Protein 1DPG (pdb70)

Foldseek 3Di:
DAAFAAEEEEEVCPDPCNLQPVLLLVLVCVVVPNHDQRYAYEYEEQDDDWLVRSLVSSCVSNVVPDPDDVSSVVVSVRYTYAYADLQDLVSVLVVLVVRVVSCVVRVGAFHYEYEYPDDLVSLLSNQVSCVVVVSHGPDDDYAYEYEDDQAQFLVRNVVSVVSNVVRDDLLRYFYDDLLLLFPLLVCLCCVQVVDVVNVVQLFDVWFQAKEWEAEEQADPPPVQVVCLVQACLNVPQLGNVLLSVLSSQFDDFPDPALVRSQVRSLVFLVQKDADALVVLQQWKAFAFEDAADDPVGHGNCPDPPRPNVRLGGQKMWGWIAGRDRRGVNHIYIYMYGYLAQHGWTKMKTWTCFDDDAPVAPAGTDTWIWMFTRPDWTKIKIWGWDFDPDPDTDIDIDIDMDTDDPVSVVPRRRSVSSSVVCSSVSGCNSGHTPSSSSSSSSRSNSNVVCVVVPVHDHHYDYRNFHDDVVNQVNQVVSPDGDPDGD/DAAFAEEEEEECCQDPCNLAPVLLLVLVCVVVPNHDFRYAYEYEEQDDDFLVVSLVSSCVRNVVVDPDVVSSVVVSVRYGYDYDDLQDLVCVVVVLVVRVVSCVVRVGQFHYEYEYPDALVRLLSNQVSCQVVVSHGDDDAYAYAYAALLHDALVSNVVSVVSDVVRHPQLRYFYDDLLLLFPLLVCLCCVQVVDCVNVVQLFDVWFQAKEWEAEAQADCPPVCVPCLVCACLNVPVLGNVLVSVLSSQFDDFPDLALVRSQVRSLLFLVQKDADALVVLQQWKAFAFEAAAPDDPRHGPCPPPPHDNPRLGGQKMWGWIAGRDRRGVNYIYIYIYGYLAQHGWTKMKTWTCFDDDCPVAPAHTDIWIWMFTRPPFTKIKIWGKDFDPDPDTHIDTDIDMDTDDPVRVVPRRRSSSSSVVCSSVSGRNSGDHPSSSSSSNSRSVSNVVCVVVVNHDHHYDHRNHRDDCVNQVSQVVSPGGDPDGD

B-factor: mean 36.7, std 16.24, range [8.19, 98.78]

Nearest PDB structures (foldseek):
  1h93-assembly1_A  TM=9.994E-01  e=3.845E-98  Leuconostoc mesenteroides
  2dpg-assembly1_A-2  TM=9.941E-01  e=4.608E-96  Leuconostoc mesenteroides
  1dpg-assembly1_B  TM=9.955E-01  e=3.274E-96  Leuconostoc mesenteroides
  1e77-assembly1_A  TM=9.988E-01  e=8.424E-95  Leuconostoc mesenteroides
  1e7m-assembly1_A  TM=9.959E-01  e=4.501E-95  Leuconostoc mesenteroides

Sequence (970 aa):
VSEIKTLVTFFGGTGDLAKRKLYPSVFNLYKKGYLQKHFAIVGTARQALNDDEFKQLVRDCIKDFTDDQAQAEAFIEHFSYRAHDVTDAASYAVLKEAIEEAADKFDIDGNRIFYMSVAPRFFGTIAKYLKSEGLLADTGYNRLMIEKPFGTSYDTAAELQNDLENAFDDNQLFRIDHYLGKEMVQNIAALRFGNPIFDAAWNKDYIKNVQVTLSEVLGVEERAGYYDTAGALLDMIQNHTMQIVGWLAMEKPESFTDKDIRAAKNAAFNALKIYDEAEVNKYFVRAQYGAGDSADFKPYLEELDVPADSKNNTFIAGELQFDLPRWEGVPFYVRSGKRLAAKQTRVDIVFKAGTFNFGSEQEAQEAVLSIIIDPKGAIELKLNAKSVEDAFNTRTIDLGWTVSDEDKKNTPEPYERMIHDTMNGDGSNFADWNGVSIAWKFVDAISAVYTADKAPLETYKSGSMGPEASDKLLAANGDAWVFKGVSEIKTLVTFFGGTGDLAKRKLYPSVFNLYKKGYLQKHFAIVGTARQALNDDEFKQLVRDCIKDFTDDQAQAEAFIEHFSYRAHDVTDAASYAVLKEAIEEAADKFDIDGNRIFYMSVAPRFFGTIAKYLKSEGLLADTGYNRLMIEKPFGTSYDTAAELQNDLENAFDDNQLFRIDHYLGKEMVQNIAALRFGNPIFDAAWNKDYIKNVQVTLSEVLGVEERAGYYDTAGALLDMIQNHTMQIVGWLAMEKPESFTDKDIRAAKNAAFNALKIYDEAEVNKYFVRAQYGAGDSADFKPYLEELDVPADSKNNTFIAGELQFDLPRWEGVPFYVRSGKRLAAKQTRVDIVFKAGTFNFGSEQEAQEAVLSIIIDPKGAIELKLNAKSVEDAFNTRTIDLGWTVSDEDKKNTPEPYERMIHDTMNGDGSNFADWNGVSIAWKFVDAISAVYTADKAPLETYKSGSMGPEASDKLLAANGDAWVFKG

Solvent-accessible surface area: 38340 Å² total; per-residue (Å²): 127,95,46,20,108,1,1,2,0,1,1,14,0,26,36,82,42,1,60,160,69,0,0,19,5,0,0,40,0,39,73,75,21,26,3,80,156,53,2,0,2,0,0,1,13,211,92,97,50,82,50,112,96,0,52,77,42,0,59,68,32,0,130,122,90,44,109,78,140,71,35,5,71,37,0,4,97,17,5,19,4,54,41,11,71,21,77,65,40,69,16,0,59,72,0,64,102,3,0,74,96,10,13,123,136,32,102,14,105,10,31,27,0,0,1,0,26,37,45,61,188,38,0,9,40,0,0,93,54,0,119,77,58,33,0,42,15,149,80,56,43,16,36,0,0,2,22,98,40,22,10,82,30,68,107,57,0,28,113,18,6,99,36,0,89,87,17,6,94,40,106,43,2,6,13,12,16,57,20,2,0,34,11,11,1,13,3,0,4,0,0,1,2,0,0,38,7,1,23,48,4,3,28,60,86,58,2,57,1,2,1,0,1,2,4,33,58,95,1,4,79,138,136,1,59,102,6,30,116,11,0,0,5,38,24,12,2,16,24,16,0,1,12,0,0,1,8,1,0,1,60,93,10,165,39,29,76,44,165,22,0,35,56,2,12,18,30,1,6,105,13,8,76,80,7,85,88,73,38,1,62,142,40,11,16,9,0,15,2,10,56,20,128,55,106,100,64,95,36,0,74,116,28,119,113,14,65,92,115,11,119,16,13,0,0,0,0,0,11,0,43,9,124,41,91,61,2,103,80,5,12,0,0,0,7,1,1,27,29,5,40,26,91,22,4,16,0,1,0,8,3,89,41,19,141,23,80,12,66,18,168,70,62,13,72,60,3,9,0,5,0,15,9,16,99,102,7,14,1,68,0,63,0,1,2,3,10,22,80,39,74,53,15,4,56,52,8,70,0,32,37,80,17,54,112,100,13,93,153,62,51,8,61,25,19,6,11,2,1,17,18,0,9,92,28,53,5,14,18,2,13,13,48,76,2,13,12,25,0,4,92,1,0,39,25,0,27,63,11,12,118,67,67,119,13,92,58,60,96,10,105,4,42,35,32,17,7,120,23,4,68,134,16,0,62,88,63,61,13,68,7,46,23,131,63,127,89,39,27,104,2,0,2,0,0,2,14,0,19,34,86,43,0,65,170,95,0,0,11,5,0,0,40,0,36,80,67,18,30,3,73,120,30,1,0,1,0,0,2,14,169,85,91,44,76,60,115,78,0,47,69,39,0,73,85,35,1,142,141,97,32,120,75,145,64,39,8,86,32,0,4,88,11,6,18,5,62,39,9,39,22,78,62,33,72,22,0,59,66,0,69,98,2,0,64,99,10,8,119,155,37,95,11,100,9,30,27,0,0,1,0,22,34,36,43,186,48,3,12,39,0,0,112,55,0,111,75,56,34,0,45,9,146,70,55,43,18,30,0,0,1,15,118,8,13,23,104,41,70,110,64,2,35,103,26,12,84,29,1,100,125,25,12,88,73,110,36,7,5,10,4,9,60,13,0,0,37,13,13,0,10,4,0,3,0,0,0,4,0,0,30,5,0,26,45,3,3,24,72,96,56,2,55,2,3,0,1,1,0,1,28,56,90,1,5,99,176,143,4,76,101,5,30,122,12,0,0,4,44,28,15,2,8,28,23,0,2,6,0,1,1,8,2,0,0,44,98,9,155,28,31,72,46,162,32,2,57,60,8,16,28,40,0,5,93,15,11,88,62,8,83,91,73,38,0,66,140,39,11,17,8,0,16,3,10,50,13,121,75,102,107,64,84,36,0,82,113,24,165,112,15,59,91,117,9,110,15,12,0,0,0,0,0,12,2,54,9,118,23,90,47,2,104,81,7,14,0,0,2,4,0,1,25,24,3,38,27,82,20,1,23,0,1,0,8,5,92,41,17,139,26,96,10,66,20,166,70,57,12,79,62,3,11,0,6,0,13,9,20,93,99,7,9,1,73,0,66,0,2,1,3,10,21,76,46,76,55,14,4,58,42,8,72,0,29,34,73,17,56,119,106,14,97,151,70,43,6,88,25,12,1,9,2,0,11,10,0,9,93,30,52,7,17,17,5,4,21,60,48,1,0,12,21,0,6,94,1,0,51,23,0,26,60,10,16,122,59,82,106,12,89,48,59,97,8,108,4,40,33,30,18,8,122,24,3,78,130,15,0,66,88,64,60,12,65,8,45,23,149,56

CATH classification: 3.40.50.720 (+1 more: 3.30.360.10)

Radius of gyration: 36.34 Å; Cα contacts (8 Å, |Δi|>4): 2000; chains: 2; bounding box: 78×76×110 Å

Structure (mmCIF, N/CA/C/O backbone):
data_1DPG
#
_entry.id   1DPG
#
_cell.length_a   105.710
_cell.length_b   105.710
_cell.length_c   224.310
_cell.angle_alpha   90.00
_cell.angle_beta   90.00
_cell.angle_gamma   120.00
#
_symmetry.space_group_name_H-M   'P 32 2 1'
#
loop_
_entity.id
_entity.type
_entity.pdbx_description
1 polymer 'GLUCOSE 6-PHOSPHATE DEHYDROGENASE'
2 non-polymer 'PHOSPHATE ION'
3 water water
#
loop_
_atom_site.group_PDB
_atom_site.id
_atom_site.type_symbol
_atom_site.label_atom_id
_atom_site.label_alt_id
_atom_site.label_comp_id
_atom_site.label_asym_id
_atom_site.label_entity_id
_atom_site.label_seq_id
_atom_site.pdbx_PDB_ins_code
_atom_site.Cartn_x
_atom_site.Cartn_y
_atom_site.Cartn_z
_atom_site.occupancy
_atom_site.B_iso_or_equiv
_atom_site.auth_seq_id
_atom_site.auth_comp_id
_atom_site.auth_asym_id
_atom_site.auth_atom_id
_atom_site.pdbx_PDB_model_num
ATOM 1 N N . VAL A 1 1 ? 29.012 65.961 111.607 1.00 58.57 1 VAL A N 1
ATOM 2 C CA . VAL A 1 1 ? 27.591 66.412 111.630 1.00 56.21 1 VAL A CA 1
ATOM 3 C C . VAL A 1 1 ? 27.411 67.479 112.712 1.00 54.11 1 VAL A C 1
ATOM 4 O O . VAL A 1 1 ? 28.225 67.577 113.632 1.00 54.21 1 VAL A O 1
ATOM 8 N N . SER A 1 2 ? 26.386 68.310 112.562 1.00 50.65 2 SER A N 1
ATOM 9 C CA . SER A 1 2 ? 26.110 69.378 113.510 1.00 50.45 2 SER A CA 1
ATOM 10 C C . SER A 1 2 ? 25.453 68.853 114.780 1.00 50.04 2 SER A C 1
ATOM 11 O O . SER A 1 2 ? 24.655 67.911 114.736 1.00 47.90 2 SER A O 1
ATOM 14 N N . GLU A 1 3 ? 25.768 69.482 115.908 1.00 46.08 3 GLU A N 1
ATOM 15 C CA . GLU A 1 3 ? 25.179 69.072 117.168 1.00 41.40 3 GLU A CA 1
ATOM 16 C C . GLU A 1 3 ? 23.733 69.529 117.277 1.00 36.70 3 GLU A C 1
ATOM 17 O O . GLU A 1 3 ? 23.378 70.637 116.865 1.00 34.72 3 GLU A O 1
ATOM 23 N N . ILE A 1 4 ? 22.898 68.656 117.820 1.00 34.04 4 ILE A N 1
ATOM 24 C CA . ILE A 1 4 ? 21.496 68.963 118.040 1.00 31.91 4 ILE A CA 1
ATOM 25 C C . ILE A 1 4 ? 21.410 69.330 119.535 1.00 33.33 4 ILE A C 1
ATOM 26 O O . ILE A 1 4 ? 21.934 68.606 120.388 1.00 33.75 4 ILE A O 1
ATOM 31 N N . LYS A 1 5 ? 20.821 70.479 119.844 1.00 32.15 5 LYS A N 1
ATOM 32 C CA . LYS A 1 5 ? 20.694 70.927 121.231 1.00 34.67 5 LYS A CA 1
ATOM 33 C C . LYS A 1 5 ? 19.232 70.834 121.591 1.00 33.58 5 LYS A C 1
ATOM 34 O O . LYS A 1 5 ? 18.406 71.576 121.049 1.00 30.53 5 LYS A O 1
ATOM 40 N N . THR A 1 6 ? 18.911 69.910 122.489 1.00 30.41 6 THR A N 1
ATOM 41 C CA . THR A 1 6 ? 17.525 69.672 122.894 1.00 30.89 6 THR A CA 1
ATOM 42 C C . THR A 1 6 ? 17.458 69.196 124.327 1.00 27.02 6 THR A C 1
ATOM 43 O O . THR A 1 6 ? 18.432 68.655 124.861 1.00 25.58 6 THR A O 1
ATOM 47 N N . LEU A 1 7 ? 16.255 69.280 124.885 1.00 24.11 7 LEU A N 1
ATOM 48 C CA . LEU A 1 7 ? 15.991 68.764 126.208 1.00 25.10 7 LEU A CA 1
ATOM 49 C C . LEU A 1 7 ? 14.750 67.927 125.964 1.00 23.93 7 LEU A C 1
ATOM 50 O O . LEU A 1 7 ? 13.731 68.437 125.474 1.00 21.53 7 LEU A O 1
ATOM 55 N N . VAL A 1 8 ? 14.864 66.628 126.207 1.00 21.81 8 VAL A N 1
ATOM 56 C CA . VAL A 1 8 ? 13.746 65.725 125.998 1.00 22.42 8 VAL A CA 1
ATOM 57 C C . VAL A 1 8 ? 13.198 65.227 127.323 1.00 23.53 8 VAL A C 1
ATOM 58 O O . VAL A 1 8 ? 13.947 64.753 128.168 1.00 25.81 8 VAL A O 1
ATOM 62 N N . THR A 1 9 ? 11.887 65.322 127.492 1.00 23.14 9 THR A N 1
ATOM 63 C CA . THR A 1 9 ? 11.237 64.844 128.701 1.00 21.82 9 THR A CA 1
ATOM 64 C C . THR A 1 9 ? 10.287 63.707 128.330 1.00 22.11 9 THR A C 1
ATOM 65 O O . THR A 1 9 ? 9.377 63.906 127.518 1.00 23.02 9 THR A O 1
ATOM 69 N N . PHE A 1 10 ? 10.549 62.505 128.848 1.00 18.56 10 PHE A N 1
ATOM 70 C CA . PHE A 1 10 ? 9.712 61.345 128.568 1.00 17.31 10 PHE A CA 1
ATOM 71 C C . PHE A 1 10 ? 8.694 61.059 129.658 1.00 22.79 10 PHE A C 1
ATOM 72 O O . PHE A 1 10 ? 9.060 60.772 130.806 1.00 24.52 10 PHE A O 1
ATOM 80 N N . PHE A 1 11 ? 7.422 61.158 129.309 1.00 20.60 11 PHE A N 1
ATOM 81 C CA . PHE A 1 11 ? 6.369 60.825 130.236 1.00 20.21 11 PHE A CA 1
ATOM 82 C C . PHE A 1 11 ? 6.154 59.332 130.011 1.00 26.41 11 PHE A C 1
ATOM 83 O O . PHE A 1 11 ? 5.844 58.900 128.891 1.00 29.42 11 PHE A O 1
ATOM 91 N N . GLY A 1 12 ? 6.334 58.541 131.062 1.00 27.63 12 GLY A N 1
ATOM 92 C CA . GLY A 1 12 ? 6.174 57.103 130.951 1.00 23.44 12 GLY A CA 1
ATOM 93 C C . GLY A 1 12 ? 7.550 56.503 130.742 1.00 25.93 12 GLY A C 1
ATOM 94 O O . GLY A 1 12 ? 7.692 55.447 130.119 1.00 26.91 12 GLY A O 1
ATOM 95 N N . GLY A 1 13 ? 8.556 57.159 131.318 1.00 25.54 13 GLY A N 1
ATOM 96 C CA . GLY A 1 13 ? 9.936 56.727 131.196 1.00 26.05 13 GLY A CA 1
ATOM 97 C C . GLY A 1 13 ? 10.360 55.369 131.732 1.00 26.53 13 GLY A C 1
ATOM 98 O O . GLY A 1 13 ? 11.537 55.031 131.644 1.00 27.14 13 GLY A O 1
ATOM 99 N N . THR A 1 14 ? 9.450 54.580 132.288 1.00 28.03 14 THR A N 1
ATOM 100 C CA . THR A 1 14 ? 9.841 53.264 132.799 1.00 29.45 14 THR A CA 1
ATOM 101 C C . THR A 1 14 ? 9.118 52.129 132.085 1.00 30.94 14 THR A C 1
ATOM 102 O O . THR A 1 14 ? 9.292 50.968 132.443 1.00 34.29 14 THR A O 1
ATOM 106 N N . GLY A 1 15 ? 8.273 52.472 131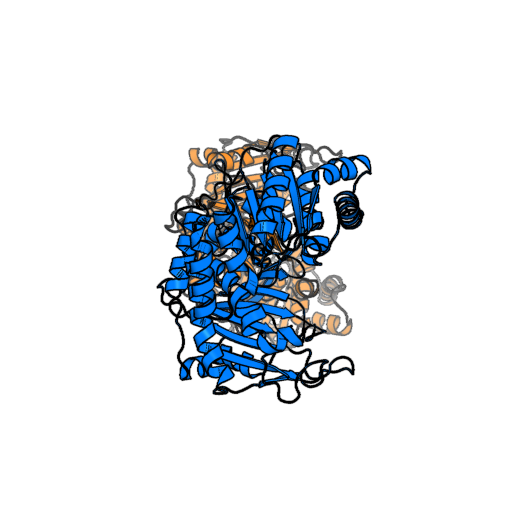.111 1.00 34.27 15 GLY A N 1
ATOM 107 C CA . GLY A 1 15 ? 7.524 51.467 130.368 1.00 32.46 15 GLY A CA 1
ATOM 108 C C . GLY A 1 15 ? 8.446 50.704 129.445 1.00 33.29 15 GLY A C 1
ATOM 109 O O . GLY A 1 15 ? 9.582 51.132 129.235 1.00 33.87 15 GLY A O 1
ATOM 110 N N . ASP A 1 16 ? 7.973 49.595 128.882 1.00 36.04 16 ASP A N 1
ATOM 111 C CA . ASP A 1 16 ? 8.803 48.799 127.985 1.00 37.56 16 ASP A CA 1
ATOM 112 C C . ASP A 1 16 ? 9.223 49.572 126.742 1.00 35.50 16 ASP A C 1
ATOM 113 O O . ASP A 1 16 ? 10.383 49.507 126.341 1.00 36.17 16 ASP A O 1
ATOM 118 N N . LEU A 1 17 ? 8.316 50.364 126.176 1.00 29.88 17 LEU A N 1
ATOM 119 C CA . LEU A 1 17 ? 8.656 51.116 124.972 1.00 31.21 17 LEU A CA 1
ATOM 120 C C . LEU A 1 17 ? 9.888 51.981 125.197 1.00 30.87 17 LEU A C 1
ATOM 121 O O . LEU A 1 17 ? 10.804 52.005 124.369 1.00 34.07 17 LEU A O 1
ATOM 126 N N . ALA A 1 18 ? 9.917 52.676 126.327 1.00 30.11 18 ALA A N 1
ATOM 127 C CA . ALA A 1 18 ? 11.039 53.537 126.649 1.00 27.30 18 ALA A CA 1
ATOM 128 C C . ALA A 1 18 ? 12.313 52.713 126.821 1.00 29.83 18 ALA A C 1
ATOM 129 O O . ALA A 1 18 ? 13.360 53.039 126.256 1.00 32.27 18 ALA A O 1
ATOM 131 N N . LYS A 1 19 ? 12.208 51.639 127.595 1.00 31.12 19 LYS A N 1
ATOM 132 C CA . LYS A 1 19 ? 13.347 50.789 127.889 1.00 33.05 19 LYS A CA 1
ATOM 133 C C . LYS A 1 19 ? 13.985 50.152 126.666 1.00 35.75 19 LYS A C 1
ATOM 134 O O . LYS A 1 19 ? 15.184 50.313 126.426 1.00 36.68 19 LYS A O 1
ATOM 140 N N . ARG A 1 20 ? 13.185 49.474 125.855 1.00 37.54 20 ARG A N 1
ATOM 141 C CA . ARG A 1 20 ? 13.748 48.813 124.690 1.00 38.58 20 ARG A CA 1
ATOM 142 C C . ARG A 1 20 ? 13.764 49.541 123.357 1.00 34.43 20 ARG A C 1
ATOM 143 O O . ARG A 1 20 ? 14.456 49.112 122.453 1.00 34.41 20 ARG A O 1
ATOM 151 N N . LYS A 1 21 ? 13.035 50.642 123.226 1.00 31.47 21 LYS A N 1
ATOM 152 C CA . LYS A 1 21 ? 13.032 51.378 121.963 1.00 28.21 21 LYS A CA 1
ATOM 153 C C . LYS A 1 21 ? 13.586 52.793 122.059 1.00 26.22 21 LYS A C 1
ATOM 154 O O . LYS A 1 21 ? 14.537 53.144 121.366 1.00 25.90 21 LYS A O 1
ATOM 160 N N . LEU A 1 22 ? 13.007 53.590 122.950 1.00 21.54 22 LEU A N 1
ATOM 161 C CA . LEU A 1 22 ? 13.388 54.981 123.103 1.00 20.77 22 LEU A CA 1
ATOM 162 C C . LEU A 1 22 ? 14.828 55.283 123.490 1.00 25.27 22 LEU A C 1
ATOM 163 O O . LEU A 1 22 ? 15.562 55.920 122.713 1.00 25.54 22 LEU A O 1
ATOM 168 N N . TYR A 1 23 ? 15.268 54.773 124.639 1.00 23.57 23 TYR A N 1
ATOM 169 C CA . TYR A 1 23 ? 16.620 55.070 125.121 1.00 22.47 23 TYR A CA 1
ATOM 170 C C . TYR A 1 23 ? 17.708 54.583 124.195 1.00 20.04 23 TYR A C 1
ATOM 171 O O . TYR A 1 23 ? 18.669 55.306 123.924 1.00 20.81 23 TYR A O 1
ATOM 180 N N . PRO A 1 24 ? 17.574 53.347 123.688 1.00 21.60 24 PRO A N 1
ATOM 181 C CA . PRO A 1 24 ? 18.602 52.828 122.771 1.00 21.87 24 PRO A CA 1
ATOM 182 C C . PRO A 1 24 ? 18.676 53.729 121.521 1.00 22.57 24 PRO A C 1
ATOM 183 O O . PRO A 1 24 ? 19.767 54.003 121.016 1.00 25.60 24 PRO A O 1
ATOM 187 N N . SER A 1 25 ? 17.525 54.236 121.065 1.00 20.44 25 SER A N 1
ATOM 188 C CA . SER A 1 25 ? 17.477 55.136 119.903 1.00 20.91 25 SER A CA 1
ATOM 189 C C . SER A 1 25 ? 18.247 56.407 120.207 1.00 22.92 25 SER A C 1
ATOM 190 O O . SER A 1 25 ? 19.176 56.794 119.474 1.00 20.89 25 SER A O 1
ATOM 193 N N . VAL A 1 26 ? 17.909 57.016 121.343 1.00 21.88 26 VAL A N 1
ATOM 194 C CA . VAL A 1 26 ? 18.577 58.234 121.778 1.00 20.57 26 VAL A CA 1
ATOM 195 C C . VAL A 1 26 ? 20.056 57.963 121.919 1.00 19.11 26 VAL A C 1
ATOM 196 O O . VAL A 1 26 ? 20.879 58.790 121.538 1.00 15.66 26 VAL A O 1
ATOM 200 N N . PHE A 1 27 ? 20.401 56.780 122.421 1.00 16.22 27 PHE A N 1
ATOM 201 C CA . PHE A 1 27 ? 21.805 56.452 122.580 1.00 15.80 27 PHE A CA 1
ATOM 202 C C . PHE A 1 27 ? 22.512 56.387 121.219 1.00 20.75 27 PHE A C 1
ATOM 203 O O . PHE A 1 27 ? 23.663 56.804 121.080 1.00 23.49 27 PHE A O 1
ATOM 211 N N . ASN A 1 28 ? 21.803 55.899 120.205 1.00 24.16 28 ASN A N 1
ATOM 212 C CA . ASN A 1 28 ? 22.376 55.793 118.877 1.00 21.70 28 ASN A CA 1
ATOM 213 C C . ASN A 1 28 ? 22.675 57.170 118.330 1.00 22.68 28 ASN A C 1
ATOM 214 O O . ASN A 1 28 ? 23.724 57.379 117.741 1.00 24.28 28 ASN A O 1
ATOM 219 N N . LEU A 1 29 ? 21.772 58.124 118.566 1.00 24.97 29 LEU A N 1
ATOM 220 C CA . LEU A 1 29 ? 21.956 59.504 118.106 1.00 23.42 29 LEU A CA 1
ATOM 221 C C . LEU A 1 29 ? 23.199 60.090 118.775 1.00 26.86 29 LEU A C 1
ATOM 222 O O . LEU A 1 29 ? 23.890 60.976 118.229 1.00 25.07 29 LEU A O 1
ATOM 227 N N . TYR A 1 30 ? 23.476 59.595 119.975 1.00 27.40 30 TYR A N 1
ATOM 228 C CA . TYR A 1 30 ? 24.642 60.029 120.719 1.00 27.49 30 TYR A CA 1
ATOM 229 C C . TYR A 1 30 ? 25.885 59.436 120.042 1.00 28.64 30 TYR A C 1
ATOM 230 O O . TYR A 1 30 ? 26.827 60.168 119.719 1.00 27.06 30 TYR A O 1
ATOM 239 N N . LYS A 1 31 ? 25.868 58.126 119.782 1.00 27.13 31 LYS A N 1
ATOM 240 C CA . LYS A 1 31 ? 27.013 57.484 119.136 1.00 26.21 31 LYS A CA 1
ATOM 241 C C . LYS A 1 31 ? 27.327 58.150 117.799 1.00 29.07 31 LYS A C 1
ATOM 242 O O . LYS A 1 31 ? 28.477 58.468 117.528 1.00 34.80 31 LYS A O 1
ATOM 248 N N . LYS A 1 32 ? 26.297 58.446 117.014 1.00 28.87 32 LYS A N 1
ATOM 249 C CA . LYS A 1 32 ? 26.473 59.103 115.723 1.00 25.46 32 LYS A CA 1
ATOM 250 C C . LYS A 1 32 ? 27.021 60.518 115.830 1.00 28.30 32 LYS A C 1
ATOM 251 O O . LYS A 1 32 ? 27.476 61.085 114.838 1.00 31.20 32 LYS A O 1
ATOM 257 N N . GLY A 1 33 ? 26.927 61.122 117.008 1.00 30.86 33 GLY A N 1
ATOM 258 C CA . GLY A 1 33 ? 27.464 62.461 117.165 1.00 24.27 33 GLY A CA 1
ATOM 259 C C . GLY A 1 33 ? 26.493 63.610 117.091 1.00 27.07 33 GLY A C 1
ATOM 260 O O . GLY A 1 33 ? 26.909 64.755 117.229 1.00 27.98 33 GLY A O 1
ATOM 261 N N . TYR A 1 34 ? 25.213 63.347 116.857 1.00 26.29 34 TYR A N 1
ATOM 262 C CA . TYR A 1 34 ? 24.251 64.442 116.812 1.00 28.15 34 TYR A CA 1
ATOM 263 C C . TYR A 1 34 ? 24.084 65.010 118.212 1.00 32.17 34 TYR A C 1
ATOM 264 O O . TYR A 1 34 ? 23.953 66.213 118.390 1.00 35.66 34 TYR A O 1
ATOM 273 N N . LEU A 1 35 ? 24.066 64.125 119.203 1.00 31.58 35 LEU A N 1
ATOM 274 C CA . LEU A 1 35 ? 23.926 64.525 120.588 1.00 29.66 35 LEU A CA 1
ATOM 275 C C . LEU A 1 35 ? 25.334 64.604 121.143 1.00 33.08 35 LEU A C 1
ATOM 276 O O . LEU A 1 35 ? 26.079 63.624 121.080 1.00 34.68 35 LEU A O 1
ATOM 281 N N . GLN A 1 36 ? 25.719 65.760 121.673 1.00 35.08 36 GLN A N 1
ATOM 282 C CA . GLN A 1 36 ? 27.071 65.902 122.206 1.00 38.57 36 GLN A CA 1
ATOM 283 C C . GLN A 1 36 ? 27.146 66.374 123.653 1.00 38.85 36 GLN A C 1
ATOM 284 O O . GLN A 1 36 ? 27.288 65.556 124.545 1.00 40.07 36 GLN A O 1
ATOM 290 N N . LYS A 1 37 ? 27.063 67.679 123.891 1.00 40.31 37 LYS A N 1
ATOM 291 C CA . LYS A 1 37 ? 27.123 68.206 125.255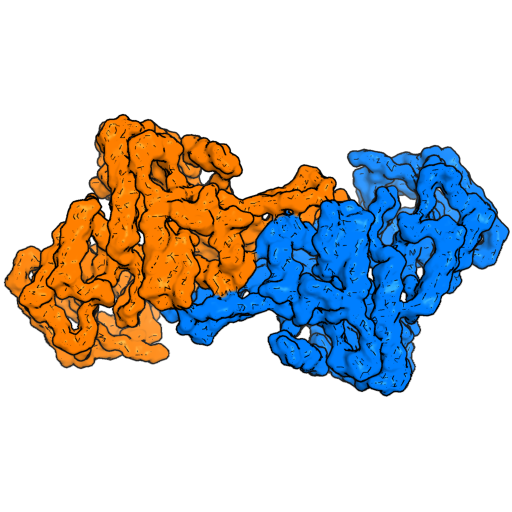 1.00 42.66 37 LYS A CA 1
ATOM 292 C C . LYS A 1 37 ? 25.836 68.908 125.656 1.00 39.98 37 LYS A C 1
ATOM 293 O O . LYS A 1 37 ? 25.311 68.695 126.746 1.00 42.76 37 LYS A O 1
ATOM 299 N N . HIS A 1 38 ? 25.301 69.711 124.753 1.00 35.64 38 HIS A N 1
ATOM 300 C CA . HIS A 1 38 ? 24.097 70.468 125.039 1.00 34.52 38 HIS A CA 1
ATOM 301 C C . HIS A 1 38 ? 22.789 69.715 124.879 1.00 33.38 38 HIS A C 1
ATOM 302 O O . HIS A 1 38 ? 21.991 70.020 123.985 1.00 33.27 38 HIS A O 1
ATOM 309 N N . PHE A 1 39 ? 22.562 68.739 125.753 1.00 30.38 39 PHE A N 1
ATOM 310 C CA . PHE A 1 39 ? 21.338 67.951 125.717 1.00 28.52 39 PHE A CA 1
ATOM 311 C C . PHE A 1 39 ? 21.124 67.277 127.058 1.00 26.51 39 PHE A C 1
ATOM 312 O O . PHE A 1 39 ? 22.081 67.008 127.787 1.00 26.57 39 PHE A O 1
ATOM 320 N N . ALA A 1 40 ? 19.872 66.956 127.359 1.00 25.21 40 ALA A N 1
ATOM 321 C CA . ALA A 1 40 ? 19.535 66.288 128.617 1.00 25.56 40 ALA A CA 1
ATOM 322 C C . ALA A 1 40 ? 18.246 65.510 128.431 1.00 24.77 40 ALA A C 1
ATOM 323 O O . ALA A 1 40 ? 17.381 65.895 127.625 1.00 21.62 40 ALA A O 1
ATOM 325 N N . ILE A 1 41 ? 18.129 64.400 129.145 1.00 23.06 41 ILE A N 1
ATOM 326 C CA . ILE A 1 41 ? 16.929 63.587 129.077 1.00 23.83 41 ILE A CA 1
ATOM 327 C C . ILE A 1 41 ? 16.302 63.557 130.464 1.00 26.14 41 ILE A C 1
ATOM 328 O O . ILE A 1 41 ? 16.945 63.144 131.432 1.00 25.98 41 ILE A O 1
ATOM 333 N N . VAL A 1 42 ? 15.068 64.016 130.580 1.00 21.69 42 VAL A N 1
ATOM 334 C CA . VAL A 1 42 ? 14.408 63.964 131.869 1.00 24.46 42 VAL A CA 1
ATOM 335 C C . VAL A 1 42 ? 13.327 62.898 131.797 1.00 23.75 42 VAL A C 1
ATOM 336 O O . VAL A 1 42 ? 12.381 63.020 131.016 1.00 23.04 42 VAL A O 1
ATOM 340 N N . GLY A 1 43 ? 13.519 61.809 132.530 1.00 20.96 43 GLY A N 1
ATOM 341 C CA . GLY A 1 43 ? 12.536 60.741 132.536 1.00 23.05 43 GLY A CA 1
ATOM 342 C C . GLY A 1 43 ? 11.541 60.943 133.662 1.00 28.09 43 GLY A C 1
ATOM 343 O O . GLY A 1 43 ? 11.905 61.440 134.728 1.00 25.21 43 GLY A O 1
ATOM 344 N N . THR A 1 44 ? 10.297 60.529 133.460 1.00 29.37 44 THR A N 1
ATOM 345 C CA . THR A 1 44 ? 9.300 60.693 134.499 1.00 31.81 44 THR A CA 1
ATOM 346 C C . THR A 1 44 ? 8.254 59.583 134.401 1.00 35.50 44 THR A C 1
ATOM 347 O O . THR A 1 44 ? 7.945 59.119 133.296 1.00 38.21 44 THR A O 1
ATOM 351 N N . ALA A 1 45 ? 7.778 59.110 135.557 1.00 34.68 45 ALA A N 1
ATOM 352 C CA . ALA A 1 45 ? 6.750 58.062 135.664 1.00 31.92 45 ALA A CA 1
ATOM 353 C C . ALA A 1 45 ? 6.151 58.156 137.071 1.00 35.62 45 ALA A C 1
ATOM 354 O O . ALA A 1 45 ? 6.573 58.996 137.874 1.00 30.42 45 ALA A O 1
ATOM 356 N N . ARG A 1 46 ? 5.179 57.310 137.396 1.00 37.90 46 ARG A N 1
ATOM 357 C CA . ARG A 1 46 ? 4.609 57.412 138.731 1.00 42.14 46 ARG A CA 1
ATOM 358 C C . ARG A 1 46 ? 5.380 56.742 139.854 1.00 43.00 46 ARG A C 1
ATOM 359 O O . ARG A 1 46 ? 5.249 57.151 140.999 1.00 44.52 46 ARG A O 1
ATOM 367 N N . GLN A 1 47 ? 6.229 55.769 139.551 1.00 40.71 47 GLN A N 1
ATOM 368 C CA . GLN A 1 47 ? 6.968 55.117 140.626 1.00 40.71 47 GLN A CA 1
ATOM 369 C C . GLN A 1 47 ? 8.066 55.971 141.234 1.00 40.72 47 GLN A C 1
ATOM 370 O O . GLN A 1 47 ? 8.680 56.799 140.564 1.00 36.89 47 GLN A O 1
ATOM 376 N N . ALA A 1 48 ? 8.301 55.743 142.522 1.00 39.24 48 ALA A N 1
ATOM 377 C CA . ALA A 1 48 ? 9.283 56.480 143.290 1.00 39.65 48 ALA A CA 1
ATOM 378 C C . ALA A 1 48 ? 10.736 56.057 143.056 1.00 41.23 48 ALA A C 1
ATOM 379 O O . ALA A 1 48 ? 11.393 55.486 143.943 1.00 46.68 48 ALA A O 1
ATOM 381 N N . LEU A 1 49 ? 11.234 56.325 141.857 1.00 37.05 49 LEU A N 1
ATOM 382 C CA . LEU A 1 49 ? 12.617 56.021 141.537 1.00 28.13 49 LEU A CA 1
ATOM 383 C C . LEU A 1 49 ? 13.372 57.307 141.819 1.00 26.59 49 LEU A C 1
ATOM 384 O O . LEU A 1 49 ? 12.775 58.322 142.183 1.00 28.51 49 LEU A O 1
ATOM 389 N N . ASN A 1 50 ? 14.669 57.298 141.570 1.00 23.09 50 ASN A N 1
ATOM 390 C CA . ASN A 1 50 ? 15.477 58.481 141.811 1.00 24.41 50 ASN A CA 1
ATOM 391 C C . ASN A 1 50 ? 16.548 58.497 140.729 1.00 22.86 50 ASN A C 1
ATOM 392 O O . ASN A 1 50 ? 16.680 57.525 139.976 1.00 25.34 50 ASN A O 1
ATOM 397 N N . ASP A 1 51 ? 17.338 59.564 140.677 1.00 22.44 51 ASP A N 1
ATOM 398 C CA . ASP A 1 51 ? 18.396 59.694 139.679 1.00 26.58 51 ASP A CA 1
ATOM 399 C C . ASP A 1 51 ? 19.337 58.504 139.510 1.00 29.44 51 ASP A C 1
ATOM 400 O O . ASP A 1 51 ? 19.570 58.047 138.381 1.00 31.79 51 ASP A O 1
ATOM 405 N N . ASP A 1 52 ? 19.889 58.015 140.619 1.00 27.27 52 ASP A N 1
ATOM 406 C CA . ASP A 1 52 ? 20.828 56.899 140.585 1.00 26.79 52 ASP A CA 1
ATOM 407 C C . ASP A 1 52 ? 20.202 55.646 140.036 1.00 26.95 52 ASP A C 1
ATOM 408 O O . ASP A 1 52 ? 20.785 54.944 139.208 1.00 28.25 52 ASP A O 1
ATOM 413 N N . GLU A 1 53 ? 18.987 55.390 140.470 1.00 25.06 53 GLU A N 1
ATOM 414 C CA . GLU A 1 53 ? 18.279 54.205 140.036 1.00 29.81 53 GLU A CA 1
ATOM 415 C C . GLU A 1 53 ? 17.852 54.307 138.544 1.00 29.96 53 GLU A C 1
ATOM 416 O O . GLU A 1 53 ? 17.827 53.304 137.816 1.00 29.40 53 GLU A O 1
ATOM 422 N N . PHE A 1 54 ? 17.579 55.527 138.083 1.00 29.32 54 PHE A N 1
ATOM 423 C CA . PHE A 1 54 ? 17.184 55.744 136.699 1.00 26.62 54 PHE A CA 1
ATOM 424 C C . PHE A 1 54 ? 18.382 55.578 135.780 1.00 27.65 54 PHE A C 1
ATOM 425 O O . PHE A 1 54 ? 18.280 54.938 134.734 1.00 28.16 54 PHE A O 1
ATOM 433 N N . LYS A 1 55 ? 19.514 56.157 136.160 1.00 23.92 55 LYS A N 1
ATOM 434 C CA . LYS A 1 55 ? 20.705 56.041 135.343 1.00 27.34 55 LYS A CA 1
ATOM 435 C C . LYS A 1 55 ? 21.071 54.572 135.184 1.00 28.92 55 LYS A C 1
ATOM 436 O O . LYS A 1 55 ? 21.449 54.122 134.099 1.00 27.00 55 LYS A O 1
ATOM 442 N N . GLN A 1 56 ? 20.890 53.813 136.257 1.00 29.21 56 GLN A N 1
ATOM 443 C CA . GLN A 1 56 ? 21.195 52.398 136.220 1.00 29.49 56 GLN A CA 1
ATOM 444 C C . GLN A 1 56 ? 20.254 51.683 135.258 1.00 28.65 56 GLN A C 1
ATOM 445 O O . GLN A 1 56 ? 20.684 50.820 134.493 1.00 27.84 56 GLN A O 1
ATOM 451 N N . LEU A 1 57 ? 18.969 52.011 135.320 1.00 27.79 57 LEU A N 1
ATOM 452 C CA . LEU A 1 57 ? 17.999 51.395 134.424 1.00 25.80 57 LEU A CA 1
ATOM 453 C C . LEU A 1 57 ? 18.472 51.649 132.993 1.00 27.93 57 LEU A C 1
ATOM 454 O O . LEU A 1 57 ? 18.685 50.711 132.232 1.00 26.81 57 LEU A O 1
ATOM 459 N N . VAL A 1 58 ? 18.683 52.917 132.654 1.00 28.35 58 VAL A N 1
ATOM 460 C CA . VAL A 1 58 ? 19.155 53.303 131.320 1.00 27.55 58 VAL A CA 1
ATOM 461 C C . VAL A 1 58 ? 20.433 52.533 130.919 1.00 29.03 58 VAL A C 1
ATOM 462 O O . VAL A 1 58 ? 20.525 51.983 129.812 1.00 29.27 58 VAL A O 1
ATOM 466 N N . ARG A 1 59 ? 21.402 52.488 131.827 1.00 30.56 59 ARG A N 1
ATOM 467 C CA . ARG A 1 59 ? 22.666 51.782 131.612 1.00 32.55 59 ARG A CA 1
ATOM 468 C C . ARG A 1 59 ? 22.434 50.318 131.224 1.00 32.60 59 ARG A C 1
ATOM 469 O O . ARG A 1 59 ? 23.088 49.784 130.336 1.00 30.17 59 ARG A O 1
ATOM 477 N N . ASP A 1 60 ? 21.492 49.671 131.887 1.00 32.51 60 ASP A N 1
ATOM 478 C CA . ASP A 1 60 ? 21.203 48.292 131.582 1.00 36.90 60 ASP A CA 1
ATOM 479 C C . ASP A 1 60 ? 20.538 48.186 130.231 1.00 38.91 60 ASP A C 1
ATOM 480 O O . ASP A 1 60 ? 20.833 47.281 129.454 1.00 42.58 60 ASP A O 1
ATOM 485 N N . CYS A 1 61 ? 19.627 49.105 129.943 1.00 38.01 61 CYS A N 1
ATOM 486 C CA . CYS A 1 61 ? 18.915 49.054 128.674 1.00 36.98 61 CYS A CA 1
ATOM 487 C C . CYS A 1 61 ? 19.752 49.294 127.436 1.00 31.64 61 CYS A C 1
ATOM 488 O O . CYS A 1 61 ? 19.391 48.833 126.367 1.00 32.89 61 CYS A O 1
ATOM 491 N N . ILE A 1 62 ? 20.890 49.959 127.577 1.00 29.43 62 ILE A N 1
ATOM 492 C CA . ILE A 1 62 ? 21.756 50.209 126.426 1.00 26.75 62 ILE A CA 1
ATOM 493 C C . ILE A 1 62 ? 23.072 49.432 126.477 1.00 30.07 62 ILE A C 1
ATOM 494 O O . ILE A 1 62 ? 23.933 49.642 125.619 1.00 31.08 62 ILE A O 1
ATOM 499 N N . LYS A 1 63 ? 23.238 48.530 127.446 1.00 31.00 63 LYS A N 1
ATOM 500 C CA . LYS A 1 63 ? 24.498 47.789 127.556 1.00 33.11 63 LYS A CA 1
ATOM 501 C C . LYS A 1 63 ? 24.822 46.996 126.278 1.00 38.38 63 LYS A C 1
ATOM 502 O O . LYS A 1 63 ? 25.984 46.894 125.853 1.00 34.22 63 LYS A O 1
ATOM 508 N N . ASP A 1 64 ? 23.789 46.472 125.634 1.00 37.04 64 ASP A N 1
ATOM 509 C CA . ASP A 1 64 ? 23.987 45.690 124.433 1.00 40.15 64 ASP A CA 1
ATOM 510 C C . ASP A 1 64 ? 24.512 46.477 123.217 1.00 35.23 64 ASP A C 1
ATOM 511 O O . ASP A 1 64 ? 25.035 45.876 122.266 1.00 36.84 64 ASP A O 1
ATOM 516 N N . PHE A 1 65 ? 24.420 47.804 123.258 1.00 31.50 65 PHE A N 1
ATOM 517 C CA . PHE A 1 65 ? 24.848 48.629 122.124 1.00 28.17 65 PHE A CA 1
ATOM 518 C C . PHE A 1 65 ? 26.034 49.488 122.448 1.00 31.60 65 PHE A C 1
ATOM 519 O O . PHE A 1 65 ? 26.405 50.361 121.657 1.00 34.36 65 PHE A O 1
ATOM 527 N N . THR A 1 66 ? 26.661 49.236 123.587 1.00 30.11 66 THR A N 1
ATOM 528 C CA . THR A 1 66 ? 27.798 50.056 123.982 1.00 32.90 66 THR A CA 1
ATOM 529 C C . THR A 1 66 ? 29.148 49.600 123.432 1.00 31.95 66 THR A C 1
ATOM 530 O O . THR A 1 66 ? 29.426 48.403 123.346 1.00 31.40 66 THR A O 1
ATOM 534 N N . ASP A 1 67 ? 29.972 50.562 123.029 1.00 34.21 67 ASP A N 1
ATOM 535 C CA . ASP A 1 67 ? 31.298 50.260 122.500 1.00 39.34 67 ASP A CA 1
ATOM 536 C C . ASP A 1 67 ? 32.272 50.153 123.641 1.00 43.07 67 ASP A C 1
ATOM 537 O O . ASP A 1 67 ? 33.055 49.206 123.693 1.00 47.28 67 ASP A O 1
ATOM 542 N N . ASP A 1 68 ? 32.186 51.104 124.568 1.00 44.69 68 ASP A N 1
ATOM 543 C CA . ASP A 1 68 ? 33.048 51.143 125.742 1.00 49.07 68 ASP A CA 1
ATOM 544 C C . ASP A 1 68 ? 32.345 51.823 126.922 1.00 49.03 68 ASP A C 1
ATOM 545 O O . ASP A 1 68 ? 31.456 52.668 126.740 1.00 47.43 68 ASP A O 1
ATOM 550 N N . GLN A 1 69 ? 32.780 51.456 128.123 1.00 47.98 69 GLN A N 1
ATOM 551 C CA . GLN A 1 69 ? 32.233 51.959 129.376 1.00 47.31 69 GLN A CA 1
ATOM 552 C C . GLN A 1 69 ? 32.135 53.480 129.439 1.00 42.08 69 GLN A C 1
ATOM 553 O O . GLN A 1 69 ? 31.067 54.034 129.693 1.00 41.27 69 GLN A O 1
ATOM 559 N N . ALA A 1 70 ? 33.253 54.147 129.190 1.00 37.48 70 ALA A N 1
ATOM 560 C CA . ALA A 1 70 ? 33.306 55.602 129.242 1.00 37.20 70 ALA A CA 1
ATOM 561 C C . ALA A 1 70 ? 32.226 56.267 128.406 1.00 40.17 70 ALA A C 1
ATOM 562 O O . ALA A 1 70 ? 31.626 57.270 128.820 1.00 39.17 70 ALA A O 1
ATOM 564 N N . GLN A 1 71 ? 31.965 55.687 127.236 1.00 37.06 71 GLN A N 1
ATOM 565 C CA . GLN A 1 71 ? 30.971 56.215 126.312 1.00 35.95 71 GLN A CA 1
ATOM 566 C C . GLN A 1 71 ? 29.584 56.174 126.947 1.00 32.89 71 GLN A C 1
ATOM 567 O O . GLN A 1 71 ? 28.844 57.163 126.902 1.00 32.65 71 GLN A O 1
ATOM 573 N N . ALA A 1 72 ? 29.254 55.041 127.560 1.00 29.61 72 ALA A N 1
ATOM 574 C CA . ALA A 1 72 ? 27.964 54.868 128.220 1.00 28.70 72 ALA A CA 1
ATOM 575 C C . ALA A 1 72 ? 27.856 55.815 129.421 1.00 28.76 72 ALA A C 1
ATOM 576 O O . ALA A 1 72 ? 26.831 56.473 129.623 1.00 30.78 72 ALA A O 1
ATOM 578 N N . GLU A 1 73 ? 28.941 55.930 130.179 1.00 28.66 73 GLU A N 1
ATOM 579 C CA . GLU A 1 73 ? 28.960 56.783 131.353 1.00 32.30 73 GLU A CA 1
ATOM 580 C C . GLU A 1 73 ? 28.713 58.237 130.994 1.00 30.50 73 GLU A C 1
ATOM 581 O O . GLU A 1 73 ? 27.875 58.902 131.608 1.00 28.72 73 GLU A O 1
ATOM 587 N N . ALA A 1 74 ? 29.393 58.703 129.950 1.00 30.34 74 ALA A N 1
ATOM 588 C CA . ALA A 1 74 ? 29.247 60.078 129.486 1.00 29.05 74 ALA A CA 1
ATOM 589 C C . ALA A 1 74 ? 27.788 60.341 129.104 1.00 27.80 74 ALA A C 1
ATOM 590 O O . ALA A 1 74 ? 27.210 61.379 129.445 1.00 27.51 74 ALA A O 1
ATOM 592 N N . PHE A 1 75 ? 27.205 59.383 128.397 1.00 18.95 75 PHE A N 1
ATOM 593 C CA . PHE A 1 75 ? 25.826 59.473 127.968 1.00 21.34 75 PHE A CA 1
ATOM 594 C C . PHE A 1 75 ? 24.876 59.525 129.164 1.00 25.11 75 PHE A C 1
ATOM 595 O O . PHE A 1 75 ? 24.053 60.448 129.286 1.00 24.20 75 PHE A O 1
ATOM 603 N N . ILE A 1 76 ? 25.031 58.541 130.054 1.00 27.82 76 ILE A N 1
ATOM 604 C CA . ILE A 1 76 ? 24.194 58.386 131.237 1.00 31.83 76 ILE A CA 1
ATOM 605 C C . ILE A 1 76 ? 24.146 59.615 132.128 1.00 32.74 76 ILE A C 1
ATOM 606 O O . ILE A 1 76 ? 23.113 59.911 132.738 1.00 33.24 76 ILE A O 1
ATOM 611 N N . GLU A 1 77 ? 25.222 60.384 132.163 1.00 32.32 77 GLU A N 1
ATOM 612 C CA . GLU A 1 77 ? 25.177 61.537 133.023 1.00 35.32 77 GLU A CA 1
ATOM 613 C C . GLU A 1 77 ? 24.313 62.668 132.510 1.00 33.79 77 GLU A C 1
ATOM 614 O O . GLU A 1 77 ? 24.279 63.730 133.115 1.00 27.44 77 GLU A O 1
ATOM 620 N N . HIS A 1 78 ? 23.599 62.452 131.405 1.00 29.84 78 HIS A N 1
ATOM 621 C CA . HIS A 1 78 ? 22.704 63.492 130.896 1.00 26.81 78 HIS A CA 1
ATOM 622 C C . HIS A 1 78 ? 21.244 63.221 131.256 1.00 26.14 78 HIS A C 1
ATOM 623 O O . HIS A 1 78 ? 20.347 63.963 130.836 1.00 23.41 78 HIS A O 1
ATOM 630 N N . PHE A 1 79 ? 21.008 62.137 131.991 1.00 23.91 79 PHE A N 1
ATOM 631 C CA . PHE A 1 79 ? 19.657 61.772 132.409 1.00 25.53 79 PHE A CA 1
ATOM 632 C C . PHE A 1 79 ? 19.344 62.152 133.864 1.00 26.83 79 PHE A C 1
ATOM 633 O O . PHE A 1 79 ? 20.221 62.172 134.717 1.00 25.58 79 PHE A O 1
ATOM 641 N N . SER A 1 80 ? 18.079 62.424 134.138 1.00 27.30 80 SER A N 1
ATOM 642 C CA . SER A 1 80 ? 17.623 62.706 135.491 1.00 24.80 80 SER A CA 1
ATOM 643 C C . SER A 1 80 ? 16.208 62.141 135.530 1.00 26.47 80 SER A C 1
ATOM 644 O O . SER A 1 80 ? 15.635 61.824 134.474 1.00 28.52 80 SER A O 1
ATOM 647 N N . TYR A 1 81 ? 15.646 61.994 136.723 1.00 24.19 81 TYR A N 1
ATOM 648 C CA . TYR A 1 81 ? 14.315 61.408 136.882 1.00 22.29 81 TYR A CA 1
ATOM 649 C C . TYR A 1 81 ? 13.488 62.123 137.948 1.00 25.15 81 TYR A C 1
ATOM 650 O O . TYR A 1 81 ? 14.028 62.575 138.957 1.00 30.84 81 TYR A O 1
ATOM 659 N N . ARG A 1 82 ? 12.182 62.199 137.747 1.00 23.74 82 ARG A N 1
ATOM 660 C CA . ARG A 1 82 ? 11.306 62.808 138.737 1.00 24.09 82 ARG A CA 1
ATOM 661 C C . ARG A 1 82 ? 10.073 61.954 138.780 1.00 24.66 82 ARG A C 1
ATOM 662 O O . ARG A 1 82 ? 9.503 61.665 137.739 1.00 26.80 82 ARG A O 1
ATOM 670 N N . ALA A 1 83 ? 9.708 61.440 139.948 1.00 26.65 83 ALA A N 1
ATOM 671 C CA . ALA A 1 83 ? 8.463 60.666 140.016 1.00 26.91 83 ALA A CA 1
ATOM 672 C C . ALA A 1 83 ? 7.412 61.759 139.779 1.00 28.28 83 ALA A C 1
ATOM 673 O O . ALA A 1 83 ? 7.650 62.929 140.108 1.00 23.68 83 ALA A O 1
ATOM 675 N N . HIS A 1 84 ? 6.260 61.421 139.216 1.00 29.92 84 HIS A N 1
ATOM 676 C CA . HIS A 1 84 ? 5.302 62.475 138.920 1.00 32.17 84 HIS A CA 1
ATOM 677 C C . HIS A 1 84 ? 3.912 61.930 138.661 1.00 33.79 84 HIS A C 1
ATOM 678 O O . HIS A 1 84 ? 3.753 60.886 138.033 1.00 35.28 84 HIS A O 1
ATOM 685 N N . ASP A 1 85 ? 2.917 62.609 139.215 1.00 34.35 85 ASP A N 1
ATOM 686 C CA . ASP A 1 85 ? 1.521 62.222 139.058 1.00 38.30 85 ASP A CA 1
ATOM 687 C C . ASP A 1 85 ? 0.956 63.189 138.040 1.00 37.80 85 ASP A C 1
ATOM 688 O O . ASP A 1 85 ? 0.732 64.357 138.344 1.00 36.35 85 ASP A O 1
ATOM 693 N N . VAL A 1 86 ? 0.701 62.689 136.837 1.00 38.27 86 VAL A N 1
ATOM 694 C CA . VAL A 1 86 ? 0.206 63.520 135.742 1.00 37.51 86 VAL A CA 1
ATOM 695 C C . VAL A 1 86 ? -1.089 64.273 136.021 1.00 40.08 86 VAL A C 1
ATOM 696 O O . VAL A 1 86 ? -1.399 65.247 135.329 1.00 38.35 86 VAL A O 1
ATOM 700 N N . THR A 1 87 ? -1.829 63.861 137.048 1.00 40.97 87 THR A N 1
ATOM 701 C CA . THR A 1 87 ? -3.083 64.549 137.371 1.00 43.34 87 THR A CA 1
ATOM 702 C C . THR A 1 87 ? -2.886 65.647 138.412 1.00 43.51 87 THR A C 1
ATOM 703 O O . THR A 1 87 ? -3.726 66.529 138.550 1.00 47.88 87 THR A O 1
ATOM 707 N N . ASP A 1 88 ? -1.769 65.607 139.130 1.00 46.82 88 ASP A N 1
ATOM 708 C CA . ASP A 1 88 ? -1.513 66.584 140.177 1.00 45.49 88 ASP A CA 1
ATOM 709 C C . ASP A 1 88 ? -0.791 67.832 139.698 1.00 43.23 88 ASP A C 1
ATOM 710 O O . ASP A 1 88 ? 0.415 67.819 139.458 1.00 42.48 88 ASP A O 1
ATOM 715 N N . ALA A 1 89 ? -1.521 68.937 139.686 1.00 43.18 89 ALA A N 1
ATOM 716 C CA . ALA A 1 89 ? -0.994 70.217 139.235 1.00 39.81 89 ALA A CA 1
ATOM 717 C C . ALA A 1 89 ? 0.281 70.651 139.935 1.00 40.95 89 ALA A C 1
ATOM 718 O O . ALA A 1 89 ? 1.167 71.250 139.323 1.00 40.46 89 ALA A O 1
ATOM 720 N N . ALA A 1 90 ? 0.394 70.335 141.214 1.00 41.89 90 ALA A N 1
ATOM 721 C CA . ALA A 1 90 ? 1.587 70.723 141.959 1.00 42.59 90 ALA A CA 1
ATOM 722 C C . ALA A 1 90 ? 2.799 69.895 141.534 1.00 41.49 90 ALA A C 1
ATOM 723 O O . ALA A 1 90 ? 3.912 70.407 141.461 1.00 41.07 90 ALA A O 1
ATOM 725 N N . SER A 1 91 ? 2.578 68.617 141.247 1.00 39.29 91 SER A N 1
ATOM 726 C CA . SER A 1 91 ? 3.651 67.729 140.822 1.00 36.91 91 SER A CA 1
ATOM 727 C C . SER A 1 91 ? 4.440 68.345 139.647 1.00 37.95 91 SER A C 1
ATOM 728 O O . SER A 1 91 ? 5.661 68.171 139.559 1.00 39.30 91 SER A O 1
ATOM 731 N N . TYR A 1 92 ? 3.756 69.093 138.774 1.00 34.49 92 TYR A N 1
ATOM 732 C CA . TYR A 1 92 ? 4.404 69.732 137.627 1.00 31.92 92 TYR A CA 1
ATOM 733 C C . TYR A 1 92 ? 5.509 70.707 138.005 1.00 31.15 92 TYR A C 1
ATOM 734 O O . TYR A 1 92 ? 6.501 70.841 137.291 1.00 27.25 92 TYR A O 1
ATOM 743 N N . ALA A 1 93 ? 5.372 71.344 139.163 1.00 34.76 93 ALA A N 1
ATOM 744 C CA . ALA A 1 93 ? 6.389 72.278 139.648 1.00 32.98 93 ALA A CA 1
ATOM 745 C C . ALA A 1 93 ? 7.702 71.531 139.897 1.00 31.72 93 ALA A C 1
ATOM 746 O O . ALA A 1 93 ? 8.790 72.069 139.679 1.00 31.88 93 ALA A O 1
ATOM 748 N N . VAL A 1 94 ? 7.595 70.297 140.376 1.00 29.05 94 VAL A N 1
ATOM 749 C CA . VAL A 1 94 ? 8.774 69.480 140.610 1.00 34.63 94 VAL A CA 1
ATOM 750 C C . VAL A 1 94 ? 9.454 69.228 139.253 1.00 35.49 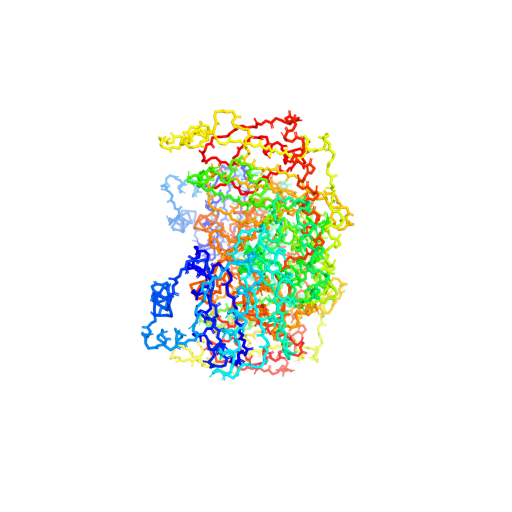94 VAL A C 1
ATOM 751 O O . VAL A 1 94 ? 10.671 69.398 139.112 1.00 35.51 94 VAL A O 1
ATOM 755 N N . LEU A 1 95 ? 8.641 68.887 138.249 1.00 34.21 95 LEU A N 1
ATOM 756 C CA . LEU A 1 95 ? 9.132 68.590 136.907 1.00 31.65 95 LEU A CA 1
ATOM 757 C C . LEU A 1 95 ? 9.740 69.820 136.249 1.00 32.67 95 LEU A C 1
ATOM 758 O O . LEU A 1 95 ? 10.825 69.743 135.654 1.00 31.69 95 LEU A O 1
ATOM 763 N N . LYS A 1 96 ? 9.072 70.960 136.407 1.00 29.41 96 LYS A N 1
ATOM 764 C CA . LYS A 1 96 ? 9.542 72.220 135.834 1.00 32.87 96 LYS A CA 1
ATOM 765 C C . LYS A 1 96 ? 10.963 72.527 136.318 1.00 34.22 96 LYS A C 1
ATOM 766 O O . LYS A 1 96 ? 11.841 72.933 135.547 1.00 34.82 96 LYS A O 1
ATOM 772 N N . GLU A 1 97 ? 11.191 72.282 137.597 1.00 37.49 97 GLU A N 1
ATOM 773 C CA . GLU A 1 97 ? 12.490 72.511 138.194 1.00 40.65 97 GLU A CA 1
ATOM 774 C C . GLU A 1 97 ? 13.533 71.532 137.644 1.00 35.40 97 GLU A C 1
ATOM 775 O O . GLU A 1 97 ? 14.663 71.932 137.355 1.00 34.10 97 GLU A O 1
ATOM 781 N N . ALA A 1 98 ? 13.176 70.250 137.533 1.00 29.79 98 ALA A N 1
ATOM 782 C CA . ALA A 1 98 ? 14.100 69.247 136.982 1.00 27.76 98 ALA A CA 1
ATOM 783 C C . ALA A 1 98 ? 14.522 69.702 135.587 1.00 30.14 98 ALA A C 1
ATOM 784 O O . ALA A 1 98 ? 15.715 69.735 135.274 1.00 34.12 98 ALA A O 1
ATOM 786 N N . ILE A 1 99 ? 13.545 70.101 134.771 1.00 29.11 99 ILE A N 1
ATOM 787 C CA . ILE A 1 99 ? 13.828 70.568 133.420 1.00 30.86 99 ILE A CA 1
ATOM 788 C C . ILE A 1 99 ? 14.756 71.789 133.439 1.00 31.40 99 ILE A C 1
ATOM 789 O O . ILE A 1 99 ? 15.788 71.802 132.766 1.00 32.54 99 ILE A O 1
ATOM 794 N N . GLU A 1 100 ? 14.430 72.781 134.262 1.00 32.82 100 GLU A N 1
ATOM 795 C CA . GLU A 1 100 ? 15.240 73.994 134.342 1.00 35.94 100 GLU A CA 1
ATOM 796 C C . GLU A 1 100 ? 16.638 73.727 134.872 1.00 35.99 100 GLU A C 1
ATOM 797 O O . GLU A 1 100 ? 17.619 74.308 134.415 1.00 35.38 100 GLU A O 1
ATOM 803 N N . GLU A 1 101 ? 16.733 72.805 135.810 1.00 36.42 101 GLU A N 1
ATOM 804 C CA . GLU A 1 101 ? 18.013 72.452 136.392 1.00 39.27 101 GLU A CA 1
ATOM 805 C C . GLU A 1 101 ? 18.886 71.824 135.306 1.00 37.58 101 GLU A C 1
ATOM 806 O O . GLU A 1 101 ? 20.072 72.156 135.159 1.00 32.06 101 GLU A O 1
ATOM 812 N N . ALA A 1 102 ? 18.285 70.905 134.552 1.00 35.36 102 ALA A N 1
ATOM 813 C CA . ALA A 1 102 ? 18.972 70.218 133.464 1.00 35.25 102 ALA A CA 1
ATOM 814 C C . ALA A 1 102 ? 19.370 71.214 132.362 1.00 33.74 102 ALA A C 1
ATOM 815 O O . ALA A 1 102 ? 20.483 71.149 131.835 1.00 31.35 102 ALA A O 1
ATOM 817 N N . ALA A 1 103 ? 18.474 72.149 132.039 1.00 31.74 103 ALA A N 1
ATOM 818 C CA . ALA A 1 103 ? 18.752 73.137 131.010 1.00 33.46 103 ALA A CA 1
ATOM 819 C C . ALA A 1 103 ? 19.954 73.969 131.418 1.00 35.44 103 ALA A C 1
ATOM 820 O O . ALA A 1 103 ? 20.813 74.266 130.600 1.00 35.51 103 ALA A O 1
ATOM 822 N N . ASP A 1 104 ? 20.044 74.305 132.700 1.00 44.60 104 ASP A N 1
ATOM 823 C CA . ASP A 1 104 ? 21.167 75.092 133.203 1.00 48.62 104 ASP A CA 1
ATOM 824 C C . ASP A 1 104 ? 22.463 74.299 133.221 1.00 47.77 104 ASP A C 1
ATOM 825 O O . ASP A 1 104 ? 23.509 74.812 132.835 1.00 50.51 104 ASP A O 1
ATOM 830 N N . LYS A 1 105 ? 22.381 73.054 133.677 1.00 45.95 105 LYS A N 1
ATOM 831 C CA . LYS A 1 105 ? 23.526 72.146 133.771 1.00 44.41 105 LYS A CA 1
ATOM 832 C C . LYS A 1 105 ? 24.261 71.937 132.442 1.00 46.19 105 LYS A C 1
ATOM 833 O O . LYS A 1 105 ? 25.487 71.885 132.408 1.00 44.65 105 LYS A O 1
ATOM 839 N N . PHE A 1 106 ? 23.509 71.764 131.360 1.00 43.63 106 PHE A N 1
ATOM 840 C CA . PHE A 1 106 ? 24.110 71.519 130.056 1.00 40.66 106 PHE A CA 1
ATOM 841 C C . PHE A 1 106 ? 23.958 72.665 129.090 1.00 42.27 106 PHE A C 1
ATOM 842 O O . PHE A 1 106 ? 24.208 72.521 127.893 1.00 37.75 106 PHE A O 1
ATOM 850 N N . ASP A 1 107 ? 23.556 73.808 129.626 1.00 42.23 107 ASP A N 1
ATOM 851 C CA . ASP A 1 107 ? 23.379 75.012 128.837 1.00 45.66 107 ASP A CA 1
ATOM 852 C C . ASP A 1 107 ? 22.501 74.787 127.598 1.00 42.62 107 ASP A C 1
ATOM 853 O O . ASP A 1 107 ? 22.970 74.852 126.462 1.00 43.60 107 ASP A O 1
ATOM 858 N N . ILE A 1 108 ? 21.231 74.490 127.839 1.00 39.84 108 ILE A N 1
ATOM 859 C CA . ILE A 1 108 ? 20.267 74.254 126.782 1.00 36.60 108 ILE A CA 1
ATOM 860 C C . ILE A 1 108 ? 19.280 75.418 126.748 1.00 39.20 108 ILE A C 1
ATOM 861 O O . ILE A 1 108 ? 18.647 75.766 127.749 1.00 41.31 108 ILE A O 1
ATOM 866 N N . ASP A 1 109 ? 19.143 75.988 125.561 1.00 43.61 109 ASP A N 1
ATOM 867 C CA . ASP A 1 109 ? 18.287 77.130 125.306 1.00 45.38 109 ASP A CA 1
ATOM 868 C C . ASP A 1 109 ? 16.961 76.731 124.662 1.00 44.25 109 ASP A C 1
ATOM 869 O O . ASP A 1 109 ? 16.865 76.662 123.430 1.00 47.29 109 ASP A O 1
ATOM 874 N N . GLY A 1 110 ? 15.934 76.509 125.473 1.00 39.37 110 GLY A N 1
ATOM 875 C CA . GLY A 1 110 ? 14.649 76.118 124.918 1.00 36.62 110 GLY A CA 1
ATOM 876 C C . GLY A 1 110 ? 14.744 74.751 124.263 1.00 35.97 110 GLY A C 1
ATOM 877 O O . GLY A 1 110 ? 15.321 73.832 124.855 1.00 32.34 110 GLY A O 1
ATOM 878 N N . ASN A 1 111 ? 14.201 74.617 123.047 1.00 35.26 111 ASN A N 1
ATOM 879 C CA . ASN A 1 111 ? 14.232 73.351 122.292 1.00 31.65 111 ASN A CA 1
ATOM 880 C C . ASN A 1 111 ? 13.811 72.145 123.128 1.00 30.46 111 ASN A C 1
ATOM 881 O O . ASN A 1 111 ? 14.576 71.194 123.325 1.00 26.97 111 ASN A O 1
ATOM 886 N N . ARG A 1 112 ? 12.568 72.172 123.576 1.00 26.64 112 ARG A N 1
ATOM 887 C CA . ARG A 1 112 ? 12.043 71.106 124.394 1.00 25.16 112 ARG A CA 1
ATOM 888 C C . ARG A 1 112 ? 11.122 70.176 123.647 1.00 25.68 112 ARG A C 1
ATOM 889 O O . ARG A 1 112 ? 10.281 70.588 122.838 1.00 25.10 112 ARG A O 1
ATOM 897 N N . ILE A 1 113 ? 11.267 68.903 123.961 1.00 23.10 113 ILE A N 1
ATOM 898 C CA . ILE A 1 113 ? 10.442 67.898 123.365 1.00 21.09 113 ILE A CA 1
ATOM 899 C C . ILE A 1 113 ? 9.810 67.150 124.527 1.00 23.72 113 ILE A C 1
ATOM 900 O O . ILE A 1 113 ? 10.483 66.818 125.516 1.00 19.99 113 ILE A O 1
ATOM 905 N N . PHE A 1 114 ? 8.506 66.940 124.437 1.00 19.95 114 PHE A N 1
ATOM 906 C CA . PHE A 1 114 ? 7.788 66.216 125.460 1.00 21.19 114 PHE A CA 1
ATOM 907 C C . PHE A 1 114 ? 7.258 64.983 124.750 1.00 24.88 114 PHE A C 1
ATOM 908 O O . PHE A 1 114 ? 6.577 65.096 123.726 1.00 23.05 114 PHE A O 1
ATOM 916 N N . TYR A 1 115 ? 7.645 63.813 125.247 1.00 25.30 115 TYR A N 1
ATOM 917 C CA . TYR A 1 115 ? 7.253 62.550 124.643 1.00 22.59 115 TYR A CA 1
ATOM 918 C C . TYR A 1 115 ? 6.236 61.867 125.524 1.00 27.04 115 TYR A C 1
ATOM 919 O O . TYR A 1 115 ? 6.546 61.466 126.651 1.00 26.26 115 TYR A O 1
ATOM 928 N N . MET A 1 116 ? 5.023 61.709 125.018 1.00 24.30 116 MET A N 1
ATOM 929 C CA . MET A 1 116 ? 3.986 61.081 125.815 1.00 25.00 116 MET A CA 1
ATOM 930 C C . MET A 1 116 ? 3.837 59.623 125.513 1.00 25.77 116 MET A C 1
ATOM 931 O O . MET A 1 116 ? 3.358 59.234 124.458 1.00 29.96 116 MET A O 1
ATOM 936 N N . SER A 1 117 ? 4.289 58.808 126.441 1.00 26.23 117 SER A N 1
ATOM 937 C CA . SER A 1 117 ? 4.193 57.382 126.289 1.00 27.74 117 SER A CA 1
ATOM 938 C C . SER A 1 117 ? 3.390 56.872 127.485 1.00 32.58 117 SER A C 1
ATOM 939 O O . SER A 1 117 ? 3.854 56.015 128.240 1.00 35.79 117 SER A O 1
ATOM 942 N N . VAL A 1 118 ? 2.195 57.420 127.673 1.00 33.43 118 VAL A N 1
ATOM 943 C CA . VAL A 1 118 ? 1.335 57.028 128.788 1.00 35.15 118 VAL A CA 1
ATOM 944 C C . VAL A 1 118 ? -0.032 56.661 128.254 1.00 39.30 118 VAL A C 1
ATOM 945 O O . VAL A 1 118 ? -0.265 56.767 127.050 1.00 37.85 118 VAL A O 1
ATOM 949 N N . ALA A 1 119 ? -0.925 56.229 129.146 1.00 39.28 119 ALA A N 1
ATOM 950 C CA . ALA A 1 119 ? -2.288 55.880 128.751 1.00 40.63 119 ALA A CA 1
ATOM 951 C C . ALA A 1 119 ? -2.912 57.138 128.105 1.00 38.80 119 ALA A C 1
ATOM 952 O O . ALA A 1 119 ? -2.749 58.256 128.622 1.00 39.14 119 ALA A O 1
ATOM 954 N N . PRO A 1 120 ? -3.645 56.970 126.984 1.00 37.86 120 PRO A N 1
ATOM 955 C CA . PRO A 1 120 ? -4.288 58.069 126.252 1.00 38.98 120 PRO A CA 1
ATOM 956 C C . PRO A 1 120 ? -5.256 58.986 127.019 1.00 39.77 120 PRO A C 1
ATOM 957 O O . PRO A 1 120 ? -5.492 60.123 126.600 1.00 41.51 120 PRO A O 1
ATOM 961 N N . ARG A 1 121 ? -5.787 58.517 128.148 1.00 40.23 121 ARG A N 1
ATOM 962 C CA . ARG A 1 121 ? -6.693 59.325 128.975 1.00 40.64 121 ARG A CA 1
ATOM 963 C C . ARG A 1 121 ? -5.972 60.595 129.412 1.00 40.11 121 ARG A C 1
ATOM 964 O O . ARG A 1 121 ? -6.582 61.643 129.605 1.00 42.90 121 ARG A O 1
ATOM 972 N N . PHE A 1 122 ? -4.664 60.470 129.592 1.00 37.56 122 PHE A N 1
ATOM 973 C CA . PHE A 1 122 ? -3.834 61.552 130.076 1.00 34.06 122 PHE A CA 1
ATOM 974 C C . PHE A 1 122 ? -3.295 62.518 129.042 1.00 33.60 122 PHE A C 1
ATOM 975 O O . PHE A 1 122 ? -2.729 63.553 129.401 1.00 38.42 122 PHE A O 1
ATOM 983 N N . PHE A 1 123 ? -3.454 62.193 127.764 1.00 32.33 123 PHE A N 1
ATOM 984 C CA . PHE A 1 123 ? -2.938 63.056 126.705 1.00 27.75 123 PHE A CA 1
ATOM 985 C C . PHE A 1 123 ? -3.403 64.508 126.841 1.00 27.91 123 PHE A C 1
ATOM 986 O O . PHE A 1 123 ? -2.584 65.421 126.906 1.00 23.78 123 PHE A O 1
ATOM 994 N N . GLY A 1 124 ? -4.704 64.714 126.994 1.00 29.98 124 GLY A N 1
ATOM 995 C CA . GLY A 1 124 ? -5.224 66.072 127.112 1.00 32.64 124 GLY A CA 1
ATOM 996 C C . GLY A 1 124 ? -4.785 66.783 128.377 1.00 32.42 124 GLY A C 1
ATOM 997 O O . GLY A 1 124 ? -4.374 67.945 128.345 1.00 36.18 124 GLY A O 1
ATOM 998 N N . THR A 1 125 ? -4.822 66.056 129.485 1.00 32.45 125 THR A N 1
ATOM 999 C CA . THR A 1 125 ? -4.444 66.576 130.790 1.00 31.11 125 THR A CA 1
ATOM 1000 C C . THR A 1 125 ? -3.001 67.059 130.811 1.00 31.24 125 THR A C 1
ATOM 1001 O O . THR A 1 125 ? -2.737 68.209 131.181 1.00 34.23 125 THR A O 1
ATOM 1005 N N . ILE A 1 126 ? -2.074 66.198 130.389 1.00 27.98 126 ILE A N 1
ATOM 1006 C CA . ILE A 1 126 ? -0.655 66.552 130.381 1.00 28.41 126 ILE A CA 1
ATOM 1007 C C . ILE A 1 126 ? -0.443 67.792 129.540 1.00 29.69 126 ILE A C 1
ATOM 1008 O O . ILE A 1 126 ? 0.266 68.720 129.942 1.00 27.96 126 ILE A O 1
ATOM 1013 N N . ALA A 1 127 ? -1.100 67.824 128.386 1.00 30.79 127 ALA A N 1
ATOM 1014 C CA . ALA A 1 127 ? -0.986 68.960 127.496 1.00 31.79 127 ALA A CA 1
ATOM 1015 C C . ALA A 1 127 ? -1.380 70.286 128.167 1.00 31.19 127 ALA A C 1
ATOM 1016 O O . ALA A 1 127 ? -0.598 71.244 128.168 1.00 26.19 127 ALA A O 1
ATOM 1018 N N . LYS A 1 128 ? -2.578 70.342 128.743 1.00 33.89 128 LYS A N 1
ATOM 1019 C CA . LYS A 1 128 ? -3.035 71.574 129.386 1.00 35.83 128 LYS A CA 1
ATOM 1020 C C . LYS A 1 128 ? -2.040 72.050 130.440 1.00 35.61 128 LYS A C 1
ATOM 1021 O O . LYS A 1 128 ? -1.597 73.206 130.410 1.00 33.98 128 LYS A O 1
ATOM 1027 N N . TYR A 1 129 ? -1.637 71.141 131.324 1.00 34.72 129 TYR A N 1
ATOM 1028 C CA . TYR A 1 129 ? -0.677 71.466 132.383 1.00 36.50 129 TYR A CA 1
ATOM 1029 C C . TYR A 1 129 ? 0.682 71.933 131.896 1.00 36.95 129 TYR A C 1
ATOM 1030 O O . TYR A 1 129 ? 1.317 72.758 132.553 1.00 37.68 129 TYR A O 1
ATOM 1039 N N . LEU A 1 130 ? 1.161 71.382 130.785 1.00 37.89 130 LEU A N 1
ATOM 1040 C CA . LEU A 1 130 ? 2.454 71.800 130.265 1.00 38.20 130 LEU A CA 1
ATOM 1041 C C . LEU A 1 130 ? 2.407 73.308 130.062 1.00 38.96 130 LEU A C 1
ATOM 1042 O O . LEU A 1 130 ? 3.384 74.015 130.320 1.00 40.06 130 LEU A O 1
ATOM 1047 N N . LYS A 1 131 ? 1.249 73.805 129.644 1.00 41.96 131 LYS A N 1
ATOM 1048 C CA . LYS A 1 131 ? 1.088 75.233 129.430 1.00 45.81 131 LYS A CA 1
ATOM 1049 C C . LYS A 1 131 ? 0.916 75.978 130.755 1.00 45.38 131 LYS A C 1
ATOM 1050 O O . LYS A 1 131 ? 1.679 76.893 131.075 1.00 45.18 131 LYS A O 1
ATOM 1056 N N . SER A 1 132 ? -0.081 75.557 131.528 1.00 44.89 132 SER A N 1
ATOM 1057 C CA . SER A 1 132 ? -0.404 76.174 132.812 1.00 44.57 132 SER A CA 1
ATOM 1058 C C . SER A 1 132 ? 0.788 76.357 133.743 1.00 46.33 132 SER A C 1
ATOM 1059 O O . SER A 1 132 ? 1.154 77.481 134.104 1.00 47.50 132 SER A O 1
ATOM 1062 N N . GLU A 1 133 ? 1.402 75.241 134.110 1.00 40.75 133 GLU A N 1
ATOM 1063 C CA . GLU A 1 133 ? 2.504 75.257 135.043 1.00 35.20 133 GLU A CA 1
ATOM 1064 C C . GLU A 1 133 ? 3.788 75.814 134.499 1.00 35.10 133 GLU A C 1
ATOM 1065 O O . GLU A 1 133 ? 4.814 75.766 135.170 1.00 39.16 133 GLU A O 1
ATOM 1071 N N . GLY A 1 134 ? 3.729 76.363 133.292 1.00 32.13 134 GLY A N 1
ATOM 1072 C CA . GLY A 1 134 ? 4.911 76.947 132.685 1.00 35.24 134 GLY A CA 1
ATOM 1073 C C . GLY A 1 134 ? 6.081 76.020 132.381 1.00 35.48 134 GLY A C 1
ATOM 1074 O O . GLY A 1 134 ? 7.230 76.376 132.653 1.00 38.20 134 GLY A O 1
ATOM 1075 N N . LEU A 1 135 ? 5.797 74.852 131.797 1.00 34.80 135 LEU A N 1
ATOM 1076 C CA . LEU A 1 135 ? 6.838 73.887 131.450 1.00 30.61 135 LEU A CA 1
ATOM 1077 C C . LEU A 1 135 ? 7.396 74.187 130.059 1.00 32.22 135 LEU A C 1
ATOM 1078 O O . LEU A 1 135 ? 8.514 73.800 129.745 1.00 32.71 135 LEU A O 1
ATOM 1083 N N . LEU A 1 136 ? 6.612 74.883 129.233 1.00 32.18 136 LEU A N 1
ATOM 1084 C CA . LEU A 1 136 ? 7.021 75.233 127.873 1.00 31.42 136 LEU A CA 1
ATOM 1085 C C . LEU A 1 136 ? 8.119 76.283 127.849 1.00 36.50 136 LEU A C 1
ATOM 1086 O O . LEU A 1 136 ? 8.076 77.239 128.618 1.00 39.38 136 LEU A O 1
ATOM 1091 N N . ALA A 1 137 ? 9.087 76.114 126.951 1.00 34.62 137 ALA A N 1
ATOM 1092 C CA . ALA A 1 137 ? 10.202 77.041 126.830 1.00 36.26 137 ALA A CA 1
ATOM 1093 C C . ALA A 1 137 ? 9.814 78.368 126.193 1.00 40.90 137 ALA A C 1
ATOM 1094 O O . ALA A 1 137 ? 8.957 78.417 125.314 1.00 38.18 137 ALA A O 1
ATOM 1096 N N . ASP A 1 138 ? 10.488 79.434 126.623 1.00 48.72 138 ASP A N 1
ATOM 1097 C CA . ASP A 1 138 ? 10.259 80.787 126.113 1.00 52.90 138 ASP A CA 1
ATOM 1098 C C . ASP A 1 138 ? 10.973 81.088 124.791 1.00 51.27 138 ASP A C 1
ATOM 1099 O O . ASP A 1 138 ? 10.696 82.096 124.151 1.00 53.04 138 ASP A O 1
ATOM 1104 N N . THR A 1 139 ? 11.961 80.278 124.438 1.00 48.94 139 THR A N 1
ATOM 1105 C CA . THR A 1 139 ? 12.695 80.464 123.189 1.00 48.63 139 THR A CA 1
ATOM 1106 C C . THR A 1 139 ? 12.922 79.089 122.581 1.00 46.94 139 THR A C 1
ATOM 1107 O O . THR A 1 139 ? 12.614 78.070 123.210 1.00 49.09 139 THR A O 1
ATOM 1111 N N . GLY A 1 140 ? 13.486 79.041 121.380 1.00 44.47 140 GLY A N 1
ATOM 1112 C CA . GLY A 1 140 ? 13.699 77.754 120.747 1.00 41.73 140 GLY A CA 1
ATOM 1113 C C . GLY A 1 140 ? 12.329 77.160 120.488 1.00 37.17 140 GLY A C 1
ATOM 1114 O O . GLY A 1 140 ? 11.328 77.874 120.535 1.00 36.13 140 GLY A O 1
ATOM 1115 N N . TYR A 1 141 ? 12.242 75.853 120.313 1.00 31.56 141 TYR A N 1
ATOM 1116 C CA . TYR A 1 141 ? 10.944 75.269 120.034 1.00 30.34 141 TYR A CA 1
ATOM 1117 C C . TYR A 1 141 ? 10.399 74.452 121.189 1.00 29.72 141 TYR A C 1
ATOM 1118 O O . TYR A 1 141 ? 11.111 74.159 122.150 1.00 33.48 141 TYR A O 1
ATOM 1127 N N . ASN A 1 142 ? 9.148 74.043 121.038 1.00 27.27 142 ASN A N 1
ATOM 1128 C CA . ASN A 1 142 ? 8.448 73.193 121.988 1.00 29.15 142 ASN A CA 1
ATOM 1129 C C . ASN A 1 142 ? 7.691 72.224 121.088 1.00 29.34 142 ASN A C 1
ATOM 1130 O O . ASN A 1 142 ? 6.890 72.652 120.245 1.00 27.26 142 ASN A O 1
ATOM 1135 N N . ARG A 1 143 ? 7.938 70.933 121.243 1.00 27.25 143 ARG A N 1
ATOM 1136 C CA . ARG A 1 143 ? 7.266 69.942 120.409 1.00 26.23 143 ARG A CA 1
ATOM 1137 C C . ARG A 1 143 ? 6.741 68.794 121.260 1.00 25.77 143 ARG A C 1
ATOM 1138 O O . ARG A 1 143 ? 7.344 68.428 122.275 1.00 25.43 143 ARG A O 1
ATOM 1146 N N . LEU A 1 144 ? 5.602 68.246 120.850 1.00 22.81 144 LEU A N 1
ATOM 1147 C CA . LEU A 1 144 ? 4.979 67.158 121.563 1.00 21.86 144 LEU A CA 1
ATOM 1148 C C . LEU A 1 144 ? 4.887 65.941 120.643 1.00 25.44 144 LEU A C 1
ATOM 1149 O O . LEU A 1 144 ? 4.392 66.042 119.507 1.00 23.25 144 LEU A O 1
ATOM 1154 N N . MET A 1 145 ? 5.437 64.824 121.111 1.00 20.77 145 MET A N 1
ATOM 1155 C CA . MET A 1 145 ? 5.418 63.567 120.386 1.00 22.75 145 MET A CA 1
ATOM 1156 C C . MET A 1 145 ? 4.344 62.771 121.081 1.00 24.93 145 MET A C 1
ATOM 1157 O O . MET A 1 145 ? 4.439 62.526 122.277 1.00 24.34 145 MET A O 1
ATOM 1162 N N . ILE A 1 146 ? 3.315 62.386 120.340 1.00 26.97 146 ILE A N 1
ATOM 1163 C CA . ILE A 1 146 ? 2.205 61.648 120.904 1.00 24.07 146 ILE A CA 1
ATOM 1164 C C . ILE A 1 146 ? 2.197 60.224 120.396 1.00 25.99 146 ILE A C 1
ATOM 1165 O O . ILE A 1 146 ? 2.154 59.980 119.199 1.00 28.25 146 ILE A O 1
ATOM 1170 N N . GLU A 1 147 ? 2.197 59.291 121.329 1.00 29.83 147 GLU A N 1
ATOM 1171 C CA . GLU A 1 147 ? 2.199 57.870 121.040 1.00 32.41 147 GLU A CA 1
ATOM 1172 C C . GLU A 1 147 ? 0.771 57.409 120.693 1.00 36.78 147 GLU A C 1
ATOM 1173 O O . GLU A 1 147 ? -0.200 58.126 120.926 1.00 37.40 147 GLU A O 1
ATOM 1179 N N . LYS A 1 148 ? 0.647 56.250 120.064 1.00 40.03 148 LYS A N 1
ATOM 1180 C CA . LYS A 1 148 ? -0.662 55.729 119.686 1.00 42.81 148 LYS A CA 1
ATOM 1181 C C . LYS A 1 148 ? -1.434 55.280 120.914 1.00 44.11 148 LYS A C 1
ATOM 1182 O O . LYS A 1 148 ? -0.830 54.971 121.931 1.00 44.66 148 LYS A O 1
ATOM 1188 N N . PRO A 1 149 ? -2.781 55.255 120.848 1.00 46.16 149 PRO A N 1
ATOM 1189 C CA . PRO A 1 149 ? -3.597 55.624 119.686 1.00 49.28 149 PRO A CA 1
ATOM 1190 C C . PRO A 1 149 ? -3.850 57.125 119.680 1.00 49.72 149 PRO A C 1
ATOM 1191 O O . PRO A 1 149 ? -3.394 57.840 120.568 1.00 53.18 149 PRO A O 1
ATOM 1195 N N . PHE A 1 150 ? -4.525 57.612 118.650 1.00 46.51 150 PHE A N 1
ATOM 1196 C CA . PHE A 1 150 ? -4.862 59.022 118.614 1.00 44.11 150 PHE A CA 1
ATOM 1197 C C . PHE A 1 150 ? -6.379 59.032 118.511 1.00 45.52 150 PHE A C 1
ATOM 1198 O O . PHE A 1 150 ? -6.937 59.253 117.439 1.00 48.06 150 PHE A O 1
ATOM 1206 N N . GLY A 1 151 ? -7.026 58.739 119.637 1.00 44.63 151 GLY A N 1
ATOM 1207 C CA . GLY A 1 151 ? -8.473 58.679 119.689 1.00 42.23 151 GLY A CA 1
ATOM 1208 C C . GLY A 1 151 ? -8.934 57.276 119.339 1.00 41.16 151 GLY A C 1
ATOM 1209 O O . GLY A 1 151 ? -8.112 56.389 119.096 1.00 40.56 151 GLY A O 1
ATOM 1210 N N . THR A 1 152 ? -10.246 57.072 119.339 1.00 38.67 152 THR A N 1
ATOM 1211 C CA . THR A 1 152 ? -10.849 55.780 119.015 1.00 38.82 152 THR A CA 1
ATOM 1212 C C . THR A 1 152 ? -12.037 55.957 118.049 1.00 37.96 152 THR A C 1
ATOM 1213 O O . THR A 1 152 ? -12.746 55.008 117.714 1.00 36.41 152 THR A O 1
ATOM 1217 N N . SER A 1 153 ? -12.195 57.176 117.551 1.00 38.28 153 SER A N 1
ATOM 1218 C CA . SER A 1 153 ? -13.264 57.529 116.638 1.00 36.65 153 SER A CA 1
ATOM 1219 C C . SER A 1 153 ? -12.991 58.981 116.315 1.00 36.95 153 SER A C 1
ATOM 1220 O O . SER A 1 153 ? -12.183 59.627 116.990 1.00 37.95 153 SER A O 1
ATOM 1223 N N . TYR A 1 154 ? -13.702 59.522 115.336 1.00 37.50 154 TYR A N 1
ATOM 1224 C CA . TYR A 1 154 ? -13.506 60.914 114.976 1.00 38.20 154 TYR A CA 1
ATOM 1225 C C . TYR A 1 154 ? -13.748 61.856 116.173 1.00 41.97 154 TYR A C 1
ATOM 1226 O O . TYR A 1 154 ? -12.983 62.797 116.379 1.00 39.20 154 TYR A O 1
ATOM 1235 N N . ASP A 1 155 ? -14.794 61.587 116.958 1.00 43.35 155 ASP A N 1
ATOM 1236 C CA . ASP A 1 155 ? -15.136 62.409 118.128 1.00 44.80 155 ASP A CA 1
ATOM 1237 C C . ASP A 1 155 ? -14.052 62.478 119.185 1.00 43.64 155 ASP A C 1
ATOM 1238 O O . ASP A 1 155 ? -13.627 63.565 119.577 1.00 43.22 155 ASP A O 1
ATOM 1243 N N . THR A 1 156 ? -13.642 61.318 119.686 1.00 43.58 156 THR A N 1
ATOM 1244 C CA . THR A 1 156 ? -12.598 61.271 120.702 1.00 41.81 156 THR A CA 1
ATOM 1245 C C . THR A 1 156 ? -11.335 61.952 120.165 1.00 40.14 156 THR A C 1
ATOM 1246 O O . THR A 1 156 ? -10.735 62.795 120.838 1.00 39.42 156 THR A O 1
ATOM 1250 N N . ALA A 1 157 ? -10.995 61.657 118.913 1.00 36.88 157 ALA A N 1
ATOM 1251 C CA . ALA A 1 157 ? -9.816 62.242 118.290 1.00 35.01 157 ALA A CA 1
ATOM 1252 C C . ALA A 1 157 ? -9.900 63.763 118.188 1.00 34.19 157 ALA A C 1
ATOM 1253 O O . ALA A 1 157 ? -8.942 64.475 118.519 1.00 31.35 157 ALA A O 1
ATOM 1255 N N . ALA A 1 158 ? -11.039 64.261 117.712 1.00 34.02 158 ALA A N 1
ATOM 1256 C CA . ALA A 1 158 ? -11.241 65.703 117.558 1.00 35.98 158 ALA A CA 1
ATOM 1257 C C . ALA A 1 158 ? -11.112 66.369 118.918 1.00 37.28 158 ALA A C 1
ATOM 1258 O O . ALA A 1 158 ? -10.514 67.444 119.058 1.00 37.09 158 ALA A O 1
ATOM 1260 N N . GLU A 1 159 ? -11.691 65.712 119.913 1.00 37.29 159 GLU A N 1
ATOM 1261 C CA . GLU A 1 159 ? -11.660 66.177 121.281 1.00 40.68 159 GLU A CA 1
ATOM 1262 C C . GLU A 1 159 ? -10.209 66.249 121.765 1.00 40.26 159 GLU A C 1
ATOM 1263 O O . GLU A 1 159 ? -9.771 67.260 122.328 1.00 34.18 159 GLU A O 1
ATOM 1269 N N . LEU A 1 160 ? -9.461 65.180 121.506 1.00 37.24 160 LEU A N 1
ATOM 1270 C CA . LEU A 1 160 ? -8.060 65.099 121.893 1.00 38.02 160 LEU A CA 1
ATOM 1271 C C . LEU A 1 160 ? -7.345 66.274 121.242 1.00 40.00 160 LEU A C 1
ATOM 1272 O O . LEU A 1 160 ? -6.657 67.056 121.905 1.00 41.10 160 LEU A O 1
ATOM 1277 N N . GLN A 1 161 ? -7.559 66.403 119.939 1.00 38.12 161 GLN A N 1
ATOM 1278 C CA . GLN A 1 161 ? -6.974 67.459 119.132 1.00 36.76 161 GLN A CA 1
ATOM 1279 C C . GLN A 1 161 ? -7.225 68.828 119.741 1.00 39.41 161 GLN A C 1
ATOM 1280 O O . GLN A 1 161 ? -6.294 69.613 119.940 1.00 35.81 161 GLN A O 1
ATOM 1286 N N . ASN A 1 162 ? -8.493 69.116 120.017 1.00 40.27 162 ASN A N 1
ATOM 1287 C CA . ASN A 1 162 ? -8.879 70.398 120.589 1.00 43.29 162 ASN A CA 1
ATOM 1288 C C . ASN A 1 162 ? -8.087 70.683 121.851 1.00 43.99 162 ASN A C 1
ATOM 1289 O O . ASN A 1 162 ? -7.548 71.778 122.013 1.00 43.26 162 ASN A O 1
ATOM 1294 N N . ASP A 1 163 ? -7.980 69.671 122.709 1.00 43.63 163 ASP A N 1
ATOM 1295 C CA . ASP A 1 163 ? -7.221 69.774 123.947 1.00 41.65 163 ASP A CA 1
ATOM 1296 C C . ASP A 1 163 ? -5.782 70.136 123.631 1.00 40.90 163 ASP A C 1
ATOM 1297 O O . ASP A 1 163 ? -5.264 71.134 124.124 1.00 38.08 163 ASP A O 1
ATOM 1302 N N . LEU A 1 164 ? -5.142 69.333 122.788 1.00 41.48 164 LEU A N 1
ATOM 1303 C CA . LEU A 1 164 ? -3.755 69.572 122.409 1.00 42.82 164 LEU A CA 1
ATOM 1304 C C . LEU A 1 164 ? -3.507 70.985 121.899 1.00 45.37 164 LEU A C 1
ATOM 1305 O O . LEU A 1 164 ? -2.500 71.609 122.252 1.00 44.20 164 LEU A O 1
ATOM 1310 N N . GLU A 1 165 ? -4.450 71.511 121.122 1.00 47.42 165 GLU A N 1
ATOM 1311 C CA . GLU A 1 165 ? -4.314 72.852 120.568 1.00 51.49 165 GLU A CA 1
ATOM 1312 C C . GLU A 1 165 ? -4.316 73.995 121.567 1.00 54.57 165 GLU A C 1
ATOM 1313 O O . GLU A 1 165 ? -4.182 75.160 121.181 1.00 58.24 165 GLU A O 1
ATOM 1319 N N . ASN A 1 166 ? -4.449 73.668 122.848 1.00 55.68 166 ASN A N 1
ATOM 1320 C CA . ASN A 1 166 ? -4.434 74.680 123.893 1.00 58.45 166 ASN A CA 1
ATOM 1321 C C . ASN A 1 166 ? -3.021 75.150 124.170 1.00 57.98 166 ASN A C 1
ATOM 1322 O O . ASN A 1 166 ? -2.806 76.309 124.514 1.00 60.42 166 ASN A O 1
ATOM 1327 N N . ALA A 1 167 ? -2.057 74.246 124.035 1.00 53.88 167 ALA A N 1
ATOM 1328 C CA . ALA A 1 167 ? -0.661 74.584 124.290 1.00 50.47 167 ALA A CA 1
ATOM 1329 C C . ALA A 1 167 ? 0.212 74.429 123.063 1.00 48.54 167 ALA A C 1
ATOM 1330 O O . ALA A 1 167 ? 1.355 74.880 123.052 1.00 48.88 167 ALA A O 1
ATOM 1332 N N . PHE A 1 168 ? -0.314 73.793 122.025 1.00 46.39 168 PHE A N 1
ATOM 1333 C CA . PHE A 1 168 ? 0.476 73.587 120.831 1.00 44.10 168 PHE A CA 1
ATOM 1334 C C . PHE A 1 168 ? -0.271 73.866 119.549 1.00 46.17 168 PHE A C 1
ATOM 1335 O O . PHE A 1 168 ? -1.504 73.784 119.499 1.00 43.58 168 PHE A O 1
ATOM 1343 N N . ASP A 1 169 ? 0.494 74.236 118.526 1.00 49.46 169 ASP A N 1
ATOM 1344 C CA . ASP A 1 169 ? -0.044 74.455 117.187 1.00 56.01 169 ASP A CA 1
ATOM 1345 C C . ASP A 1 169 ? 0.124 73.095 116.508 1.00 54.73 169 ASP A C 1
ATOM 1346 O O . ASP A 1 169 ? 1.047 72.354 116.841 1.00 56.88 169 ASP A O 1
ATOM 1351 N N . ASP A 1 170 ? -0.734 72.775 115.545 1.00 53.50 170 ASP A N 1
ATOM 1352 C CA . ASP A 1 170 ? -0.670 71.484 114.853 1.00 50.20 170 ASP A CA 1
ATOM 1353 C C . ASP A 1 170 ? 0.705 71.104 114.294 1.00 47.54 170 ASP A C 1
ATOM 1354 O O . ASP A 1 170 ? 1.031 69.922 114.192 1.00 43.13 170 ASP A O 1
ATOM 1359 N N . ASN A 1 171 ? 1.510 72.096 113.939 1.00 44.38 171 ASN A N 1
ATOM 1360 C CA . ASN A 1 171 ? 2.822 71.820 113.378 1.00 47.42 171 ASN A CA 1
ATOM 1361 C C . ASN A 1 171 ? 3.894 71.520 114.430 1.00 46.24 171 ASN A C 1
ATOM 1362 O O . ASN A 1 171 ? 5.067 71.384 114.101 1.00 47.46 171 ASN A O 1
ATOM 1367 N N . GLN A 1 172 ? 3.505 71.492 115.700 1.00 42.25 172 GLN A N 1
ATOM 1368 C CA . GLN A 1 172 ? 4.433 71.174 116.782 1.00 38.62 172 GLN A CA 1
ATOM 1369 C C . GLN A 1 172 ? 4.047 69.802 117.310 1.00 35.39 172 GLN A C 1
ATOM 1370 O O . GLN A 1 172 ? 4.719 69.254 118.186 1.00 34.56 172 GLN A O 1
ATOM 1376 N N . LEU A 1 173 ? 2.914 69.291 116.840 1.00 29.23 173 LEU A N 1
ATOM 1377 C CA . LEU A 1 173 ? 2.442 67.981 117.262 1.00 31.09 173 LEU A CA 1
ATOM 1378 C C . LEU A 1 173 ? 3.008 66.911 116.349 1.00 30.62 173 LEU A C 1
ATOM 1379 O O . LEU A 1 173 ? 2.951 67.038 115.131 1.00 35.41 173 LEU A O 1
ATOM 1384 N N . PHE A 1 174 ? 3.551 65.859 116.937 1.00 26.39 174 PHE A N 1
ATOM 1385 C CA . PHE A 1 174 ? 4.122 64.776 116.173 1.00 19.48 174 PHE A CA 1
ATOM 1386 C C . PHE A 1 174 ? 3.498 63.476 116.597 1.00 19.11 174 PHE A C 1
ATOM 1387 O O . PHE A 1 174 ? 3.914 62.888 117.587 1.00 23.31 174 PHE A O 1
ATOM 1395 N N . ARG A 1 175 ? 2.462 63.068 115.871 1.00 23.93 175 ARG A N 1
ATOM 1396 C CA . ARG A 1 175 ? 1.753 61.832 116.152 1.00 27.86 175 ARG A CA 1
ATOM 1397 C C . ARG A 1 175 ? 2.606 60.714 115.605 1.00 27.51 175 ARG A C 1
ATOM 1398 O O . ARG A 1 175 ? 2.983 60.728 114.445 1.00 29.04 175 ARG A O 1
ATOM 1406 N N . ILE A 1 176 ? 2.905 59.742 116.450 1.00 30.01 176 ILE A N 1
ATOM 1407 C CA . ILE A 1 176 ? 3.769 58.641 116.080 1.00 30.03 176 ILE A CA 1
ATOM 1408 C C . ILE A 1 176 ? 3.110 57.417 115.477 1.00 29.68 176 ILE A C 1
ATOM 1409 O O . ILE A 1 176 ? 2.110 56.913 115.982 1.00 26.46 176 ILE A O 1
ATOM 1414 N N . ASP A 1 177 ? 3.645 57.014 114.331 1.00 28.70 177 ASP A N 1
ATOM 1415 C CA . ASP A 1 177 ? 3.194 55.829 113.626 1.00 24.95 177 ASP A CA 1
ATOM 1416 C C . ASP A 1 177 ? 4.524 55.296 113.124 1.00 25.78 177 ASP A C 1
ATOM 1417 O O . ASP A 1 177 ? 5.050 55.759 112.104 1.00 29.51 177 ASP A O 1
ATOM 1422 N N . HIS A 1 178 ? 5.074 54.327 113.841 1.00 24.43 178 HIS A N 1
ATOM 1423 C CA . HIS A 1 178 ? 6.381 53.786 113.506 1.00 28.51 178 HIS A CA 1
ATOM 1424 C C . HIS A 1 178 ? 6.559 53.189 112.115 1.00 26.43 178 HIS A C 1
ATOM 1425 O O . HIS A 1 178 ? 7.684 53.125 111.626 1.00 28.41 178 HIS A O 1
ATOM 1432 N N . TYR A 1 179 ? 5.470 52.776 111.469 1.00 27.63 179 TYR A N 1
ATOM 1433 C CA . TYR A 1 179 ? 5.578 52.238 110.106 1.00 25.27 179 TYR A CA 1
ATOM 1434 C C . TYR A 1 179 ? 6.062 53.366 109.178 1.00 23.41 179 TYR A C 1
ATOM 1435 O O . TYR A 1 179 ? 6.808 53.121 108.228 1.00 27.62 179 TYR A O 1
ATOM 1444 N N . LEU A 1 180 ? 5.689 54.603 109.492 1.00 17.10 180 LEU A N 1
ATOM 1445 C CA . LEU A 1 180 ? 6.123 55.741 108.691 1.00 20.91 180 LEU A CA 1
ATOM 1446 C C . LEU A 1 180 ? 7.615 55.967 108.891 1.00 17.06 180 LEU A C 1
ATOM 1447 O O . LEU A 1 180 ? 8.253 56.678 108.110 1.00 16.05 180 LEU A O 1
ATOM 1452 N N . GLY A 1 181 ? 8.164 55.305 109.911 1.00 16.18 181 GLY A N 1
ATOM 1453 C CA . GLY A 1 181 ? 9.578 55.407 110.227 1.00 14.74 181 GLY A CA 1
ATOM 1454 C C . GLY A 1 181 ? 10.424 54.317 109.586 1.00 20.73 181 GLY A C 1
ATOM 1455 O O . GLY A 1 181 ? 11.646 54.323 109.722 1.00 19.74 181 GLY A O 1
ATOM 1456 N N . LYS A 1 182 ? 9.792 53.361 108.907 1.00 18.11 182 LYS A N 1
ATOM 1457 C CA . LYS A 1 182 ? 10.529 52.291 108.251 1.00 18.90 182 LYS A CA 1
ATOM 1458 C C . LYS A 1 182 ? 11.184 52.760 106.928 1.00 21.25 182 LYS A C 1
ATOM 1459 O O . LYS A 1 182 ? 10.564 53.442 106.090 1.00 21.37 182 LYS A O 1
ATOM 1465 N N . GLU A 1 183 ? 12.437 52.371 106.740 1.00 22.05 183 GLU A N 1
ATOM 1466 C CA . GLU A 1 183 ? 13.222 52.765 105.565 1.00 21.74 183 GLU A CA 1
ATOM 1467 C C . GLU A 1 183 ? 12.522 52.568 104.222 1.00 23.13 183 GLU A C 1
ATOM 1468 O O . GLU A 1 183 ? 12.425 53.487 103.401 1.00 25.12 183 GLU A O 1
ATOM 1474 N N . MET A 1 184 ? 12.041 51.355 104.003 1.00 18.92 184 MET A N 1
ATOM 1475 C CA . MET A 1 184 ? 11.407 51.009 102.750 1.00 21.14 184 MET A CA 1
ATOM 1476 C C . MET A 1 184 ? 10.194 51.832 102.437 1.00 23.34 184 MET A C 1
ATOM 1477 O O . MET A 1 184 ? 9.931 52.150 101.282 1.00 18.07 184 MET A O 1
ATOM 1482 N N . VAL A 1 185 ? 9.484 52.243 103.475 1.00 19.42 185 VAL A N 1
ATOM 1483 C CA . VAL A 1 185 ? 8.298 53.048 103.254 1.00 16.08 185 VAL A CA 1
ATOM 1484 C C . VAL A 1 185 ? 8.731 54.408 102.706 1.00 16.52 185 VAL A C 1
ATOM 1485 O O . VAL A 1 185 ? 8.024 55.033 101.920 1.00 19.08 185 VAL A O 1
ATOM 1489 N N . GLN A 1 186 ? 9.937 54.822 103.056 1.00 15.44 186 GLN A N 1
ATOM 1490 C CA . GLN A 1 186 ? 10.426 56.111 102.612 1.00 19.42 186 GLN A CA 1
ATOM 1491 C C . GLN A 1 186 ? 11.034 56.044 101.236 1.00 20.71 186 GLN A C 1
ATOM 1492 O O . GLN A 1 186 ? 11.433 57.052 100.694 1.00 20.11 186 GLN A O 1
ATOM 1498 N N . ASN A 1 187 ? 11.095 54.849 100.673 1.00 20.79 187 ASN A N 1
ATOM 1499 C CA . ASN A 1 187 ? 11.635 54.694 99.342 1.00 16.53 187 ASN A CA 1
ATOM 1500 C C . ASN A 1 187 ? 10.552 54.935 98.288 1.00 19.57 187 ASN A C 1
ATOM 1501 O O . ASN A 1 187 ? 10.867 55.177 97.120 1.00 22.55 187 ASN A O 1
ATOM 1506 N N . ILE A 1 188 ? 9.283 54.900 98.693 1.00 17.05 188 ILE A N 1
ATOM 1507 C CA . ILE A 1 188 ? 8.172 55.099 97.761 1.00 21.03 188 ILE A CA 1
ATOM 1508 C C . ILE A 1 188 ? 8.280 56.398 96.946 1.00 24.18 188 ILE A C 1
ATOM 1509 O O . ILE A 1 188 ? 8.334 56.353 95.731 1.00 20.02 188 ILE A O 1
ATOM 1514 N N . ALA A 1 189 ? 8.401 57.538 97.606 1.00 24.14 189 ALA A N 1
ATOM 1515 C CA . ALA A 1 189 ? 8.505 58.805 96.890 1.00 24.16 189 ALA A CA 1
ATOM 1516 C C . ALA A 1 189 ? 9.744 58.861 95.993 1.00 24.15 189 ALA A C 1
ATOM 1517 O O . ALA A 1 189 ? 9.711 59.463 94.916 1.00 26.66 189 ALA A O 1
ATOM 1519 N N . ALA A 1 190 ? 10.838 58.249 96.431 1.00 21.01 190 ALA A N 1
ATOM 1520 C CA . ALA A 1 190 ? 12.067 58.263 95.639 1.00 20.03 190 ALA A CA 1
ATOM 1521 C C . ALA A 1 190 ? 11.847 57.498 94.336 1.00 20.77 190 ALA A C 1
ATOM 1522 O O . ALA A 1 190 ? 12.138 57.989 93.249 1.00 25.66 190 ALA A O 1
ATOM 1524 N N . LEU A 1 191 ? 11.314 56.295 94.464 1.00 20.06 191 LEU A N 1
ATOM 1525 C CA . LEU A 1 191 ? 11.029 55.441 93.324 1.00 24.57 191 LEU A CA 1
ATOM 1526 C C . LEU A 1 191 ? 10.128 56.170 92.308 1.00 23.79 191 LEU A C 1
ATOM 1527 O O . LEU A 1 191 ? 10.395 56.194 91.106 1.00 17.92 191 LEU A O 1
ATOM 1532 N N . ARG A 1 192 ? 9.077 56.792 92.814 1.00 19.11 192 ARG A N 1
ATOM 1533 C CA . ARG A 1 192 ? 8.127 57.468 91.968 1.00 17.87 192 ARG A CA 1
ATOM 1534 C C . ARG A 1 192 ? 8.583 58.782 91.332 1.00 20.21 192 ARG A C 1
ATOM 1535 O O . ARG A 1 192 ? 8.577 58.920 90.107 1.00 26.21 192 ARG A O 1
ATOM 1543 N N . PHE A 1 193 ? 8.988 59.741 92.151 1.00 17.06 193 PHE A N 1
ATOM 1544 C CA . PHE A 1 193 ? 9.399 61.044 91.638 1.00 17.69 193 PHE A CA 1
ATOM 1545 C C . PHE A 1 193 ? 10.805 61.073 91.102 1.00 18.70 193 PHE A C 1
ATOM 1546 O O . PHE A 1 193 ? 11.188 62.041 90.459 1.00 20.90 193 PHE A O 1
ATOM 1554 N N . GLY A 1 194 ? 11.600 60.054 91.404 1.00 17.85 194 GLY A N 1
ATOM 1555 C CA . GLY A 1 194 ? 12.971 60.059 90.928 1.00 17.41 194 GLY A CA 1
ATOM 1556 C C . GLY A 1 194 ? 13.212 59.325 89.614 1.00 20.85 194 GLY A C 1
ATOM 1557 O O . GLY A 1 194 ? 14.337 59.300 89.104 1.00 21.19 194 GLY A O 1
ATOM 1558 N N . ASN A 1 195 ? 12.161 58.715 89.076 1.00 18.40 195 ASN A N 1
ATOM 1559 C CA . ASN A 1 195 ? 12.258 57.958 87.839 1.00 19.21 195 ASN A CA 1
ATOM 1560 C C . ASN A 1 195 ? 11.075 58.338 86.957 1.00 17.49 195 ASN A C 1
ATOM 1561 O O . ASN A 1 195 ? 9.949 57.858 87.153 1.00 16.96 195 ASN A O 1
ATOM 1566 N N . PRO A 1 196 ? 11.311 59.198 85.960 1.00 20.62 196 PRO A N 1
ATOM 1567 C CA . PRO A 1 196 ? 10.244 59.633 85.050 1.00 16.62 196 PRO A CA 1
ATOM 1568 C C . PRO A 1 196 ? 9.370 58.506 84.500 1.00 15.99 196 PRO A C 1
ATOM 1569 O O . PRO A 1 196 ? 8.154 58.651 84.426 1.00 18.84 196 PRO A O 1
ATOM 1573 N N . ILE A 1 197 ? 9.956 57.354 84.185 1.00 14.96 197 ILE A N 1
ATOM 1574 C CA . ILE A 1 197 ? 9.135 56.277 83.650 1.00 19.86 197 ILE A CA 1
ATOM 1575 C C . ILE A 1 197 ? 8.034 55.860 84.622 1.00 24.10 197 ILE A C 1
ATOM 1576 O O . ILE A 1 197 ? 6.956 55.455 84.188 1.00 23.43 197 ILE A O 1
ATOM 1581 N N . PHE A 1 198 ? 8.293 55.951 85.924 1.00 19.05 198 PHE A N 1
ATOM 1582 C CA . PHE A 1 198 ? 7.267 55.611 86.912 1.00 21.10 198 PHE A CA 1
ATOM 1583 C C . PHE A 1 198 ? 6.414 56.841 87.207 1.00 20.26 198 PHE A C 1
ATOM 1584 O O . PHE A 1 198 ? 5.184 56.766 87.258 1.00 18.76 198 PHE A O 1
ATOM 1592 N N . ASP A 1 199 ? 7.071 57.983 87.342 1.00 20.74 199 ASP A N 1
ATOM 1593 C CA . ASP A 1 199 ? 6.379 59.223 87.628 1.00 21.87 199 ASP A CA 1
ATOM 1594 C C . ASP A 1 199 ? 5.239 59.465 86.618 1.00 25.29 199 ASP A C 1
ATOM 1595 O O . ASP A 1 199 ? 4.091 59.751 87.004 1.00 23.51 199 ASP A O 1
ATOM 1600 N N . ALA A 1 200 ? 5.539 59.299 85.327 1.00 19.51 200 ALA A N 1
ATOM 1601 C CA . ALA A 1 200 ? 4.534 59.532 84.281 1.00 17.11 200 ALA A CA 1
ATOM 1602 C C . ALA A 1 200 ? 3.426 58.477 84.244 1.00 15.62 200 ALA A C 1
ATOM 1603 O O . ALA A 1 200 ? 2.330 58.729 83.750 1.00 14.19 200 ALA A O 1
ATOM 1605 N N . ALA A 1 201 ? 3.722 57.287 84.752 1.00 10.74 201 ALA A N 1
ATOM 1606 C CA . ALA A 1 201 ? 2.768 56.179 84.765 1.00 14.40 201 ALA A CA 1
ATOM 1607 C C . ALA A 1 201 ? 1.991 56.037 86.099 1.00 17.21 201 ALA A C 1
ATOM 1608 O O . ALA A 1 201 ? 1.199 55.099 86.270 1.00 16.01 201 ALA A O 1
ATOM 1610 N N . TRP A 1 202 ? 2.193 56.965 87.027 1.00 18.77 202 TRP A N 1
ATOM 1611 C CA . TRP A 1 202 ? 1.562 56.858 88.342 1.00 19.00 202 TRP A CA 1
ATOM 1612 C C . TRP A 1 202 ? 0.167 57.468 88.336 1.00 18.37 202 TRP A C 1
ATOM 1613 O O . TRP A 1 202 ? -0.108 58.441 89.045 1.00 18.49 202 TRP A O 1
ATOM 1624 N N . ASN A 1 203 ? -0.716 56.896 87.527 1.00 16.25 203 ASN A N 1
ATOM 1625 C CA . ASN A 1 203 ? -2.058 57.430 87.409 1.00 12.95 203 ASN A CA 1
ATOM 1626 C C . ASN A 1 203 ? -2.970 56.396 86.787 1.00 15.24 203 ASN A C 1
ATOM 1627 O O . ASN A 1 203 ? -2.529 55.282 86.452 1.00 15.86 203 ASN A O 1
ATOM 1632 N N . LYS A 1 204 ? -4.240 56.762 86.624 1.00 17.06 204 LYS A N 1
ATOM 1633 C CA . LYS A 1 204 ? -5.238 55.849 86.070 1.00 19.46 204 LYS A CA 1
ATOM 1634 C C . LYS A 1 204 ? -5.004 55.329 84.654 1.00 22.06 204 LYS A C 1
ATOM 1635 O O . LYS A 1 204 ? -5.608 54.327 84.260 1.00 16.79 204 LYS A O 1
ATOM 1641 N N . ASP A 1 205 ? -4.122 55.967 83.889 1.00 21.35 205 ASP A N 1
ATOM 1642 C CA . ASP A 1 205 ? -3.874 55.481 82.541 1.00 23.76 205 ASP A CA 1
ATOM 1643 C C . ASP A 1 205 ? -2.974 54.273 82.484 1.00 22.31 205 ASP A C 1
ATOM 1644 O O . ASP A 1 205 ? -2.990 53.565 81.491 1.00 25.34 205 ASP A O 1
ATOM 1649 N N . TYR A 1 206 ? -2.185 54.024 83.525 1.00 21.08 206 TYR A N 1
ATOM 1650 C CA . TYR A 1 206 ? -1.289 52.872 83.513 1.00 21.01 206 TYR A CA 1
ATOM 1651 C C . TYR A 1 206 ? -1.520 51.898 84.650 1.00 23.63 206 TYR A C 1
ATOM 1652 O O . TYR A 1 206 ? -1.200 50.711 84.513 1.00 22.41 206 TYR A O 1
ATOM 1661 N N . ILE A 1 207 ? -2.065 52.381 85.770 1.00 20.80 207 ILE A N 1
ATOM 1662 C CA . ILE A 1 207 ? -2.290 51.520 86.938 1.00 17.77 207 ILE A CA 1
ATOM 1663 C C . ILE A 1 207 ? -3.685 50.907 86.967 1.00 16.57 207 ILE A C 1
ATOM 1664 O O . ILE A 1 207 ? -4.682 51.598 86.770 1.00 18.60 207 ILE A O 1
ATOM 1669 N N . LYS A 1 208 ? -3.721 49.584 87.076 1.00 14.56 208 LYS A N 1
ATOM 1670 C CA . LYS A 1 208 ? -4.956 48.803 87.150 1.00 21.24 208 LYS A CA 1
ATOM 1671 C C . LYS A 1 208 ? -5.527 48.924 88.583 1.00 23.31 208 LYS A C 1
ATOM 1672 O O . LYS A 1 208 ? -6.716 49.230 88.784 1.00 22.68 208 LYS A O 1
ATOM 1678 N N . ASN A 1 209 ? -4.671 48.655 89.570 1.00 22.68 209 ASN A N 1
ATOM 1679 C CA . ASN A 1 209 ? -5.062 48.730 90.975 1.00 23.33 209 ASN A CA 1
ATOM 1680 C C . ASN A 1 209 ? -3.826 48.745 91.866 1.00 25.02 209 ASN A C 1
ATOM 1681 O O . ASN A 1 209 ? -2.712 48.429 91.405 1.00 24.22 209 ASN A O 1
ATOM 1686 N N . VAL A 1 210 ? -4.011 49.174 93.117 1.00 24.23 210 VAL A N 1
ATOM 1687 C CA . VAL A 1 210 ? -2.922 49.238 94.090 1.00 20.77 210 VAL A CA 1
ATOM 1688 C C . VAL A 1 210 ? -3.262 48.315 95.270 1.00 22.02 210 VAL A C 1
ATOM 1689 O O . VAL A 1 210 ? -4.403 48.258 95.714 1.00 20.54 210 VAL A O 1
ATOM 1693 N N . GLN A 1 211 ? -2.282 47.567 95.757 1.00 17.74 211 GLN A N 1
ATOM 1694 C CA . GLN A 1 211 ? -2.513 46.652 96.860 1.00 18.20 211 GLN A CA 1
ATOM 1695 C C . GLN A 1 211 ? -1.570 46.906 98.027 1.00 22.15 211 GLN A C 1
ATOM 1696 O O . GLN A 1 211 ? -0.367 47.097 97.823 1.00 20.87 211 GLN A O 1
ATOM 1702 N N . VAL A 1 212 ? -2.134 46.949 99.238 1.00 22.40 212 VAL A N 1
ATOM 1703 C CA . VAL A 1 212 ? -1.375 47.153 100.472 1.00 21.10 212 VAL A CA 1
ATOM 1704 C C . VAL A 1 212 ? -1.696 45.983 101.382 1.00 20.14 212 VAL A C 1
ATOM 1705 O O . VAL A 1 212 ? -2.859 45.767 101.750 1.00 20.41 212 VAL A O 1
ATOM 1709 N N . THR A 1 213 ? -0.660 45.264 101.789 1.00 18.65 213 THR A N 1
ATOM 1710 C CA . THR A 1 213 ? -0.824 44.096 102.642 1.00 19.69 213 THR A CA 1
ATOM 1711 C C . THR A 1 213 ? 0.027 44.147 103.914 1.00 20.51 213 THR A C 1
ATOM 1712 O O . THR A 1 213 ? 1.244 44.312 103.829 1.00 21.74 213 THR A O 1
ATOM 1716 N N . LEU A 1 214 ? -0.614 44.062 105.083 1.00 21.74 214 LEU A N 1
ATOM 1717 C CA . LEU A 1 214 ? 0.105 44.013 106.372 1.00 21.44 214 LEU A CA 1
ATOM 1718 C C . LEU A 1 214 ? -0.398 42.734 107.042 1.00 20.86 214 LEU A C 1
ATOM 1719 O O . LEU A 1 214 ? -1.441 42.740 107.690 1.00 20.66 214 LEU A O 1
ATOM 1724 N N . SER A 1 215 ? 0.286 41.625 106.797 1.00 23.22 215 SER A N 1
ATOM 1725 C CA . SER A 1 215 ? -0.119 40.331 107.339 1.00 26.33 215 SER A CA 1
ATOM 1726 C C . SER A 1 215 ? 0.857 39.824 108.390 1.00 24.85 215 SER A C 1
ATOM 1727 O O . SER A 1 215 ? 2.057 40.105 108.323 1.00 20.92 215 SER A O 1
ATOM 1730 N N . GLU A 1 216 ? 0.335 39.081 109.360 1.00 26.14 216 GLU A N 1
ATOM 1731 C CA . GLU A 1 216 ? 1.155 38.556 110.453 1.00 27.79 216 GLU A CA 1
ATOM 1732 C C . GLU A 1 216 ? 0.836 37.087 110.644 1.00 26.55 216 GLU A C 1
ATOM 1733 O O . GLU A 1 216 ? -0.280 36.660 110.358 1.00 25.67 216 GLU A O 1
ATOM 1739 N N . VAL A 1 217 ? 1.814 36.299 111.071 1.00 26.72 217 VAL A N 1
ATOM 1740 C CA . VAL A 1 217 ? 1.551 34.886 111.315 1.00 31.78 217 VAL A CA 1
ATOM 1741 C C . VAL A 1 217 ? 1.036 34.677 112.739 1.00 33.68 217 VAL A C 1
ATOM 1742 O O . VAL A 1 217 ? 0.287 33.745 112.990 1.00 34.66 217 VAL A O 1
ATOM 1746 N N . LEU A 1 218 ? 1.405 35.567 113.656 1.00 31.52 218 LEU A N 1
ATOM 1747 C CA . LEU A 1 218 ? 0.987 35.445 115.048 1.00 36.02 218 LEU A CA 1
ATOM 1748 C C . LEU A 1 218 ? -0.481 35.683 115.266 1.00 35.11 218 LEU A C 1
ATOM 1749 O O . LEU A 1 218 ? -1.134 36.363 114.472 1.00 34.03 218 LEU A O 1
ATOM 1754 N N . GLY A 1 219 ? -0.971 35.133 116.373 1.00 38.54 219 GLY A N 1
ATOM 1755 C CA . GLY A 1 219 ? -2.361 35.279 116.775 1.00 36.98 219 GLY A CA 1
ATOM 1756 C C . GLY A 1 219 ? -2.490 36.411 117.787 1.00 37.67 219 GLY A C 1
ATOM 1757 O O . GLY A 1 219 ? -1.570 37.205 117.951 1.00 33.47 219 GLY A O 1
ATOM 1758 N N . VAL A 1 220 ? -3.584 36.431 118.540 1.00 40.27 220 VAL A N 1
ATOM 1759 C CA . VAL A 1 220 ? -3.826 37.500 119.500 1.00 42.81 220 VAL A CA 1
ATOM 1760 C C . VAL A 1 220 ? -2.824 37.517 120.663 1.00 48.35 220 VAL A C 1
ATOM 1761 O O . VAL A 1 220 ? -2.753 38.487 121.418 1.00 52.63 220 VAL A O 1
ATOM 1765 N N . GLU A 1 221 ? -2.045 36.451 120.804 1.00 52.96 221 GLU A N 1
ATOM 1766 C CA . GLU A 1 221 ? -1.036 36.365 121.856 1.00 57.93 221 GLU A CA 1
ATOM 1767 C C . GLU A 1 221 ? -1.644 36.548 123.243 1.00 59.89 221 GLU A C 1
ATOM 1768 O O . GLU A 1 221 ? -2.576 35.831 123.613 1.00 60.10 221 GLU A O 1
ATOM 1774 N N . GLU A 1 222 ? -1.152 37.538 123.985 1.00 61.07 222 GLU A N 1
ATOM 1775 C CA . GLU A 1 222 ? -1.627 37.790 125.338 1.00 64.24 222 GLU A CA 1
ATOM 1776 C C . GLU A 1 222 ? -2.125 39.224 125.536 1.00 61.72 222 GLU A C 1
ATOM 1777 O O . GLU A 1 222 ? -2.158 39.727 126.659 1.00 62.02 222 GLU A O 1
ATOM 1783 N N . ARG A 1 223 ? -2.531 39.872 124.446 1.00 58.38 223 ARG A N 1
ATOM 1784 C CA . ARG A 1 223 ? -3.027 41.251 124.516 1.00 57.48 223 ARG A CA 1
ATOM 1785 C C . ARG A 1 223 ? -4.533 41.335 124.246 1.00 52.05 223 ARG A C 1
ATOM 1786 O O . ARG A 1 223 ? -5.058 42.420 123.960 1.00 48.32 223 ARG A O 1
ATOM 1794 N N . ALA A 1 224 ? -5.221 40.202 124.393 1.00 46.13 224 ALA A N 1
ATOM 1795 C CA . ALA A 1 224 ? -6.652 40.103 124.125 1.00 42.43 224 ALA A CA 1
ATOM 1796 C C . ALA A 1 224 ? -7.499 41.201 124.745 1.00 40.11 224 ALA A C 1
ATOM 1797 O O . ALA A 1 224 ? -8.447 41.672 124.132 1.00 40.03 224 ALA A O 1
ATOM 1799 N N . GLY A 1 225 ? -7.137 41.640 125.940 1.00 39.31 225 GLY A N 1
ATOM 1800 C CA . GLY A 1 225 ? -7.903 42.685 126.599 1.00 38.93 225 GLY A CA 1
ATOM 1801 C C . GLY A 1 225 ? -8.045 43.923 125.743 1.00 37.34 225 GLY A C 1
ATOM 1802 O O . GLY A 1 225 ? -9.147 44.444 125.565 1.00 40.35 225 GLY A O 1
ATOM 1803 N N . TYR A 1 226 ? -6.922 44.394 125.217 1.00 37.39 226 TYR A N 1
ATOM 1804 C CA . TYR A 1 226 ? -6.916 45.569 124.362 1.00 39.81 226 TYR A CA 1
ATOM 1805 C C . TYR A 1 226 ? -7.390 45.235 122.940 1.00 37.43 226 TYR A C 1
ATOM 1806 O O . TYR A 1 226 ? -8.290 45.894 122.411 1.00 34.07 226 TYR A O 1
ATOM 1815 N N . TYR A 1 227 ? -6.803 44.196 122.344 1.00 34.13 227 TYR A N 1
ATOM 1816 C CA . TYR A 1 227 ? -7.135 43.810 120.972 1.00 31.56 227 TYR A CA 1
ATOM 1817 C C . TYR A 1 227 ? -8.606 43.518 120.703 1.00 31.13 227 TYR A C 1
ATOM 1818 O O . TYR A 1 227 ? -9.138 43.915 119.657 1.00 30.77 227 TYR A O 1
ATOM 1827 N N . ASP A 1 228 ? -9.274 42.865 121.650 1.00 27.09 228 ASP A N 1
ATOM 1828 C CA . ASP A 1 228 ? -10.675 42.524 121.470 1.00 27.96 228 ASP A CA 1
ATOM 1829 C C . ASP A 1 228 ? -11.587 43.734 121.269 1.00 27.25 228 ASP A C 1
ATOM 1830 O O . ASP A 1 228 ? -12.681 43.601 120.719 1.00 30.12 228 ASP A O 1
ATOM 1835 N N . THR A 1 229 ? -11.160 44.914 121.704 1.00 28.84 229 THR A N 1
ATOM 1836 C CA . THR A 1 229 ? -12.003 46.091 121.500 1.00 33.17 229 THR A CA 1
ATOM 1837 C C . THR A 1 229 ? -11.500 46.904 120.307 1.00 33.24 229 THR A C 1
ATOM 1838 O O . THR A 1 229 ? -12.208 47.782 119.826 1.00 38.97 229 THR A O 1
ATOM 1842 N N . ALA A 1 230 ? -10.288 46.615 119.830 1.00 30.63 230 ALA A N 1
ATOM 1843 C CA . ALA A 1 230 ? -9.710 47.363 118.710 1.00 27.74 230 ALA A CA 1
ATOM 1844 C C . ALA A 1 230 ? -9.820 46.665 117.343 1.00 26.58 230 ALA A C 1
ATOM 1845 O O . ALA A 1 230 ? -10.228 47.279 116.348 1.00 25.07 230 ALA A O 1
ATOM 1847 N N . GLY A 1 231 ? -9.446 45.390 117.309 1.00 25.51 231 GLY A N 1
ATOM 1848 C CA . GLY A 1 231 ? -9.491 44.621 116.079 1.00 29.32 231 GLY A CA 1
ATOM 1849 C C . GLY A 1 231 ? -8.466 45.090 115.057 1.00 30.85 231 GLY A C 1
ATOM 1850 O O . GLY A 1 231 ? -7.752 46.096 115.272 1.00 23.49 231 GLY A O 1
ATOM 1851 N N . ALA A 1 232 ? -8.388 44.363 113.941 1.00 29.79 232 ALA A N 1
ATOM 1852 C CA . ALA A 1 232 ? -7.464 44.716 112.869 1.00 26.32 232 ALA A CA 1
ATOM 1853 C C . ALA A 1 232 ? -7.845 46.105 112.359 1.00 27.11 232 ALA A C 1
ATOM 1854 O O . ALA A 1 232 ? -6.980 46.905 111.984 1.00 27.71 232 ALA A O 1
ATOM 1856 N N . LEU A 1 233 ? -9.142 46.399 112.385 1.00 21.78 233 LEU A N 1
ATOM 1857 C CA . LEU A 1 233 ? -9.671 47.681 111.916 1.00 24.17 233 LEU A CA 1
ATOM 1858 C C . LEU A 1 233 ? -9.038 48.918 112.564 1.00 28.37 233 LEU A C 1
ATOM 1859 O O . LEU A 1 233 ? -8.615 49.851 111.863 1.00 27.52 233 LEU A O 1
ATOM 1864 N N . LEU A 1 234 ? -8.968 48.949 113.890 1.00 26.24 234 LEU A N 1
ATOM 1865 C CA . LEU A 1 234 ? -8.390 50.112 114.564 1.00 25.81 234 LEU A CA 1
ATOM 1866 C C . LEU A 1 234 ? -6.911 49.949 114.855 1.00 23.27 234 LEU A C 1
ATOM 1867 O O . LEU A 1 234 ? -6.184 50.928 114.901 1.00 24.96 234 LEU A O 1
ATOM 1872 N N . ASP A 1 235 ? -6.473 48.711 115.050 1.00 22.34 235 ASP A N 1
ATOM 1873 C CA . ASP A 1 235 ? -5.073 48.425 115.354 1.00 23.14 235 ASP A CA 1
ATOM 1874 C C . ASP A 1 235 ? -4.123 48.441 114.136 1.00 24.90 235 ASP A C 1
ATOM 1875 O O . ASP A 1 235 ? -2.937 48.760 114.271 1.00 23.47 235 ASP A O 1
ATOM 1880 N N . MET A 1 236 ? -4.627 48.065 112.960 1.00 24.22 236 MET A N 1
ATOM 1881 C CA . MET A 1 236 ? -3.793 48.010 111.743 1.00 25.18 236 MET A CA 1
ATOM 1882 C C . MET A 1 236 ? -4.255 48.880 110.582 1.00 23.83 236 MET A C 1
ATOM 1883 O O . MET A 1 236 ? -3.439 49.524 109.912 1.00 24.99 236 MET A O 1
ATOM 1888 N N . ILE A 1 237 ? -5.556 48.891 110.322 1.00 21.67 237 ILE A N 1
ATOM 1889 C CA . ILE A 1 237 ? -6.094 49.677 109.213 1.00 21.38 237 ILE A CA 1
ATOM 1890 C C . ILE A 1 237 ? -6.145 51.199 109.389 1.00 22.30 237 ILE A C 1
ATOM 1891 O O . ILE A 1 237 ? -5.607 51.951 108.561 1.00 22.28 237 ILE A O 1
ATOM 1896 N N . GLN A 1 238 ? -6.827 51.658 110.434 1.00 21.32 238 GLN A N 1
ATOM 1897 C CA . GLN A 1 238 ? -6.981 53.088 110.670 1.00 16.83 238 GLN A CA 1
ATOM 1898 C C . GLN A 1 238 ? -5.685 53.879 110.734 1.00 17.93 238 GLN A C 1
ATOM 1899 O O . GLN A 1 238 ? -5.651 55.038 110.324 1.00 19.60 238 GLN A O 1
ATOM 1905 N N . ASN A 1 239 ? -4.605 53.264 111.201 1.00 17.76 239 ASN A N 1
ATOM 1906 C CA . ASN A 1 239 ? -3.347 53.982 111.327 1.00 21.44 239 ASN A CA 1
ATOM 1907 C C . ASN A 1 239 ? -2.232 53.636 110.320 1.00 25.94 239 ASN A C 1
ATOM 1908 O O . ASN A 1 239 ? -1.931 54.420 109.408 1.00 28.53 239 ASN A O 1
ATOM 1913 N N . HIS A 1 240 ? -1.630 52.462 110.474 1.00 22.40 240 HIS A N 1
ATOM 1914 C CA . HIS A 1 240 ? -0.524 52.043 109.629 1.00 23.33 240 HIS A CA 1
ATOM 1915 C C . HIS A 1 240 ? -0.895 51.974 108.149 1.00 22.09 240 HIS A C 1
ATOM 1916 O O . HIS A 1 240 ? -0.245 52.620 107.319 1.00 23.78 240 HIS A O 1
ATOM 1923 N N . THR A 1 241 ? -1.944 51.219 107.835 1.00 21.83 241 THR A N 1
ATOM 1924 C CA . THR A 1 241 ? -2.395 51.044 106.450 1.00 22.92 241 THR A CA 1
ATOM 1925 C C . THR A 1 241 ? -2.747 52.366 105.779 1.00 23.58 241 THR A C 1
ATOM 1926 O O . THR A 1 241 ? -2.206 52.700 104.723 1.00 26.54 241 THR A O 1
ATOM 1930 N N . MET A 1 242 ? -3.596 53.146 106.426 1.00 21.02 242 MET A N 1
ATOM 1931 C CA . MET A 1 242 ? -4.002 54.427 105.883 1.00 20.42 242 MET A CA 1
ATOM 1932 C C . MET A 1 242 ? -2.844 55.360 105.583 1.00 21.69 242 MET A C 1
ATOM 1933 O O . MET A 1 242 ? -2.865 56.072 104.589 1.00 23.60 242 MET A O 1
ATOM 1938 N N . GLN A 1 243 ? -1.841 55.386 106.448 1.00 21.09 243 GLN A N 1
ATOM 1939 C CA . GLN A 1 243 ? -0.715 56.278 106.232 1.00 21.43 243 GLN A CA 1
ATOM 1940 C C . GLN A 1 243 ? 0.197 55.828 105.106 1.00 22.00 243 GLN A C 1
ATOM 1941 O O . GLN A 1 243 ? 0.902 56.636 104.509 1.00 21.45 243 GLN A O 1
ATOM 1947 N N . ILE A 1 244 ? 0.221 54.534 104.834 1.00 21.91 244 ILE A N 1
ATOM 1948 C CA . ILE A 1 244 ? 1.021 54.045 103.724 1.00 20.69 244 ILE A CA 1
ATOM 1949 C C . ILE A 1 244 ? 0.270 54.470 102.440 1.00 22.53 244 ILE A C 1
ATOM 1950 O O . ILE A 1 244 ? 0.863 55.047 101.523 1.00 22.23 244 ILE A O 1
ATOM 1955 N N . VAL A 1 245 ? -1.055 54.306 102.442 1.00 17.57 245 VAL A N 1
ATOM 1956 C CA . VAL A 1 245 ? -1.870 54.681 101.288 1.00 17.20 245 VAL A CA 1
ATOM 1957 C C . VAL A 1 245 ? -1.608 56.148 100.960 1.00 19.92 245 VAL A C 1
ATOM 1958 O O . VAL A 1 245 ? -1.390 56.496 99.804 1.00 24.27 245 VAL A O 1
ATOM 1962 N N . GLY A 1 246 ? -1.483 56.972 101.996 1.00 18.01 246 GLY A N 1
ATOM 1963 C CA . GLY A 1 246 ? -1.216 58.387 101.799 1.00 15.98 246 GLY A CA 1
ATOM 1964 C C . GLY A 1 246 ? 0.005 58.647 100.931 1.00 17.97 246 GLY A C 1
ATOM 1965 O O . GLY A 1 246 ? -0.012 59.524 100.074 1.00 22.75 246 GLY A O 1
ATOM 1966 N N . TRP A 1 247 ? 1.077 57.897 101.144 1.00 16.89 247 TRP A N 1
ATOM 1967 C CA . TRP A 1 247 ? 2.280 58.078 100.347 1.00 17.16 247 TRP A CA 1
ATOM 1968 C C . TRP A 1 247 ? 2.019 57.643 98.919 1.00 21.07 247 TRP A C 1
ATOM 1969 O O . TRP A 1 247 ? 2.516 58.253 97.975 1.00 23.53 247 TRP A O 1
ATOM 1980 N N . LEU A 1 248 ? 1.235 56.589 98.759 1.00 18.19 248 LEU A N 1
ATOM 1981 C CA . LEU A 1 248 ? 0.949 56.070 97.428 1.00 21.80 248 LEU A CA 1
ATOM 1982 C C . LEU A 1 248 ? 0.013 56.950 96.608 1.00 23.63 248 LEU A C 1
ATOM 1983 O O . LEU A 1 248 ? 0.219 57.162 95.423 1.00 20.37 248 LEU A O 1
ATOM 1988 N N . ALA A 1 249 ? -1.028 57.453 97.249 1.00 20.21 249 ALA A N 1
ATOM 1989 C CA . ALA A 1 249 ? -2.033 58.213 96.545 1.00 17.17 249 ALA A CA 1
ATOM 1990 C C . ALA A 1 249 ? -1.771 59.690 96.388 1.00 21.04 249 ALA A C 1
ATOM 1991 O O . ALA A 1 249 ? -2.455 60.363 95.605 1.00 18.18 249 ALA A O 1
ATOM 1993 N N . MET A 1 250 ? -0.763 60.191 97.085 1.00 15.92 250 MET A N 1
ATOM 1994 C CA . MET A 1 250 ? -0.505 61.610 97.055 1.00 18.16 250 MET A CA 1
ATOM 1995 C C . MET A 1 250 ? -0.347 62.189 95.660 1.00 20.66 250 MET A C 1
ATOM 1996 O O . MET A 1 250 ? 0.049 61.507 94.722 1.00 17.11 250 MET A O 1
ATOM 2001 N N . GLU A 1 251 ? -0.646 63.467 95.529 1.00 18.07 251 GLU A N 1
ATOM 2002 C CA . GLU A 1 251 ? -0.452 64.126 94.259 1.00 25.39 251 GLU A CA 1
ATOM 2003 C C . GLU A 1 251 ? 1.017 64.564 94.181 1.00 25.02 251 GLU A C 1
ATOM 2004 O O . GLU A 1 251 ? 1.776 64.430 95.146 1.00 25.94 251 GLU A O 1
ATOM 2010 N N . LYS A 1 252 ? 1.450 65.028 93.024 1.00 23.30 252 LYS A N 1
ATOM 2011 C CA . LYS A 1 252 ? 2.835 65.447 92.902 1.00 25.57 252 LYS A CA 1
ATOM 2012 C C . LYS A 1 252 ? 2.951 66.795 93.579 1.00 25.38 252 LYS A C 1
ATOM 2013 O O . LYS A 1 252 ? 2.234 67.726 93.231 1.00 25.21 252 LYS A O 1
ATOM 2019 N N . PRO A 1 253 ? 3.873 66.919 94.544 1.00 24.72 253 PRO A N 1
ATOM 2020 C CA . PRO A 1 253 ? 4.071 68.172 95.284 1.00 27.59 253 PRO A CA 1
ATOM 2021 C C . PRO A 1 253 ? 4.903 69.232 94.585 1.00 29.50 253 PRO A C 1
ATOM 2022 O O . PRO A 1 253 ? 5.646 68.943 93.649 1.00 32.78 253 PRO A O 1
ATOM 2026 N N . GLU A 1 254 ? 4.777 70.466 95.060 1.00 33.22 254 GLU A N 1
ATOM 2027 C CA . GLU A 1 254 ? 5.528 71.583 94.506 1.00 41.83 254 GLU A CA 1
ATOM 2028 C C . GLU A 1 254 ? 6.997 71.333 94.684 1.00 39.97 254 GLU A C 1
ATOM 2029 O O . GLU A 1 254 ? 7.801 71.655 93.819 1.00 45.07 254 GLU A O 1
ATOM 2035 N N . SER A 1 255 ? 7.347 70.858 95.868 1.00 39.81 255 SER A N 1
ATOM 2036 C CA . SER A 1 255 ? 8.729 70.556 96.203 1.00 35.91 255 SER A CA 1
ATOM 2037 C C . SER A 1 255 ? 8.700 69.456 97.247 1.00 33.26 255 SER A C 1
ATOM 2038 O O . SER A 1 255 ? 7.626 69.035 97.681 1.00 30.04 255 SER A O 1
ATOM 2041 N N . PHE A 1 256 ? 9.869 69.009 97.670 1.00 29.19 256 PHE A N 1
ATOM 2042 C CA . PHE A 1 256 ? 9.918 67.946 98.636 1.00 28.20 256 PHE A CA 1
ATOM 2043 C C . PHE A 1 256 ? 10.066 68.400 100.087 1.00 29.66 256 PHE A C 1
ATOM 2044 O O . PHE A 1 256 ? 10.816 67.793 100.839 1.00 30.86 256 PHE A O 1
ATOM 2052 N N . THR A 1 257 ? 9.413 69.486 100.486 1.00 27.37 257 THR A N 1
ATOM 2053 C CA . THR A 1 257 ? 9.499 69.899 101.893 1.00 29.26 257 THR A CA 1
ATOM 2054 C C . THR A 1 257 ? 8.269 69.370 102.615 1.00 25.73 257 THR A C 1
ATOM 2055 O O . THR A 1 257 ? 7.211 69.162 101.997 1.00 26.58 257 THR A O 1
ATOM 2059 N N . ASP A 1 258 ? 8.388 69.182 103.923 1.00 27.67 258 ASP A N 1
ATOM 2060 C CA . ASP A 1 258 ? 7.274 68.648 104.705 1.00 29.33 258 ASP A CA 1
ATOM 2061 C C . ASP A 1 258 ? 5.941 69.332 104.458 1.00 27.92 258 ASP A C 1
ATOM 2062 O O . ASP A 1 258 ? 4.927 68.662 104.326 1.00 27.75 258 ASP A O 1
ATOM 2067 N N . LYS A 1 259 ? 5.953 70.647 104.290 1.00 27.98 259 LYS A N 1
ATOM 2068 C CA . LYS A 1 259 ? 4.723 71.386 104.066 1.00 29.72 259 LYS A CA 1
ATOM 2069 C C . LYS A 1 259 ? 4.047 70.995 102.754 1.00 25.95 259 LYS A C 1
ATOM 2070 O O . LYS A 1 259 ? 2.822 70.811 102.700 1.00 19.98 259 LYS A O 1
ATOM 2076 N N . ASP A 1 260 ? 4.839 70.858 101.695 1.00 26.08 260 ASP A N 1
ATOM 2077 C CA . ASP A 1 260 ? 4.276 70.488 100.398 1.00 25.46 260 ASP A CA 1
ATOM 2078 C C . ASP A 1 260 ? 3.867 69.029 100.367 1.00 22.34 260 ASP A C 1
ATOM 2079 O O . ASP A 1 260 ? 2.831 68.696 99.798 1.00 19.51 260 ASP A O 1
ATOM 2084 N N . ILE A 1 261 ? 4.638 68.180 101.046 1.00 21.85 261 ILE A N 1
ATOM 2085 C CA . ILE A 1 261 ? 4.331 66.759 101.119 1.00 15.78 261 ILE A CA 1
ATOM 2086 C C . ILE A 1 261 ? 2.969 66.515 101.766 1.00 19.99 261 ILE A C 1
ATOM 2087 O O . ILE A 1 261 ? 2.108 65.808 101.212 1.00 19.07 261 ILE A O 1
ATOM 2092 N N . ARG A 1 262 ? 2.752 67.172 102.896 1.00 20.95 262 ARG A N 1
ATOM 2093 C CA . ARG A 1 262 ? 1.500 67.038 103.644 1.00 26.67 262 ARG A CA 1
ATOM 2094 C C . ARG A 1 262 ? 0.359 67.616 102.817 1.00 25.38 262 ARG A C 1
ATOM 2095 O O . ARG A 1 262 ? -0.733 67.039 102.750 1.00 25.57 262 ARG A O 1
ATOM 2103 N N . ALA A 1 263 ? 0.620 68.747 102.171 1.00 23.92 263 ALA A N 1
ATOM 2104 C CA . ALA A 1 263 ? -0.387 69.365 101.310 1.00 21.28 263 ALA A CA 1
ATOM 2105 C C . ALA A 1 263 ? -0.778 68.355 100.197 1.00 23.12 263 ALA A C 1
ATOM 2106 O O . ALA A 1 263 ? -1.962 68.064 99.980 1.00 22.52 263 ALA A O 1
ATOM 2108 N N . ALA A 1 264 ? 0.235 67.764 99.564 1.00 20.72 264 ALA A N 1
ATOM 2109 C CA . ALA A 1 264 ? 0.044 66.785 98.497 1.00 20.73 264 ALA A CA 1
ATOM 2110 C C . ALA A 1 264 ? -0.713 65.566 99.018 1.00 21.72 264 ALA A C 1
ATOM 2111 O O . ALA A 1 264 ? -1.534 64.983 98.304 1.00 19.94 264 ALA A O 1
ATOM 2113 N N . LYS A 1 265 ? -0.435 65.159 100.254 1.00 22.90 265 LYS A N 1
ATOM 2114 C CA . LYS A 1 265 ? -1.145 64.010 100.824 1.00 19.41 265 LYS A CA 1
ATOM 2115 C C . LYS A 1 265 ? -2.582 64.383 101.186 1.00 19.34 265 LYS A C 1
ATOM 2116 O O . LYS A 1 265 ? -3.517 63.607 100.978 1.00 17.66 265 LYS A O 1
ATOM 2122 N N . ASN A 1 266 ? -2.766 65.595 101.695 1.00 22.00 266 ASN A N 1
ATOM 2123 C CA . ASN A 1 266 ? -4.089 66.032 102.113 1.00 21.80 266 ASN A CA 1
ATOM 2124 C C . ASN A 1 266 ? -5.082 66.112 100.992 1.00 21.86 266 ASN A C 1
ATOM 2125 O O . ASN A 1 266 ? -6.253 65.787 101.190 1.00 24.20 266 ASN A O 1
ATOM 2130 N N . ALA A 1 267 ? -4.608 66.495 99.809 1.00 21.81 267 ALA A N 1
ATOM 2131 C CA . ALA A 1 267 ? -5.465 66.599 98.625 1.00 20.26 267 ALA A CA 1
ATOM 2132 C C . ALA A 1 267 ? -6.056 65.235 98.277 1.00 22.18 267 ALA A C 1
ATOM 2133 O O . ALA A 1 267 ? -7.225 65.135 97.914 1.00 25.21 267 ALA A O 1
ATOM 2135 N N . ALA A 1 268 ? -5.255 64.183 98.442 1.00 22.96 268 ALA A N 1
ATOM 2136 C CA . ALA A 1 268 ? -5.698 62.827 98.152 1.00 25.80 268 ALA A CA 1
ATOM 2137 C C . ALA A 1 268 ? -6.770 62.407 99.167 1.00 27.98 268 ALA A C 1
ATOM 2138 O O . ALA A 1 268 ? -7.905 62.070 98.792 1.00 22.97 268 ALA A O 1
ATOM 2140 N N . PHE A 1 269 ? -6.428 62.492 100.455 1.00 25.74 269 PHE A N 1
ATOM 2141 C CA . PHE A 1 269 ? -7.369 62.131 101.514 1.00 26.82 269 PHE A CA 1
ATOM 2142 C C . PHE A 1 269 ? -8.700 62.893 101.392 1.00 25.85 269 PHE A C 1
ATOM 2143 O O . PHE A 1 269 ? -9.767 62.309 101.600 1.00 24.52 269 PHE A O 1
ATOM 2151 N N . ASN A 1 270 ? -8.654 64.169 101.013 1.00 22.08 270 ASN A N 1
ATOM 2152 C CA . ASN A 1 270 ? -9.895 64.924 100.850 1.00 24.53 270 ASN A CA 1
ATOM 2153 C C . ASN A 1 270 ? -10.755 64.368 99.738 1.00 26.13 270 ASN A C 1
ATOM 2154 O O . ASN A 1 270 ? -11.928 64.696 99.656 1.00 26.42 270 ASN A O 1
ATOM 2159 N N . ALA A 1 271 ? -10.161 63.586 98.842 1.00 22.69 271 ALA A N 1
ATOM 2160 C CA . ALA A 1 271 ? -10.927 63.003 97.754 1.00 26.28 271 ALA A CA 1
ATOM 2161 C C . ALA A 1 271 ? -11.380 61.592 98.119 1.00 22.78 271 ALA A C 1
ATOM 2162 O O . ALA A 1 271 ? -12.084 60.955 97.344 1.00 23.73 271 ALA A O 1
ATOM 2164 N N . LEU A 1 272 ? -10.969 61.089 99.279 1.00 23.06 272 LEU A N 1
ATOM 2165 C CA . LEU A 1 272 ? -11.350 59.738 99.682 1.00 18.42 272 LEU A CA 1
ATOM 2166 C C . LEU A 1 272 ? -12.855 59.631 99.869 1.00 19.83 272 LEU A C 1
ATOM 2167 O O . LEU A 1 272 ? -13.486 60.514 100.435 1.00 19.00 272 LEU A O 1
ATOM 2172 N N . LYS A 1 273 ? -13.427 58.550 99.359 1.00 22.07 273 LYS A N 1
ATOM 2173 C CA . LYS A 1 273 ? -14.858 58.305 99.440 1.00 26.25 273 LYS A CA 1
ATOM 2174 C C . LYS A 1 273 ? -15.206 57.642 100.773 1.00 26.13 273 LYS A C 1
ATOM 2175 O O . LYS A 1 273 ? -14.610 56.616 101.140 1.00 19.74 273 LYS A O 1
ATOM 2181 N N . ILE A 1 274 ? -16.136 58.245 101.511 1.00 26.81 274 ILE A N 1
ATOM 2182 C CA . ILE A 1 274 ? -16.581 57.704 102.803 1.00 29.15 274 ILE A CA 1
ATOM 2183 C C . ILE A 1 274 ? -17.854 56.890 102.569 1.00 27.74 274 ILE A C 1
ATOM 2184 O O . ILE A 1 274 ? -18.825 57.417 102.055 1.00 31.47 274 ILE A O 1
ATOM 2189 N N . TYR A 1 275 ? -17.872 55.631 102.986 1.00 21.15 275 TYR A N 1
ATOM 2190 C CA . TYR A 1 275 ? -19.006 54.763 102.704 1.00 28.18 275 TYR A CA 1
ATOM 2191 C C . TYR A 1 275 ? -20.208 54.787 103.622 1.00 32.13 275 TYR A C 1
ATOM 2192 O O . TYR A 1 275 ? -20.109 55.222 104.769 1.00 34.80 275 TYR A O 1
ATOM 2201 N N . ASP A 1 276 ? -21.347 54.331 103.090 1.00 32.13 276 ASP A N 1
ATOM 2202 C CA . ASP A 1 276 ? -22.573 54.205 103.865 1.00 32.03 276 ASP A CA 1
ATOM 2203 C C . ASP A 1 276 ? -22.711 52.713 104.142 1.00 31.20 276 ASP A C 1
ATOM 2204 O O . ASP A 1 276 ? -21.864 51.925 103.705 1.00 27.69 276 ASP A O 1
ATOM 2209 N N . GLU A 1 277 ? -23.780 52.314 104.820 1.00 32.80 277 GLU A N 1
ATOM 2210 C CA . GLU A 1 277 ? -23.971 50.916 105.183 1.00 36.71 277 GLU A CA 1
ATOM 2211 C C . GLU A 1 277 ? -23.889 49.909 104.041 1.00 37.87 277 GLU A C 1
ATOM 2212 O O . GLU A 1 277 ? -23.173 48.896 104.132 1.00 36.80 277 GLU A O 1
ATOM 2218 N N . ALA A 1 278 ? -24.645 50.164 102.976 1.00 38.45 278 ALA A N 1
ATOM 2219 C CA . ALA A 1 278 ? -24.646 49.270 101.825 1.00 37.32 278 ALA A CA 1
ATOM 2220 C C . ALA A 1 278 ? -23.229 49.163 101.237 1.00 36.22 278 ALA A C 1
ATOM 2221 O O . ALA A 1 278 ? -22.753 48.067 100.929 1.00 35.91 278 ALA A O 1
ATOM 2223 N N . GLU A 1 279 ? -22.529 50.292 101.165 1.00 34.51 279 GLU A N 1
ATOM 2224 C CA . GLU A 1 279 ? -21.178 50.311 100.611 1.00 34.39 279 GLU A CA 1
ATOM 2225 C C . GLU A 1 279 ? -20.153 49.555 101.434 1.00 32.47 279 GLU A C 1
ATOM 2226 O O . GLU A 1 279 ? -19.315 48.852 100.871 1.00 31.27 279 GLU A O 1
ATOM 2232 N N . VAL A 1 280 ? -20.234 49.671 102.758 1.00 31.54 280 VAL A N 1
ATOM 2233 C CA . VAL A 1 280 ? -19.307 48.948 103.644 1.00 28.94 280 VAL A CA 1
ATOM 2234 C C . VAL A 1 280 ? -19.468 47.447 103.387 1.00 28.51 280 VAL A C 1
ATOM 2235 O O . VAL A 1 280 ? -18.499 46.686 103.321 1.00 27.12 280 VAL A O 1
ATOM 2239 N N . ASN A 1 281 ? -20.713 47.047 103.184 1.00 30.61 281 ASN A N 1
ATOM 2240 C CA . ASN A 1 281 ? -21.036 45.654 102.904 1.00 32.99 281 ASN A CA 1
ATOM 2241 C C . ASN A 1 281 ? -20.495 45.236 101.547 1.00 32.84 281 ASN A C 1
ATOM 2242 O O . ASN A 1 281 ? -20.042 44.105 101.367 1.00 29.06 281 ASN A O 1
ATOM 2247 N N . LYS A 1 282 ? -20.566 46.159 100.597 1.00 30.44 282 LYS A N 1
ATOM 2248 C CA . LYS A 1 282 ? -20.108 45.914 99.245 1.00 30.57 282 LYS A CA 1
ATOM 2249 C C . LYS A 1 282 ? -18.593 45.937 99.108 1.00 30.77 282 LYS A C 1
ATOM 2250 O O . LYS A 1 282 ? -18.017 45.076 98.461 1.00 30.68 282 LYS A O 1
ATOM 2256 N N . TYR A 1 283 ? -17.942 46.850 99.812 1.00 25.92 283 TYR A N 1
ATOM 2257 C CA . TYR A 1 283 ? -16.508 47.026 99.673 1.00 23.91 283 TYR A CA 1
ATOM 2258 C C . TYR A 1 283 ? -15.544 46.560 100.744 1.00 26.88 283 TYR A C 1
ATOM 2259 O O . TYR A 1 283 ? -14.316 46.691 100.575 1.00 25.18 283 TYR A O 1
ATOM 2268 N N . PHE A 1 284 ? -16.076 46.056 101.851 1.00 24.79 284 PHE A N 1
ATOM 2269 C CA . PHE A 1 284 ? -15.226 45.603 102.933 1.00 22.24 284 PHE A CA 1
ATOM 2270 C C . PHE A 1 284 ? -15.561 44.210 103.388 1.00 24.59 284 PHE A C 1
ATOM 2271 O O . PHE A 1 284 ? -16.662 43.721 103.136 1.00 24.74 284 PHE A O 1
ATOM 2279 N N . VAL A 1 285 ? -14.577 43.576 104.027 1.00 23.38 285 VAL A N 1
ATOM 2280 C CA . VAL A 1 285 ? -14.688 42.232 104.584 1.00 21.96 285 VAL A CA 1
ATOM 2281 C C . VAL A 1 285 ? -14.013 42.249 105.961 1.00 24.10 285 VAL A C 1
ATOM 2282 O O . VAL A 1 285 ? -12.948 42.848 106.130 1.00 24.58 285 VAL A O 1
ATOM 2286 N N . ARG A 1 286 ? -14.661 41.616 106.935 1.00 25.42 286 ARG A N 1
ATOM 2287 C CA . ARG A 1 286 ? -14.153 41.510 108.295 1.00 25.51 286 ARG A CA 1
ATOM 2288 C C . ARG A 1 286 ? -14.181 40.004 108.583 1.00 24.36 286 ARG A C 1
ATOM 2289 O O . ARG A 1 286 ? -15.119 39.306 108.207 1.00 20.84 286 ARG A O 1
ATOM 2297 N N . ALA A 1 287 ? -13.146 39.492 109.227 1.00 26.56 287 ALA A N 1
ATOM 2298 C CA . ALA A 1 287 ? -13.097 38.072 109.532 1.00 24.77 287 ALA A CA 1
ATOM 2299 C C . ALA A 1 287 ? -12.371 37.858 110.846 1.00 25.04 287 ALA A C 1
ATOM 2300 O O . ALA A 1 287 ? -11.666 38.749 111.338 1.00 26.40 287 ALA A O 1
ATOM 2302 N N . GLN A 1 288 ? -12.476 36.640 111.360 1.00 26.72 288 GLN A N 1
ATOM 2303 C CA . GLN A 1 288 ? -11.887 36.257 112.642 1.00 25.07 288 GLN A CA 1
ATOM 2304 C C . GLN A 1 288 ? -11.231 34.912 112.393 1.00 23.74 288 GLN A C 1
ATOM 2305 O O . GLN A 1 288 ? -11.819 34.064 111.725 1.00 28.89 288 GLN A O 1
ATOM 2311 N N . TYR A 1 289 ? -10.022 34.700 112.901 1.00 25.51 289 TYR A N 1
ATOM 2312 C CA . TYR A 1 289 ? -9.355 33.426 112.644 1.00 29.52 289 TYR A CA 1
ATOM 2313 C C . TYR A 1 289 ? -9.877 32.198 113.376 1.00 31.58 289 TYR A C 1
ATOM 2314 O O . TYR A 1 289 ? -10.183 32.245 114.569 1.00 31.33 289 TYR A O 1
ATOM 2323 N N . GLY A 1 290 ? -10.018 31.114 112.617 1.00 34.02 290 GLY A N 1
ATOM 2324 C CA . GLY A 1 290 ? -10.479 29.840 113.144 1.00 35.44 290 GLY A CA 1
ATOM 2325 C C . GLY A 1 290 ? -9.273 28.972 113.464 1.00 38.12 290 GLY A C 1
ATOM 2326 O O . GLY A 1 290 ? -8.163 29.491 113.610 1.00 39.40 290 GLY A O 1
ATOM 2327 N N . ALA A 1 291 ? -9.467 27.660 113.563 1.00 40.64 291 ALA A N 1
ATOM 2328 C CA . ALA A 1 291 ? -8.368 26.751 113.876 1.00 43.30 291 ALA A CA 1
ATOM 2329 C C . ALA A 1 291 ? -7.432 26.615 112.692 1.00 46.77 291 ALA A C 1
ATOM 2330 O O . ALA A 1 291 ? -7.820 26.902 111.566 1.00 48.66 291 ALA A O 1
ATOM 2332 N N . GLY A 1 292 ? -6.200 26.190 112.954 1.00 53.34 292 GLY A N 1
ATOM 2333 C CA . GLY A 1 292 ? -5.223 26.020 111.895 1.00 62.88 292 GLY A CA 1
ATOM 2334 C C . GLY A 1 292 ? -4.965 24.552 111.627 1.00 69.19 292 GLY A C 1
ATOM 2335 O O . GLY A 1 292 ? -5.897 23.751 111.614 1.00 71.72 292 GLY A O 1
ATOM 2336 N N . ASP A 1 293 ? -3.700 24.193 111.423 1.00 75.98 293 ASP A N 1
ATOM 2337 C CA . ASP A 1 293 ? -3.332 22.801 111.158 1.00 79.85 293 ASP A CA 1
ATOM 2338 C C . ASP A 1 293 ? -2.613 22.139 112.325 1.00 80.58 293 ASP A C 1
ATOM 2339 O O . ASP A 1 293 ? -2.260 20.965 112.258 1.00 82.58 293 ASP A O 1
ATOM 2344 N N . SER A 1 294 ? -2.426 22.879 113.407 1.00 81.61 294 SER A N 1
ATOM 2345 C CA . SER A 1 294 ? -1.724 22.341 114.558 1.00 81.49 294 SER A CA 1
ATOM 2346 C C . SER A 1 294 ? -2.424 22.694 115.869 1.00 82.88 294 SER A C 1
ATOM 2347 O O . SER A 1 294 ? -3.280 23.586 115.917 1.00 82.50 294 SER A O 1
ATOM 2350 N N . ALA A 1 295 ? -2.023 22.009 116.937 1.00 84.23 295 ALA A N 1
ATOM 2351 C CA . ALA A 1 295 ? -2.574 22.228 118.274 1.00 84.19 295 ALA A CA 1
ATOM 2352 C C . ALA A 1 295 ? -2.080 23.555 118.864 1.00 83.42 295 ALA A C 1
ATOM 2353 O O . ALA A 1 295 ? -2.332 23.856 120.030 1.00 85.46 295 ALA A O 1
ATOM 2355 N N . ASP A 1 296 ? -1.314 24.309 118.079 1.00 79.55 296 ASP A N 1
ATOM 2356 C CA . ASP A 1 296 ? -0.806 25.605 118.516 1.00 76.45 296 ASP A CA 1
ATOM 2357 C C . ASP A 1 296 ? -1.807 26.655 118.065 1.00 71.84 296 ASP A C 1
ATOM 2358 O O . ASP A 1 296 ? -1.986 27.685 118.716 1.00 72.05 296 ASP A O 1
ATOM 2363 N N . PHE A 1 297 ? -2.471 26.371 116.951 1.00 62.92 297 PHE A N 1
ATOM 2364 C CA . PHE A 1 297 ? -3.423 27.300 116.373 1.00 57.32 297 PHE A CA 1
ATOM 2365 C C . PHE A 1 297 ? -4.865 27.108 116.817 1.00 53.10 297 PHE A C 1
ATOM 2366 O O . PHE A 1 297 ? -5.640 26.403 116.168 1.00 49.24 297 PHE A O 1
ATOM 2374 N N . LYS A 1 298 ? -5.227 27.760 117.917 1.00 48.51 298 LYS A N 1
ATOM 2375 C CA . LYS A 1 298 ? -6.586 27.680 118.448 1.00 47.70 298 LYS A CA 1
ATOM 2376 C C . LYS A 1 298 ? -7.422 28.715 117.728 1.00 41.18 298 LYS A C 1
ATOM 2377 O O . LYS A 1 298 ? -6.882 29.702 117.229 1.00 43.16 298 LYS A O 1
ATOM 2383 N N . PRO A 1 299 ? -8.737 28.496 117.617 1.00 34.65 299 PRO A N 1
ATOM 2384 C CA . PRO A 1 299 ? -9.526 29.525 116.941 1.00 33.13 299 PRO A CA 1
ATOM 2385 C C . PRO A 1 299 ? -9.488 30.729 117.882 1.00 33.20 299 PRO A C 1
ATOM 2386 O O . PRO A 1 299 ? -9.244 30.573 119.071 1.00 32.28 299 PRO A O 1
ATOM 2390 N N . TYR A 1 300 ? -9.689 31.926 117.364 1.00 31.80 300 TYR A N 1
ATOM 2391 C CA . TYR A 1 300 ? -9.634 33.118 118.201 1.00 29.35 300 TYR A CA 1
ATOM 2392 C C . TYR A 1 300 ? -10.504 33.067 119.487 1.00 31.70 300 TYR A C 1
ATOM 2393 O O . TYR A 1 300 ? -10.072 33.508 120.564 1.00 27.14 300 TYR A O 1
ATOM 2402 N N . LEU A 1 301 ? -11.717 32.529 119.380 1.00 31.80 301 LEU A N 1
ATOM 2403 C CA . LEU A 1 301 ? -12.624 32.457 120.530 1.00 31.66 301 LEU A CA 1
ATOM 2404 C C . LEU A 1 301 ? -12.088 31.603 121.667 1.00 32.92 301 LEU A C 1
ATOM 2405 O O . LEU A 1 301 ? -12.592 31.666 122.781 1.00 34.81 301 LEU A O 1
ATOM 2410 N N . GLU A 1 302 ? -11.081 30.790 121.385 1.00 32.97 302 GLU A N 1
ATOM 2411 C CA . GLU A 1 302 ? -10.490 29.953 122.408 1.00 36.41 302 GLU A CA 1
ATOM 2412 C C . GLU A 1 302 ? -9.177 30.511 122.938 1.00 36.11 302 GLU A C 1
ATOM 2413 O O . GLU A 1 302 ? -8.448 29.819 123.643 1.00 37.55 302 GLU A O 1
ATOM 2419 N N . GLU A 1 303 ? -8.857 31.752 122.591 1.00 35.82 303 GLU A N 1
ATOM 2420 C CA . GLU A 1 303 ? -7.621 32.368 123.077 1.00 36.03 303 GLU A CA 1
ATOM 2421 C C . GLU A 1 303 ? -7.861 32.933 124.477 1.00 35.37 303 GLU A C 1
ATOM 2422 O O . GLU A 1 303 ? -9.002 33.244 124.850 1.00 29.44 303 GLU A O 1
ATOM 2428 N N . LEU A 1 304 ? -6.777 33.092 125.230 1.00 35.20 304 LEU A N 1
ATOM 2429 C CA . LEU A 1 304 ? -6.826 33.610 126.593 1.00 36.91 304 LEU A CA 1
ATOM 2430 C C . LEU A 1 304 ? -7.423 34.995 126.644 1.00 35.29 304 LEU A C 1
ATOM 2431 O O . LEU A 1 304 ? -7.077 35.849 125.843 1.00 35.32 304 LEU A O 1
ATOM 2436 N N . ASP A 1 305 ? -8.318 35.206 127.599 1.00 34.91 305 ASP A N 1
ATOM 2437 C CA . ASP A 1 305 ? -8.971 36.490 127.797 1.00 34.73 305 ASP A CA 1
ATOM 2438 C C . ASP A 1 305 ? -9.856 36.948 126.655 1.00 31.87 305 ASP A C 1
ATOM 2439 O O . ASP A 1 305 ? -10.139 38.131 126.532 1.00 30.84 305 ASP A O 1
ATOM 2444 N N . VAL A 1 306 ? -10.297 36.026 125.814 1.00 31.41 306 VAL A N 1
ATOM 2445 C CA . VAL A 1 306 ? -11.194 36.396 124.719 1.00 29.27 306 VAL A CA 1
ATOM 2446 C C . VAL A 1 306 ? -12.636 35.972 125.075 1.00 25.86 306 VAL A C 1
ATOM 2447 O O . VAL A 1 306 ? -12.923 34.777 125.233 1.00 27.39 306 VAL A O 1
ATOM 2451 N N . PRO A 1 307 ? -13.562 36.942 125.223 1.00 24.30 307 PRO A N 1
ATOM 2452 C CA . PRO A 1 307 ? -14.941 36.562 125.563 1.00 25.21 307 PRO A CA 1
ATOM 2453 C C . PRO A 1 307 ? -15.542 35.607 124.537 1.00 30.49 307 PRO A C 1
ATOM 2454 O O . PRO A 1 307 ? -15.442 35.836 123.328 1.00 28.50 307 PRO A O 1
ATOM 2458 N N . ALA A 1 308 ? -16.226 34.579 125.032 1.00 29.60 308 ALA A N 1
ATOM 2459 C CA . ALA A 1 308 ? -16.842 33.551 124.199 1.00 31.23 308 ALA A CA 1
ATOM 2460 C C . ALA A 1 308 ? -17.780 34.015 123.082 1.00 32.54 308 ALA A C 1
ATOM 2461 O O . ALA A 1 308 ? -18.020 33.281 122.123 1.00 34.74 308 ALA A O 1
ATOM 2463 N N . ASP A 1 309 ? -18.351 35.200 123.193 1.00 31.64 309 ASP A N 1
ATOM 2464 C CA . ASP A 1 309 ? -19.238 35.646 122.117 1.00 35.82 309 ASP A CA 1
ATOM 2465 C C . ASP A 1 309 ? -18.569 36.722 121.243 1.00 34.54 309 ASP A C 1
ATOM 2466 O O . ASP A 1 309 ? -19.249 37.426 120.482 1.00 34.42 309 ASP A O 1
ATOM 2471 N N . SER A 1 310 ? -17.250 36.862 121.357 1.00 29.31 310 SER A N 1
ATOM 2472 C CA . SER A 1 310 ? -16.569 37.896 120.603 1.00 29.78 310 SER A CA 1
ATOM 2473 C C . SER A 1 310 ? -16.817 37.891 119.111 1.00 28.57 310 SER A C 1
ATOM 2474 O O . SER A 1 310 ? -16.745 36.852 118.447 1.00 26.91 310 SER A O 1
ATOM 2477 N N . LYS A 1 311 ? -17.132 39.073 118.606 1.00 29.22 311 LYS A N 1
ATOM 2478 C CA . LYS A 1 311 ? -17.349 39.274 117.179 1.00 33.58 311 LYS A CA 1
ATOM 2479 C C . LYS A 1 311 ? -16.250 40.213 116.651 1.00 30.55 311 LYS A C 1
ATOM 2480 O O . LYS A 1 311 ? -16.407 40.866 115.627 1.00 30.14 311 LYS A O 1
ATOM 2486 N N . ASN A 1 312 ? -15.125 40.246 117.360 1.00 28.74 312 ASN A N 1
ATOM 2487 C CA . ASN A 1 312 ? -14.000 41.096 116.992 1.00 25.44 312 ASN A CA 1
ATOM 2488 C C . ASN A 1 312 ? -13.403 40.662 115.656 1.00 24.20 312 ASN A C 1
ATOM 2489 O O . ASN A 1 312 ? -13.385 39.464 115.337 1.00 24.68 312 ASN A O 1
ATOM 2494 N N . ASN A 1 313 ? -12.862 41.616 114.906 1.00 21.76 313 ASN A N 1
ATOM 2495 C CA . ASN A 1 313 ? -12.243 41.292 113.626 1.00 23.25 313 ASN A CA 1
ATOM 2496 C C . ASN A 1 313 ? -10.732 41.136 113.798 1.00 23.98 313 ASN A C 1
ATOM 2497 O O . ASN A 1 313 ? -10.062 42.003 114.403 1.00 23.48 313 ASN A O 1
ATOM 2502 N N . THR A 1 314 ? -10.215 39.993 113.349 1.00 18.33 314 THR A N 1
ATOM 2503 C CA . THR A 1 314 ? -8.780 39.744 113.399 1.00 22.07 314 THR A CA 1
ATOM 2504 C C . THR A 1 314 ? -8.203 39.894 111.983 1.00 21.79 314 THR A C 1
ATOM 2505 O O . THR A 1 314 ? -6.997 39.699 111.763 1.00 16.41 314 THR A O 1
ATOM 2509 N N . PHE A 1 315 ? -9.076 40.265 111.047 1.00 20.67 315 PHE A N 1
ATOM 2510 C CA . PHE A 1 315 ? -8.719 40.432 109.642 1.00 22.86 315 PHE A CA 1
ATOM 2511 C C . PHE A 1 315 ? -9.684 41.379 108.938 1.00 23.93 315 PHE A C 1
ATOM 2512 O O . PHE A 1 315 ? -10.912 41.260 109.103 1.00 24.95 315 PHE A O 1
ATOM 2520 N N . ILE A 1 316 ? -9.132 42.304 108.150 1.00 24.43 316 ILE A N 1
ATOM 2521 C CA . ILE A 1 316 ? -9.921 43.259 107.355 1.00 23.97 316 ILE A CA 1
ATOM 2522 C C . ILE A 1 316 ? -9.334 43.332 105.917 1.00 26.89 316 ILE A C 1
ATOM 2523 O O . ILE A 1 316 ? -8.111 43.323 105.738 1.00 18.44 316 ILE A O 1
ATOM 2528 N N . ALA A 1 317 ? -10.203 43.337 104.909 1.00 24.35 317 ALA A N 1
ATOM 2529 C CA . ALA A 1 317 ? -9.805 43.473 103.493 1.00 23.99 317 ALA A CA 1
ATOM 2530 C C . ALA A 1 317 ? -10.809 44.483 102.960 1.00 23.39 317 ALA A C 1
ATOM 2531 O O . ALA A 1 317 ? -11.999 44.354 103.221 1.00 23.32 317 ALA A O 1
ATOM 2533 N N . GLY A 1 318 ? -10.356 45.497 102.240 1.00 21.84 318 GLY A N 1
ATOM 2534 C CA . GLY A 1 318 ? -11.299 46.471 101.746 1.00 17.69 318 GLY A CA 1
ATOM 2535 C C . GLY A 1 318 ? -10.776 47.241 100.564 1.00 22.21 318 GLY A C 1
ATOM 2536 O O . GLY A 1 318 ? -9.571 47.231 100.275 1.00 20.99 318 GLY A O 1
ATOM 2537 N N . GLU A 1 319 ? -11.691 47.925 99.889 1.00 22.46 319 GLU A N 1
ATOM 2538 C CA . GLU A 1 319 ? -11.366 48.721 98.732 1.00 21.58 319 GLU A CA 1
ATOM 2539 C C . GLU A 1 319 ? -11.626 50.189 99.017 1.00 20.71 319 GLU A C 1
ATOM 2540 O O . GLU A 1 319 ? -12.700 50.538 99.499 1.00 19.94 319 GLU A O 1
ATOM 2546 N N . LEU A 1 320 ? -10.645 51.038 98.726 1.00 17.96 320 LEU A N 1
ATOM 2547 C CA . LEU A 1 320 ? -10.762 52.494 98.907 1.00 19.15 320 LEU A CA 1
ATOM 2548 C C . LEU A 1 320 ? -10.872 53.132 97.516 1.00 22.71 320 LEU A C 1
ATOM 2549 O O . LEU A 1 320 ? -10.286 52.631 96.548 1.00 23.27 320 LEU A O 1
ATOM 2554 N N . GLN A 1 321 ? -11.556 54.263 97.418 1.00 22.08 321 GLN A N 1
ATOM 2555 C CA . GLN A 1 321 ? -11.691 54.933 96.132 1.00 25.67 321 GLN A CA 1
ATOM 2556 C C . GLN A 1 321 ? -11.464 56.423 96.301 1.00 27.39 321 GLN A C 1
ATOM 2557 O O . GLN A 1 321 ? -11.972 57.034 97.252 1.00 26.46 321 GLN A O 1
ATOM 2563 N N . PHE A 1 322 ? -10.687 57.003 95.387 1.00 23.38 322 PHE A N 1
ATOM 2564 C CA . PHE A 1 322 ? -10.386 58.432 95.412 1.00 24.31 322 PHE A CA 1
ATOM 2565 C C . PHE A 1 322 ? -11.059 59.214 94.270 1.00 27.81 322 PHE A C 1
ATOM 2566 O O . PHE A 1 322 ? -10.905 58.882 93.100 1.00 29.92 322 PHE A O 1
ATOM 2574 N N . ASP A 1 323 ? -11.750 60.289 94.619 1.00 29.10 323 ASP A N 1
ATOM 2575 C CA . ASP A 1 323 ? -12.451 61.144 93.674 1.00 31.34 323 ASP A CA 1
ATOM 2576 C C . ASP A 1 323 ? -11.515 62.240 93.133 1.00 30.43 323 ASP A C 1
ATOM 2577 O O . ASP A 1 323 ? -11.753 63.426 93.332 1.00 32.08 323 ASP A O 1
ATOM 2582 N N . LEU A 1 324 ? -10.414 61.832 92.512 1.00 27.82 324 LEU A N 1
ATOM 2583 C CA . LEU A 1 324 ? -9.435 62.763 91.950 1.00 24.71 324 LEU A CA 1
ATOM 2584 C C . LEU A 1 324 ? -9.142 62.193 90.551 1.00 24.76 324 LEU A C 1
ATOM 2585 O O . LEU A 1 324 ? -9.041 60.963 90.373 1.00 21.72 324 LEU A O 1
ATOM 2590 N N . PRO A 1 325 ? -9.020 63.063 89.538 1.00 25.64 325 PRO A N 1
ATOM 2591 C CA . PRO A 1 325 ? -8.756 62.601 88.173 1.00 23.56 325 PRO A CA 1
ATOM 2592 C C . PRO A 1 325 ? -7.658 61.541 88.091 1.00 22.58 325 PRO A C 1
ATOM 2593 O O . PRO A 1 325 ? -7.828 60.485 87.469 1.00 24.64 325 PRO A O 1
ATOM 2597 N N . ARG A 1 326 ? -6.560 61.801 88.778 1.00 19.06 326 ARG A N 1
ATOM 2598 C CA . ARG A 1 326 ? -5.433 60.885 88.804 1.00 17.26 326 ARG A CA 1
ATOM 2599 C C . ARG A 1 326 ? -5.816 59.446 89.131 1.00 20.12 326 ARG A C 1
ATOM 2600 O O . ARG A 1 326 ? -5.258 58.503 88.557 1.00 21.25 326 ARG A O 1
ATOM 2608 N N . TRP A 1 327 ? -6.803 59.271 90.006 1.00 22.03 327 TRP A N 1
ATOM 2609 C CA . TRP A 1 327 ? -7.184 57.927 90.421 1.00 22.70 327 TRP A CA 1
ATOM 2610 C C . TRP A 1 327 ? -8.572 57.459 89.999 1.00 25.22 327 TRP A C 1
ATOM 2611 O O . TRP A 1 327 ? -9.069 56.459 90.531 1.00 22.49 327 TRP A O 1
ATOM 2622 N N . GLU A 1 328 ? -9.193 58.154 89.047 1.00 26.11 328 GLU A N 1
ATOM 2623 C CA . GLU A 1 328 ? -10.518 57.754 88.570 1.00 30.76 328 GLU A CA 1
ATOM 2624 C C . GLU A 1 328 ? -10.563 56.283 88.217 1.00 26.63 328 GLU A C 1
ATOM 2625 O O . GLU A 1 328 ? -9.843 55.828 87.333 1.00 27.40 328 GLU A O 1
ATOM 2631 N N . GLY A 1 329 ? -11.388 55.531 88.927 1.00 23.31 329 GLY A N 1
ATOM 2632 C CA . GLY A 1 329 ? -11.528 54.125 88.630 1.00 21.93 329 GLY A CA 1
ATOM 2633 C C . GLY A 1 329 ? -10.451 53.170 89.094 1.00 28.36 329 GLY A C 1
ATOM 2634 O O . GLY A 1 329 ? -10.534 51.981 88.768 1.00 30.98 329 GLY A O 1
ATOM 2635 N N . VAL A 1 330 ? -9.405 53.638 89.773 1.00 23.53 330 VAL A N 1
ATOM 2636 C CA . VAL A 1 330 ? -8.409 52.674 90.235 1.00 23.83 330 VAL A CA 1
ATOM 2637 C C . VAL A 1 330 ? -8.623 52.330 91.718 1.00 27.20 330 VAL A C 1
ATOM 2638 O O . VAL A 1 330 ? -8.498 53.168 92.602 1.00 24.02 330 VAL A O 1
ATOM 2642 N N . PRO A 1 331 ? -9.057 51.095 91.982 1.00 24.99 331 PRO A N 1
ATOM 2643 C CA . PRO A 1 331 ? -9.284 50.711 93.368 1.00 22.61 331 PRO A CA 1
ATOM 2644 C C . PRO A 1 331 ? -8.009 50.465 94.129 1.00 22.30 331 PRO A C 1
ATOM 2645 O O . PRO A 1 331 ? -7.019 49.978 93.577 1.00 26.05 331 PRO A O 1
ATOM 2649 N N . PHE A 1 332 ? -7.988 50.922 95.369 1.00 19.01 332 PHE A N 1
ATOM 2650 C CA . PHE A 1 332 ? -6.849 50.684 96.245 1.00 19.79 332 PHE A CA 1
ATOM 2651 C C . PHE A 1 332 ? -7.313 49.556 97.198 1.00 20.93 332 PHE A C 1
ATOM 2652 O O . PHE A 1 332 ? -8.304 49.706 97.920 1.00 24.03 332 PHE A O 1
ATOM 2660 N N . TYR A 1 333 ? -6.699 48.388 97.084 1.00 19.61 333 TYR A N 1
ATOM 2661 C CA . TYR A 1 333 ? -7.056 47.263 97.928 1.00 20.47 333 TYR A CA 1
ATOM 2662 C C . TYR A 1 333 ? -6.154 47.255 99.142 1.00 22.27 333 TYR A C 1
ATOM 2663 O O . TYR A 1 333 ? -4.924 47.355 99.040 1.00 20.45 333 TYR A O 1
ATOM 2672 N N . VAL A 1 334 ? -6.779 47.018 100.283 1.00 20.66 334 VAL A N 1
ATOM 2673 C CA . VAL A 1 334 ? -6.107 47.062 101.546 1.00 19.26 334 VAL A CA 1
ATOM 2674 C C . VAL A 1 334 ? -6.476 45.816 102.340 1.00 21.11 334 VAL A C 1
ATOM 2675 O O . VAL A 1 334 ? -7.607 45.331 102.241 1.00 21.80 334 VAL A O 1
ATOM 2679 N N . ARG A 1 335 ? -5.487 45.218 102.998 1.00 19.15 335 ARG A N 1
ATOM 2680 C CA . ARG A 1 335 ? -5.736 44.055 103.837 1.00 19.45 335 ARG A CA 1
ATOM 2681 C C . ARG A 1 335 ? -4.724 43.926 104.967 1.00 23.29 335 ARG A C 1
ATOM 2682 O O . ARG A 1 335 ? -3.535 44.247 104.807 1.00 25.16 335 ARG A O 1
ATOM 2690 N N . SER A 1 336 ? -5.218 43.477 106.115 1.00 19.91 336 SER A N 1
ATOM 2691 C CA . SER A 1 336 ? -4.388 43.258 107.280 1.00 19.85 336 SER A CA 1
ATOM 2692 C C . SER A 1 336 ? -5.062 42.232 108.195 1.00 23.62 336 SER A C 1
ATOM 2693 O O . SER A 1 336 ? -6.300 42.185 108.306 1.00 24.18 336 SER A O 1
ATOM 2696 N N . GLY A 1 337 ? -4.267 41.368 108.804 1.00 20.78 337 GLY A N 1
ATOM 2697 C CA . GLY A 1 337 ? -4.862 40.379 109.671 1.00 23.14 337 GLY A CA 1
ATOM 2698 C C . GLY A 1 337 ? -3.849 39.541 110.404 1.00 26.81 337 GLY A C 1
ATOM 2699 O O . GLY A 1 337 ? -2.666 39.480 110.034 1.00 21.45 337 GLY A O 1
ATOM 2700 N N . LYS A 1 338 ? -4.339 38.847 111.421 1.00 24.07 338 LYS A N 1
ATOM 2701 C CA . LYS A 1 338 ? -3.512 37.995 112.244 1.00 25.83 338 LYS A CA 1
ATOM 2702 C C . LYS A 1 338 ? -3.674 36.551 111.789 1.00 23.67 338 LYS A C 1
ATOM 2703 O O . LYS A 1 338 ? -4.663 36.214 111.135 1.00 26.81 338 LYS A O 1
ATOM 2709 N N . ARG A 1 339 ? -2.717 35.697 112.136 1.00 23.41 339 ARG A N 1
ATOM 2710 C CA . ARG A 1 339 ? -2.788 34.276 111.777 1.00 27.92 339 ARG A CA 1
ATOM 2711 C C . ARG A 1 339 ? -2.835 33.997 110.274 1.00 31.45 339 ARG A C 1
ATOM 2712 O O . ARG A 1 339 ? -3.498 33.052 109.833 1.00 27.38 339 ARG A O 1
ATOM 2720 N N . LEU A 1 340 ? -2.152 34.828 109.491 1.00 29.79 340 LEU A N 1
ATOM 2721 C CA . LEU A 1 340 ? -2.099 34.666 108.044 1.00 30.26 340 LEU A CA 1
ATOM 2722 C C . LEU A 1 340 ? -0.909 33.785 107.651 1.00 32.35 340 LEU A C 1
ATOM 2723 O O . LEU A 1 340 ? -0.155 33.346 108.524 1.00 32.20 340 LEU A O 1
ATOM 2728 N N . ALA A 1 341 ? -0.740 33.521 106.353 1.00 31.91 341 ALA A N 1
ATOM 2729 C CA . ALA A 1 341 ? 0.341 32.644 105.869 1.00 30.16 341 ALA A CA 1
ATOM 2730 C C . ALA A 1 341 ? 1.778 33.076 106.163 1.00 31.01 341 ALA A C 1
ATOM 2731 O O . ALA A 1 341 ? 2.654 32.229 106.374 1.00 30.86 341 ALA A O 1
ATOM 2733 N N . ALA A 1 342 ? 2.027 34.380 106.212 1.00 29.41 342 ALA A N 1
ATOM 2734 C CA . ALA A 1 342 ? 3.382 34.854 106.437 1.00 26.85 342 ALA A CA 1
ATOM 2735 C C . ALA A 1 342 ? 3.362 36.244 106.992 1.00 26.51 342 ALA A C 1
ATOM 2736 O O . ALA A 1 342 ? 2.333 36.909 106.973 1.00 26.86 342 ALA A O 1
ATOM 2738 N N . LYS A 1 343 ? 4.512 36.666 107.499 1.00 27.49 343 LYS A N 1
ATOM 2739 C CA . LYS A 1 343 ? 4.690 37.999 108.057 1.00 30.19 343 LYS A CA 1
ATOM 2740 C C . LYS A 1 343 ? 5.141 38.822 106.853 1.00 30.08 343 LYS A C 1
ATOM 2741 O O . LYS A 1 343 ? 6.166 38.504 106.238 1.00 27.42 343 LYS A O 1
ATOM 2747 N N . GLN A 1 344 ? 4.377 39.845 106.484 1.00 30.63 344 GLN A N 1
ATOM 2748 C CA . GLN A 1 344 ? 4.758 40.667 105.335 1.00 29.41 344 GLN A CA 1
ATOM 2749 C C . GLN A 1 344 ? 4.066 42.016 105.240 1.00 25.34 344 GLN A C 1
ATOM 2750 O O . GLN A 1 344 ? 2.847 42.106 105.380 1.00 26.05 344 GLN A O 1
ATOM 2756 N N . THR A 1 345 ? 4.853 43.058 104.995 1.00 21.40 345 THR A N 1
ATOM 2757 C CA . THR A 1 345 ? 4.316 44.402 104.832 1.00 23.42 345 THR A CA 1
ATOM 2758 C C . THR A 1 345 ? 4.790 44.757 103.442 1.00 23.65 345 THR A C 1
ATOM 2759 O O . THR A 1 345 ? 5.994 44.935 103.220 1.00 23.69 345 THR A O 1
ATOM 2763 N N . ARG A 1 346 ? 3.857 44.863 102.505 1.00 24.20 346 ARG A N 1
ATOM 2764 C CA . ARG A 1 346 ? 4.234 45.151 101.140 1.00 23.30 346 ARG A CA 1
ATOM 2765 C C . ARG A 1 346 ? 3.213 45.946 100.371 1.00 23.62 346 ARG A C 1
ATOM 2766 O O . ARG A 1 346 ? 2.024 45.938 100.704 1.00 22.82 346 ARG A O 1
ATOM 2774 N N . VAL A 1 347 ? 3.682 46.553 99.282 1.00 18.63 347 VAL A N 1
ATOM 2775 C CA . VAL A 1 347 ? 2.852 47.357 98.384 1.00 18.35 347 VAL A CA 1
ATOM 2776 C C . VAL A 1 347 ? 3.019 46.752 96.973 1.00 19.45 347 VAL A C 1
ATOM 2777 O O . VAL A 1 347 ? 4.145 46.448 96.563 1.00 17.99 347 VAL A O 1
ATOM 2781 N N . ASP A 1 348 ? 1.924 46.495 96.269 1.00 18.92 348 ASP A N 1
ATOM 2782 C CA . ASP A 1 348 ? 2.008 45.949 94.906 1.00 22.47 348 ASP A CA 1
ATOM 2783 C C . ASP A 1 348 ? 1.201 46.828 93.993 1.00 23.33 348 ASP A C 1
ATOM 2784 O O . ASP A 1 348 ? 0.028 47.065 94.247 1.00 24.16 348 ASP A O 1
ATOM 2789 N N . ILE A 1 349 ? 1.848 47.370 92.975 1.00 19.82 349 ILE A N 1
ATOM 2790 C CA . ILE A 1 349 ? 1.176 48.222 92.002 1.00 20.49 349 ILE A CA 1
ATOM 2791 C C . ILE A 1 349 ? 1.018 47.395 90.719 1.00 19.83 349 ILE A C 1
ATOM 2792 O O . ILE A 1 349 ? 2.002 46.894 90.153 1.00 19.63 349 ILE A O 1
ATOM 2797 N N . VAL A 1 350 ? -0.234 47.089 90.408 1.00 16.37 350 VAL A N 1
ATOM 2798 C CA . VAL A 1 350 ? -0.593 46.298 89.239 1.00 19.28 350 VAL A CA 1
ATOM 2799 C C . VAL A 1 350 ? -0.912 47.224 88.061 1.00 22.78 350 VAL A C 1
ATOM 2800 O O . VAL A 1 350 ? -1.873 48.009 88.112 1.00 22.95 350 VAL A O 1
ATOM 2804 N N . PHE A 1 351 ? -0.099 47.149 87.007 1.00 21.97 351 PHE A N 1
ATOM 2805 C CA . PHE A 1 351 ? -0.293 47.989 85.826 1.00 18.51 351 PHE A CA 1
ATOM 2806 C C . PHE A 1 351 ? -1.198 47.315 84.814 1.00 17.36 351 PHE A C 1
ATOM 2807 O O . PHE A 1 351 ? -1.141 46.094 84.657 1.00 22.47 351 PHE A O 1
ATOM 2815 N N . LYS A 1 352 ? -2.036 48.099 84.140 1.00 21.29 352 LYS A N 1
ATOM 2816 C CA . LYS A 1 352 ? -2.938 47.577 83.102 1.00 22.88 352 LYS A CA 1
ATOM 2817 C C . LYS A 1 352 ? -2.097 46.842 82.053 1.00 22.62 352 LYS A C 1
ATOM 2818 O O . LYS A 1 352 ? -0.993 47.299 81.728 1.00 25.37 352 LYS A O 1
ATOM 2824 N N . ALA A 1 353 ? -2.600 45.721 81.528 1.00 24.97 353 ALA A N 1
ATOM 2825 C CA . ALA A 1 353 ? -1.894 44.945 80.495 1.00 20.86 353 ALA A CA 1
ATOM 2826 C C . ALA A 1 353 ? -1.906 45.713 79.169 1.00 22.97 353 ALA A C 1
ATOM 2827 O O . ALA A 1 353 ? -2.808 46.531 78.922 1.00 21.90 353 ALA A O 1
ATOM 2829 N N . GLY A 1 354 ? -0.890 45.494 78.335 1.00 24.05 354 GLY A N 1
ATOM 2830 C CA . GLY A 1 354 ? -0.840 46.175 77.045 1.00 26.80 354 GLY A CA 1
ATOM 2831 C C . GLY A 1 354 ? -1.875 45.623 76.065 1.00 28.03 354 GLY A C 1
ATOM 2832 O O . GLY A 1 354 ? -2.327 44.483 76.219 1.00 25.95 354 GLY A O 1
ATOM 2833 N N . THR A 1 355 ? -2.254 46.415 75.064 1.00 30.00 355 THR A N 1
ATOM 2834 C CA . THR A 1 355 ? -3.234 45.976 74.067 1.00 33.88 355 THR A CA 1
ATOM 2835 C C . THR A 1 355 ? -2.629 45.471 72.745 1.00 34.49 355 THR A C 1
ATOM 2836 O O . THR A 1 355 ? -3.342 44.879 71.932 1.00 36.09 355 THR A O 1
ATOM 2840 N N . PHE A 1 356 ? -1.332 45.716 72.533 1.00 34.48 356 PHE A N 1
ATOM 2841 C CA . PHE A 1 356 ? -0.626 45.284 71.318 1.00 33.64 356 PHE A CA 1
ATOM 2842 C C . PHE A 1 356 ? -0.651 43.769 71.263 1.00 34.65 356 PHE A C 1
ATOM 2843 O O . PHE A 1 356 ? -0.090 43.114 72.133 1.00 37.52 356 PHE A O 1
ATOM 2851 N N . ASN A 1 357 ? -1.264 43.200 70.235 1.00 36.38 357 ASN A N 1
ATOM 2852 C CA . ASN A 1 357 ? -1.312 41.747 70.154 1.00 41.37 357 ASN A CA 1
ATOM 2853 C C . ASN A 1 357 ? -0.133 41.159 69.371 1.00 37.48 357 ASN A C 1
ATOM 2854 O O . ASN A 1 357 ? 0.233 41.620 68.290 1.00 35.55 357 ASN A O 1
ATOM 2859 N N . PHE A 1 358 ? 0.501 40.169 69.970 1.00 35.06 358 PHE A N 1
ATOM 2860 C CA . PHE A 1 358 ? 1.635 39.509 69.355 1.00 35.01 358 PHE A CA 1
ATOM 2861 C C . PHE A 1 358 ? 1.145 38.355 68.511 1.00 36.62 358 PHE A C 1
ATOM 2862 O O . PHE A 1 358 ? 1.913 37.764 67.760 1.00 36.47 358 PHE A O 1
ATOM 2870 N N . GLY A 1 359 ? -0.135 38.022 68.669 1.00 36.75 359 GLY A N 1
ATOM 2871 C CA . GLY A 1 359 ? -0.712 36.916 67.935 1.00 36.33 359 GLY A CA 1
ATOM 2872 C C . GLY A 1 359 ? -0.224 35.612 68.533 1.00 38.52 359 GLY A C 1
ATOM 2873 O O . GLY A 1 359 ? -0.270 34.570 67.882 1.00 41.60 359 GLY A O 1
ATOM 2874 N N . SER A 1 360 ? 0.287 35.681 69.759 1.00 36.60 360 SER A N 1
ATOM 2875 C CA . SER A 1 360 ? 0.789 34.505 70.454 1.00 37.29 360 SER A CA 1
ATOM 2876 C C . SER A 1 360 ? -0.330 33.886 71.291 1.00 39.87 360 SER A C 1
ATOM 2877 O O . SER A 1 360 ? -1.400 34.478 71.464 1.00 40.26 360 SER A O 1
ATOM 2880 N N . GLU A 1 361 ? -0.073 32.695 71.815 1.00 41.58 361 GLU A N 1
ATOM 2881 C CA . GLU A 1 361 ? -1.042 32.000 72.633 1.00 48.48 361 GLU A CA 1
ATOM 2882 C C . GLU A 1 361 ? -1.308 32.794 73.920 1.00 46.68 361 GLU A C 1
ATOM 2883 O O . GLU A 1 361 ? -2.455 32.994 74.312 1.00 46.64 361 GLU A O 1
ATOM 2889 N N . GLN A 1 362 ? -0.238 33.228 74.574 1.00 42.70 362 GLN A N 1
ATOM 2890 C CA . GLN A 1 362 ? -0.331 33.995 75.810 1.00 37.76 362 GLN A CA 1
ATOM 2891 C C . GLN A 1 362 ? -0.010 35.442 75.474 1.00 39.32 362 GLN A C 1
ATOM 2892 O O . GLN A 1 362 ? 1.114 35.741 75.055 1.00 38.55 362 GLN A O 1
ATOM 2898 N N . GLU A 1 363 ? -1.009 36.320 75.560 1.00 38.11 363 GLU A N 1
ATOM 2899 C CA . GLU A 1 363 ? -0.779 37.739 75.302 1.00 36.37 363 GLU A CA 1
ATOM 2900 C C . GLU A 1 363 ? -0.193 38.383 76.568 1.00 34.80 363 GLU A C 1
ATOM 2901 O O . GLU A 1 363 ? -0.104 37.741 77.617 1.00 34.20 363 GLU A O 1
ATOM 2907 N N . ALA A 1 364 ? 0.220 39.638 76.452 1.00 31.76 364 ALA A N 1
ATOM 2908 C CA . ALA A 1 364 ? 0.823 40.372 77.558 1.00 29.40 364 ALA A CA 1
ATOM 2909 C C . ALA A 1 364 ? -0.068 40.470 78.797 1.00 29.22 364 ALA A C 1
ATOM 2910 O O . ALA A 1 364 ? -1.247 40.832 78.720 1.00 27.27 364 ALA A O 1
ATOM 2912 N N . GLN A 1 365 ? 0.503 40.124 79.942 1.00 30.10 365 GLN A N 1
ATOM 2913 C CA . GLN A 1 365 ? -0.212 40.186 81.210 1.00 30.15 365 GLN A CA 1
ATOM 2914 C C . GLN A 1 365 ? 0.149 41.482 81.910 1.00 30.39 365 GLN A C 1
ATOM 2915 O O . GLN A 1 365 ? 0.938 42.275 81.403 1.00 26.82 365 GLN A O 1
ATOM 2921 N N . GLU A 1 366 ? -0.443 41.713 83.069 1.00 27.45 366 GLU A N 1
ATOM 2922 C CA . GLU A 1 366 ? -0.178 42.935 83.806 1.00 27.45 366 GLU A CA 1
ATOM 2923 C C . GLU A 1 366 ? 1.199 42.960 84.443 1.00 25.34 366 GLU A C 1
ATOM 2924 O O . GLU A 1 366 ? 1.637 41.964 85.018 1.00 25.97 366 GLU A O 1
ATOM 2930 N N . ALA A 1 367 ? 1.903 44.081 84.305 1.00 19.98 367 ALA A N 1
ATOM 2931 C CA . ALA A 1 367 ? 3.215 44.219 84.940 1.00 19.56 367 ALA A CA 1
ATOM 2932 C C . ALA A 1 367 ? 2.947 44.579 86.422 1.00 20.53 367 ALA A C 1
ATOM 2933 O O . ALA A 1 367 ? 1.884 45.138 86.740 1.00 18.05 367 ALA A O 1
ATOM 2935 N N . VAL A 1 368 ? 3.896 44.287 87.318 1.00 23.40 368 VAL A N 1
ATOM 2936 C CA . VAL A 1 368 ? 3.723 44.612 88.749 1.00 22.59 368 VAL A CA 1
ATOM 2937 C C . VAL A 1 368 ? 4.967 45.167 89.439 1.00 18.91 368 VAL A C 1
ATOM 2938 O O . VAL A 1 368 ? 6.058 44.593 89.347 1.00 16.45 368 VAL A O 1
ATOM 2942 N N . LEU A 1 369 ? 4.828 46.337 90.055 1.00 16.12 369 LEU A N 1
ATOM 2943 C CA . LEU A 1 369 ? 5.938 46.892 90.817 1.00 19.99 369 LEU A CA 1
ATOM 2944 C C . LEU A 1 369 ? 5.623 46.526 92.291 1.00 21.44 369 LEU A C 1
ATOM 2945 O O . LEU A 1 369 ? 4.550 46.858 92.803 1.00 20.52 369 LEU A O 1
ATOM 2950 N N . SER A 1 370 ? 6.523 45.806 92.949 1.00 16.35 370 SER A N 1
ATOM 2951 C CA . SER A 1 370 ? 6.315 45.411 94.338 1.00 18.81 370 SER A CA 1
ATOM 2952 C C . SER A 1 370 ? 7.410 45.942 95.251 1.00 20.92 370 SER A C 1
ATOM 2953 O O . SER A 1 370 ? 8.594 45.796 94.953 1.00 20.19 370 SER A O 1
ATOM 2956 N N . ILE A 1 371 ? 7.007 46.585 96.343 1.00 20.69 371 ILE A N 1
ATOM 2957 C CA . ILE A 1 371 ? 7.959 47.101 97.313 1.00 22.18 371 ILE A CA 1
ATOM 2958 C C . ILE A 1 371 ? 7.711 46.349 98.633 1.00 20.83 371 ILE A C 1
ATOM 2959 O O . ILE A 1 371 ? 6.630 46.456 99.203 1.00 13.11 371 ILE A O 1
ATOM 2964 N N . ILE A 1 372 ? 8.630 45.466 99.011 1.00 15.98 372 ILE A N 1
ATOM 2965 C CA . ILE A 1 372 ? 8.493 44.722 100.246 1.00 19.33 372 ILE A CA 1
ATOM 2966 C C . ILE A 1 372 ? 9.163 45.527 101.349 1.00 18.49 372 ILE A C 1
ATOM 2967 O O . ILE A 1 372 ? 10.346 45.882 101.248 1.00 18.05 372 ILE A O 1
ATOM 2972 N N . ILE A 1 373 ? 8.374 45.842 102.374 1.00 22.60 373 ILE A N 1
ATOM 2973 C CA . ILE A 1 373 ? 8.808 46.630 103.527 1.00 21.36 373 ILE A CA 1
ATOM 2974 C C . ILE A 1 373 ? 9.308 45.759 104.680 1.00 24.21 373 ILE A C 1
ATOM 2975 O O . ILE A 1 373 ? 10.361 46.025 105.245 1.00 26.83 373 ILE A O 1
ATOM 2980 N N . ASP A 1 374 ? 8.532 44.741 105.040 1.00 24.30 374 ASP A N 1
ATOM 2981 C CA . ASP A 1 374 ? 8.892 43.802 106.098 1.00 24.19 374 ASP A CA 1
ATOM 2982 C C . ASP A 1 374 ? 8.675 42.430 105.481 1.00 25.10 374 ASP A C 1
ATOM 2983 O O . ASP A 1 374 ? 7.757 42.242 104.681 1.00 22.16 374 ASP A O 1
ATOM 2988 N N . PRO A 1 375 ? 9.446 41.430 105.908 1.00 26.93 375 PRO A N 1
ATOM 2989 C CA . PRO A 1 375 ? 10.500 41.464 106.925 1.00 30.67 375 PRO A CA 1
ATOM 2990 C C . PRO A 1 375 ? 11.862 41.988 106.482 1.00 34.67 375 PRO A C 1
ATOM 2991 O O . PRO A 1 375 ? 12.673 42.391 107.324 1.00 43.67 375 PRO A O 1
ATOM 2995 N N . LYS A 1 376 ? 12.123 41.974 105.180 1.00 32.94 376 LYS A N 1
ATOM 2996 C CA . LYS A 1 376 ? 13.406 42.421 104.638 1.00 32.24 376 LYS A CA 1
ATOM 2997 C C . LYS A 1 376 ? 13.087 43.272 103.418 1.00 29.81 376 LYS A C 1
ATOM 2998 O O . LYS A 1 376 ? 12.239 42.886 102.615 1.00 30.43 376 LYS A O 1
ATOM 3004 N N . GLY A 1 377 ? 13.732 44.430 103.297 1.00 25.75 377 GLY A N 1
ATOM 3005 C CA . GLY A 1 377 ? 13.476 45.323 102.177 1.00 24.24 377 GLY A CA 1
ATOM 3006 C C . GLY A 1 377 ? 13.845 44.744 100.825 1.00 23.55 377 GLY A C 1
ATOM 3007 O O . GLY A 1 377 ? 14.966 44.244 100.629 1.00 20.78 377 GLY A O 1
ATOM 3008 N N . ALA A 1 378 ? 12.909 44.816 99.887 1.00 18.79 378 ALA A N 1
ATOM 3009 C CA . ALA A 1 378 ? 13.138 44.278 98.557 1.00 22.24 378 ALA A CA 1
ATOM 3010 C C . ALA A 1 378 ? 12.229 44.988 97.569 1.00 24.67 378 ALA A C 1
ATOM 3011 O O . ALA A 1 378 ? 11.155 45.485 97.955 1.00 19.86 378 ALA A O 1
ATOM 3013 N N . ILE A 1 379 ? 12.686 45.106 96.324 1.00 18.30 379 ILE A N 1
ATOM 3014 C CA . ILE A 1 379 ? 11.884 45.743 95.275 1.00 21.31 379 ILE A CA 1
ATOM 3015 C C . ILE A 1 379 ? 11.906 44.805 94.084 1.00 27.82 379 ILE A C 1
ATOM 3016 O O . ILE A 1 379 ? 12.983 44.325 93.698 1.00 28.51 379 ILE A O 1
ATOM 3021 N N . GLU A 1 380 ? 10.729 44.439 93.585 1.00 27.49 380 GLU A N 1
ATOM 3022 C CA . GLU A 1 380 ? 10.679 43.602 92.406 1.00 31.35 380 GLU A CA 1
ATOM 3023 C C . GLU A 1 380 ? 9.717 44.084 91.333 1.00 31.16 380 GLU A C 1
ATOM 3024 O O . GLU A 1 380 ? 8.673 44.684 91.631 1.00 28.68 380 GLU A O 1
ATOM 3030 N N . LEU A 1 381 ? 10.134 43.897 90.081 1.00 25.23 381 LEU A N 1
ATOM 3031 C CA . LEU A 1 381 ? 9.354 44.331 88.938 1.00 23.90 381 LEU A CA 1
ATOM 3032 C C . LEU A 1 381 ? 9.075 43.157 88.000 1.00 24.31 381 LEU A C 1
ATOM 3033 O O . LEU A 1 381 ? 9.983 42.612 87.388 1.00 22.35 381 LEU A O 1
ATOM 3038 N N . LYS A 1 382 ? 7.820 42.735 87.959 1.00 24.61 382 LYS A N 1
ATOM 3039 C CA . LYS A 1 382 ? 7.377 41.624 87.124 1.00 22.86 382 LYS A CA 1
ATOM 3040 C C . LYS A 1 382 ? 7.106 42.243 85.769 1.00 23.42 382 LYS A C 1
ATOM 3041 O O . LYS A 1 382 ? 6.293 43.163 85.677 1.00 21.82 382 LYS A O 1
ATOM 3047 N N . LEU A 1 383 ? 7.774 41.740 84.728 1.00 22.47 383 LEU A N 1
ATOM 3048 C CA . LEU A 1 383 ? 7.667 42.286 83.360 1.00 22.43 383 LEU A CA 1
ATOM 3049 C C . LEU A 1 383 ? 7.354 41.235 82.296 1.00 21.84 383 LEU A C 1
ATOM 3050 O O . LEU A 1 383 ? 7.739 40.067 82.438 1.00 26.81 383 LEU A O 1
ATOM 3055 N N . ASN A 1 384 ? 6.714 41.657 81.206 1.00 22.12 384 ASN A N 1
ATOM 3056 C CA . ASN A 1 384 ? 6.443 40.733 80.090 1.00 23.40 384 ASN A CA 1
ATOM 3057 C C . ASN A 1 384 ? 7.698 40.642 79.224 1.00 23.71 384 ASN A C 1
ATOM 3058 O O . ASN A 1 384 ? 8.334 41.661 78.942 1.00 20.83 384 ASN A O 1
ATOM 3063 N N . ALA A 1 385 ? 8.032 39.428 78.798 1.00 23.59 385 ALA A N 1
ATOM 3064 C CA . ALA A 1 385 ? 9.196 39.168 77.955 1.00 23.96 385 ALA A CA 1
ATOM 3065 C C . ALA A 1 385 ? 8.801 37.969 77.096 1.00 27.45 385 ALA A C 1
ATOM 3066 O O . ALA A 1 385 ? 7.652 37.507 77.159 1.00 27.58 385 ALA A O 1
ATOM 3068 N N . LYS A 1 386 ? 9.743 37.435 76.327 1.00 26.20 386 LYS A N 1
ATOM 3069 C CA . LYS A 1 386 ? 9.449 36.285 75.472 1.00 26.26 386 LYS A CA 1
ATOM 3070 C C . LYS A 1 386 ? 9.694 34.950 76.185 1.00 25.22 386 LYS A C 1
ATOM 3071 O O . LYS A 1 386 ? 10.668 34.815 76.925 1.00 25.53 386 LYS A O 1
ATOM 3077 N N . SER A 1 387 ? 8.809 33.981 75.981 1.00 26.37 387 SER A N 1
ATOM 3078 C CA . SER A 1 387 ? 8.967 32.650 76.564 1.00 35.34 387 SER A CA 1
ATOM 3079 C C . SER A 1 387 ? 10.108 31.965 75.858 1.00 36.60 387 SER A C 1
ATOM 3080 O O . SER A 1 387 ? 10.496 32.364 74.764 1.00 35.14 387 SER A O 1
ATOM 3083 N N . VAL A 1 388 ? 10.624 30.912 76.472 1.00 39.07 388 VAL A N 1
ATOM 3084 C CA . VAL A 1 388 ? 11.677 30.120 75.860 1.00 41.54 388 VAL A CA 1
ATOM 3085 C C . VAL A 1 388 ? 10.950 28.919 75.229 1.00 46.82 388 VAL A C 1
ATOM 3086 O O . VAL A 1 388 ? 10.850 27.851 75.836 1.00 50.13 388 VAL A O 1
ATOM 3090 N N . GLU A 1 389 ? 10.328 29.172 74.073 1.00 49.73 389 GLU A N 1
ATOM 3091 C CA . GLU A 1 389 ? 9.572 28.182 73.292 1.00 50.33 389 GLU A CA 1
ATOM 3092 C C . GLU A 1 389 ? 9.896 28.359 71.802 1.00 49.88 389 GLU A C 1
ATOM 3093 O O . GLU A 1 389 ? 10.429 29.395 71.384 1.00 48.69 389 GLU A O 1
ATOM 3099 N N . ASP A 1 390 ? 9.512 27.376 70.993 1.00 51.93 390 ASP A N 1
ATOM 3100 C CA . ASP A 1 390 ? 9.796 27.425 69.560 1.00 52.27 390 ASP A CA 1
ATOM 3101 C C . ASP A 1 390 ? 8.986 28.467 68.808 1.00 50.31 390 ASP A C 1
ATOM 3102 O O . ASP A 1 390 ? 9.452 29.030 67.816 1.00 50.07 390 ASP A O 1
ATOM 3107 N N . ALA A 1 391 ? 7.771 28.716 69.273 1.00 47.86 391 ALA A N 1
ATOM 3108 C CA . ALA A 1 391 ? 6.916 29.722 68.659 1.00 48.61 391 ALA A CA 1
ATOM 3109 C C . ALA A 1 391 ? 6.907 30.929 69.599 1.00 46.60 391 ALA A C 1
ATOM 3110 O O . ALA A 1 391 ? 6.904 30.767 70.825 1.00 45.11 391 ALA A O 1
ATOM 3112 N N . PHE A 1 392 ? 6.920 32.128 69.025 1.00 46.03 392 PHE A N 1
ATOM 3113 C CA . PHE A 1 392 ? 6.921 33.350 69.812 1.00 41.77 392 PHE A CA 1
ATOM 3114 C C . PHE A 1 392 ? 5.747 33.354 70.772 1.00 41.35 392 PHE A C 1
ATOM 3115 O O . PHE A 1 392 ? 4.597 33.151 70.381 1.00 39.10 392 PHE A O 1
ATOM 3123 N N . ASN A 1 393 ? 6.036 33.636 72.030 1.00 38.25 393 ASN A N 1
ATOM 3124 C CA . ASN A 1 393 ? 4.994 33.665 73.032 1.00 36.69 393 ASN A CA 1
ATOM 3125 C C . ASN A 1 393 ? 5.483 34.512 74.202 1.00 33.35 393 ASN A C 1
ATOM 3126 O O . ASN A 1 393 ? 6.698 34.656 74.401 1.00 27.72 393 ASN A O 1
ATOM 3131 N N . THR A 1 394 ? 4.567 35.129 74.940 1.00 28.40 394 THR A N 1
ATOM 3132 C CA . THR A 1 394 ? 5.003 35.952 76.058 1.00 33.14 394 THR A CA 1
ATOM 3133 C C . THR A 1 394 ? 4.968 35.208 77.385 1.00 33.02 394 THR A C 1
ATOM 3134 O O . THR A 1 394 ? 4.236 34.228 77.549 1.00 35.70 394 THR A O 1
ATOM 3138 N N . ARG A 1 395 ? 5.789 35.669 78.321 1.00 31.66 395 ARG A N 1
ATOM 3139 C CA . ARG A 1 395 ? 5.861 35.094 79.654 1.00 30.91 395 ARG A CA 1
ATOM 3140 C C . ARG A 1 395 ? 6.107 36.293 80.576 1.00 32.28 395 ARG A C 1
ATOM 3141 O O . ARG A 1 395 ? 6.386 37.403 80.118 1.00 32.65 395 ARG A O 1
ATOM 3149 N N . THR A 1 396 ? 6.083 36.044 81.872 1.00 30.08 396 THR A N 1
ATOM 3150 C CA . THR A 1 396 ? 6.313 37.087 82.838 1.00 31.07 396 THR A CA 1
ATOM 3151 C C . THR A 1 396 ? 7.595 36.735 83.629 1.00 28.21 396 THR A C 1
ATOM 3152 O O . THR A 1 396 ? 7.791 35.582 84.006 1.00 30.30 396 THR A O 1
ATOM 3156 N N . ILE A 1 397 ? 8.532 37.675 83.739 1.00 24.03 397 ILE A N 1
ATOM 3157 C CA . ILE A 1 397 ? 9.767 37.439 84.487 1.00 21.85 397 ILE A CA 1
ATOM 3158 C C . ILE A 1 397 ? 9.853 38.470 85.619 1.00 24.58 397 ILE A C 1
ATOM 3159 O O . ILE A 1 397 ? 9.170 39.490 85.574 1.00 25.07 397 ILE A O 1
ATOM 3164 N N . ASP A 1 398 ? 10.698 38.230 86.618 1.00 25.77 398 ASP A N 1
ATOM 3165 C CA . ASP A 1 398 ? 10.815 39.159 87.747 1.00 24.08 398 ASP A CA 1
ATOM 3166 C C . ASP A 1 398 ? 12.214 39.683 87.885 1.00 22.50 398 ASP A C 1
ATOM 3167 O O . ASP A 1 398 ? 13.137 38.884 87.980 1.00 23.87 398 ASP A O 1
ATOM 3172 N N . LEU A 1 399 ? 12.389 41.000 87.825 1.00 22.55 399 LEU A N 1
ATOM 3173 C CA . LEU A 1 399 ? 13.712 41.597 88.045 1.00 22.92 399 LEU A CA 1
ATOM 3174 C C . LEU A 1 399 ? 13.667 41.847 89.561 1.00 20.63 399 LEU A C 1
ATOM 3175 O O . LEU A 1 399 ? 12.647 42.304 90.082 1.00 21.20 399 LEU A O 1
ATOM 3180 N N . GLY A 1 400 ? 14.751 41.595 90.271 1.00 21.44 400 GLY A N 1
ATOM 3181 C CA . GLY A 1 400 ? 14.702 41.818 91.697 1.00 19.93 400 GLY A CA 1
ATOM 3182 C C . GLY A 1 400 ? 15.904 42.517 92.271 1.00 20.53 400 GLY A C 1
ATOM 3183 O O . GLY A 1 400 ? 16.960 42.601 91.633 1.00 19.81 400 GLY A O 1
ATOM 3184 N N . TRP A 1 401 ? 15.703 43.064 93.466 1.00 19.99 401 TRP A N 1
ATOM 3185 C CA . TRP A 1 401 ? 16.736 43.749 94.241 1.00 19.81 401 TRP A CA 1
ATOM 3186 C C . TRP A 1 401 ? 16.335 43.617 95.726 1.00 20.46 401 TRP A C 1
ATOM 3187 O O . TRP A 1 401 ? 15.154 43.720 96.057 1.00 16.93 401 TRP A O 1
ATOM 3198 N N . THR A 1 402 ? 17.296 43.346 96.604 1.00 22.68 402 THR A N 1
ATOM 3199 C CA . THR A 1 402 ? 17.018 43.253 98.040 1.00 28.51 402 THR A CA 1
ATOM 3200 C C . THR A 1 402 ? 18.136 43.988 98.795 1.00 25.87 402 THR A C 1
ATOM 3201 O O . THR A 1 402 ? 19.252 44.111 98.294 1.00 17.65 402 THR A O 1
ATOM 3205 N N . VAL A 1 403 ? 17.832 44.520 99.971 1.00 24.86 403 VAL A N 1
ATOM 3206 C CA . VAL A 1 403 ? 18.838 45.239 100.748 1.00 25.12 403 VAL A CA 1
ATOM 3207 C C . VAL A 1 403 ? 20.108 44.411 100.978 1.00 24.62 403 VAL A C 1
ATOM 3208 O O . VAL A 1 403 ? 20.057 43.190 101.143 1.00 25.07 403 VAL A O 1
ATOM 3212 N N . SER A 1 404 ? 21.250 45.080 100.939 1.00 23.42 404 SER A N 1
ATOM 3213 C CA . SER A 1 404 ? 22.514 44.408 101.165 1.00 27.40 404 SER A CA 1
ATOM 3214 C C . SER A 1 404 ? 22.737 44.290 102.668 1.00 30.28 404 SER A C 1
ATOM 3215 O O . SER A 1 404 ? 22.010 44.903 103.466 1.00 30.27 404 SER A O 1
ATOM 3218 N N . ASP A 1 405 ? 23.791 43.572 103.049 1.00 30.95 405 ASP A N 1
ATOM 3219 C CA . ASP A 1 405 ? 24.107 43.413 104.450 1.00 29.74 405 ASP A CA 1
ATOM 3220 C C . ASP A 1 405 ? 24.474 44.766 105.013 1.00 24.87 405 ASP A C 1
ATOM 3221 O O . ASP A 1 405 ? 23.991 45.146 106.069 1.00 26.10 405 ASP A O 1
ATOM 3226 N N . GLU A 1 406 ? 25.224 45.541 104.244 1.00 21.60 406 GLU A N 1
ATOM 3227 C CA . GLU A 1 406 ? 25.594 46.866 104.677 1.00 22.96 406 GLU A CA 1
ATOM 3228 C C . GLU A 1 406 ? 24.356 47.756 104.864 1.00 25.88 406 GLU A C 1
ATOM 3229 O O . GLU A 1 406 ? 24.286 48.533 105.825 1.00 27.57 406 GLU A O 1
ATOM 3235 N N . ASP A 1 407 ? 23.374 47.635 103.966 1.00 24.36 407 ASP A N 1
ATOM 3236 C CA . ASP A 1 407 ? 22.150 48.437 104.060 1.00 25.81 407 ASP A CA 1
ATOM 3237 C C . ASP A 1 407 ? 21.477 48.167 105.420 1.00 28.18 407 ASP A C 1
ATOM 3238 O O . ASP A 1 407 ? 21.080 49.097 106.132 1.00 27.77 407 ASP A O 1
ATOM 3243 N N . LYS A 1 408 ? 21.344 46.883 105.748 1.00 27.62 408 LYS A N 1
ATOM 3244 C CA . LYS A 1 408 ? 20.741 46.453 106.997 1.00 33.25 408 LYS A CA 1
ATOM 3245 C C . LYS A 1 408 ? 21.439 47.060 108.203 1.00 31.97 408 LYS A C 1
ATOM 3246 O O . LYS A 1 408 ? 20.797 47.703 109.026 1.00 36.73 408 LYS A O 1
ATOM 3252 N N . LYS A 1 409 ? 22.758 46.936 108.273 1.00 33.33 409 LYS A N 1
ATOM 3253 C CA . LYS A 1 409 ? 23.473 47.475 109.418 1.00 37.21 409 LYS A CA 1
ATOM 3254 C C . LYS A 1 409 ? 23.376 48.986 109.515 1.00 35.53 409 LYS A C 1
ATOM 3255 O O . LYS A 1 409 ? 23.369 49.520 110.611 1.00 37.07 409 LYS A O 1
ATOM 3261 N N . ASN A 1 410 ? 23.246 49.683 108.392 1.00 33.33 410 ASN A N 1
ATOM 3262 C CA . ASN A 1 410 ? 23.152 51.143 108.457 1.00 28.90 410 ASN A CA 1
ATOM 3263 C C . ASN A 1 410 ? 21.736 51.686 108.582 1.00 27.72 410 ASN A C 1
ATOM 3264 O O . ASN A 1 410 ? 21.536 52.887 108.718 1.00 25.59 410 ASN A O 1
ATOM 3269 N N . THR A 1 411 ? 20.744 50.821 108.513 1.00 25.37 411 THR A N 1
ATOM 3270 C CA . THR A 1 411 ? 19.379 51.292 108.605 1.00 26.13 411 THR A CA 1
ATOM 3271 C C . THR A 1 411 ? 18.958 51.622 110.020 1.00 26.86 411 THR A C 1
ATOM 3272 O O . THR A 1 411 ? 18.981 50.758 110.887 1.00 32.58 411 THR A O 1
ATOM 3276 N N . PRO A 1 412 ? 18.576 52.877 110.274 1.00 25.50 412 PRO A N 1
ATOM 3277 C CA . PRO A 1 412 ? 18.144 53.266 111.623 1.00 27.66 412 PRO A CA 1
ATOM 3278 C C . PRO A 1 412 ? 16.797 52.640 111.960 1.00 28.55 412 PRO A C 1
ATOM 3279 O O . PRO A 1 412 ? 15.961 52.457 111.076 1.00 31.13 412 PRO A O 1
ATOM 3283 N N . GLU A 1 413 ? 16.611 52.243 113.213 1.00 28.97 413 GLU A N 1
ATOM 3284 C CA . GLU A 1 413 ? 15.342 51.655 113.625 1.00 30.61 413 GLU A CA 1
ATOM 3285 C C . GLU A 1 413 ? 14.319 52.797 113.566 1.00 22.67 413 GLU A C 1
ATOM 3286 O O . GLU A 1 413 ? 14.666 53.963 113.748 1.00 21.17 413 GLU A O 1
ATOM 3292 N N . PRO A 1 414 ? 13.063 52.487 113.236 1.00 21.79 414 PRO A N 1
ATOM 3293 C CA . PRO A 1 414 ? 12.040 53.522 113.147 1.00 19.38 414 PRO A CA 1
ATOM 3294 C C . PRO A 1 414 ? 11.962 54.578 114.253 1.00 22.97 414 PRO A C 1
ATOM 3295 O O . PRO A 1 414 ? 11.826 55.770 113.955 1.00 22.14 414 PRO A O 1
ATOM 3299 N N . TYR A 1 415 ? 12.075 54.193 115.521 1.00 22.98 415 TYR A N 1
ATOM 3300 C CA . TYR A 1 415 ? 11.975 55.215 116.573 1.00 22.43 415 TYR A CA 1
ATOM 3301 C C . TYR A 1 415 ? 13.127 56.201 116.566 1.00 20.51 415 TYR A C 1
ATOM 3302 O O . TYR A 1 415 ? 12.966 57.351 116.971 1.00 24.26 415 TYR A O 1
ATOM 3311 N N . GLU A 1 416 ? 14.281 55.783 116.067 1.00 16.00 416 GLU A N 1
ATOM 3312 C CA . GLU A 1 416 ? 15.398 56.711 116.005 1.00 19.56 416 GLU A CA 1
ATOM 3313 C C . GLU A 1 416 ? 15.065 57.789 114.961 1.00 19.16 416 GLU A C 1
ATOM 3314 O O . GLU A 1 416 ? 15.240 58.987 115.203 1.00 20.74 416 GLU A O 1
ATOM 3320 N N . ARG A 1 417 ? 14.503 57.345 113.836 1.00 24.06 417 ARG A N 1
ATOM 3321 C CA . ARG A 1 417 ? 14.101 58.224 112.728 1.00 25.25 417 ARG A CA 1
ATOM 3322 C C . ARG A 1 417 ? 13.135 59.276 113.195 1.00 23.36 417 ARG A C 1
ATOM 3323 O O . ARG A 1 417 ? 13.272 60.457 112.889 1.00 23.88 417 ARG A O 1
ATOM 3331 N N . MET A 1 418 ? 12.119 58.805 113.897 1.00 23.26 418 MET A N 1
ATOM 3332 C CA . MET A 1 418 ? 11.085 59.667 114.402 1.00 24.95 418 MET A CA 1
ATOM 3333 C C . MET A 1 418 ? 11.564 60.700 115.366 1.00 24.36 418 MET A C 1
ATOM 3334 O O . MET A 1 418 ? 11.207 61.874 115.250 1.00 25.07 418 MET A O 1
ATOM 3339 N N . ILE A 1 419 ? 12.399 60.270 116.301 1.00 21.97 419 ILE A N 1
ATOM 3340 C CA . ILE A 1 419 ? 12.929 61.182 117.298 1.00 21.43 419 ILE A CA 1
ATOM 3341 C C . ILE A 1 419 ? 13.822 62.199 116.596 1.00 21.13 419 ILE A C 1
ATOM 3342 O O . ILE A 1 419 ? 13.658 63.411 116.756 1.00 20.92 419 ILE A O 1
ATOM 3347 N N . HIS A 1 420 ? 14.733 61.697 115.770 1.00 20.14 420 HIS A N 1
ATOM 3348 C CA . HIS A 1 420 ? 15.650 62.574 115.053 1.00 19.95 420 HIS A CA 1
ATOM 3349 C C . HIS A 1 420 ? 14.904 63.598 114.197 1.00 21.30 420 HIS A C 1
ATOM 3350 O O . HIS A 1 420 ? 15.210 64.794 114.231 1.00 21.47 420 HIS A O 1
ATOM 3357 N N . ASP A 1 421 ? 13.883 63.133 113.479 1.00 17.79 421 ASP A N 1
ATOM 3358 C CA . ASP A 1 421 ? 13.084 64.008 112.637 1.00 21.03 421 ASP A CA 1
ATOM 3359 C C . ASP A 1 421 ? 12.417 65.089 113.486 1.00 23.07 421 ASP A C 1
ATOM 3360 O O . ASP A 1 421 ? 12.437 66.272 113.108 1.00 20.40 421 ASP A O 1
ATOM 3365 N N . THR A 1 422 ? 11.854 64.692 114.635 1.00 20.85 422 THR A N 1
ATOM 3366 C CA . THR A 1 422 ? 11.206 65.655 115.526 1.00 20.59 422 THR A CA 1
ATOM 3367 C C . THR A 1 422 ? 12.229 66.673 116.003 1.00 20.98 422 THR A C 1
ATOM 3368 O O . THR A 1 422 ? 11.932 67.865 116.084 1.00 21.00 422 THR A O 1
ATOM 3372 N N . MET A 1 423 ? 13.452 66.230 116.262 1.00 18.30 423 MET A N 1
ATOM 3373 C CA . MET A 1 423 ? 14.460 67.183 116.685 1.00 21.56 423 MET A CA 1
ATOM 3374 C C . MET A 1 423 ? 14.752 68.158 115.563 1.00 26.77 423 MET A C 1
ATOM 3375 O O . MET A 1 423 ? 15.076 69.324 115.816 1.00 28.88 423 MET A O 1
ATOM 3380 N N . ASN A 1 424 ? 14.683 67.687 114.319 1.00 26.61 424 ASN A N 1
ATOM 3381 C CA . ASN A 1 424 ? 14.920 68.585 113.197 1.00 25.53 424 ASN A CA 1
ATOM 3382 C C . ASN A 1 424 ? 13.696 69.384 112.826 1.00 26.32 424 ASN A C 1
ATOM 3383 O O . ASN A 1 424 ? 13.794 70.331 112.052 1.00 31.76 424 ASN A O 1
ATOM 3388 N N . GLY A 1 425 ? 12.560 69.052 113.428 1.00 24.01 425 GLY A N 1
ATOM 3389 C CA . GLY A 1 425 ? 11.316 69.745 113.140 1.00 25.56 425 GLY A CA 1
ATOM 3390 C C . GLY A 1 425 ? 10.819 69.451 111.726 1.00 28.59 425 GLY A C 1
ATOM 3391 O O . GLY A 1 425 ? 10.244 70.314 111.054 1.00 26.37 425 GLY A O 1
ATOM 3392 N N . ASP A 1 426 ? 11.032 68.219 111.279 1.00 26.33 426 ASP A N 1
ATOM 3393 C CA . ASP A 1 426 ? 10.644 67.795 109.946 1.00 23.75 426 ASP A CA 1
ATOM 3394 C C . ASP A 1 426 ? 9.379 66.957 110.022 1.00 23.38 426 ASP A C 1
ATOM 3395 O O . ASP A 1 426 ? 9.417 65.823 110.494 1.00 25.58 426 ASP A O 1
ATOM 3400 N N . GLY A 1 427 ? 8.278 67.471 109.488 1.00 20.88 427 GLY A N 1
ATOM 3401 C CA . GLY A 1 427 ? 7.023 66.735 109.551 1.00 19.34 427 GLY A CA 1
ATOM 3402 C C . GLY A 1 427 ? 6.753 65.760 108.415 1.00 22.60 427 GLY A C 1
ATOM 3403 O O . GLY A 1 427 ? 5.693 65.143 108.356 1.00 22.13 427 GLY A O 1
ATOM 3404 N N . SER A 1 428 ? 7.751 65.537 107.572 1.00 23.26 428 SER A N 1
ATOM 3405 C CA . SER A 1 428 ? 7.582 64.662 106.416 1.00 25.11 428 SER A CA 1
ATOM 3406 C C . SER A 1 428 ? 7.063 63.269 106.721 1.00 26.91 428 SER A C 1
ATOM 3407 O O . SER A 1 428 ? 6.191 62.777 106.008 1.00 28.47 428 SER A O 1
ATOM 3410 N N . ASN A 1 429 ? 7.563 62.636 107.781 1.00 24.76 429 ASN A N 1
ATOM 3411 C CA . ASN A 1 429 ? 7.131 61.270 108.094 1.00 24.87 429 ASN A CA 1
ATOM 3412 C C . ASN A 1 429 ? 6.103 61.149 109.209 1.00 25.65 429 ASN A C 1
ATOM 3413 O O . ASN A 1 429 ? 5.991 60.108 109.844 1.00 24.61 429 ASN A O 1
ATOM 3418 N N . PHE A 1 430 ? 5.340 62.213 109.421 1.00 25.48 430 PHE A N 1
ATOM 3419 C CA . PHE A 1 430 ? 4.290 62.232 110.438 1.00 27.52 430 PHE A CA 1
ATOM 3420 C C . PHE A 1 430 ? 2.996 62.629 109.749 1.00 29.57 430 PHE A C 1
ATOM 3421 O O . PHE A 1 430 ? 3.021 63.370 108.760 1.00 28.94 430 PHE A O 1
ATOM 3429 N N . ALA A 1 431 ? 1.868 62.151 110.261 1.00 29.72 431 ALA A N 1
ATOM 3430 C CA . ALA A 1 431 ? 0.571 62.489 109.680 1.00 30.90 431 ALA A CA 1
ATOM 3431 C C . ALA A 1 431 ? 0.149 63.768 110.371 1.00 34.13 431 ALA A C 1
ATOM 3432 O O . ALA A 1 431 ? 0.538 63.996 111.516 1.00 37.72 431 ALA A O 1
ATOM 3434 N N . ASP A 1 432 ? -0.617 64.613 109.694 1.00 31.66 432 ASP A N 1
ATOM 3435 C CA . ASP A 1 432 ? -1.076 65.846 110.321 1.00 33.31 432 ASP A CA 1
ATOM 3436 C C . ASP A 1 432 ? -2.548 65.666 110.691 1.00 29.99 432 ASP A C 1
ATOM 3437 O O . ASP A 1 432 ? -3.134 64.616 110.409 1.00 28.43 432 ASP A O 1
ATOM 3442 N N . TRP A 1 433 ? -3.161 66.679 111.288 1.00 29.97 433 TRP A N 1
ATOM 3443 C CA . TRP A 1 433 ? -4.555 66.551 111.688 1.00 28.41 433 TRP A CA 1
ATOM 3444 C C . TRP A 1 433 ? -5.508 66.207 110.532 1.00 29.56 433 TRP A C 1
ATOM 3445 O O . TRP A 1 433 ? -6.297 65.277 110.649 1.00 28.69 433 TRP A O 1
ATOM 3456 N N . ASN A 1 434 ? -5.404 66.904 109.405 1.00 31.94 434 ASN A N 1
ATOM 3457 C CA . ASN A 1 434 ? -6.293 66.635 108.261 1.00 35.84 434 ASN A CA 1
ATOM 3458 C C . ASN A 1 434 ? -6.267 65.162 107.889 1.00 32.93 434 ASN A C 1
ATOM 3459 O O . ASN A 1 434 ? -7.299 64.548 107.646 1.00 32.74 434 ASN A O 1
ATOM 3464 N N . GLY A 1 435 ? -5.073 64.584 107.889 1.00 31.64 435 GLY A N 1
ATOM 3465 C CA . GLY A 1 435 ? -4.944 63.181 107.546 1.00 30.52 435 GLY A CA 1
ATOM 3466 C C . GLY A 1 435 ? -5.579 62.255 108.567 1.00 32.46 435 GLY A C 1
ATOM 3467 O O . GLY A 1 435 ? -6.303 61.304 108.227 1.00 31.53 435 GLY A O 1
ATOM 3468 N N . VAL A 1 436 ? -5.321 62.533 109.836 1.00 28.74 436 VAL A N 1
ATOM 3469 C CA . VAL A 1 436 ? -5.878 61.707 110.888 1.00 25.72 436 VAL A CA 1
ATOM 3470 C C . VAL A 1 436 ? -7.410 61.821 110.936 1.00 26.97 436 VAL A C 1
ATOM 3471 O O . VAL A 1 436 ? -8.106 60.805 111.042 1.00 24.80 436 VAL A O 1
ATOM 3475 N N . SER A 1 437 ? -7.941 63.035 110.819 1.00 27.38 437 SER A N 1
ATOM 3476 C CA . SER A 1 437 ? -9.391 63.205 110.866 1.00 31.97 437 SER A CA 1
ATOM 3477 C C . SER A 1 437 ? -10.115 62.430 109.761 1.00 30.63 437 SER A C 1
ATOM 3478 O O . SER A 1 437 ? -11.145 61.781 110.017 1.00 31.91 437 SER A O 1
ATOM 3481 N N . ILE A 1 438 ? -9.557 62.455 108.550 1.00 29.58 438 ILE A N 1
ATOM 3482 C CA . ILE A 1 438 ? -10.162 61.731 107.425 1.00 27.73 438 ILE A CA 1
ATOM 3483 C C . ILE A 1 438 ? -10.144 60.221 107.687 1.00 26.06 438 ILE A C 1
ATOM 3484 O O . ILE A 1 438 ? -11.141 59.525 107.467 1.00 22.06 438 ILE A O 1
ATOM 3489 N N . ALA A 1 439 ? -9.009 59.721 108.167 1.00 25.40 439 ALA A N 1
ATOM 3490 C CA . ALA A 1 439 ? -8.880 58.303 108.467 1.00 29.48 439 ALA A CA 1
ATOM 3491 C C . ALA A 1 439 ? -9.966 57.903 109.472 1.00 31.22 439 ALA A C 1
ATOM 3492 O O . ALA A 1 439 ? -10.628 56.868 109.307 1.00 30.71 439 ALA A O 1
ATOM 3494 N N . TRP A 1 440 ? -10.177 58.738 110.491 1.00 30.23 440 TRP A N 1
ATOM 3495 C CA . TRP A 1 440 ? -11.213 58.448 111.474 1.00 27.49 440 TRP A CA 1
ATOM 3496 C C . TRP A 1 440 ? -12.594 58.497 110.855 1.00 27.14 440 TRP A C 1
ATOM 3497 O O . TRP A 1 440 ? -13.398 57.597 111.092 1.00 25.72 440 TRP A O 1
ATOM 3508 N N . LYS A 1 441 ? -12.873 59.528 110.056 1.00 22.73 441 LYS A N 1
ATOM 3509 C CA . LYS A 1 441 ? -14.171 59.621 109.413 1.00 26.51 441 LYS A CA 1
ATOM 3510 C C . LYS A 1 441 ? -14.434 58.366 108.589 1.00 30.53 441 LYS A C 1
ATOM 3511 O O . LYS A 1 441 ? -15.486 57.732 108.727 1.00 30.61 441 LYS A O 1
ATOM 3517 N N . PHE A 1 442 ? -13.434 57.958 107.810 1.00 28.66 442 PHE A N 1
ATOM 3518 C CA . PHE A 1 442 ? -13.541 56.769 106.974 1.00 28.04 442 PHE A CA 1
ATOM 3519 C C . PHE A 1 442 ? -13.800 55.508 107.802 1.00 29.52 442 PHE A C 1
ATOM 3520 O O . PHE A 1 442 ? -14.740 54.762 107.533 1.00 24.42 442 PHE A O 1
ATOM 3528 N N . VAL A 1 443 ? -12.975 55.284 108.820 1.00 27.55 443 VAL A N 1
ATOM 3529 C CA . VAL A 1 443 ? -13.099 54.102 109.667 1.00 31.07 443 VAL A CA 1
ATOM 3530 C C . VAL A 1 443 ? -14.371 54.057 110.538 1.00 30.71 443 VAL A C 1
ATOM 3531 O O . VAL A 1 443 ? -14.938 52.974 110.761 1.00 24.49 443 VAL A O 1
ATOM 3535 N N . ASP A 1 444 ? -14.855 55.223 110.972 1.00 29.26 444 ASP A N 1
ATOM 3536 C CA . ASP A 1 444 ? -16.070 55.295 111.796 1.00 32.48 444 ASP A CA 1
ATOM 3537 C C . ASP A 1 444 ? -17.274 54.712 111.081 1.00 32.90 444 ASP A C 1
ATOM 3538 O O . ASP A 1 444 ? -18.067 53.961 111.670 1.00 35.28 444 ASP A O 1
ATOM 3543 N N . ALA A 1 445 ? -17.417 55.085 109.812 1.00 29.03 445 ALA A N 1
ATOM 3544 C CA . ALA A 1 445 ? -18.514 54.597 108.988 1.00 29.33 445 ALA A CA 1
ATOM 3545 C C . ALA A 1 445 ? -18.504 53.074 108.957 1.00 27.52 445 ALA A C 1
ATOM 3546 O O . ALA A 1 445 ? -19.550 52.441 108.976 1.00 33.95 445 ALA A O 1
ATOM 3548 N N . ILE A 1 446 ? -17.319 52.484 108.977 1.00 26.44 446 ILE A N 1
ATOM 3549 C CA . ILE A 1 446 ? -17.196 51.028 108.959 1.00 28.21 446 ILE A CA 1
ATOM 3550 C C . ILE A 1 446 ? -17.533 50.427 110.317 1.00 29.19 446 ILE A C 1
ATOM 3551 O O . ILE A 1 446 ? -18.342 49.500 110.405 1.00 29.25 446 ILE A O 1
ATOM 3556 N N . SER A 1 447 ? -16.917 50.962 111.370 1.00 30.22 447 SER A N 1
ATOM 3557 C CA . SER A 1 447 ? -17.129 50.476 112.730 1.00 32.78 447 SER A CA 1
ATOM 3558 C C . SER A 1 447 ? -18.593 50.540 113.093 1.00 29.04 447 SER A C 1
ATOM 3559 O O . SER A 1 447 ? -19.148 49.576 113.626 1.00 29.00 447 SER A O 1
ATOM 3562 N N . ALA A 1 448 ? -19.221 51.664 112.763 1.00 26.00 448 ALA A N 1
ATOM 3563 C CA . ALA A 1 448 ? -20.628 51.865 113.063 1.00 29.24 448 ALA A CA 1
ATOM 3564 C C . ALA A 1 448 ? -21.459 50.675 112.607 1.00 33.67 448 ALA A C 1
ATOM 3565 O O . ALA A 1 448 ? -22.277 50.150 113.379 1.00 34.64 448 ALA A O 1
ATOM 3567 N N . VAL A 1 449 ? -21.239 50.224 111.368 1.00 33.41 449 VAL A N 1
ATOM 3568 C CA . VAL A 1 449 ? -21.989 49.076 110.865 1.00 31.02 449 VAL A CA 1
ATOM 3569 C C . VAL A 1 449 ? -21.524 47.768 111.520 1.00 30.70 449 VAL A C 1
ATOM 3570 O O . VAL A 1 449 ? -22.327 46.848 111.693 1.00 28.72 449 VAL A O 1
ATOM 3574 N N . TYR A 1 450 ? -20.266 47.705 111.960 1.00 28.70 450 TYR A N 1
ATOM 3575 C CA . TYR A 1 450 ? -19.773 46.482 112.595 1.00 28.55 450 TYR A CA 1
ATOM 3576 C C . TYR A 1 450 ? -20.322 46.290 113.994 1.00 31.46 450 TYR A C 1
ATOM 3577 O O . TYR A 1 450 ? -20.811 45.212 114.321 1.00 29.21 450 TYR A O 1
ATOM 3586 N N . THR A 1 451 ? -20.294 47.342 114.807 1.00 32.81 451 THR A N 1
ATOM 3587 C CA . THR A 1 451 ? -20.780 47.223 116.180 1.00 35.38 451 THR A CA 1
ATOM 3588 C C . THR A 1 451 ? -22.271 46.885 116.176 1.00 38.52 451 THR A C 1
ATOM 3589 O O . THR A 1 451 ? -22.721 46.047 116.957 1.00 36.69 451 THR A O 1
ATOM 3593 N N . ALA A 1 452 ? -23.016 47.469 115.234 1.00 37.06 452 ALA A N 1
ATOM 3594 C CA . ALA A 1 452 ? -24.455 47.205 115.107 1.00 35.81 452 ALA A CA 1
ATOM 3595 C C . ALA A 1 452 ? -24.697 45.842 114.444 1.00 36.07 452 ALA A C 1
ATOM 3596 O O . ALA A 1 452 ? -25.838 45.446 114.192 1.00 35.71 452 ALA A O 1
ATOM 3598 N N . ASP A 1 453 ? -23.602 45.139 114.169 1.00 37.88 453 ASP A N 1
ATOM 3599 C CA . ASP A 1 453 ? -23.611 43.823 113.543 1.00 40.27 453 ASP A CA 1
ATOM 3600 C C . ASP A 1 453 ? -24.416 43.758 112.249 1.00 40.91 453 ASP A C 1
ATOM 3601 O O . ASP A 1 453 ? -25.092 42.772 111.969 1.00 41.84 453 ASP A O 1
ATOM 3606 N N . LYS A 1 454 ? -24.270 44.796 111.433 1.00 39.84 454 LYS A N 1
ATOM 3607 C CA . LYS A 1 454 ? -24.959 44.911 110.163 1.00 35.13 454 LYS A CA 1
ATOM 3608 C C . LYS A 1 454 ? -24.131 44.420 108.954 1.00 35.60 454 LYS A C 1
ATOM 3609 O O . LYS A 1 454 ? -24.383 44.823 107.825 1.00 33.44 454 LYS A O 1
ATOM 3615 N N . ALA A 1 455 ? -23.150 43.557 109.191 1.00 33.95 455 ALA A N 1
ATOM 3616 C CA . ALA A 1 455 ? -22.305 43.000 108.127 1.00 36.30 455 ALA A CA 1
ATOM 3617 C C . ALA A 1 455 ? -21.810 41.653 108.643 1.00 36.27 455 ALA A C 1
ATOM 3618 O O . ALA A 1 455 ? -21.584 41.486 109.835 1.00 38.23 455 ALA A O 1
ATOM 3620 N N . PRO A 1 456 ? -21.637 40.671 107.752 1.00 34.15 456 PRO A N 1
ATOM 3621 C CA . PRO A 1 456 ? -21.176 39.341 108.169 1.00 32.35 456 PRO A CA 1
ATOM 3622 C C . PRO A 1 456 ? -19.807 39.362 108.799 1.00 29.78 456 PRO A C 1
ATOM 3623 O O . PRO A 1 456 ? -19.047 40.284 108.557 1.00 28.95 456 PRO A O 1
ATOM 3627 N N . LEU A 1 457 ? -19.515 38.347 109.610 1.00 29.24 457 LEU A N 1
ATOM 3628 C CA . LEU A 1 457 ? -18.210 38.176 110.236 1.00 31.50 457 LEU A CA 1
ATOM 3629 C C . LEU A 1 457 ? -17.773 36.833 109.649 1.00 35.75 457 LEU A C 1
ATOM 3630 O O . LEU A 1 457 ? -18.375 35.795 109.943 1.00 36.96 457 LEU A O 1
ATOM 3635 N N . GLU A 1 458 ? -16.781 36.861 108.770 1.00 36.23 458 GLU A N 1
ATOM 3636 C CA . GLU A 1 458 ? -16.299 35.643 108.124 1.00 33.92 458 GLU A CA 1
ATOM 3637 C C . GLU A 1 458 ? -15.265 34.930 108.979 1.00 34.83 458 GLU A C 1
ATOM 3638 O O . GLU A 1 458 ? -14.680 35.522 109.895 1.00 31.32 458 GLU A O 1
ATOM 3644 N N . THR A 1 459 ? -15.007 33.675 108.635 1.00 32.04 459 THR A N 1
ATOM 3645 C CA . THR A 1 459 ? -14.002 32.873 109.311 1.00 35.21 459 THR A CA 1
ATOM 3646 C C . THR A 1 459 ? -12.953 32.577 108.250 1.00 35.78 459 THR A C 1
ATOM 3647 O O . THR A 1 459 ? -13.188 32.770 107.051 1.00 38.78 459 THR A O 1
ATOM 3651 N N . TYR A 1 460 ? -11.795 32.120 108.691 1.00 32.24 460 TYR A N 1
ATOM 3652 C CA . TYR A 1 460 ? -10.721 31.736 107.790 1.00 33.19 460 TYR A CA 1
ATOM 3653 C C . TYR A 1 460 ? -9.809 30.856 108.634 1.00 33.83 460 TYR A C 1
ATOM 3654 O O . TYR A 1 460 ? -9.711 31.063 109.844 1.00 34.06 460 TYR A O 1
ATOM 3663 N N . LYS A 1 461 ? -9.208 29.833 108.041 1.00 34.92 461 LYS A N 1
ATOM 3664 C CA . LYS A 1 461 ? -8.346 28.974 108.835 1.00 38.30 461 LYS A CA 1
ATOM 3665 C C . LYS A 1 461 ? -6.986 29.606 109.070 1.00 38.83 461 LYS A C 1
ATOM 3666 O O . LYS A 1 461 ? -6.446 30.259 108.187 1.00 38.26 461 LYS A O 1
ATOM 3672 N N . SER A 1 462 ? -6.474 29.469 110.290 1.00 37.37 462 SER A N 1
ATOM 3673 C CA . SER A 1 462 ? -5.181 30.029 110.651 1.00 39.11 462 SER A CA 1
ATOM 3674 C C . SER A 1 462 ? -4.119 29.441 109.744 1.00 40.40 462 SER A C 1
ATOM 3675 O O . SER A 1 462 ? -3.989 28.215 109.647 1.00 42.61 462 SER A O 1
ATOM 3678 N N . GLY A 1 463 ? -3.375 30.319 109.076 1.00 41.60 463 GLY A N 1
ATOM 3679 C CA . GLY A 1 463 ? -2.326 29.882 108.173 1.00 39.53 463 GLY A CA 1
ATOM 3680 C C . GLY A 1 463 ? -2.625 30.155 106.709 1.00 37.37 463 GLY A C 1
ATOM 3681 O O . GLY A 1 463 ? -1.791 29.890 105.845 1.00 39.77 463 GLY A O 1
ATOM 3682 N N . SER A 1 464 ? -3.825 30.644 106.419 1.00 33.87 464 SER A N 1
ATOM 3683 C CA . SER A 1 464 ? -4.201 30.972 105.053 1.00 30.91 464 SER A CA 1
ATOM 3684 C C . SER A 1 464 ? -4.004 32.477 104.832 1.00 32.22 464 SER A C 1
ATOM 3685 O O . SER A 1 464 ? -3.302 33.140 105.601 1.00 36.12 464 SER A O 1
ATOM 3688 N N . MET A 1 465 ? -4.613 33.025 103.789 1.00 30.45 465 MET A N 1
ATOM 3689 C CA . MET A 1 465 ? -4.471 34.445 103.537 1.00 28.96 465 MET A CA 1
ATOM 3690 C C . MET A 1 465 ? -5.778 35.184 103.771 1.00 30.11 465 MET A C 1
ATOM 3691 O O . MET A 1 465 ? -5.946 36.318 103.332 1.00 30.06 465 MET A O 1
ATOM 3696 N N . GLY A 1 466 ? -6.718 34.527 104.437 1.00 28.53 466 GLY A N 1
ATOM 3697 C CA . GLY A 1 466 ? -7.987 35.172 104.728 1.00 31.13 466 GLY A CA 1
ATOM 3698 C C . GLY A 1 466 ? -9.203 34.440 104.196 1.00 29.39 466 GLY A C 1
ATOM 3699 O O . GLY A 1 466 ? -9.074 33.380 103.578 1.00 29.45 466 GLY A O 1
ATOM 3700 N N . PRO A 1 467 ? -10.409 34.970 104.453 1.00 27.84 467 PRO A N 1
ATOM 3701 C CA . PRO A 1 467 ? -11.651 34.349 103.986 1.00 27.71 467 PRO A CA 1
ATOM 3702 C C . PRO A 1 467 ? -11.733 34.438 102.474 1.00 31.32 467 PRO A C 1
ATOM 3703 O O . PRO A 1 467 ? -11.163 35.358 101.862 1.00 30.10 467 PRO A O 1
ATOM 3707 N N . GLU A 1 468 ? -12.473 33.523 101.863 1.00 32.31 468 GLU A N 1
ATOM 3708 C CA . GLU A 1 468 ? -12.578 33.557 100.416 1.00 39.00 468 GLU A CA 1
ATOM 3709 C C . GLU A 1 468 ? -13.245 34.851 99.966 1.00 36.04 468 GLU A C 1
ATOM 3710 O O . GLU A 1 468 ? -13.014 35.315 98.850 1.00 35.49 468 GLU A O 1
ATOM 3716 N N . ALA A 1 469 ? -14.033 35.463 100.845 1.00 30.43 469 ALA A N 1
ATOM 3717 C CA . ALA A 1 469 ? -14.691 36.722 100.512 1.00 26.57 469 ALA A CA 1
ATOM 3718 C C . ALA A 1 469 ? -13.649 37.796 100.173 1.00 26.90 469 ALA A C 1
ATOM 3719 O O . ALA A 1 469 ? -13.948 38.773 99.485 1.00 25.37 469 ALA A O 1
ATOM 3721 N N . SER A 1 470 ? -12.422 37.624 100.656 1.00 26.49 470 SER A N 1
ATOM 3722 C CA . SER A 1 470 ? -11.370 38.589 100.354 1.00 27.54 470 SER A CA 1
ATOM 3723 C C . SER A 1 470 ? -11.043 38.559 98.846 1.00 28.53 470 SER A C 1
ATOM 3724 O O . SER A 1 470 ? -10.904 39.597 98.198 1.00 28.89 470 SER A O 1
ATOM 3727 N N . ASP A 1 471 ? -10.924 37.355 98.299 1.00 28.29 471 ASP A N 1
ATOM 3728 C CA . ASP A 1 471 ? -10.625 37.161 96.887 1.00 30.18 471 ASP A CA 1
ATOM 3729 C C . ASP A 1 471 ? -11.811 37.600 96.060 1.00 28.68 471 ASP A C 1
ATOM 3730 O O . ASP A 1 471 ? -11.656 38.222 95.013 1.00 31.07 471 ASP A O 1
ATOM 3735 N N . LYS A 1 472 ? -13.000 37.295 96.558 1.00 28.12 472 LYS A N 1
ATOM 3736 C CA . LYS A 1 472 ? -14.220 37.642 95.866 1.00 30.83 472 LYS A CA 1
ATOM 3737 C C . LYS A 1 472 ? -14.328 39.139 95.722 1.00 29.98 472 LYS A C 1
ATOM 3738 O O . LYS A 1 472 ? -14.895 39.630 94.750 1.00 32.28 472 LYS A O 1
ATOM 3744 N N . LEU A 1 473 ? -13.722 39.865 96.654 1.00 27.09 473 LEU A N 1
ATOM 3745 C CA . LEU A 1 473 ? -13.747 41.328 96.623 1.00 27.53 473 LEU A CA 1
ATOM 3746 C C . LEU A 1 473 ? -13.011 41.896 95.396 1.00 28.03 473 LEU A C 1
ATOM 3747 O O . LEU A 1 473 ? -13.507 42.805 94.730 1.00 26.22 473 LEU A O 1
ATOM 3752 N N . LEU A 1 474 ? -11.802 41.407 95.141 1.00 28.13 474 LEU A N 1
ATOM 3753 C CA . LEU A 1 474 ? -11.018 41.873 93.998 1.00 29.27 474 LEU A CA 1
ATOM 3754 C C . LEU A 1 474 ? -11.551 41.294 92.681 1.00 31.94 474 LEU A C 1
ATOM 3755 O O . LEU A 1 474 ? -11.558 41.980 91.660 1.00 32.75 474 LEU A O 1
ATOM 3760 N N . ALA A 1 475 ? -12.006 40.039 92.715 1.00 31.45 475 ALA A N 1
ATOM 3761 C CA . ALA A 1 475 ? -12.532 39.361 91.527 1.00 33.73 475 ALA A CA 1
ATOM 3762 C C . ALA A 1 475 ? -13.624 40.175 90.825 1.00 34.04 475 ALA A C 1
ATOM 3763 O O . ALA A 1 475 ? -13.714 40.187 89.602 1.00 32.85 475 ALA A O 1
ATOM 3765 N N . ALA A 1 476 ? -14.419 40.894 91.603 1.00 30.82 476 ALA A N 1
ATOM 3766 C CA . ALA A 1 476 ? -15.499 41.698 91.052 1.00 31.20 476 ALA A CA 1
ATOM 3767 C C . ALA A 1 476 ? -15.004 42.746 90.068 1.00 32.76 476 ALA A C 1
ATOM 3768 O O . ALA A 1 476 ? -15.776 43.257 89.261 1.00 37.72 476 ALA A O 1
ATOM 3770 N N . ASN A 1 477 ? -13.734 43.107 90.170 1.00 29.22 477 ASN A N 1
ATOM 3771 C CA . ASN A 1 477 ? -13.163 44.105 89.290 1.00 30.40 477 ASN A CA 1
ATOM 3772 C C . ASN A 1 477 ? -12.156 43.461 88.353 1.00 29.46 477 ASN A C 1
ATOM 3773 O O . ASN A 1 477 ? -11.398 44.157 87.683 1.00 31.02 477 ASN A O 1
ATOM 3778 N N . GLY A 1 478 ? -12.138 42.131 88.323 1.00 29.52 478 GLY A N 1
ATOM 3779 C CA . GLY A 1 478 ? -11.196 41.402 87.484 1.00 31.04 478 GLY A CA 1
ATOM 3780 C C . GLY A 1 478 ? -9.769 41.497 88.005 1.00 34.45 478 GLY A C 1
ATOM 3781 O O . GLY A 1 478 ? -8.798 41.443 87.230 1.00 36.60 478 GLY A O 1
ATOM 3782 N N . ASP A 1 479 ? -9.636 41.636 89.323 1.00 28.76 479 ASP A N 1
ATOM 3783 C CA . ASP A 1 479 ? -8.336 41.754 89.947 1.00 25.89 479 ASP A CA 1
ATOM 3784 C C . ASP A 1 479 ? -8.088 40.556 90.849 1.00 26.67 479 ASP A C 1
ATOM 3785 O O . ASP A 1 479 ? -8.996 39.757 91.099 1.00 27.46 479 ASP A O 1
ATOM 3790 N N . ALA A 1 480 ? -6.858 40.420 91.326 1.00 24.66 480 ALA A N 1
ATOM 3791 C CA . ALA A 1 480 ? -6.491 39.312 92.193 1.00 24.54 480 ALA A CA 1
ATOM 3792 C C . ALA A 1 480 ? -5.288 39.747 93.013 1.00 25.55 480 ALA A C 1
ATOM 3793 O O . ALA A 1 480 ? -4.524 40.595 92.576 1.00 26.46 480 ALA A O 1
ATOM 3795 N N . TRP A 1 481 ? -5.165 39.228 94.230 1.00 24.41 481 TRP A N 1
ATOM 3796 C CA . TRP A 1 481 ? -4.037 39.585 95.091 1.00 24.18 481 TRP A CA 1
ATOM 3797 C C . TRP A 1 481 ? -2.779 39.013 94.445 1.00 24.98 481 TRP A C 1
ATOM 3798 O O . TRP A 1 481 ? -2.779 37.862 93.992 1.00 27.13 481 TRP A O 1
ATOM 3809 N N . VAL A 1 482 ? -1.710 39.799 94.396 1.00 27.30 482 VAL A N 1
ATOM 3810 C CA . VAL A 1 482 ? -0.500 39.283 93.782 1.00 24.92 482 VAL A CA 1
ATOM 3811 C C . VAL A 1 482 ? 0.256 38.406 94.766 1.00 28.81 482 VAL A C 1
ATOM 3812 O O . VAL A 1 482 ? 0.785 37.358 94.392 1.00 31.02 482 VAL A O 1
ATOM 3816 N N . PHE A 1 483 ? 0.287 38.816 96.027 1.00 27.86 483 PHE A N 1
ATOM 3817 C CA . PHE A 1 483 ? 0.954 38.037 97.069 1.00 27.04 483 PHE A CA 1
ATOM 3818 C C . PHE A 1 483 ? -0.054 37.014 97.580 1.00 31.13 483 PHE A C 1
ATOM 3819 O O . PHE A 1 483 ? -1.109 37.387 98.111 1.00 30.30 483 PHE A O 1
ATOM 3827 N N . LYS A 1 484 ? 0.263 35.735 97.399 1.00 34.70 484 LYS A N 1
ATOM 3828 C CA . LYS A 1 484 ? -0.624 34.645 97.806 1.00 40.76 484 LYS A CA 1
ATOM 3829 C C . LYS A 1 484 ? -0.066 33.846 98.983 1.00 41.34 484 LYS A C 1
ATOM 3830 O O . LYS A 1 484 ? -0.520 32.739 99.261 1.00 44.29 484 LYS A O 1
ATOM 3836 N N . GLY A 1 485 ? 0.908 34.414 99.681 1.00 44.14 485 GLY A N 1
ATOM 3837 C CA . GLY A 1 485 ? 1.471 33.735 100.828 1.00 47.04 485 GLY A CA 1
ATOM 3838 C C . GLY A 1 485 ? 2.874 33.249 100.566 1.00 50.27 485 GLY A C 1
ATOM 3839 O O . GLY A 1 485 ? 3.518 33.743 99.619 1.00 54.07 485 GLY A O 1
ATOM 3841 N N . VAL B 1 1 ? 3.327 18.672 69.162 1.00 80.49 1 VAL B N 1
ATOM 3842 C CA . VAL B 1 1 ? 4.111 19.129 67.977 1.00 79.55 1 VAL B CA 1
ATOM 3843 C C . VAL B 1 1 ? 3.539 18.476 66.727 1.00 77.84 1 VAL B C 1
ATOM 3844 O O . VAL B 1 1 ? 3.025 17.362 66.788 1.00 78.42 1 VAL B O 1
ATOM 3848 N N . SER B 1 2 ? 3.589 19.191 65.612 1.00 76.72 2 SER B N 1
ATOM 3849 C CA . SER B 1 2 ? 3.086 18.675 64.346 1.00 75.52 2 SER B CA 1
ATOM 3850 C C . SER B 1 2 ? 4.293 18.343 63.477 1.00 75.76 2 SER B C 1
ATOM 3851 O O . SER B 1 2 ? 5.314 19.036 63.533 1.00 75.42 2 SER B O 1
ATOM 3854 N N . GLU B 1 3 ? 4.188 17.265 62.706 1.00 76.18 3 GLU B N 1
ATOM 3855 C CA . GLU B 1 3 ? 5.270 16.848 61.825 1.00 72.94 3 GLU B CA 1
ATOM 3856 C C . GLU B 1 3 ? 5.393 17.858 60.700 1.00 70.79 3 GLU B C 1
ATOM 3857 O O . GLU B 1 3 ? 4.383 18.291 60.135 1.00 70.82 3 GLU B O 1
ATOM 3863 N N . ILE B 1 4 ? 6.623 18.264 60.411 1.00 68.02 4 ILE B N 1
ATOM 3864 C CA . ILE B 1 4 ? 6.891 19.213 59.337 1.00 65.09 4 ILE B CA 1
ATOM 3865 C C . ILE B 1 4 ? 7.336 18.369 58.151 1.00 63.58 4 ILE B C 1
ATOM 3866 O O . ILE B 1 4 ? 8.163 17.463 58.302 1.00 60.48 4 ILE B O 1
ATOM 3871 N N . LYS B 1 5 ? 6.737 18.617 56.992 1.00 62.85 5 LYS B N 1
ATOM 3872 C CA . LYS B 1 5 ? 7.089 17.872 55.786 1.00 63.40 5 LYS B CA 1
ATOM 3873 C C . LYS B 1 5 ? 7.991 18.748 54.909 1.00 61.17 5 LYS B C 1
ATOM 3874 O O . LYS B 1 5 ? 7.535 19.736 54.315 1.00 60.07 5 LYS B O 1
ATOM 3880 N N . THR B 1 6 ? 9.265 18.372 54.815 1.00 60.16 6 THR B N 1
ATOM 3881 C CA . THR B 1 6 ? 10.228 19.172 54.063 1.00 55.69 6 THR B CA 1
ATOM 3882 C C . THR B 1 6 ? 11.452 18.407 53.542 1.00 51.62 6 THR B C 1
ATOM 3883 O O . THR B 1 6 ? 11.810 17.330 54.035 1.00 48.72 6 THR B O 1
ATOM 3887 N N . LEU B 1 7 ? 12.077 18.987 52.524 1.00 52.12 7 LEU B N 1
ATOM 3888 C CA . LEU B 1 7 ? 13.280 18.440 51.912 1.00 50.10 7 LEU B CA 1
ATOM 3889 C C . LEU B 1 7 ? 14.280 19.594 51.875 1.00 49.26 7 LEU B C 1
ATOM 3890 O O . LEU B 1 7 ? 14.048 20.615 51.211 1.00 49.25 7 LEU B O 1
ATOM 3895 N N . VAL B 1 8 ? 15.366 19.455 52.624 1.00 46.28 8 VAL B N 1
ATOM 3896 C CA . VAL B 1 8 ? 16.367 20.503 52.667 1.00 43.49 8 VAL B CA 1
ATOM 3897 C C . VAL B 1 8 ? 17.678 20.057 52.036 1.00 45.21 8 VAL B C 1
ATOM 3898 O O . VAL B 1 8 ? 18.254 19.025 52.406 1.00 47.15 8 VAL B O 1
ATOM 3902 N N . THR B 1 9 ? 18.121 20.825 51.053 1.00 42.73 9 THR B N 1
ATOM 3903 C CA . THR B 1 9 ? 19.367 20.551 50.364 1.00 42.22 9 THR B CA 1
ATOM 3904 C C . THR B 1 9 ? 20.406 21.551 50.859 1.00 41.66 9 THR B C 1
ATOM 3905 O O . THR B 1 9 ? 20.133 22.748 50.935 1.00 44.25 9 THR B O 1
ATOM 3909 N N . PHE B 1 10 ? 21.581 21.053 51.216 1.00 38.37 10 PHE B N 1
ATOM 3910 C CA . PHE B 1 10 ? 22.659 21.892 51.707 1.00 40.21 10 PHE B CA 1
ATOM 3911 C C . PHE B 1 10 ? 23.830 22.021 50.735 1.00 39.79 10 PHE B C 1
ATOM 3912 O O . PHE B 1 10 ? 24.527 21.042 50.473 1.00 43.50 10 PHE B O 1
ATOM 3920 N N . PHE B 1 11 ? 24.034 23.210 50.183 1.00 38.21 11 PHE B N 1
ATOM 3921 C CA . PHE B 1 11 ? 25.173 23.448 49.309 1.00 40.10 11 PHE B CA 1
ATOM 3922 C C . PHE B 1 11 ? 26.286 23.811 50.277 1.00 41.16 11 PHE B C 1
ATOM 3923 O O . PHE B 1 11 ? 26.120 24.701 51.107 1.00 43.72 11 PHE B O 1
ATOM 3931 N N . GLY B 1 12 ? 27.418 23.131 50.176 1.00 41.38 12 GLY B N 1
ATOM 3932 C CA . GLY B 1 12 ? 28.507 23.389 51.100 1.00 44.26 12 GLY B CA 1
ATOM 3933 C C . GLY B 1 12 ? 28.301 22.516 52.332 1.00 45.29 12 GLY B C 1
ATOM 3934 O O . GLY B 1 12 ? 28.773 22.842 53.432 1.00 46.10 12 GLY B O 1
ATOM 3935 N N . GLY B 1 13 ? 27.649 21.369 52.120 1.00 43.01 13 GLY B N 1
ATOM 3936 C CA . GLY B 1 13 ? 27.351 20.433 53.191 1.00 42.54 13 GLY B CA 1
ATOM 3937 C C . GLY B 1 13 ? 28.506 19.718 53.875 1.00 43.74 13 GLY B C 1
ATOM 3938 O O . GLY B 1 13 ? 28.266 18.759 54.605 1.00 44.33 13 GLY B O 1
ATOM 3939 N N . THR B 1 14 ? 29.748 20.131 53.615 1.00 44.56 14 THR B N 1
ATOM 3940 C CA . THR B 1 14 ? 30.924 19.524 54.250 1.00 46.27 14 THR B CA 1
ATOM 3941 C C . THR B 1 14 ? 31.778 20.605 54.928 1.00 44.91 14 THR B C 1
ATOM 3942 O O . THR B 1 14 ? 32.842 20.311 55.485 1.00 47.16 14 THR B O 1
ATOM 3946 N N . GLY B 1 15 ? 31.324 21.855 54.839 1.00 41.92 15 GLY B N 1
ATOM 3947 C CA . GLY B 1 15 ? 32.045 22.957 55.456 1.00 41.81 15 GLY B CA 1
ATOM 3948 C C . GLY B 1 15 ? 31.836 23.002 56.964 1.00 39.27 15 GLY B C 1
ATOM 3949 O O . GLY B 1 15 ? 30.964 22.310 57.508 1.00 34.41 15 GLY B O 1
ATOM 3950 N N . ASP B 1 16 ? 32.580 23.875 57.633 1.00 41.05 16 ASP B N 1
ATOM 3951 C CA . ASP B 1 16 ? 32.493 23.998 59.085 1.00 42.62 16 ASP B CA 1
ATOM 3952 C C . ASP B 1 16 ? 31.106 24.352 59.593 1.00 40.91 16 ASP B C 1
ATOM 3953 O O . ASP B 1 16 ? 30.609 23.705 60.510 1.00 41.86 16 ASP B O 1
ATOM 3958 N N . LEU B 1 17 ? 30.448 25.323 58.964 1.00 36.68 17 LEU B N 1
ATOM 3959 C CA . LEU B 1 17 ? 29.116 25.729 59.412 1.00 36.42 17 LEU B CA 1
ATOM 3960 C C . LEU B 1 17 ? 28.131 24.557 59.395 1.00 37.22 17 LEU B C 1
ATOM 3961 O O . LEU B 1 17 ? 27.323 24.400 60.317 1.00 34.77 17 LEU B O 1
ATOM 3966 N N . ALA B 1 18 ? 28.216 23.727 58.362 1.00 35.75 18 ALA B N 1
ATOM 3967 C CA . ALA B 1 18 ? 27.334 22.574 58.235 1.00 35.61 18 ALA B CA 1
ATOM 3968 C C . ALA B 1 18 ? 27.625 21.535 59.325 1.00 39.07 18 ALA B C 1
ATOM 3969 O O . ALA B 1 18 ? 26.714 21.065 60.028 1.00 38.69 18 ALA B O 1
ATOM 3971 N N . LYS B 1 19 ? 28.904 21.203 59.469 1.00 41.30 19 LYS B N 1
ATOM 3972 C CA . LYS B 1 19 ? 29.354 20.224 60.446 1.00 42.94 19 LYS B CA 1
ATOM 3973 C C . LYS B 1 19 ? 29.015 20.620 61.866 1.00 44.63 19 LYS B C 1
ATOM 3974 O O . LYS B 1 19 ? 28.312 19.898 62.565 1.00 46.33 19 LYS B O 1
ATOM 3980 N N . ARG B 1 20 ? 29.498 21.783 62.285 1.00 46.60 20 ARG B N 1
ATOM 3981 C CA . ARG B 1 20 ? 29.289 22.251 63.658 1.00 49.93 20 ARG B CA 1
ATOM 3982 C C . ARG B 1 20 ? 27.920 22.789 64.045 1.00 47.71 20 ARG B C 1
ATOM 3983 O O . ARG B 1 20 ? 27.533 22.701 65.208 1.00 51.02 20 ARG B O 1
ATOM 3991 N N . LYS B 1 21 ? 27.200 23.394 63.110 1.00 48.77 21 LYS B N 1
ATOM 3992 C CA . LYS B 1 21 ? 25.919 23.978 63.471 1.00 46.89 21 LYS B CA 1
ATOM 3993 C C . LYS B 1 21 ? 24.682 23.532 62.727 1.00 46.75 21 LYS B C 1
ATOM 3994 O O . LYS B 1 21 ? 23.655 23.250 63.353 1.00 46.72 21 LYS B O 1
ATOM 4000 N N . LEU B 1 22 ? 24.777 23.439 61.406 1.00 43.64 22 LEU B N 1
ATOM 4001 C CA . LEU B 1 22 ? 23.635 23.055 60.594 1.00 40.29 22 LEU B CA 1
ATOM 4002 C C . LEU B 1 22 ? 23.097 21.681 60.908 1.00 40.42 22 LEU B C 1
ATOM 4003 O O . LEU B 1 22 ? 21.922 21.547 61.238 1.00 42.03 22 LEU B O 1
ATOM 4008 N N . TYR B 1 23 ? 23.952 20.667 60.856 1.00 39.89 23 TYR B N 1
ATOM 4009 C CA . TYR B 1 23 ? 23.505 19.305 61.135 1.00 39.66 23 TYR B CA 1
ATOM 4010 C C . TYR B 1 23 ? 23.005 19.101 62.569 1.00 41.58 23 TYR B C 1
ATOM 4011 O O . TYR B 1 23 ? 21.924 18.534 62.771 1.00 41.69 23 TYR B O 1
ATOM 4020 N N . PRO B 1 24 ? 23.766 19.570 63.585 1.00 41.48 24 PRO B N 1
ATOM 4021 C CA . PRO B 1 24 ? 23.286 19.389 64.964 1.00 42.64 24 PRO B CA 1
ATOM 4022 C C . PRO B 1 24 ? 21.903 20.059 65.174 1.00 44.46 24 PRO B C 1
ATOM 4023 O O . PRO B 1 24 ? 21.035 19.528 65.879 1.00 44.57 24 PRO B O 1
ATOM 4027 N N . SER B 1 25 ? 21.700 21.212 64.534 1.00 46.90 25 SER B N 1
ATOM 4028 C CA . SER B 1 25 ? 20.443 21.949 64.632 1.00 46.07 25 SER B CA 1
ATOM 4029 C C . SER B 1 25 ? 19.276 21.182 64.051 1.00 46.85 25 SER B C 1
ATOM 4030 O O . SER B 1 25 ? 18.224 21.095 64.681 1.00 47.22 25 SER B O 1
ATOM 4033 N N . VAL B 1 26 ? 19.452 20.649 62.842 1.00 46.42 26 VAL B N 1
ATOM 4034 C CA . VAL B 1 26 ? 18.409 19.869 62.184 1.00 45.10 26 VAL B CA 1
ATOM 4035 C C . VAL B 1 26 ? 18.080 18.683 63.088 1.00 47.59 26 VAL B C 1
ATOM 4036 O O . VAL B 1 26 ? 16.913 18.326 63.273 1.00 45.34 26 VAL B O 1
ATOM 4040 N N . PHE B 1 27 ? 19.115 18.111 63.696 1.00 49.36 27 PHE B N 1
ATOM 4041 C CA . PHE B 1 27 ? 18.925 16.986 64.598 1.00 50.63 27 PHE B CA 1
ATOM 4042 C C . PHE B 1 27 ? 18.027 17.365 65.766 1.00 51.90 27 PHE B C 1
ATOM 4043 O O . PHE B 1 27 ? 17.159 16.589 66.169 1.00 52.24 27 PHE B O 1
ATOM 4051 N N . ASN B 1 28 ? 18.250 18.550 66.322 1.00 51.83 28 ASN B N 1
ATOM 4052 C CA . ASN B 1 28 ? 17.449 19.009 67.438 1.00 53.56 28 ASN B CA 1
ATOM 4053 C C . ASN B 1 28 ? 15.971 19.086 67.026 1.00 52.04 28 ASN B C 1
ATOM 4054 O O . ASN B 1 28 ? 15.078 18.687 67.772 1.00 48.80 28 ASN B O 1
ATOM 4059 N N . LEU B 1 29 ? 15.728 19.526 65.797 1.00 53.71 29 LEU B N 1
ATOM 4060 C CA . LEU B 1 29 ? 14.373 19.634 65.256 1.00 54.30 29 LEU B CA 1
ATOM 4061 C C . LEU B 1 29 ? 13.737 18.246 65.149 1.00 56.26 29 LEU B C 1
ATOM 4062 O O . LEU B 1 29 ? 12.515 18.087 65.253 1.00 56.55 29 LEU B O 1
ATOM 4067 N N . TYR B 1 30 ? 14.579 17.248 64.907 1.00 57.38 30 TYR B N 1
ATOM 4068 C CA . TYR B 1 30 ? 14.143 15.863 64.801 1.00 59.00 30 TYR B CA 1
ATOM 4069 C C . TYR B 1 30 ? 13.804 15.323 66.195 1.00 59.96 30 TYR B C 1
ATOM 4070 O O . TYR B 1 30 ? 12.703 14.820 66.414 1.00 59.59 30 TYR B O 1
ATOM 4079 N N . LYS B 1 31 ? 14.731 15.478 67.140 1.00 58.76 31 LYS B N 1
ATOM 4080 C CA . LYS B 1 31 ? 14.536 15.006 68.507 1.00 59.20 31 LYS B CA 1
ATOM 4081 C C . LYS B 1 31 ? 13.290 15.593 69.145 1.00 61.90 31 LYS B C 1
ATOM 4082 O O . LYS B 1 31 ? 12.538 14.891 69.822 1.00 63.29 31 LYS B O 1
ATOM 4088 N N . LYS B 1 32 ? 13.076 16.887 68.933 1.00 63.56 32 LYS B N 1
ATOM 4089 C CA . LYS B 1 32 ? 11.908 17.568 69.486 1.00 63.29 32 LYS B CA 1
ATOM 4090 C C . LYS B 1 32 ? 10.604 17.107 68.826 1.00 62.71 32 LYS B C 1
ATOM 4091 O O . LYS B 1 32 ? 9.519 17.562 69.203 1.00 64.65 32 LYS B O 1
ATOM 4097 N N . GLY B 1 33 ? 10.720 16.262 67.803 1.00 62.76 33 GLY B N 1
ATOM 4098 C CA . GLY B 1 33 ? 9.545 15.742 67.129 1.00 62.32 33 GLY B CA 1
ATOM 4099 C C . GLY B 1 33 ? 8.997 16.497 65.936 1.00 62.62 33 GLY B C 1
ATOM 4100 O O . GLY B 1 33 ? 7.979 16.088 65.384 1.00 65.92 33 GLY B O 1
ATOM 4101 N N . TYR B 1 34 ? 9.635 17.584 65.520 1.00 62.67 34 TYR B N 1
ATOM 4102 C CA . TYR B 1 34 ? 9.136 18.324 64.360 1.00 62.56 34 TYR B CA 1
ATOM 4103 C C . TYR B 1 34 ? 9.424 17.534 63.086 1.00 62.87 34 TYR B C 1
ATOM 4104 O O . TYR B 1 34 ? 8.602 17.482 62.167 1.00 62.37 34 TYR B O 1
ATOM 4113 N N . LEU B 1 35 ? 10.600 16.917 63.051 1.00 62.66 35 LEU B N 1
ATOM 4114 C CA . LEU B 1 35 ? 11.029 16.106 61.923 1.00 61.15 35 LEU B CA 1
ATOM 4115 C C . LEU B 1 35 ? 10.744 14.661 62.299 1.00 63.24 35 LEU B C 1
ATOM 4116 O O . LEU B 1 35 ? 11.433 14.097 63.144 1.00 63.73 35 LEU B O 1
ATOM 4121 N N . GLN B 1 36 ? 9.698 14.081 61.720 1.00 64.99 36 GLN B N 1
ATOM 4122 C CA . GLN B 1 36 ? 9.340 12.705 62.026 1.00 68.16 36 GLN B CA 1
ATOM 4123 C C . GLN B 1 36 ? 9.696 11.675 60.962 1.00 68.81 36 GLN B C 1
ATOM 4124 O O . GLN B 1 36 ? 10.621 10.884 61.149 1.00 71.29 36 GLN B O 1
ATOM 4130 N N . LYS B 1 37 ? 8.959 11.664 59.854 1.00 67.47 37 LYS B N 1
ATOM 4131 C CA . LYS B 1 37 ? 9.224 10.682 58.810 1.00 67.85 37 LYS B CA 1
ATOM 4132 C C . LYS B 1 37 ? 9.313 11.237 57.401 1.00 67.94 37 LYS B C 1
ATOM 4133 O O . LYS B 1 37 ? 10.209 10.868 56.645 1.00 68.62 37 LYS B O 1
ATOM 4139 N N . HIS B 1 38 ? 8.404 12.135 57.048 1.00 68.39 38 HIS B N 1
ATOM 4140 C CA . HIS B 1 38 ? 8.411 12.719 55.713 1.00 68.65 38 HIS B CA 1
ATOM 4141 C C . HIS B 1 38 ? 9.427 13.847 55.532 1.00 66.51 38 HIS B C 1
ATOM 4142 O O . HIS B 1 38 ? 9.057 14.996 55.270 1.00 66.31 38 HIS B O 1
ATOM 4149 N N . PHE B 1 39 ? 10.707 13.518 55.649 1.00 62.47 39 PHE B N 1
ATOM 4150 C CA . PHE B 1 39 ? 11.744 14.516 55.478 1.00 59.44 39 PHE B CA 1
ATOM 4151 C C . PHE B 1 39 ? 13.049 13.912 54.976 1.00 59.15 39 PHE B C 1
ATOM 4152 O O . PHE B 1 39 ? 13.370 12.743 55.247 1.00 59.02 39 PHE B O 1
ATOM 4160 N N . ALA B 1 40 ? 13.805 14.724 54.250 1.00 55.56 40 ALA B N 1
ATOM 4161 C CA . ALA B 1 40 ? 15.085 14.296 53.721 1.00 53.61 40 ALA B CA 1
ATOM 4162 C C . ALA B 1 40 ? 16.049 15.471 53.692 1.00 50.88 40 ALA B C 1
ATOM 4163 O O . ALA B 1 40 ? 15.642 16.637 53.583 1.00 49.23 40 ALA B O 1
ATOM 4165 N N . ILE B 1 41 ? 17.324 15.161 53.870 1.00 50.59 41 ILE B N 1
ATOM 4166 C CA . ILE B 1 41 ? 18.370 16.165 53.829 1.00 47.30 41 ILE B CA 1
ATOM 4167 C C . ILE B 1 41 ? 19.329 15.685 52.760 1.00 47.67 41 ILE B C 1
ATOM 4168 O O . ILE B 1 41 ? 19.813 14.549 52.818 1.00 45.75 41 ILE B O 1
ATOM 4173 N N . VAL B 1 42 ? 19.540 16.514 51.745 1.00 45.33 42 VAL B N 1
ATOM 4174 C CA . VAL B 1 42 ? 20.469 16.181 50.672 1.00 44.01 42 VAL B CA 1
ATOM 4175 C C . VAL B 1 42 ? 21.662 17.124 50.810 1.00 46.58 42 VAL B C 1
ATOM 4176 O O . VAL B 1 42 ? 21.488 18.344 50.865 1.00 48.25 42 VAL B O 1
ATOM 4180 N N . GLY B 1 43 ? 22.862 16.561 50.901 1.00 45.29 43 GLY B N 1
ATOM 4181 C CA . GLY B 1 43 ? 24.055 17.372 51.040 1.00 46.42 43 GLY B CA 1
ATOM 4182 C C . GLY B 1 43 ? 24.807 17.395 49.727 1.00 47.65 43 GLY B C 1
ATOM 4183 O O . GLY B 1 43 ? 24.660 16.474 48.923 1.00 48.20 43 GLY B O 1
ATOM 4184 N N . THR B 1 44 ? 25.642 18.410 49.514 1.00 48.50 44 THR B N 1
ATOM 4185 C CA . THR B 1 44 ? 26.380 18.499 48.270 1.00 48.19 44 THR B CA 1
ATOM 4186 C C . THR B 1 44 ? 27.599 19.417 48.339 1.00 46.72 44 THR B C 1
ATOM 4187 O O . THR B 1 44 ? 27.514 20.535 48.843 1.00 47.98 44 THR B O 1
ATOM 4191 N N . ALA B 1 45 ? 28.723 18.922 47.822 1.00 46.19 45 ALA B N 1
ATOM 4192 C CA . ALA B 1 45 ? 29.997 19.640 47.773 1.00 46.82 45 ALA B CA 1
ATOM 4193 C C . ALA B 1 45 ? 30.765 19.123 46.567 1.00 50.97 45 ALA B C 1
ATOM 4194 O O . ALA B 1 45 ? 30.277 18.253 45.854 1.00 52.08 45 ALA B O 1
ATOM 4196 N N . ARG B 1 46 ? 31.987 19.617 46.372 1.00 52.13 46 ARG B N 1
ATOM 4197 C CA . ARG B 1 46 ? 32.809 19.194 45.243 1.00 57.07 46 ARG B CA 1
ATOM 4198 C C . ARG B 1 46 ? 33.376 17.799 45.423 1.00 57.65 46 ARG B C 1
ATOM 4199 O O . ARG B 1 46 ? 33.361 16.999 44.494 1.00 58.72 46 ARG B O 1
ATOM 4207 N N . GLN B 1 47 ? 33.893 17.522 46.618 1.00 58.92 47 GLN B N 1
ATOM 4208 C CA . GLN B 1 47 ? 34.515 16.231 46.921 1.00 60.42 47 GLN B CA 1
ATOM 4209 C C . GLN B 1 47 ? 33.610 15.024 46.720 1.00 58.71 47 GLN B C 1
ATOM 4210 O O . GLN B 1 47 ? 32.433 15.043 47.076 1.00 56.82 47 GLN B O 1
ATOM 4216 N N . ALA B 1 48 ? 34.191 13.956 46.188 1.00 59.80 48 ALA B N 1
ATOM 4217 C CA . ALA B 1 48 ? 33.444 12.740 45.930 1.00 61.00 48 ALA B CA 1
ATOM 4218 C C . ALA B 1 48 ? 33.247 11.856 47.168 1.00 61.40 48 ALA B C 1
ATOM 4219 O O . ALA B 1 48 ? 34.093 11.016 47.495 1.00 63.72 48 ALA B O 1
ATOM 4221 N N . LEU B 1 49 ? 32.160 12.090 47.888 1.00 58.93 49 LEU B N 1
ATOM 4222 C CA . LEU B 1 49 ? 31.838 11.275 49.050 1.00 56.61 49 LEU B CA 1
ATOM 4223 C C . LEU B 1 49 ? 30.697 10.367 48.626 1.00 59.47 49 LEU B C 1
ATOM 4224 O O . LEU B 1 49 ? 29.970 10.681 47.671 1.00 58.94 49 LEU B O 1
ATOM 4229 N N . ASN B 1 50 ? 30.558 9.234 49.313 1.00 61.13 50 ASN B N 1
ATOM 4230 C CA . ASN B 1 50 ? 29.480 8.282 49.041 1.00 62.62 50 ASN B CA 1
ATOM 4231 C C . ASN B 1 50 ? 28.558 8.304 50.262 1.00 65.51 50 ASN B C 1
ATOM 4232 O O . ASN B 1 50 ? 28.980 8.727 51.346 1.00 67.66 50 ASN B O 1
ATOM 4237 N N . ASP B 1 51 ? 27.321 7.837 50.102 1.00 66.14 51 ASP B N 1
ATOM 4238 C CA . ASP B 1 51 ? 26.350 7.826 51.199 1.00 67.46 51 ASP B CA 1
ATOM 4239 C C . ASP B 1 51 ? 26.896 7.380 52.560 1.00 69.03 51 ASP B C 1
ATOM 4240 O O . ASP B 1 51 ? 26.651 8.040 53.572 1.00 70.00 51 ASP B O 1
ATOM 4245 N N . ASP B 1 52 ? 27.683 6.307 52.579 1.00 68.37 52 ASP B N 1
ATOM 4246 C CA . ASP B 1 52 ? 28.245 5.783 53.828 1.00 68.61 52 ASP B CA 1
ATOM 4247 C C . ASP B 1 52 ? 29.132 6.776 54.586 1.00 65.61 52 ASP B C 1
ATOM 4248 O O . ASP B 1 52 ? 28.902 7.044 55.768 1.00 66.14 52 ASP B O 1
ATOM 4253 N N . GLU B 1 53 ? 30.142 7.319 53.914 1.00 60.86 53 GLU B N 1
ATOM 4254 C CA . GLU B 1 53 ? 31.046 8.266 54.557 1.00 58.53 53 GLU B CA 1
ATOM 4255 C C . GLU B 1 53 ? 30.404 9.607 54.870 1.00 56.24 53 GLU B C 1
ATOM 4256 O O . GLU B 1 53 ? 30.841 10.298 55.792 1.00 57.03 53 GLU B O 1
ATOM 4262 N N . PHE B 1 54 ? 29.380 9.982 54.107 1.00 52.69 54 PHE B N 1
ATOM 4263 C CA . PHE B 1 54 ? 28.676 11.233 54.363 1.00 52.83 54 PHE B CA 1
ATOM 4264 C C . PHE B 1 54 ? 27.867 11.035 55.647 1.00 54.34 54 PHE B C 1
ATOM 4265 O O . PHE B 1 54 ? 27.929 11.850 56.578 1.00 51.77 54 PHE B O 1
ATOM 4273 N N . LYS B 1 55 ? 27.105 9.946 55.693 1.00 54.55 55 LYS B N 1
ATOM 4274 C CA . LYS B 1 55 ? 26.318 9.630 56.876 1.00 55.17 55 LYS B CA 1
ATOM 4275 C C . LYS B 1 55 ? 27.273 9.562 58.057 1.00 54.61 55 LYS B C 1
ATOM 4276 O O . LYS B 1 55 ? 26.958 10.050 59.141 1.00 56.96 55 LYS B O 1
ATOM 4282 N N . GLN B 1 56 ? 28.456 8.999 57.830 1.00 52.85 56 GLN B N 1
ATOM 4283 C CA . GLN B 1 56 ? 29.459 8.899 58.880 1.00 55.58 56 GLN B CA 1
ATOM 4284 C C . GLN B 1 56 ? 29.867 10.298 59.343 1.00 54.06 56 GLN B C 1
ATOM 4285 O O . GLN B 1 56 ? 30.046 10.532 60.546 1.00 53.15 56 GLN B O 1
ATOM 4291 N N . LEU B 1 57 ? 29.963 11.228 58.395 1.00 50.80 57 LEU B N 1
ATOM 4292 C CA . LEU B 1 57 ? 30.333 12.604 58.698 1.00 48.97 57 LEU B CA 1
ATOM 4293 C C . LEU B 1 57 ? 29.272 13.242 59.594 1.00 49.08 57 LEU B C 1
ATOM 4294 O O . LEU B 1 57 ? 29.593 13.961 60.533 1.00 51.69 57 LEU B O 1
ATOM 4299 N N . VAL B 1 58 ? 28.005 12.982 59.300 1.00 48.51 58 VAL B N 1
ATOM 4300 C CA . VAL B 1 58 ? 26.916 13.523 60.102 1.00 50.16 58 VAL B CA 1
ATOM 4301 C C . VAL B 1 58 ? 26.986 12.909 61.495 1.00 53.42 58 VAL B C 1
ATOM 4302 O O . VAL B 1 58 ? 26.890 13.618 62.501 1.00 55.42 58 VAL B O 1
ATOM 4306 N N . ARG B 1 59 ? 27.194 11.597 61.551 1.00 56.54 59 ARG B N 1
ATOM 4307 C CA . ARG B 1 59 ? 27.276 10.886 62.823 1.00 57.18 59 ARG B CA 1
ATOM 4308 C C . ARG B 1 59 ? 28.327 11.474 63.754 1.00 58.52 59 ARG B C 1
ATOM 4309 O O . ARG B 1 59 ? 28.046 11.720 64.926 1.00 57.23 59 ARG B O 1
ATOM 4317 N N . ASP B 1 60 ? 29.529 11.701 63.231 1.00 59.70 60 ASP B N 1
ATOM 4318 C CA . ASP B 1 60 ? 30.621 12.258 64.026 1.00 62.97 60 ASP B CA 1
ATOM 4319 C C . ASP B 1 60 ? 30.221 13.595 64.597 1.00 62.68 60 ASP B C 1
ATOM 4320 O O . ASP B 1 60 ? 30.632 13.963 65.698 1.00 60.94 60 ASP B O 1
ATOM 4325 N N . CYS B 1 61 ? 29.417 14.322 63.830 1.00 62.56 61 CYS B N 1
ATOM 4326 C CA . CYS B 1 61 ? 28.988 15.645 64.227 1.00 62.37 61 CYS B CA 1
ATOM 4327 C C . CYS B 1 61 ? 27.793 15.759 65.187 1.00 62.79 61 CYS B C 1
ATOM 4328 O O . CYS B 1 61 ? 27.734 16.698 65.983 1.00 62.58 61 CYS B O 1
ATOM 4331 N N . ILE B 1 62 ? 26.857 14.810 65.151 1.00 61.52 62 ILE B N 1
ATOM 4332 C CA . ILE B 1 62 ? 25.728 14.863 66.083 1.00 60.26 62 ILE B CA 1
ATOM 4333 C C . ILE B 1 62 ? 25.962 13.891 67.219 1.00 65.57 62 ILE B C 1
ATOM 4334 O O . ILE B 1 62 ? 25.122 13.755 68.107 1.00 66.03 62 ILE B O 1
ATOM 4339 N N . LYS B 1 63 ? 27.114 13.224 67.177 1.00 70.12 63 LYS B N 1
ATOM 4340 C CA . LYS B 1 63 ? 27.513 12.233 68.176 1.00 73.98 63 LYS B CA 1
ATOM 4341 C C . LYS B 1 63 ? 27.250 12.705 69.600 1.00 74.50 63 LYS B C 1
ATOM 4342 O O . LYS B 1 63 ? 26.531 12.050 70.350 1.00 72.81 63 LYS B O 1
ATOM 4348 N N . ASP B 1 64 ? 27.787 13.867 69.957 1.00 75.14 64 ASP B N 1
ATOM 4349 C CA . ASP B 1 64 ? 27.583 14.375 71.304 1.00 79.40 64 ASP B CA 1
ATOM 4350 C C . ASP B 1 64 ? 26.212 14.986 71.579 1.00 79.19 64 ASP B C 1
ATOM 4351 O O . ASP B 1 64 ? 25.953 15.472 72.682 1.00 80.85 64 ASP B O 1
ATOM 4356 N N . PHE B 1 65 ? 25.333 14.949 70.582 1.00 76.78 65 PHE B N 1
ATOM 4357 C CA . PHE B 1 65 ? 23.986 15.480 70.733 1.00 73.61 65 PHE B CA 1
ATOM 4358 C C . PHE B 1 65 ? 22.967 14.349 70.773 1.00 76.00 65 PHE B C 1
ATOM 4359 O O . PHE B 1 65 ? 21.756 14.584 70.740 1.00 75.48 65 PHE B O 1
ATOM 4367 N N . THR B 1 66 ? 23.460 13.116 70.831 1.00 78.51 66 THR B N 1
ATOM 4368 C CA . THR B 1 66 ? 22.585 11.953 70.883 1.00 82.58 66 THR B CA 1
ATOM 4369 C C . THR B 1 66 ? 22.637 11.353 72.281 1.00 83.99 66 THR B C 1
ATOM 4370 O O . THR B 1 66 ? 23.690 11.346 72.931 1.00 84.42 66 THR B O 1
ATOM 4374 N N . ASP B 1 67 ? 21.472 10.933 72.767 1.00 86.76 67 ASP B N 1
ATOM 4375 C CA . ASP B 1 67 ? 21.355 10.300 74.082 1.00 87.06 67 ASP B CA 1
ATOM 4376 C C . ASP B 1 67 ? 21.235 8.814 73.749 1.00 87.00 67 ASP B C 1
ATOM 4377 O O . ASP B 1 67 ? 21.978 7.969 74.251 1.00 86.13 67 ASP B O 1
ATOM 4382 N N . ASP B 1 68 ? 20.284 8.532 72.866 1.00 87.53 68 ASP B N 1
ATOM 4383 C CA . ASP B 1 68 ? 19.989 7.195 72.389 1.00 87.23 68 ASP B CA 1
ATOM 4384 C C . ASP B 1 68 ? 20.635 7.050 71.006 1.00 86.98 68 ASP B C 1
ATOM 4385 O O . ASP B 1 68 ? 20.331 7.817 70.088 1.00 86.62 68 ASP B O 1
ATOM 4390 N N . GLN B 1 69 ? 21.540 6.085 70.871 1.00 85.10 69 GLN B N 1
ATOM 4391 C CA . GLN B 1 69 ? 22.228 5.841 69.603 1.00 84.33 69 GLN B CA 1
ATOM 4392 C C . GLN B 1 69 ? 21.234 5.481 68.502 1.00 82.76 69 GLN B C 1
ATOM 4393 O O . GLN B 1 69 ? 21.445 5.806 67.336 1.00 82.71 69 GLN B O 1
ATOM 4399 N N . ALA B 1 70 ? 20.140 4.825 68.884 1.00 80.65 70 ALA B N 1
ATOM 4400 C CA . ALA B 1 70 ? 19.106 4.414 67.934 1.00 79.00 70 ALA B CA 1
ATOM 4401 C C . ALA B 1 70 ? 18.465 5.588 67.194 1.00 78.19 70 ALA B C 1
ATOM 4402 O O . ALA B 1 70 ? 18.281 5.525 65.974 1.00 78.76 70 ALA B O 1
ATOM 4404 N N . GLN B 1 71 ? 18.121 6.653 67.922 1.00 76.80 71 GLN B N 1
ATOM 4405 C CA . GLN B 1 71 ? 17.504 7.834 67.305 1.00 74.64 71 GLN B CA 1
ATOM 4406 C C . GLN B 1 71 ? 18.527 8.485 66.379 1.00 72.00 71 GLN B C 1
ATOM 4407 O O . GLN B 1 71 ? 18.168 9.076 65.358 1.00 71.11 71 GLN B O 1
ATOM 4413 N N . ALA B 1 72 ? 19.799 8.370 66.747 1.00 68.26 72 ALA B N 1
ATOM 4414 C CA . ALA B 1 72 ? 20.869 8.912 65.933 1.00 70.35 72 ALA B CA 1
ATOM 4415 C C . ALA B 1 72 ? 20.789 8.226 64.565 1.00 72.07 72 ALA B C 1
ATOM 4416 O O . ALA B 1 72 ? 20.567 8.889 63.546 1.00 75.94 72 ALA B O 1
ATOM 4418 N N . GLU B 1 73 ? 20.874 6.894 64.563 1.00 71.66 73 GLU B N 1
ATOM 4419 C CA . GLU B 1 73 ? 20.822 6.095 63.328 1.00 69.64 73 GLU B CA 1
ATOM 4420 C C . GLU B 1 73 ? 19.554 6.339 62.510 1.00 67.90 73 GLU B C 1
ATOM 4421 O O . GLU B 1 73 ? 19.593 6.401 61.277 1.00 67.62 73 GLU B O 1
ATOM 4427 N N . ALA B 1 74 ? 18.430 6.461 63.206 1.00 66.63 74 ALA B N 1
ATOM 4428 C CA . ALA B 1 74 ? 17.145 6.698 62.563 1.00 64.61 74 ALA B CA 1
ATOM 4429 C C . ALA B 1 74 ? 17.140 8.051 61.858 1.00 64.31 74 ALA B C 1
ATOM 4430 O O . ALA B 1 74 ? 16.473 8.233 60.836 1.00 62.24 74 ALA B O 1
ATOM 4432 N N . PHE B 1 75 ? 17.854 9.015 62.427 1.00 62.83 75 PHE B N 1
ATOM 4433 C CA . PHE B 1 75 ? 17.937 10.338 61.828 1.00 61.55 75 PHE B CA 1
ATOM 4434 C C . PHE B 1 75 ? 18.805 10.244 60.563 1.00 61.48 75 PHE B C 1
ATOM 4435 O O . PHE B 1 75 ? 18.358 10.583 59.456 1.00 59.45 75 PHE B O 1
ATOM 4443 N N . ILE B 1 76 ? 20.005 9.693 60.742 1.00 59.69 76 ILE B N 1
ATOM 4444 C CA . ILE B 1 76 ? 21.001 9.514 59.685 1.00 59.85 76 ILE B CA 1
ATOM 4445 C C . ILE B 1 76 ? 20.435 8.952 58.378 1.00 61.27 76 ILE B C 1
ATOM 4446 O O . ILE B 1 76 ? 20.801 9.387 57.284 1.00 61.44 76 ILE B O 1
ATOM 4451 N N . GLU B 1 77 ? 19.528 7.997 58.499 1.00 62.63 77 GLU B N 1
ATOM 4452 C CA . GLU B 1 77 ? 18.922 7.362 57.341 1.00 67.17 77 GLU B CA 1
ATOM 4453 C C . GLU B 1 77 ? 18.156 8.295 56.394 1.00 65.12 77 GLU B C 1
ATOM 4454 O O . GLU B 1 77 ? 17.655 7.839 55.369 1.00 66.27 77 GLU B O 1
ATOM 4460 N N . HIS B 1 78 ? 18.022 9.576 56.737 1.00 62.88 78 HIS B N 1
ATOM 4461 C CA . HIS B 1 78 ? 17.297 10.519 55.877 1.00 61.31 78 HIS B CA 1
ATOM 4462 C C . HIS B 1 78 ? 18.206 11.403 55.033 1.00 60.64 78 HIS B C 1
ATOM 4463 O O . HIS B 1 78 ? 17.732 12.326 54.360 1.00 60.33 78 HIS B O 1
ATOM 4470 N N . PHE B 1 79 ? 19.506 11.111 55.078 1.00 61.37 79 PHE B N 1
ATOM 4471 C CA . PHE B 1 79 ? 20.522 11.865 54.348 1.00 60.42 79 PHE B CA 1
ATOM 4472 C C . PHE B 1 79 ? 21.020 11.174 53.092 1.00 58.35 79 PHE B C 1
ATOM 4473 O O . PHE B 1 79 ? 21.139 9.958 53.047 1.00 59.35 79 PHE B O 1
ATOM 4481 N N . SER B 1 80 ? 21.371 11.977 52.099 1.00 57.46 80 SER B N 1
ATOM 4482 C CA . SER B 1 80 ? 21.906 11.497 50.830 1.00 56.31 80 SER B CA 1
ATOM 4483 C C . SER B 1 80 ? 22.886 12.564 50.341 1.00 56.41 80 SER B C 1
ATOM 4484 O O . SER B 1 80 ? 22.690 13.754 50.605 1.00 59.56 80 SER B O 1
ATOM 4487 N N . TYR B 1 81 ? 23.927 12.153 49.622 1.00 53.78 81 TYR B N 1
ATOM 4488 C CA . TYR B 1 81 ? 24.941 13.094 49.157 1.00 52.59 81 TYR B CA 1
ATOM 4489 C C . TYR B 1 81 ? 25.274 12.955 47.685 1.00 52.26 81 TYR B C 1
ATOM 4490 O O . TYR B 1 81 ? 25.229 11.864 47.139 1.00 54.92 81 TYR B O 1
ATOM 4499 N N . ARG B 1 82 ? 25.606 14.071 47.048 1.00 52.71 82 ARG B N 1
ATOM 4500 C CA . ARG B 1 82 ? 26.003 14.069 45.645 1.00 53.73 82 ARG B CA 1
ATOM 4501 C C . ARG B 1 82 ? 27.136 15.049 45.478 1.00 53.30 82 ARG B C 1
ATOM 4502 O O . ARG B 1 82 ? 27.055 16.184 45.969 1.00 52.87 82 ARG B O 1
ATOM 4510 N N . ALA B 1 83 ? 28.226 14.590 44.871 1.00 53.71 83 ALA B N 1
ATOM 4511 C CA . ALA B 1 83 ? 29.338 15.482 44.587 1.00 52.63 83 ALA B CA 1
ATOM 4512 C C . ALA B 1 83 ? 28.725 16.361 43.480 1.00 54.34 83 ALA B C 1
ATOM 4513 O O . ALA B 1 83 ? 27.907 15.878 42.678 1.00 53.92 83 ALA B O 1
ATOM 4515 N N . HIS B 1 84 ? 29.064 17.642 43.451 1.00 52.56 84 HIS B N 1
ATOM 4516 C CA . HIS B 1 84 ? 28.483 18.524 42.454 1.00 53.98 84 HIS B CA 1
ATOM 4517 C C . HIS B 1 84 ? 29.256 19.817 42.361 1.00 52.10 84 HIS B C 1
ATOM 4518 O O . HIS B 1 84 ? 29.679 20.367 43.376 1.00 53.45 84 HIS B O 1
ATOM 4525 N N . ASP B 1 85 ? 29.448 20.289 41.137 1.00 51.96 85 ASP B N 1
ATOM 4526 C CA . ASP B 1 85 ? 30.165 21.536 40.887 1.00 52.12 85 ASP B CA 1
ATOM 4527 C C . ASP B 1 85 ? 29.142 22.608 40.526 1.00 50.25 85 ASP B C 1
ATOM 4528 O O . ASP B 1 85 ? 28.555 22.585 39.443 1.00 48.15 85 ASP B O 1
ATOM 4533 N N . VAL B 1 86 ? 28.954 23.557 41.435 1.00 48.99 86 VAL B N 1
ATOM 4534 C CA . VAL B 1 86 ? 27.991 24.629 41.253 1.00 51.26 86 VAL B CA 1
ATOM 4535 C C . VAL B 1 86 ? 28.002 25.349 39.910 1.00 50.98 86 VAL B C 1
ATOM 4536 O O . VAL B 1 86 ? 26.943 25.729 39.421 1.00 51.71 86 VAL B O 1
ATOM 4540 N N . THR B 1 87 ? 29.173 25.526 39.308 1.00 53.12 87 THR B N 1
ATOM 4541 C CA . THR B 1 87 ? 29.261 26.224 38.023 1.00 55.88 87 THR B CA 1
ATOM 4542 C C . THR B 1 87 ? 28.864 25.412 36.786 1.00 56.80 87 THR B C 1
ATOM 4543 O O . THR B 1 87 ? 28.564 25.978 35.732 1.00 59.22 87 THR B O 1
ATOM 4547 N N . ASP B 1 88 ? 28.878 24.091 36.903 1.00 56.97 88 ASP B N 1
ATOM 4548 C CA . ASP B 1 88 ? 28.520 23.243 35.779 1.00 57.58 88 ASP B CA 1
ATOM 4549 C C . ASP B 1 88 ? 27.038 22.903 35.819 1.00 54.82 88 ASP B C 1
ATOM 4550 O O . ASP B 1 88 ? 26.609 22.033 36.588 1.00 53.09 88 ASP B O 1
ATOM 4555 N N . ALA B 1 89 ? 26.272 23.567 34.958 1.00 54.58 89 ALA B N 1
ATOM 4556 C CA . ALA B 1 89 ? 24.823 23.371 34.867 1.00 56.26 89 ALA B CA 1
ATOM 4557 C C . ALA B 1 89 ? 24.452 21.897 34.717 1.00 55.07 89 ALA B C 1
ATOM 4558 O O . ALA B 1 89 ? 23.470 21.422 35.293 1.00 55.67 89 ALA B O 1
ATOM 4560 N N . ALA B 1 90 ? 25.276 21.167 33.983 1.00 54.95 90 ALA B N 1
ATOM 4561 C CA . ALA B 1 90 ? 25.038 19.754 33.769 1.00 55.70 90 ALA B CA 1
ATOM 4562 C C . ALA B 1 90 ? 24.883 18.943 35.060 1.00 54.79 90 ALA B C 1
ATOM 4563 O O . ALA B 1 90 ? 23.904 18.216 35.219 1.00 55.68 90 ALA B O 1
ATOM 4565 N N . SER B 1 91 ? 25.807 19.088 36.005 1.00 52.84 91 SER B N 1
ATOM 4566 C CA . SER B 1 91 ? 25.704 18.287 37.220 1.00 53.49 91 SER B CA 1
ATOM 4567 C C . SER B 1 91 ? 24.469 18.558 38.066 1.00 53.96 91 SER B C 1
ATOM 4568 O O . SER B 1 91 ? 24.160 17.783 38.975 1.00 52.33 91 SER B O 1
ATOM 4571 N N . TYR B 1 92 ? 23.739 19.626 37.757 1.00 53.38 92 TYR B N 1
ATOM 4572 C CA . TYR B 1 92 ? 22.523 19.928 38.511 1.00 54.99 92 TYR B CA 1
ATOM 4573 C C . TYR B 1 92 ? 21.479 18.834 38.312 1.00 55.36 92 TYR B C 1
ATOM 4574 O O . TYR B 1 92 ? 20.596 18.647 39.153 1.00 54.63 92 TYR B O 1
ATOM 4583 N N . ALA B 1 93 ? 21.592 18.107 37.201 1.00 58.21 93 ALA B N 1
ATOM 4584 C CA . ALA B 1 93 ? 20.678 17.007 36.907 1.00 57.57 93 ALA B CA 1
ATOM 4585 C C . ALA B 1 93 ? 20.901 15.875 37.912 1.00 57.30 93 ALA B C 1
ATOM 4586 O O . ALA B 1 93 ? 19.953 15.183 38.293 1.00 56.45 93 ALA B O 1
ATOM 4588 N N . VAL B 1 94 ? 22.149 15.706 38.351 1.00 56.58 94 VAL B N 1
ATOM 4589 C CA . VAL B 1 94 ? 22.504 14.667 39.326 1.00 57.14 94 VAL B CA 1
ATOM 4590 C C . VAL B 1 94 ? 21.856 15.037 40.654 1.00 57.45 94 VAL B C 1
ATOM 4591 O O . VAL B 1 94 ? 21.327 14.185 41.381 1.00 56.67 94 VAL B O 1
ATOM 4595 N N . LEU B 1 95 ? 21.932 16.327 40.961 1.00 56.60 95 LEU B N 1
ATOM 4596 C CA . LEU B 1 95 ? 21.364 16.880 42.174 1.00 54.06 95 LEU B CA 1
ATOM 4597 C C . LEU B 1 95 ? 19.864 16.696 42.085 1.00 56.09 95 LEU B C 1
ATOM 4598 O O . LEU B 1 95 ? 19.256 16.076 42.953 1.00 52.25 95 LEU B O 1
ATOM 4603 N N . LYS B 1 96 ? 19.291 17.223 41.004 1.00 56.91 96 LYS B N 1
ATOM 4604 C CA . LYS B 1 96 ? 17.859 17.156 40.734 1.00 57.51 96 LYS B CA 1
ATOM 4605 C C . LYS B 1 96 ? 17.337 15.746 40.901 1.00 59.32 96 LYS B C 1
ATOM 4606 O O . LYS B 1 96 ? 16.295 15.526 41.519 1.00 60.81 96 LYS B O 1
ATOM 4612 N N . GLU B 1 97 ? 18.072 14.787 40.357 1.00 61.96 97 GLU B N 1
ATOM 4613 C CA . GLU B 1 97 ? 17.674 13.396 40.458 1.00 63.59 97 GLU B CA 1
ATOM 4614 C C . GLU B 1 97 ? 17.698 12.943 41.911 1.00 60.34 97 GLU B C 1
ATOM 4615 O O . GLU B 1 97 ? 16.701 12.427 42.415 1.00 59.38 97 GLU B O 1
ATOM 4621 N N . ALA B 1 98 ? 18.819 13.164 42.590 1.00 57.10 98 ALA B N 1
ATOM 4622 C CA . ALA B 1 98 ? 18.937 12.787 43.994 1.00 55.89 98 ALA B CA 1
ATOM 4623 C C . ALA B 1 98 ? 17.751 13.345 44.790 1.00 55.36 98 ALA B C 1
ATOM 4624 O O . ALA B 1 98 ? 17.089 12.612 45.528 1.00 54.48 98 ALA B O 1
ATOM 4626 N N . ILE B 1 99 ? 17.454 14.626 44.576 1.00 54.42 99 ILE B N 1
ATOM 4627 C CA . ILE B 1 99 ? 16.355 15.315 45.253 1.00 55.58 99 ILE B CA 1
ATOM 4628 C C . ILE B 1 99 ? 15.055 14.539 45.080 1.00 58.74 99 ILE B C 1
ATOM 4629 O O . ILE B 1 99 ? 14.409 14.163 46.062 1.00 59.99 99 ILE B O 1
ATOM 4634 N N . GLU B 1 100 ? 14.701 14.265 43.829 1.00 60.71 100 GLU B N 1
ATOM 4635 C CA . GLU B 1 100 ? 13.475 13.542 43.518 1.00 62.55 100 GLU B CA 1
ATOM 4636 C C . GLU B 1 100 ? 13.434 12.150 44.126 1.00 62.89 100 GLU B C 1
ATOM 4637 O O . GLU B 1 100 ? 12.385 11.700 44.581 1.00 60.38 100 GLU B O 1
ATOM 4643 N N . GLU B 1 101 ? 14.575 11.475 44.167 1.00 63.61 101 GLU B N 1
ATOM 4644 C CA . GLU B 1 101 ? 14.610 10.140 44.743 1.00 68.54 101 GLU B CA 1
ATOM 4645 C C . GLU B 1 101 ? 14.247 10.200 46.214 1.00 67.98 101 GLU B C 1
ATOM 4646 O O . GLU B 1 101 ? 13.299 9.539 46.649 1.00 68.83 101 GLU B O 1
ATOM 4652 N N . ALA B 1 102 ? 14.958 11.036 46.966 1.00 66.90 102 ALA B N 1
ATOM 4653 C CA . ALA B 1 102 ? 14.704 11.180 48.394 1.00 65.38 102 ALA B CA 1
ATOM 4654 C C . ALA B 1 102 ? 13.253 11.581 48.639 1.00 65.31 102 ALA B C 1
ATOM 4655 O O . ALA B 1 102 ? 12.612 11.082 49.562 1.00 66.98 102 ALA B O 1
ATOM 4657 N N . ALA B 1 103 ? 12.727 12.449 47.781 1.00 66.97 103 ALA B N 1
ATOM 4658 C CA . ALA B 1 103 ? 11.349 12.912 47.901 1.00 68.66 103 ALA B CA 1
ATOM 4659 C C . ALA B 1 103 ? 10.353 11.757 47.800 1.00 70.92 103 ALA B C 1
ATOM 4660 O O . ALA B 1 103 ? 9.437 11.633 48.618 1.00 68.72 103 ALA B O 1
ATOM 4662 N N . ASP B 1 104 ? 10.543 10.908 46.795 1.00 73.90 104 ASP B N 1
ATOM 4663 C CA . ASP B 1 104 ? 9.664 9.763 46.569 1.00 76.05 104 ASP B CA 1
ATOM 4664 C C . ASP B 1 104 ? 9.885 8.643 47.579 1.00 74.37 104 ASP B C 1
ATOM 4665 O O . ASP B 1 104 ? 8.948 7.923 47.932 1.00 75.89 104 ASP B O 1
ATOM 4670 N N . LYS B 1 105 ? 11.118 8.512 48.058 1.00 68.35 105 LYS B N 1
ATOM 4671 C CA . LYS B 1 105 ? 11.440 7.482 49.030 1.00 64.66 105 LYS B CA 1
ATOM 4672 C C . LYS B 1 105 ? 10.825 7.805 50.391 1.00 65.66 105 LYS B C 1
ATOM 4673 O O . LYS B 1 105 ? 10.434 6.901 51.126 1.00 65.52 105 LYS B O 1
ATOM 4679 N N . PHE B 1 106 ? 10.747 9.091 50.728 1.00 65.77 106 PHE B N 1
ATOM 4680 C CA . PHE B 1 106 ? 10.178 9.510 52.008 1.00 64.94 106 PHE B CA 1
ATOM 4681 C C . PHE B 1 106 ? 8.797 10.147 51.887 1.00 66.75 106 PHE B C 1
ATOM 4682 O O . PHE B 1 106 ? 8.213 10.575 52.888 1.00 67.31 106 PHE B O 1
ATOM 4690 N N . ASP B 1 107 ? 8.278 10.197 50.661 1.00 68.13 107 ASP B N 1
ATOM 4691 C CA . ASP B 1 107 ? 6.947 10.744 50.395 1.00 71.55 107 ASP B CA 1
ATOM 4692 C C . ASP B 1 107 ? 6.833 12.192 50.867 1.00 70.21 107 ASP B C 1
ATOM 4693 O O . ASP B 1 107 ? 6.059 12.517 51.779 1.00 71.46 107 ASP B O 1
ATOM 4698 N N . ILE B 1 108 ? 7.621 13.057 50.243 1.00 69.87 108 ILE B N 1
ATOM 4699 C CA . ILE B 1 108 ? 7.642 14.477 50.567 1.00 66.79 108 ILE B CA 1
ATOM 4700 C C . ILE B 1 108 ? 7.071 15.183 49.342 1.00 68.49 108 ILE B C 1
ATOM 4701 O O . ILE B 1 108 ? 7.628 15.082 48.249 1.00 69.83 108 ILE B O 1
ATOM 4706 N N . ASP B 1 109 ? 5.935 15.850 49.508 1.00 68.73 109 ASP B N 1
ATOM 4707 C CA . ASP B 1 109 ? 5.300 16.542 48.394 1.00 70.08 109 ASP B CA 1
ATOM 4708 C C . ASP B 1 109 ? 5.721 18.018 48.255 1.00 68.86 109 ASP B C 1
ATOM 4709 O O . ASP B 1 109 ? 5.049 18.925 48.764 1.00 70.28 109 ASP B O 1
ATOM 4714 N N . GLY B 1 110 ? 6.811 18.253 47.530 1.00 67.78 110 GLY B N 1
ATOM 4715 C CA . GLY B 1 110 ? 7.301 19.608 47.331 1.00 65.34 110 GLY B CA 1
ATOM 4716 C C . GLY B 1 110 ? 7.992 20.107 48.585 1.00 65.09 110 GLY B C 1
ATOM 4717 O O . GLY B 1 110 ? 8.731 19.347 49.220 1.00 65.63 110 GLY B O 1
ATOM 4718 N N . ASN B 1 111 ? 7.770 21.377 48.933 1.00 62.64 111 ASN B N 1
ATOM 4719 C CA . ASN B 1 111 ? 8.351 21.991 50.135 1.00 56.59 111 ASN B CA 1
ATOM 4720 C C . ASN B 1 111 ? 9.856 21.828 50.234 1.00 53.39 111 ASN B C 1
ATOM 4721 O O . ASN B 1 111 ? 10.372 21.129 51.115 1.00 52.59 111 ASN B O 1
ATOM 4726 N N . ARG B 1 112 ? 10.557 22.498 49.333 1.00 52.09 112 ARG B N 1
ATOM 4727 C CA . ARG B 1 112 ? 11.998 22.414 49.305 1.00 53.05 112 ARG B CA 1
ATOM 4728 C C . ARG B 1 112 ? 12.702 23.656 49.805 1.00 51.84 112 ARG B C 1
ATOM 4729 O O . ARG B 1 112 ? 12.337 24.794 49.464 1.00 50.98 112 ARG B O 1
ATOM 4737 N N . ILE B 1 113 ? 13.706 23.418 50.640 1.00 47.76 113 ILE B N 1
ATOM 4738 C CA . ILE B 1 113 ? 14.514 24.477 51.211 1.00 42.93 113 ILE B CA 1
ATOM 4739 C C . ILE B 1 113 ? 15.920 24.266 50.673 1.00 41.16 113 ILE B C 1
ATOM 4740 O O . ILE B 1 113 ? 16.440 23.150 50.727 1.00 43.03 113 ILE B O 1
ATOM 4745 N N . PHE B 1 114 ? 16.513 25.318 50.120 1.00 39.81 114 PHE B N 1
ATOM 4746 C CA . PHE B 1 114 ? 17.868 25.259 49.587 1.00 39.42 114 PHE B CA 1
ATOM 4747 C C . PHE B 1 114 ? 18.740 26.154 50.436 1.00 38.48 114 PHE B C 1
ATOM 4748 O O . PHE B 1 114 ? 18.570 27.373 50.448 1.00 38.36 114 PHE B O 1
ATOM 4756 N N . TYR B 1 115 ? 19.647 25.542 51.181 1.00 36.64 115 TYR B N 1
ATOM 4757 C CA . TYR B 1 115 ? 20.528 26.279 52.054 1.00 34.29 115 TYR B CA 1
ATOM 4758 C C . TYR B 1 115 ? 21.854 26.479 51.352 1.00 35.90 115 TYR B C 1
ATOM 4759 O O . TYR B 1 115 ? 22.590 25.523 51.132 1.00 36.42 115 TYR B O 1
ATOM 4768 N N . MET B 1 116 ? 22.157 27.722 51.005 1.00 32.19 116 MET B N 1
ATOM 4769 C CA . MET B 1 116 ? 23.405 28.055 50.339 1.00 37.36 116 MET B CA 1
ATOM 4770 C C . MET B 1 116 ? 24.505 28.410 51.354 1.00 39.34 116 MET B C 1
ATOM 4771 O O . MET B 1 116 ? 24.650 29.574 51.756 1.00 35.64 116 MET B O 1
ATOM 4776 N N . SER B 1 117 ? 25.245 27.407 51.808 1.00 40.72 117 SER B N 1
ATOM 4777 C CA . SER B 1 117 ? 26.330 27.647 52.749 1.00 42.08 117 SER B CA 1
ATOM 4778 C C . SER B 1 117 ? 27.699 27.547 52.042 1.00 42.78 117 SER B C 1
ATOM 4779 O O . SER B 1 117 ? 28.599 26.805 52.473 1.00 43.01 117 SER B O 1
ATOM 4782 N N . VAL B 1 118 ? 27.857 28.337 50.980 1.00 42.53 118 VAL B N 1
ATOM 4783 C CA . VAL B 1 118 ? 29.086 28.366 50.177 1.00 41.34 118 VAL B CA 1
ATOM 4784 C C . VAL B 1 118 ? 29.563 29.824 50.026 1.00 41.43 118 VAL B C 1
ATOM 4785 O O . VAL B 1 118 ? 28.894 30.743 50.510 1.00 41.41 118 VAL B O 1
ATOM 4789 N N . ALA B 1 119 ? 30.709 30.044 49.381 1.00 39.56 119 ALA B N 1
ATOM 4790 C CA . ALA B 1 119 ? 31.212 31.405 49.194 1.00 38.39 119 ALA B CA 1
ATOM 4791 C C . ALA B 1 119 ? 30.147 32.201 48.437 1.00 41.87 119 ALA B C 1
ATOM 4792 O O . ALA B 1 119 ? 29.493 31.663 47.536 1.00 41.19 119 ALA B O 1
ATOM 4794 N N . PRO B 1 120 ? 29.968 33.492 48.775 1.00 44.83 120 PRO B N 1
ATOM 4795 C CA . PRO B 1 120 ? 28.996 34.428 48.180 1.00 46.71 120 PRO B CA 1
ATOM 4796 C C . PRO B 1 120 ? 29.003 34.492 46.642 1.00 46.97 120 PRO B C 1
ATOM 4797 O O . PRO B 1 120 ? 27.948 34.577 46.013 1.00 47.00 120 PRO B O 1
ATOM 4801 N N . ARG B 1 121 ? 30.195 34.477 46.051 1.00 46.73 121 ARG B N 1
ATOM 4802 C CA . ARG B 1 121 ? 30.341 34.532 44.602 1.00 48.73 121 ARG B CA 1
ATOM 4803 C C . ARG B 1 121 ? 29.452 33.523 43.882 1.00 48.80 121 ARG B C 1
ATOM 4804 O O . ARG B 1 121 ? 28.958 33.793 42.784 1.00 52.40 121 ARG B O 1
ATOM 4812 N N . PHE B 1 122 ? 29.178 32.400 44.534 1.00 47.60 122 PHE B N 1
ATOM 4813 C CA . PHE B 1 122 ? 28.374 31.354 43.918 1.00 46.21 122 PHE B CA 1
ATOM 4814 C C . PHE B 1 122 ? 26.861 31.462 44.061 1.00 44.34 122 PHE B C 1
ATOM 4815 O O . PHE B 1 122 ? 26.133 30.819 43.306 1.00 41.53 122 PHE B O 1
ATOM 4823 N N . PHE B 1 123 ? 26.381 32.285 44.992 1.00 45.38 123 PHE B N 1
ATOM 4824 C CA . PHE B 1 123 ? 24.936 32.413 45.233 1.00 45.87 123 PHE B CA 1
ATOM 4825 C C . PHE B 1 123 ? 24.109 32.699 43.975 1.00 45.65 123 PHE B C 1
ATOM 4826 O O . PHE B 1 123 ? 23.132 31.995 43.699 1.00 43.16 123 PHE B O 1
ATOM 4834 N N . GLY B 1 124 ? 24.483 33.742 43.232 1.00 45.98 124 GLY B N 1
ATOM 4835 C CA . GLY B 1 124 ? 23.759 34.085 42.013 1.00 45.97 124 GLY B CA 1
ATOM 4836 C C . GLY B 1 124 ? 23.636 32.873 41.101 1.00 45.22 124 GLY B C 1
ATOM 4837 O O . GLY B 1 124 ? 22.532 32.457 40.733 1.00 43.84 124 GLY B O 1
ATOM 4838 N N . THR B 1 125 ? 24.780 32.274 40.799 1.00 42.51 125 THR B N 1
ATOM 4839 C CA . THR B 1 125 ? 24.854 31.097 39.953 1.00 44.87 125 THR B CA 1
ATOM 4840 C C . THR B 1 125 ? 23.922 29.973 40.418 1.00 44.64 125 THR B C 1
ATOM 4841 O O . THR B 1 125 ? 23.066 29.517 39.655 1.00 45.44 125 THR B O 1
ATOM 4845 N N . ILE B 1 126 ? 24.041 29.567 41.680 1.00 43.77 126 ILE B N 1
ATOM 4846 C CA . ILE B 1 126 ? 23.208 28.487 42.200 1.00 43.99 126 ILE B CA 1
ATOM 4847 C C . ILE B 1 126 ? 21.721 28.785 42.022 1.00 45.52 126 ILE B C 1
ATOM 4848 O O . ILE B 1 126 ? 20.941 27.920 41.601 1.00 46.32 126 ILE B O 1
ATOM 4853 N N . ALA B 1 127 ? 21.353 30.036 42.270 1.00 47.85 127 ALA B N 1
ATOM 4854 C CA . ALA B 1 127 ? 19.968 30.474 42.149 1.00 50.59 127 ALA B CA 1
ATOM 4855 C C . ALA B 1 127 ? 19.451 30.262 40.729 1.00 52.56 127 ALA B C 1
ATOM 4856 O O . ALA B 1 127 ? 18.489 29.514 40.522 1.00 52.95 127 ALA B O 1
ATOM 4858 N N . LYS B 1 128 ? 20.108 30.900 39.759 1.00 56.04 128 LYS B N 1
ATOM 4859 C CA . LYS B 1 128 ? 19.725 30.782 38.348 1.00 58.67 128 LYS B CA 1
ATOM 4860 C C . LYS B 1 128 ? 19.512 29.324 37.951 1.00 58.58 128 LYS B C 1
ATOM 4861 O O . LYS B 1 128 ? 18.436 28.966 37.470 1.00 58.37 128 LYS B O 1
ATOM 4867 N N . TYR B 1 129 ? 20.510 28.480 38.209 1.00 57.06 129 TYR B N 1
ATOM 4868 C CA . TYR B 1 129 ? 20.426 27.062 37.883 1.00 55.66 129 TYR B CA 1
ATOM 4869 C C . TYR B 1 129 ? 19.336 26.314 38.630 1.00 56.17 129 TYR B C 1
ATOM 4870 O O . TYR B 1 129 ? 18.822 25.334 38.108 1.00 56.07 129 TYR B O 1
ATOM 4879 N N . LEU B 1 130 ? 18.980 26.754 39.838 1.00 56.75 130 LEU B N 1
ATOM 4880 C CA . LEU B 1 130 ? 17.914 26.085 40.591 1.00 56.88 130 LEU B CA 1
ATOM 4881 C C . LEU B 1 130 ? 16.600 26.199 39.826 1.00 58.64 130 LEU B C 1
ATOM 4882 O O . LEU B 1 130 ? 15.770 25.286 39.865 1.00 60.21 130 LEU B O 1
ATOM 4887 N N . LYS B 1 131 ? 16.419 27.322 39.130 1.00 60.91 131 LYS B N 1
ATOM 4888 C CA . LYS B 1 131 ? 15.221 27.562 38.323 1.00 63.11 131 LYS B CA 1
ATOM 4889 C C . LYS B 1 131 ? 15.427 26.929 36.945 1.00 63.73 131 LYS B C 1
ATOM 4890 O O . LYS B 1 131 ? 14.590 26.171 36.452 1.00 64.02 131 LYS B O 1
ATOM 4896 N N . SER B 1 132 ? 16.556 27.274 36.338 1.00 63.55 132 SER B N 1
ATOM 4897 C CA . SER B 1 132 ? 16.986 26.786 35.035 1.00 61.37 132 SER B CA 1
ATOM 4898 C C . SER B 1 132 ? 16.902 25.249 34.924 1.00 60.54 132 SER B C 1
ATOM 4899 O O . SER B 1 132 ? 16.068 24.724 34.194 1.00 61.77 132 SER B O 1
ATOM 4902 N N . GLU B 1 133 ? 17.712 24.533 35.700 1.00 59.48 133 GLU B N 1
ATOM 4903 C CA . GLU B 1 133 ? 17.733 23.065 35.683 1.00 56.01 133 GLU B CA 1
ATOM 4904 C C . GLU B 1 133 ? 16.555 22.384 36.386 1.00 56.19 133 GLU B C 1
ATOM 4905 O O . GLU B 1 133 ? 16.651 21.225 36.811 1.00 53.99 133 GLU B O 1
ATOM 4911 N N . GLY B 1 134 ? 15.459 23.121 36.529 1.00 55.63 134 GLY B N 1
ATOM 4912 C CA . GLY B 1 134 ? 14.259 22.599 37.156 1.00 55.87 134 GLY B CA 1
ATOM 4913 C C . GLY B 1 134 ? 14.379 21.837 38.463 1.00 58.79 134 GLY B C 1
ATOM 4914 O O . GLY B 1 134 ? 13.845 20.731 38.570 1.00 60.12 134 GLY B O 1
ATOM 4915 N N . LEU B 1 135 ? 15.065 22.408 39.454 1.00 59.50 135 LEU B N 1
ATOM 4916 C CA . LEU B 1 135 ? 15.207 21.755 40.760 1.00 55.78 135 LEU B CA 1
ATOM 4917 C C . LEU B 1 135 ? 14.100 22.229 41.698 1.00 55.05 135 LEU B C 1
ATOM 4918 O O . LEU B 1 135 ? 13.852 21.621 42.736 1.00 56.28 135 LEU B O 1
ATOM 4923 N N . LEU B 1 136 ? 13.436 23.318 41.326 1.00 54.50 136 LEU B N 1
ATOM 4924 C CA . LEU B 1 136 ? 12.355 23.871 42.137 1.00 56.23 136 LEU B CA 1
ATOM 4925 C C . LEU B 1 136 ? 11.125 22.958 42.120 1.00 60.18 136 LEU B C 1
ATOM 4926 O O . LEU B 1 136 ? 10.667 22.556 41.054 1.00 60.64 136 LEU B O 1
ATOM 4931 N N . ALA B 1 137 ? 10.617 22.614 43.304 1.00 63.82 137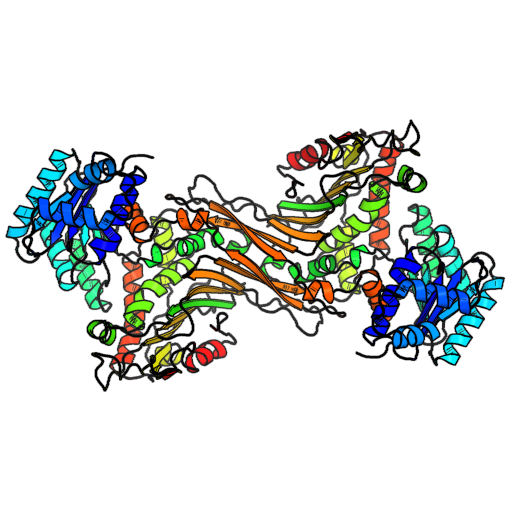 ALA B N 1
ATOM 4932 C CA . ALA B 1 137 ? 9.449 21.737 43.447 1.00 66.76 137 ALA B CA 1
ATOM 4933 C C . ALA B 1 137 ? 8.191 22.226 42.719 1.00 70.51 137 ALA B C 1
ATOM 4934 O O . ALA B 1 137 ? 7.998 23.428 42.513 1.00 69.85 137 ALA B O 1
ATOM 4936 N N . ASP B 1 138 ? 7.342 21.275 42.331 1.00 73.69 138 ASP B N 1
ATOM 4937 C CA . ASP B 1 138 ? 6.091 21.567 41.633 1.00 75.82 138 ASP B CA 1
ATOM 4938 C C . ASP B 1 138 ? 5.041 22.116 42.616 1.00 75.68 138 ASP B C 1
ATOM 4939 O O . ASP B 1 138 ? 4.531 23.225 42.435 1.00 76.33 138 ASP B O 1
ATOM 4944 N N . THR B 1 139 ? 4.694 21.313 43.621 1.00 73.84 139 THR B N 1
ATOM 4945 C CA . THR B 1 139 ? 3.733 21.710 44.651 1.00 74.88 139 THR B CA 1
ATOM 4946 C C . THR B 1 139 ? 4.496 22.168 45.902 1.00 73.94 139 THR B C 1
ATOM 4947 O O . THR B 1 139 ? 5.705 21.925 46.025 1.00 75.41 139 THR B O 1
ATOM 4951 N N . GLY B 1 140 ? 3.782 22.792 46.838 1.00 71.81 140 GLY B N 1
ATOM 4952 C CA . GLY B 1 140 ? 4.406 23.271 48.063 1.00 65.25 140 GLY B CA 1
ATOM 4953 C C . GLY B 1 140 ? 5.234 24.527 47.838 1.00 61.55 140 GLY B C 1
ATOM 4954 O O . GLY B 1 140 ? 5.084 25.206 46.810 1.00 59.01 140 GLY B O 1
ATOM 4955 N N . TYR B 1 141 ? 6.111 24.837 48.791 1.00 56.69 141 TYR B N 1
ATOM 4956 C CA . TYR B 1 141 ? 6.959 26.022 48.680 1.00 52.61 141 TYR B CA 1
ATOM 4957 C C . TYR B 1 141 ? 8.385 25.687 48.240 1.00 50.36 141 TYR B C 1
ATOM 4958 O O . TYR B 1 141 ? 8.804 24.525 48.245 1.00 48.83 141 TYR B O 1
ATOM 4967 N N . ASN B 1 142 ? 9.116 26.734 47.872 1.00 50.89 142 ASN B N 1
ATOM 4968 C CA . ASN B 1 142 ? 10.517 26.650 47.470 1.00 50.36 142 ASN B CA 1
ATOM 4969 C C . ASN B 1 142 ? 11.140 27.844 48.177 1.00 48.88 142 ASN B C 1
ATOM 4970 O O . ASN B 1 142 ? 10.742 28.982 47.918 1.00 47.89 142 ASN B O 1
ATOM 4975 N N . ARG B 1 143 ? 12.078 27.602 49.084 1.00 47.01 143 ARG B N 1
ATOM 4976 C CA . ARG B 1 143 ? 12.707 28.695 49.824 1.00 46.06 143 ARG B CA 1
ATOM 4977 C C . ARG B 1 143 ? 14.232 28.625 49.847 1.00 43.73 143 ARG B C 1
ATOM 4978 O O . ARG B 1 143 ? 14.812 27.542 49.951 1.00 43.80 143 ARG B O 1
ATOM 4986 N N . LEU B 1 144 ? 14.862 29.795 49.771 1.00 42.23 144 LEU B N 1
ATOM 4987 C CA . LEU B 1 144 ? 16.318 29.942 49.789 1.00 42.94 144 LEU B CA 1
ATOM 4988 C C . LEU B 1 144 ? 16.847 30.549 51.097 1.00 41.36 144 LEU B C 1
ATOM 4989 O O . LEU B 1 144 ? 16.420 31.624 51.502 1.00 40.04 144 LEU B O 1
ATOM 4994 N N . MET B 1 145 ? 17.803 29.879 51.729 1.00 38.25 145 MET B N 1
ATOM 4995 C CA . MET B 1 145 ? 18.398 30.381 52.956 1.00 35.07 145 MET B CA 1
ATOM 4996 C C . MET B 1 145 ? 19.780 30.816 52.561 1.00 36.66 145 MET B C 1
ATOM 4997 O O . MET B 1 145 ? 20.660 29.980 52.371 1.00 40.89 145 MET B O 1
ATOM 5002 N N . ILE B 1 146 ? 19.948 32.121 52.387 1.00 36.21 146 ILE B N 1
ATOM 5003 C CA . ILE B 1 146 ? 21.223 32.697 51.976 1.00 36.66 146 ILE B CA 1
ATOM 5004 C C . ILE B 1 146 ? 22.084 33.030 53.190 1.00 38.55 146 ILE B C 1
ATOM 5005 O O . ILE B 1 146 ? 21.759 33.926 53.968 1.00 39.81 146 ILE B O 1
ATOM 5010 N N . GLU B 1 147 ? 23.205 32.338 53.322 1.00 38.79 147 GLU B N 1
ATOM 5011 C CA . GLU B 1 147 ? 24.082 32.572 54.447 1.00 42.57 147 GLU B CA 1
ATOM 5012 C C . GLU B 1 147 ? 24.681 33.973 54.505 1.00 47.12 147 GLU B C 1
ATOM 5013 O O . GLU B 1 147 ? 24.597 34.624 55.533 1.00 50.45 147 GLU B O 1
ATOM 5019 N N . LYS B 1 148 ? 25.265 34.465 53.419 1.00 47.28 148 LYS B N 1
ATOM 5020 C CA . LYS B 1 148 ? 25.869 35.799 53.479 1.00 49.28 148 LYS B CA 1
ATOM 5021 C C . LYS B 1 148 ? 25.201 36.849 52.580 1.00 49.47 148 LYS B C 1
ATOM 5022 O O . LYS B 1 148 ? 25.844 37.415 51.686 1.00 48.76 148 LYS B O 1
ATOM 5028 N N . PRO B 1 149 ? 23.945 37.216 52.886 1.00 50.05 149 PRO B N 1
ATOM 5029 C CA . PRO B 1 149 ? 23.168 38.204 52.119 1.00 48.04 149 PRO B CA 1
ATOM 5030 C C . PRO B 1 149 ? 23.871 39.503 51.723 1.00 45.34 149 PRO B C 1
ATOM 5031 O O . PRO B 1 149 ? 23.558 40.079 50.692 1.00 39.94 149 PRO B O 1
ATOM 5035 N N . PHE B 1 150 ? 24.800 39.975 52.541 1.00 45.82 150 PHE B N 1
ATOM 5036 C CA . PHE B 1 150 ? 25.492 41.220 52.234 1.00 48.66 150 PHE B CA 1
ATOM 5037 C C . PHE B 1 150 ? 26.505 41.072 51.096 1.00 51.76 150 PHE B C 1
ATOM 5038 O O . PHE B 1 150 ? 26.861 42.049 50.416 1.00 50.57 150 PHE B O 1
ATOM 5046 N N . GLY B 1 151 ? 26.973 39.849 50.882 1.00 51.90 151 GLY B N 1
ATOM 5047 C CA . GLY B 1 151 ? 27.967 39.641 49.850 1.00 52.49 151 GLY B CA 1
ATOM 5048 C C . GLY B 1 151 ? 29.248 40.337 50.276 1.00 52.10 151 GLY B C 1
ATOM 5049 O O . GLY B 1 151 ? 29.463 40.608 51.456 1.00 52.79 151 GLY B O 1
ATOM 5050 N N . THR B 1 152 ? 30.090 40.677 49.318 1.00 55.19 152 THR B N 1
ATOM 5051 C CA . THR B 1 152 ? 31.352 41.321 49.635 1.00 56.02 152 THR B CA 1
ATOM 5052 C C . THR B 1 152 ? 31.402 42.800 49.300 1.00 54.98 152 THR B C 1
ATOM 5053 O O . THR B 1 152 ? 32.404 43.459 49.562 1.00 53.13 152 THR B O 1
ATOM 5057 N N . SER B 1 153 ? 30.313 43.320 48.744 1.00 55.37 153 SER B N 1
ATOM 5058 C CA . SER B 1 153 ? 30.240 44.725 48.367 1.00 53.92 153 SER B CA 1
ATOM 5059 C C . SER B 1 153 ? 28.826 45.065 47.925 1.00 54.15 153 SER B C 1
ATOM 5060 O O . SER B 1 153 ? 28.093 44.193 47.441 1.00 51.94 153 SER B O 1
ATOM 5063 N N . TYR B 1 154 ? 28.468 46.342 48.038 1.00 54.05 154 TYR B N 1
ATOM 5064 C CA . TYR B 1 154 ? 27.153 46.812 47.638 1.00 53.15 154 TYR B CA 1
ATOM 5065 C C . TYR B 1 154 ? 26.783 46.327 46.235 1.00 51.98 154 TYR B C 1
ATOM 5066 O O . TYR B 1 154 ? 25.702 45.781 46.036 1.00 50.60 154 TYR B O 1
ATOM 5075 N N . ASP B 1 155 ? 27.706 46.487 45.290 1.00 52.17 155 ASP B N 1
ATOM 5076 C CA . ASP B 1 155 ? 27.509 46.072 43.897 1.00 53.22 155 ASP B CA 1
ATOM 5077 C C . ASP B 1 155 ? 27.097 44.615 43.724 1.00 55.09 155 ASP B C 1
ATOM 5078 O O . ASP B 1 155 ? 26.089 44.318 43.074 1.00 54.99 155 ASP B O 1
ATOM 5083 N N . THR B 1 156 ? 27.909 43.702 44.248 1.00 51.37 156 THR B N 1
ATOM 5084 C CA . THR B 1 156 ? 27.599 42.282 44.137 1.00 50.82 156 THR B CA 1
ATOM 5085 C C . THR B 1 156 ? 26.316 41.987 44.903 1.00 47.17 156 THR B C 1
ATOM 5086 O O . THR B 1 156 ? 25.478 41.197 44.442 1.00 47.66 156 THR B O 1
ATOM 5090 N N . ALA B 1 157 ? 26.146 42.669 46.036 1.00 40.74 157 ALA B N 1
ATOM 5091 C CA . ALA B 1 157 ? 24.963 42.503 46.867 1.00 37.80 157 ALA B CA 1
ATOM 5092 C C . ALA B 1 157 ? 23.727 42.850 46.038 1.00 35.66 157 ALA B C 1
ATOM 5093 O O . ALA B 1 157 ? 22.788 42.059 45.958 1.00 33.14 157 ALA B O 1
ATOM 5095 N N . ALA B 1 158 ? 23.756 44.013 45.387 1.00 35.40 158 ALA B N 1
ATOM 5096 C CA . ALA B 1 158 ? 22.651 44.485 44.539 1.00 37.46 158 ALA B CA 1
ATOM 5097 C C . ALA B 1 158 ? 22.421 43.509 43.379 1.00 38.28 158 ALA B C 1
ATOM 5098 O O . ALA B 1 158 ? 21.287 43.146 43.044 1.00 37.79 158 ALA B O 1
ATOM 5100 N N . GLU B 1 159 ? 23.517 43.077 42.779 1.00 43.37 159 GLU B N 1
ATOM 5101 C CA . GLU B 1 159 ? 23.481 42.134 41.679 1.00 48.69 159 GLU B CA 1
ATOM 5102 C C . GLU B 1 159 ? 22.738 40.858 42.094 1.00 47.19 159 GLU B C 1
ATOM 5103 O O . GLU B 1 159 ? 21.795 40.439 41.411 1.00 46.59 159 GLU B O 1
ATOM 5109 N N . LEU B 1 160 ? 23.140 40.271 43.224 1.00 42.78 160 LEU B N 1
ATOM 5110 C CA . LEU B 1 160 ? 22.508 39.055 43.731 1.00 38.48 160 LEU B CA 1
ATOM 5111 C C . LEU B 1 160 ? 21.024 39.315 43.926 1.00 38.28 160 LEU B C 1
ATOM 5112 O O . LEU B 1 160 ? 20.191 38.507 43.515 1.00 41.49 160 LEU B O 1
ATOM 5117 N N . GLN B 1 161 ? 20.687 40.464 44.503 1.00 35.63 161 GLN B N 1
ATOM 5118 C CA . GLN B 1 161 ? 19.285 40.817 44.720 1.00 35.72 161 GLN B CA 1
ATOM 5119 C C . GLN B 1 161 ? 18.541 40.760 43.386 1.00 40.21 161 GLN B C 1
ATOM 5120 O O . GLN B 1 161 ? 17.440 40.198 43.300 1.00 40.04 161 GLN B O 1
ATOM 5126 N N . ASN B 1 162 ? 19.165 41.314 42.344 1.00 43.65 162 ASN B N 1
ATOM 5127 C CA . ASN B 1 162 ? 18.579 41.329 41.003 1.00 46.37 162 ASN B CA 1
ATOM 5128 C C . ASN B 1 162 ? 18.259 39.920 40.531 1.00 47.91 162 ASN B C 1
ATOM 5129 O O . ASN B 1 162 ? 17.124 39.628 40.138 1.00 47.99 162 ASN B O 1
ATOM 5134 N N . ASP B 1 163 ? 19.245 39.036 40.611 1.00 48.79 163 ASP B N 1
ATOM 5135 C CA . ASP B 1 163 ? 19.046 37.658 40.194 1.00 53.07 163 ASP B CA 1
ATOM 5136 C C . ASP B 1 163 ? 17.884 37.024 40.958 1.00 54.44 163 ASP B C 1
ATOM 5137 O O . ASP B 1 163 ? 16.959 36.464 40.360 1.00 57.42 163 ASP B O 1
ATOM 5142 N N . LEU B 1 164 ? 17.891 37.199 42.273 1.00 55.08 164 LEU B N 1
ATOM 5143 C CA . LEU B 1 164 ? 16.875 36.603 43.131 1.00 57.73 164 LEU B CA 1
ATOM 5144 C C . LEU B 1 164 ? 15.423 37.030 42.902 1.00 58.19 164 LEU B C 1
ATOM 5145 O O . LEU B 1 164 ? 14.518 36.193 42.975 1.00 56.33 164 LEU B O 1
ATOM 5150 N N . GLU B 1 165 ? 15.177 38.308 42.640 1.00 60.62 165 GLU B N 1
ATOM 5151 C CA . GLU B 1 165 ? 13.798 38.730 42.427 1.00 65.12 165 GLU B CA 1
ATOM 5152 C C . GLU B 1 165 ? 13.301 38.423 41.017 1.00 66.84 165 GLU B C 1
ATOM 5153 O O . GLU B 1 165 ? 12.098 38.422 40.762 1.00 65.97 165 GLU B O 1
ATOM 5159 N N . ASN B 1 166 ? 14.230 38.120 40.114 1.00 68.58 166 ASN B N 1
ATOM 5160 C CA . ASN B 1 166 ? 13.873 37.776 38.741 1.00 71.17 166 ASN B CA 1
ATOM 5161 C C . ASN B 1 166 ? 13.633 36.274 38.580 1.00 71.34 166 ASN B C 1
ATOM 5162 O O . ASN B 1 166 ? 13.184 35.818 37.532 1.00 74.53 166 ASN B O 1
ATOM 5167 N N . ALA B 1 167 ? 13.947 35.506 39.617 1.00 70.91 167 ALA B N 1
ATOM 5168 C CA . ALA B 1 167 ? 13.773 34.058 39.586 1.00 70.01 167 ALA B CA 1
ATOM 5169 C C . ALA B 1 167 ? 12.903 33.559 40.745 1.00 71.09 167 ALA B C 1
ATOM 5170 O O . ALA B 1 167 ? 12.217 32.540 40.623 1.00 70.00 167 ALA B O 1
ATOM 5172 N N . PHE B 1 168 ? 12.933 34.284 41.862 1.00 70.26 168 PHE B N 1
ATOM 5173 C CA . PHE B 1 168 ? 12.162 33.924 43.044 1.00 68.39 168 PHE B CA 1
ATOM 5174 C C . PHE B 1 168 ? 11.261 35.047 43.494 1.00 69.31 168 PHE B C 1
ATOM 5175 O O . PHE B 1 168 ? 11.445 36.210 43.131 1.00 69.63 168 PHE B O 1
ATOM 5183 N N . ASP B 1 169 ? 10.286 34.678 44.308 1.00 70.21 169 ASP B N 1
ATOM 5184 C CA . ASP B 1 169 ? 9.346 35.620 44.867 1.00 72.17 169 ASP B CA 1
ATOM 5185 C C . ASP B 1 169 ? 9.985 36.012 46.192 1.00 69.58 169 ASP B C 1
ATOM 5186 O O . ASP B 1 169 ? 10.537 35.154 46.885 1.00 69.39 169 ASP B O 1
ATOM 5191 N N . ASP B 1 170 ? 9.874 37.278 46.581 1.00 67.73 170 ASP B N 1
ATOM 5192 C CA . ASP B 1 170 ? 10.514 37.716 47.816 1.00 65.05 170 ASP B CA 1
ATOM 5193 C C . ASP B 1 170 ? 10.172 36.967 49.098 1.00 62.43 170 ASP B C 1
ATOM 5194 O O . ASP B 1 170 ? 11.042 36.785 49.944 1.00 59.82 170 ASP B O 1
ATOM 5199 N N . ASN B 1 171 ? 8.935 36.498 49.234 1.00 61.05 171 ASN B N 1
ATOM 5200 C CA . ASN B 1 171 ? 8.540 35.765 50.439 1.00 62.24 171 ASN B CA 1
ATOM 5201 C C . ASN B 1 171 ? 9.191 34.370 50.515 1.00 60.05 171 ASN B C 1
ATOM 5202 O O . ASN B 1 171 ? 8.930 33.594 51.441 1.00 58.82 171 ASN B O 1
ATOM 5207 N N . GLN B 1 172 ? 10.041 34.064 49.536 1.00 58.83 172 GLN B N 1
ATOM 5208 C CA . GLN B 1 172 ? 10.755 32.790 49.478 1.00 53.86 172 GLN B CA 1
ATOM 5209 C C . GLN B 1 172 ? 12.222 32.995 49.836 1.00 49.99 172 GLN B C 1
ATOM 5210 O O . GLN B 1 172 ? 12.979 32.027 49.930 1.00 50.85 172 GLN B O 1
ATOM 5216 N N . LEU B 1 173 ? 12.624 34.248 50.016 1.00 44.56 173 LEU B N 1
ATOM 5217 C CA . LEU B 1 173 ? 14.007 34.569 50.341 1.00 41.93 173 LEU B CA 1
ATOM 5218 C C . LEU B 1 173 ? 14.251 34.706 51.844 1.00 41.16 173 LEU B C 1
ATOM 5219 O O . LEU B 1 173 ? 13.525 35.419 52.537 1.00 42.16 173 LEU B O 1
ATOM 5224 N N . PHE B 1 174 ? 15.254 34.003 52.356 1.00 38.48 174 PHE B N 1
ATOM 5225 C CA . PHE B 1 174 ? 15.576 34.089 53.771 1.00 33.40 174 PHE B CA 1
ATOM 5226 C C . PHE B 1 174 ? 17.033 34.454 53.952 1.00 31.17 174 PHE B C 1
ATOM 5227 O O . PHE B 1 174 ? 17.917 33.590 53.935 1.00 33.68 174 PHE B O 1
ATOM 5235 N N . ARG B 1 175 ? 17.266 35.763 54.038 1.00 30.83 175 ARG B N 1
ATOM 5236 C CA . ARG B 1 175 ? 18.596 36.348 54.214 1.00 32.87 175 ARG B CA 1
ATOM 5237 C C . ARG B 1 175 ? 18.988 36.200 55.683 1.00 33.66 175 ARG B C 1
ATOM 5238 O O . ARG B 1 175 ? 18.378 36.806 56.567 1.00 38.54 175 ARG B O 1
ATOM 5246 N N . ILE B 1 176 ? 20.005 35.387 55.928 1.00 33.48 176 ILE B N 1
ATOM 5247 C CA . ILE B 1 176 ? 20.484 35.084 57.272 1.00 31.18 176 ILE B CA 1
ATOM 5248 C C . ILE B 1 176 ? 21.460 36.079 57.913 1.00 36.93 176 ILE B C 1
ATOM 5249 O O . ILE B 1 176 ? 22.166 36.815 57.222 1.00 36.64 176 ILE B O 1
ATOM 5254 N N . ASP B 1 177 ? 21.383 36.144 59.246 1.00 38.71 177 ASP B N 1
ATOM 5255 C CA . ASP B 1 177 ? 22.263 36.914 60.137 1.00 34.06 177 ASP B CA 1
ATOM 5256 C C . ASP B 1 177 ? 21.984 36.186 61.447 1.00 31.97 177 ASP B C 1
ATOM 5257 O O . ASP B 1 177 ? 20.927 36.395 62.054 1.00 29.60 177 ASP B O 1
ATOM 5262 N N . HIS B 1 178 ? 22.898 35.317 61.877 1.00 31.75 178 HIS B N 1
ATOM 5263 C CA . HIS B 1 178 ? 22.656 34.527 63.085 1.00 32.18 178 HIS B CA 1
ATOM 5264 C C . HIS B 1 178 ? 22.334 35.264 64.373 1.00 30.59 178 HIS B C 1
ATOM 5265 O O . HIS B 1 178 ? 21.703 34.683 65.246 1.00 37.17 178 HIS B O 1
ATOM 5272 N N . TYR B 1 179 ? 22.723 36.533 64.473 1.00 27.17 179 TYR B N 1
ATOM 5273 C CA . TYR B 1 179 ? 22.408 37.352 65.644 1.00 25.27 179 TYR B CA 1
ATOM 5274 C C . TYR B 1 179 ? 20.898 37.557 65.814 1.00 26.94 179 TYR B C 1
ATOM 5275 O O . TYR B 1 179 ? 20.393 37.619 66.936 1.00 33.09 179 TYR B O 1
ATOM 5284 N N . LEU B 1 180 ? 20.173 37.632 64.708 1.00 25.33 180 LEU B N 1
ATOM 5285 C CA . LEU B 1 180 ? 18.723 37.785 64.754 1.00 27.92 180 LEU B CA 1
ATOM 5286 C C . LEU B 1 180 ? 18.100 36.516 65.355 1.00 25.60 180 LEU B C 1
ATOM 5287 O O . LEU B 1 180 ? 16.948 36.513 65.802 1.00 25.38 180 LEU B O 1
ATOM 5292 N N . GLY B 1 181 ? 18.866 35.431 65.325 1.00 23.83 181 GLY B N 1
ATOM 5293 C CA . GLY B 1 181 ? 18.388 34.162 65.842 1.00 25.85 181 GLY B CA 1
ATOM 5294 C C . GLY B 1 181 ? 18.660 33.951 67.317 1.00 29.71 181 GLY B C 1
ATOM 5295 O O . GLY B 1 181 ? 18.211 32.954 67.885 1.00 30.41 181 GLY B O 1
ATOM 5296 N N . LYS B 1 182 ? 19.405 34.869 67.935 1.00 29.00 182 LYS B N 1
ATOM 5297 C CA . LYS B 1 182 ? 19.717 34.775 69.356 1.00 25.57 182 LYS B CA 1
ATOM 5298 C C . LYS B 1 182 ? 18.463 35.080 70.176 1.00 24.05 182 LYS B C 1
ATOM 5299 O O . LYS B 1 182 ? 17.784 36.082 69.953 1.00 26.08 182 LYS B O 1
ATOM 5305 N N . GLU B 1 183 ? 18.142 34.174 71.091 1.00 22.88 183 GLU B N 1
ATOM 5306 C CA . GLU B 1 183 ? 16.969 34.270 71.942 1.00 23.75 183 GLU B CA 1
ATOM 5307 C C . GLU B 1 183 ? 16.753 35.653 72.574 1.00 23.02 183 GLU B C 1
ATOM 5308 O O . GLU B 1 183 ? 15.656 36.206 72.519 1.00 26.27 183 GLU B O 1
ATOM 5314 N N . MET B 1 184 ? 17.802 36.228 73.145 1.00 23.71 184 MET B N 1
ATOM 5315 C CA . MET B 1 184 ? 17.700 37.543 73.768 1.00 21.53 184 MET B CA 1
ATOM 5316 C C . MET B 1 184 ? 17.424 38.686 72.786 1.00 25.05 184 MET B C 1
ATOM 5317 O O . MET B 1 184 ? 16.807 39.677 73.166 1.00 20.62 184 MET B O 1
ATOM 5322 N N . VAL B 1 185 ? 17.884 38.584 71.538 1.00 19.97 185 VAL B N 1
ATOM 5323 C CA . VAL B 1 185 ? 17.590 39.656 70.590 1.00 16.56 185 VAL B CA 1
ATOM 5324 C C . VAL B 1 185 ? 16.093 39.659 70.314 1.00 19.56 185 VAL B C 1
ATOM 5325 O O . VAL B 1 185 ? 15.473 40.720 70.141 1.00 20.88 185 VAL B O 1
ATOM 5329 N N . GLN B 1 186 ? 15.492 38.479 70.349 1.00 19.04 186 GLN B N 1
ATOM 5330 C CA . GLN B 1 186 ? 14.060 38.365 70.089 1.00 23.43 186 GLN B CA 1
ATOM 5331 C C . GLN B 1 186 ? 13.184 38.807 71.265 1.00 25.81 186 GLN B C 1
ATOM 5332 O O . GLN B 1 186 ? 11.953 38.847 71.153 1.00 25.51 186 GLN B O 1
ATOM 5338 N N . ASN B 1 187 ? 13.815 39.105 72.397 1.00 23.15 187 ASN B N 1
ATOM 5339 C CA . ASN B 1 187 ? 13.092 39.545 73.581 1.00 22.66 187 ASN B CA 1
ATOM 5340 C C . ASN B 1 187 ? 12.841 41.025 73.541 1.00 21.76 187 ASN B C 1
ATOM 5341 O O . ASN B 1 187 ? 11.874 41.500 74.122 1.00 22.68 187 ASN B O 1
ATOM 5346 N N . ILE B 1 188 ? 13.658 41.743 72.778 1.00 21.17 188 ILE B N 1
ATOM 5347 C CA . ILE B 1 188 ? 13.533 43.188 72.694 1.00 21.14 188 ILE B CA 1
ATOM 5348 C C . ILE B 1 188 ? 12.120 43.700 72.395 1.00 23.58 188 ILE B C 1
ATOM 5349 O O . ILE B 1 188 ? 11.608 44.555 73.120 1.00 23.30 188 ILE B O 1
ATOM 5354 N N . ALA B 1 189 ? 11.493 43.190 71.339 1.00 25.17 189 ALA B N 1
ATOM 5355 C CA . ALA B 1 189 ? 10.136 43.620 70.987 1.00 25.79 189 ALA B CA 1
ATOM 5356 C C . ALA B 1 189 ? 9.123 43.255 72.092 1.00 23.21 189 ALA B C 1
ATOM 5357 O O . ALA B 1 189 ? 8.174 44.002 72.352 1.00 21.96 189 ALA B O 1
ATOM 5359 N N . ALA B 1 190 ? 9.313 42.088 72.700 1.00 19.75 190 ALA B N 1
ATOM 5360 C CA . ALA B 1 190 ? 8.443 41.623 73.770 1.00 19.50 190 ALA B CA 1
ATOM 5361 C C . ALA B 1 190 ? 8.525 42.607 74.969 1.00 20.57 190 ALA B C 1
ATOM 5362 O O . ALA B 1 190 ? 7.505 43.080 75.476 1.00 16.88 190 ALA B O 1
ATOM 5364 N N . LEU B 1 191 ? 9.737 42.981 75.351 1.00 19.48 191 LEU B N 1
ATOM 5365 C CA . LEU B 1 191 ? 9.936 43.924 76.442 1.00 20.29 191 LEU B CA 1
ATOM 5366 C C . LEU B 1 191 ? 9.278 45.266 76.128 1.00 22.75 191 LEU B C 1
ATOM 5367 O O . LEU B 1 191 ? 8.541 45.822 76.942 1.00 24.40 191 LEU B O 1
ATOM 5372 N N . ARG B 1 192 ? 9.577 45.804 74.952 1.00 20.66 192 ARG B N 1
ATOM 5373 C CA . ARG B 1 192 ? 9.051 47.105 74.562 1.00 20.24 192 ARG B CA 1
ATOM 5374 C C . ARG B 1 192 ? 7.549 47.154 74.369 1.00 21.11 192 ARG B C 1
ATOM 5375 O O . ARG B 1 192 ? 6.845 47.889 75.060 1.00 21.80 192 ARG B O 1
ATOM 5383 N N . PHE B 1 193 ? 7.057 46.386 73.409 1.00 21.71 193 PHE B N 1
ATOM 5384 C CA . PHE B 1 193 ? 5.632 46.390 73.111 1.00 17.76 193 PHE B CA 1
ATOM 5385 C C . PHE B 1 193 ? 4.788 45.651 74.128 1.00 17.76 193 PHE B C 1
ATOM 5386 O O . PHE B 1 193 ? 3.576 45.848 74.187 1.00 19.13 193 PHE B O 1
ATOM 5394 N N . GLY B 1 194 ? 5.393 44.732 74.868 1.00 18.67 194 GLY B N 1
ATOM 5395 C CA . GLY B 1 194 ? 4.619 44.000 75.861 1.00 22.02 194 GLY B CA 1
ATOM 5396 C C . GLY B 1 194 ? 4.402 44.734 77.187 1.00 22.06 194 GLY B C 1
ATOM 5397 O O . GLY B 1 194 ? 3.622 44.261 78.023 1.00 24.60 194 GLY B O 1
ATOM 5398 N N . ASN B 1 195 ? 5.073 45.875 77.391 1.00 22.76 195 ASN B N 1
ATOM 5399 C CA . ASN B 1 195 ? 4.968 46.631 78.654 1.00 17.66 195 ASN B CA 1
ATOM 5400 C C . ASN B 1 195 ? 4.701 48.105 78.408 1.00 17.43 195 ASN B C 1
ATOM 5401 O O . ASN B 1 195 ? 5.609 48.850 78.026 1.00 20.16 195 ASN B O 1
ATOM 5406 N N . PRO B 1 196 ? 3.461 48.560 78.669 1.00 16.84 196 PRO B N 1
ATOM 5407 C CA . PRO B 1 196 ? 3.097 49.964 78.455 1.00 16.29 196 PRO B CA 1
ATOM 5408 C C . PRO B 1 196 ? 4.071 50.994 79.013 1.00 20.78 196 PRO B C 1
ATOM 5409 O O . PRO B 1 196 ? 4.376 51.990 78.341 1.00 19.12 196 PRO B O 1
ATOM 5413 N N . ILE B 1 197 ? 4.579 50.757 80.219 1.00 18.87 197 ILE B N 1
ATOM 5414 C CA . ILE B 1 197 ? 5.506 51.696 80.830 1.00 20.52 197 ILE B CA 1
ATOM 5415 C C . ILE B 1 197 ? 6.758 51.867 79.983 1.00 19.55 197 ILE B C 1
ATOM 5416 O O . ILE B 1 197 ? 7.374 52.913 80.025 1.00 16.78 197 ILE B O 1
ATOM 5421 N N . PHE B 1 198 ? 7.158 50.829 79.252 1.00 17.10 198 PHE B N 1
ATOM 5422 C CA . PHE B 1 198 ? 8.335 50.926 78.385 1.00 19.25 198 PHE B CA 1
ATOM 5423 C C . PHE B 1 198 ? 7.943 51.357 76.959 1.00 19.78 198 PHE B C 1
ATOM 5424 O O . PHE B 1 198 ? 8.607 52.195 76.327 1.00 18.81 198 PHE B O 1
ATOM 5432 N N . ASP B 1 199 ? 6.840 50.807 76.473 1.00 16.33 199 ASP B N 1
ATOM 5433 C CA . ASP B 1 199 ? 6.316 51.152 75.169 1.00 17.73 199 ASP B CA 1
ATOM 5434 C C . ASP B 1 199 ? 6.135 52.675 75.104 1.00 23.57 199 ASP B C 1
ATOM 5435 O O . ASP B 1 199 ? 6.643 53.339 74.186 1.00 23.47 199 ASP B O 1
ATOM 5440 N N . ALA B 1 200 ? 5.509 53.242 76.134 1.00 21.25 200 ALA B N 1
ATOM 5441 C CA . ALA B 1 200 ? 5.264 54.685 76.191 1.00 15.18 200 ALA B CA 1
ATOM 5442 C C . ALA B 1 200 ? 6.489 55.572 76.383 1.00 16.71 200 ALA B C 1
ATOM 5443 O O . ALA B 1 200 ? 6.434 56.769 76.097 1.00 20.75 200 ALA B O 1
ATOM 5445 N N . ALA B 1 201 ? 7.608 55.011 76.817 1.00 17.47 201 ALA B N 1
ATOM 5446 C CA . ALA B 1 201 ? 8.805 55.830 77.026 1.00 15.46 201 ALA B CA 1
ATOM 5447 C C . ALA B 1 201 ? 9.854 55.573 75.940 1.00 19.22 201 ALA B C 1
ATOM 5448 O O . ALA B 1 201 ? 10.977 56.078 76.010 1.00 16.79 201 ALA B O 1
ATOM 5450 N N . TRP B 1 202 ? 9.515 54.736 74.971 1.00 18.10 202 TRP B N 1
ATOM 5451 C CA . TRP B 1 202 ? 10.469 54.389 73.921 1.00 20.19 202 TRP B CA 1
ATOM 5452 C C . TRP B 1 202 ? 10.558 55.485 72.854 1.00 20.68 202 TRP B C 1
ATOM 5453 O O . TRP B 1 202 ? 10.185 55.268 71.701 1.00 22.57 202 TRP B O 1
ATOM 5464 N N . ASN B 1 203 ? 11.082 56.643 73.237 1.00 18.16 203 ASN B N 1
ATOM 5465 C CA . ASN B 1 203 ? 11.184 57.778 72.328 1.00 14.92 203 ASN B CA 1
ATOM 5466 C C . ASN B 1 203 ? 12.007 58.866 72.986 1.00 19.01 203 ASN B C 1
ATOM 5467 O O . ASN B 1 203 ? 12.435 58.723 74.146 1.00 22.90 203 ASN B O 1
ATOM 5472 N N . LYS B 1 204 ? 12.124 59.995 72.292 1.00 15.93 204 LYS B N 1
ATOM 5473 C CA . LYS B 1 204 ? 12.916 61.134 72.755 1.00 19.89 204 LYS B CA 1
ATOM 5474 C C . LYS B 1 204 ? 12.474 61.901 74.011 1.00 20.50 204 LYS B C 1
ATOM 5475 O O . LYS B 1 204 ? 13.266 62.639 74.591 1.00 23.05 204 LYS B O 1
ATOM 5481 N N . ASP B 1 205 ? 11.231 61.748 74.440 1.00 22.68 205 ASP B N 1
ATOM 5482 C CA . ASP B 1 205 ? 10.804 62.426 75.661 1.00 24.26 205 ASP B CA 1
ATOM 5483 C C . ASP B 1 205 ? 11.414 61.766 76.892 1.00 24.18 205 ASP B C 1
ATOM 5484 O O . ASP B 1 205 ? 11.551 62.412 77.923 1.00 27.75 205 ASP B O 1
ATOM 5489 N N . TYR B 1 206 ? 11.809 60.499 76.783 1.00 20.19 206 TYR B N 1
ATOM 5490 C CA . TYR B 1 206 ? 12.372 59.776 77.924 1.00 21.43 206 TYR B CA 1
ATOM 5491 C C . TYR B 1 206 ? 13.774 59.245 77.737 1.00 22.71 206 TYR B C 1
ATOM 5492 O O . TYR B 1 206 ? 14.525 59.154 78.705 1.00 18.85 206 TYR B O 1
ATOM 5501 N N . ILE B 1 207 ? 14.132 58.904 76.498 1.00 18.89 207 ILE B N 1
ATOM 5502 C CA . ILE B 1 207 ? 15.443 58.331 76.214 1.00 18.40 207 ILE B CA 1
ATOM 5503 C C . ILE B 1 207 ? 16.516 59.373 75.930 1.00 19.14 207 ILE B C 1
ATOM 5504 O O . ILE B 1 207 ? 16.282 60.337 75.200 1.00 23.32 207 ILE B O 1
ATOM 5509 N N . LYS B 1 208 ? 17.658 59.221 76.599 1.00 18.61 208 LYS B N 1
ATOM 5510 C CA . LYS B 1 208 ? 18.795 60.126 76.447 1.00 19.03 208 LYS B CA 1
ATOM 5511 C C . LYS B 1 208 ? 19.681 59.608 75.301 1.00 20.66 208 LYS B C 1
ATOM 5512 O O . LYS B 1 208 ? 20.145 60.380 74.462 1.00 25.51 208 LYS B O 1
ATOM 5518 N N . ASN B 1 209 ? 19.923 58.300 75.269 1.00 19.28 209 ASN B N 1
ATOM 5519 C CA . ASN B 1 209 ? 20.746 57.697 74.223 1.00 18.82 209 ASN B CA 1
ATOM 5520 C C . ASN B 1 209 ? 20.642 56.192 74.356 1.00 19.50 209 ASN B C 1
ATOM 5521 O O . ASN B 1 209 ? 20.190 55.697 75.388 1.00 18.30 209 ASN B O 1
ATOM 5526 N N . VAL B 1 210 ? 21.008 55.484 73.293 1.00 16.40 210 VAL B N 1
ATOM 5527 C CA . VAL B 1 210 ? 20.963 54.022 73.232 1.00 16.09 210 VAL B CA 1
ATOM 5528 C C . VAL B 1 210 ? 22.371 53.560 72.880 1.00 19.29 210 VAL B C 1
ATOM 5529 O O . VAL B 1 210 ? 22.995 54.128 71.988 1.00 18.58 210 VAL B O 1
ATOM 5533 N N . GLN B 1 211 ? 22.871 52.538 73.568 1.00 14.38 211 GLN B N 1
ATOM 5534 C CA . GLN B 1 211 ? 24.211 52.029 73.312 1.00 17.10 211 GLN B CA 1
ATOM 5535 C C . GLN B 1 211 ? 24.197 50.555 72.916 1.00 20.12 211 GLN B C 1
ATOM 5536 O O . GLN B 1 211 ? 23.484 49.756 73.534 1.00 23.35 211 GLN B O 1
ATOM 5542 N N . VAL B 1 212 ? 24.956 50.188 71.881 1.00 16.85 212 VAL B N 1
ATOM 5543 C CA . VAL B 1 212 ? 25.012 48.784 71.456 1.00 16.55 212 VAL B CA 1
ATOM 5544 C C . VAL B 1 212 ? 26.472 48.391 71.447 1.00 18.19 212 VAL B C 1
ATOM 5545 O O . VAL B 1 212 ? 27.286 49.017 70.749 1.00 21.33 212 VAL B O 1
ATOM 5549 N N . THR B 1 213 ? 26.809 47.361 72.220 1.00 15.03 213 THR B N 1
ATOM 5550 C CA . THR B 1 213 ? 28.190 46.912 72.335 1.00 12.63 213 THR B CA 1
ATOM 5551 C C . THR B 1 213 ? 28.351 45.454 71.941 1.00 18.06 213 THR B C 1
ATOM 5552 O O . THR B 1 213 ? 27.527 44.623 72.311 1.00 15.19 213 THR B O 1
ATOM 5556 N N . LEU B 1 214 ? 29.334 45.176 71.083 1.00 19.68 214 LEU B N 1
ATOM 5557 C CA . LEU B 1 214 ? 29.642 43.816 70.644 1.00 18.23 214 LEU B CA 1
ATOM 5558 C C . LEU B 1 214 ? 31.140 43.751 70.831 1.00 21.44 214 LEU B C 1
ATOM 5559 O O . LEU B 1 214 ? 31.904 44.160 69.951 1.00 20.56 214 LEU B O 1
ATOM 5564 N N . SER B 1 215 ? 31.571 43.305 72.003 1.00 18.66 215 SER B N 1
ATOM 5565 C CA . SER B 1 215 ? 32.993 43.259 72.292 1.00 20.78 215 SER B CA 1
ATOM 5566 C C . SER B 1 215 ? 33.505 41.852 72.373 1.00 20.86 215 SER B C 1
ATOM 5567 O O . SER B 1 215 ? 32.767 40.923 72.701 1.00 19.35 215 SER B O 1
ATOM 5570 N N . GLU B 1 216 ? 34.772 41.703 72.031 1.00 23.12 216 GLU B N 1
ATOM 5571 C CA . GLU B 1 216 ? 35.424 40.416 72.049 1.00 24.28 216 GLU B CA 1
ATOM 5572 C C . GLU B 1 216 ? 36.778 40.574 72.702 1.00 23.51 216 GLU B C 1
ATOM 5573 O O . GLU B 1 216 ? 37.397 41.638 72.603 1.00 24.11 216 GLU B O 1
ATOM 5579 N N . VAL B 1 217 ? 37.238 39.517 73.367 1.00 20.19 217 VAL B N 1
ATOM 5580 C CA . VAL B 1 217 ? 38.560 39.526 73.995 1.00 19.62 217 VAL B CA 1
ATOM 5581 C C . VAL B 1 217 ? 39.644 38.996 73.038 1.00 22.05 217 VAL B C 1
ATOM 5582 O O . VAL B 1 217 ? 40.804 39.380 73.148 1.00 16.61 217 VAL B O 1
ATOM 5586 N N . LEU B 1 218 ? 39.262 38.118 72.104 1.00 23.76 218 LEU B N 1
ATOM 5587 C CA . LEU B 1 218 ? 40.196 37.547 71.128 1.00 25.84 218 LEU B CA 1
ATOM 5588 C C . LEU B 1 218 ? 40.743 38.552 70.103 1.00 26.68 218 LEU B C 1
ATOM 5589 O O . LEU B 1 218 ? 40.129 39.600 69.829 1.00 24.49 218 LEU B O 1
ATOM 5594 N N . GLY B 1 219 ? 41.916 38.220 69.564 1.00 29.13 219 GLY B N 1
ATOM 5595 C CA . GLY B 1 219 ? 42.539 39.033 68.536 1.00 27.61 219 GLY B CA 1
ATOM 5596 C C . GLY B 1 219 ? 42.148 38.454 67.175 1.00 28.59 219 GLY B C 1
ATOM 5597 O O . GLY B 1 219 ? 41.179 37.698 67.064 1.00 25.66 219 GLY B O 1
ATOM 5598 N N . VAL B 1 220 ? 42.915 38.778 66.143 1.00 31.28 220 VAL B N 1
ATOM 5599 C CA . VAL B 1 220 ? 42.651 38.283 64.789 1.00 35.29 220 VAL B CA 1
ATOM 5600 C C . VAL B 1 220 ? 42.818 36.760 64.661 1.00 37.28 220 VAL B C 1
ATOM 5601 O O . VAL B 1 220 ? 42.238 36.138 63.766 1.00 38.68 220 VAL B O 1
ATOM 5605 N N . GLU B 1 221 ? 43.625 36.174 65.545 1.00 39.95 221 GLU B N 1
ATOM 5606 C CA . GLU B 1 221 ? 43.885 34.732 65.566 1.00 45.00 221 GLU B CA 1
ATOM 5607 C C . GLU B 1 221 ? 44.485 34.263 64.236 1.00 49.26 221 GLU B C 1
ATOM 5608 O O . GLU B 1 221 ? 45.502 34.808 63.793 1.00 49.44 221 GLU B O 1
ATOM 5614 N N . GLU B 1 222 ? 43.834 33.298 63.580 1.00 52.90 222 GLU B N 1
ATOM 5615 C CA . GLU B 1 222 ? 44.324 32.743 62.316 1.00 55.48 222 GLU B CA 1
ATOM 5616 C C . GLU B 1 222 ? 43.477 33.109 61.094 1.00 52.48 222 GLU B C 1
ATOM 5617 O O . GLU B 1 222 ? 43.497 32.412 60.080 1.00 48.01 222 GLU B O 1
ATOM 5623 N N . ARG B 1 223 ? 42.780 34.236 61.179 1.00 49.71 223 ARG B N 1
ATOM 5624 C CA . ARG B 1 223 ? 41.928 34.685 60.089 1.00 51.19 223 ARG B CA 1
ATOM 5625 C C . ARG B 1 223 ? 42.368 36.017 59.492 1.00 47.55 223 ARG B C 1
ATOM 5626 O O . ARG B 1 223 ? 41.542 36.742 58.919 1.00 46.03 223 ARG B O 1
ATOM 5634 N N . ALA B 1 224 ? 43.662 36.324 59.610 1.00 39.34 224 ALA B N 1
ATOM 5635 C CA . ALA B 1 224 ? 44.214 37.571 59.077 1.00 38.89 224 ALA B CA 1
ATOM 5636 C C . ALA B 1 224 ? 43.867 37.689 57.595 1.00 39.22 224 ALA B C 1
ATOM 5637 O O . ALA B 1 224 ? 43.479 38.757 57.126 1.00 41.88 224 ALA B O 1
ATOM 5639 N N . GLY B 1 225 ? 43.925 36.561 56.892 1.00 42.64 225 GLY B N 1
ATOM 5640 C CA . GLY B 1 225 ? 43.598 36.529 55.479 1.00 45.36 225 GLY B CA 1
ATOM 5641 C C . GLY B 1 225 ? 42.274 37.205 55.152 1.00 45.52 225 GLY B C 1
ATOM 5642 O O . GLY B 1 225 ? 42.205 38.021 54.231 1.00 46.26 225 GLY B O 1
ATOM 5643 N N . TYR B 1 226 ? 41.217 36.848 55.877 1.00 43.67 226 TYR B N 1
ATOM 5644 C CA . TYR B 1 226 ? 39.905 37.455 55.660 1.00 40.69 226 TYR B CA 1
ATOM 5645 C C . TYR B 1 226 ? 39.748 38.804 56.389 1.00 37.99 226 TYR B C 1
ATOM 5646 O O . TYR B 1 226 ? 39.313 39.809 55.801 1.00 38.23 226 TYR B O 1
ATOM 5655 N N . TYR B 1 227 ? 40.129 38.826 57.663 1.00 33.06 227 TYR B N 1
ATOM 5656 C CA . TYR B 1 227 ? 39.959 40.013 58.490 1.00 27.70 227 TYR B CA 1
ATOM 5657 C C . TYR B 1 227 ? 40.670 41.288 58.066 1.00 26.27 227 TYR B C 1
ATOM 5658 O O . TYR B 1 227 ? 40.093 42.371 58.160 1.00 26.76 227 TYR B O 1
ATOM 5667 N N . ASP B 1 228 ? 41.902 41.165 57.584 1.00 28.85 228 ASP B N 1
ATOM 5668 C CA . ASP B 1 228 ? 42.673 42.339 57.204 1.00 28.15 228 ASP B CA 1
ATOM 5669 C C . ASP B 1 228 ? 42.021 43.297 56.214 1.00 30.57 228 ASP B C 1
ATOM 5670 O O . ASP B 1 228 ? 42.366 44.484 56.179 1.00 30.76 228 ASP B O 1
ATOM 5675 N N . THR B 1 229 ? 41.102 42.796 55.397 1.00 30.47 229 THR B N 1
ATOM 5676 C CA . THR B 1 229 ? 40.417 43.668 54.450 1.00 34.67 229 THR B CA 1
ATOM 5677 C C . THR B 1 229 ? 38.992 43.950 54.902 1.00 32.82 229 THR B C 1
ATOM 5678 O O . THR B 1 229 ? 38.395 44.938 54.480 1.00 37.35 229 THR B O 1
ATOM 5682 N N . ALA B 1 230 ? 38.449 43.110 55.782 1.00 30.73 230 ALA B N 1
ATOM 5683 C CA . ALA B 1 230 ? 37.089 43.339 56.261 1.00 26.62 230 ALA B CA 1
ATOM 5684 C C . ALA B 1 230 ? 37.068 44.317 57.433 1.00 25.07 230 ALA B C 1
ATOM 5685 O O . ALA B 1 230 ? 36.392 45.351 57.376 1.00 26.59 230 ALA B O 1
ATOM 5687 N N . GLY B 1 231 ? 37.817 43.990 58.486 1.00 26.81 231 GLY B N 1
ATOM 5688 C CA . GLY B 1 231 ? 37.855 44.821 59.683 1.00 25.41 231 GLY B CA 1
ATOM 5689 C C . GLY B 1 231 ? 36.551 44.756 60.469 1.00 24.07 231 GLY B C 1
ATOM 5690 O O . GLY B 1 231 ? 35.563 44.168 60.009 1.00 23.89 231 GLY B O 1
ATOM 5691 N N . ALA B 1 232 ? 36.516 45.395 61.635 1.00 22.00 232 ALA B N 1
ATOM 5692 C CA . ALA B 1 232 ? 35.305 45.388 62.456 1.00 18.05 232 ALA B CA 1
ATOM 5693 C C . ALA B 1 232 ? 34.150 46.025 61.698 1.00 14.25 232 ALA B C 1
ATOM 5694 O O . ALA B 1 232 ? 32.989 45.634 61.875 1.00 16.93 232 ALA B O 1
ATOM 5696 N N . LEU B 1 233 ? 34.461 47.036 60.884 1.00 18.78 233 LEU B N 1
ATOM 5697 C CA . LEU B 1 233 ? 33.424 47.732 60.110 1.00 18.75 233 LEU B CA 1
ATOM 5698 C C . LEU B 1 233 ? 32.553 46.778 59.303 1.00 22.07 233 LEU B C 1
ATOM 5699 O O . LEU B 1 233 ? 31.323 46.845 59.386 1.00 23.09 233 LEU B O 1
ATOM 5704 N N . LEU B 1 234 ? 33.176 45.873 58.545 1.00 19.37 234 LEU B N 1
ATOM 5705 C CA . LEU B 1 234 ? 32.393 44.949 57.739 1.00 20.47 234 LEU B CA 1
ATOM 5706 C C . LEU B 1 234 ? 32.084 43.663 58.469 1.00 22.37 234 LEU B C 1
ATOM 5707 O O . LEU B 1 234 ? 31.043 43.043 58.258 1.00 20.04 234 LEU B O 1
ATOM 5712 N N . ASP B 1 235 ? 32.989 43.254 59.340 1.00 25.44 235 ASP B N 1
ATOM 5713 C CA . ASP B 1 235 ? 32.793 42.005 60.057 1.00 26.75 235 ASP B CA 1
ATOM 5714 C C . ASP B 1 235 ? 31.720 42.036 61.159 1.00 28.68 235 ASP B C 1
ATOM 5715 O O . ASP B 1 235 ? 31.002 41.041 61.361 1.00 28.48 235 ASP B O 1
ATOM 5720 N N . MET B 1 236 ? 31.556 43.178 61.824 1.00 23.87 236 MET B N 1
ATOM 5721 C CA . MET B 1 236 ? 30.598 43.264 62.933 1.00 26.43 236 MET B CA 1
ATOM 5722 C C . MET B 1 236 ? 29.576 44.373 62.864 1.00 23.25 236 MET B C 1
ATOM 5723 O O . MET B 1 236 ? 28.412 44.187 63.246 1.00 24.94 236 MET B O 1
ATOM 5728 N N . ILE B 1 237 ? 30.019 45.537 62.406 1.00 21.76 237 ILE B N 1
ATOM 5729 C CA . ILE B 1 237 ? 29.139 46.694 62.330 1.00 23.30 237 ILE B CA 1
ATOM 5730 C C . ILE B 1 237 ? 28.078 46.617 61.240 1.00 23.76 237 ILE B C 1
ATOM 5731 O O . ILE B 1 237 ? 26.881 46.684 61.518 1.00 20.55 237 ILE B O 1
ATOM 5736 N N . GLN B 1 238 ? 28.521 46.450 60.004 1.00 23.90 238 GLN B N 1
ATOM 5737 C CA . GLN B 1 238 ? 27.598 46.408 58.877 1.00 24.68 238 GLN B CA 1
ATOM 5738 C C . GLN B 1 238 ? 26.459 45.428 59.043 1.00 23.43 238 GLN B C 1
ATOM 5739 O O . GLN B 1 238 ? 25.312 45.722 58.703 1.00 19.84 238 GLN B O 1
ATOM 5745 N N . ASN B 1 239 ? 26.779 44.250 59.561 1.00 21.94 239 ASN B N 1
ATOM 5746 C CA . ASN B 1 239 ? 25.762 43.226 59.706 1.00 23.33 239 ASN B CA 1
ATOM 5747 C C . ASN B 1 239 ? 25.044 43.064 61.051 1.00 24.17 239 ASN B C 1
ATOM 5748 O O . ASN B 1 239 ? 23.896 43.487 61.203 1.00 23.88 239 ASN B O 1
ATOM 5753 N N . HIS B 1 240 ? 25.718 42.452 62.022 1.00 24.59 240 HIS B N 1
ATOM 5754 C CA . HIS B 1 240 ? 25.130 42.149 63.329 1.00 22.32 240 HIS B CA 1
ATOM 5755 C C . HIS B 1 240 ? 24.669 43.361 64.103 1.00 19.01 240 HIS B C 1
ATOM 5756 O O . HIS B 1 240 ? 23.528 43.417 64.572 1.00 23.25 240 HIS B O 1
ATOM 5763 N N . THR B 1 241 ? 25.528 44.364 64.171 1.00 16.13 241 THR B N 1
ATOM 5764 C CA . THR B 1 241 ? 25.174 45.571 64.888 1.00 17.53 241 THR B CA 1
ATOM 5765 C C . THR B 1 241 ? 23.953 46.230 64.261 1.00 20.72 241 THR B C 1
ATOM 5766 O O . THR B 1 241 ? 22.978 46.525 64.960 1.00 22.46 241 THR B O 1
ATOM 5770 N N . MET B 1 242 ? 23.982 46.421 62.942 1.00 20.96 242 MET B N 1
ATOM 5771 C CA . MET B 1 242 ? 22.864 47.051 62.266 1.00 20.96 242 MET B CA 1
ATOM 5772 C C . MET B 1 242 ? 21.547 46.328 62.483 1.00 18.24 242 MET B C 1
ATOM 5773 O O . MET B 1 242 ? 20.501 46.958 62.631 1.00 18.71 242 MET B O 1
ATOM 5778 N N . GLN B 1 243 ? 21.573 45.007 62.474 1.00 16.88 243 GLN B N 1
ATOM 5779 C CA . GLN B 1 243 ? 20.318 44.295 62.646 1.00 17.13 243 GLN B CA 1
ATOM 5780 C C . GLN B 1 243 ? 19.750 44.508 64.047 1.00 22.96 243 GLN B C 1
ATOM 5781 O O . GLN B 1 243 ? 18.536 44.571 64.219 1.00 22.02 243 GLN B O 1
ATOM 5787 N N . ILE B 1 244 ? 20.627 44.660 65.041 1.00 22.58 244 ILE B N 1
ATOM 5788 C CA . ILE B 1 244 ? 20.175 44.902 66.409 1.00 18.50 244 ILE B CA 1
ATOM 5789 C C . ILE B 1 244 ? 19.587 46.322 66.500 1.00 18.80 244 ILE B C 1
ATOM 5790 O O . ILE B 1 244 ? 18.503 46.519 67.069 1.00 18.82 244 ILE B O 1
ATOM 5795 N N . VAL B 1 245 ? 20.264 47.293 65.887 1.00 16.24 245 VAL B N 1
ATOM 5796 C CA . VAL B 1 245 ? 19.772 48.662 65.878 1.00 14.33 245 VAL B CA 1
ATOM 5797 C C . VAL B 1 245 ? 18.367 48.652 65.307 1.00 19.81 245 VAL B C 1
ATOM 5798 O O . VAL B 1 245 ? 17.470 49.286 65.863 1.00 24.70 245 VAL B O 1
ATOM 5802 N N . GLY B 1 246 ? 18.170 47.874 64.238 1.00 20.59 246 GLY B N 1
ATOM 5803 C CA . GLY B 1 246 ? 16.858 47.766 63.610 1.00 19.77 246 GLY B CA 1
ATOM 5804 C C . GLY B 1 246 ? 15.725 47.428 64.570 1.00 20.03 246 GLY B C 1
ATOM 5805 O O . GLY B 1 246 ? 14.662 48.056 64.522 1.00 23.46 246 GLY B O 1
ATOM 5806 N N . TRP B 1 247 ? 15.920 46.418 65.416 1.00 19.32 247 TRP B N 1
ATOM 5807 C CA . TRP B 1 247 ? 14.901 46.039 66.400 1.00 18.46 247 TRP B CA 1
ATOM 5808 C C . TRP B 1 247 ? 14.664 47.183 67.390 1.00 19.71 247 TRP B C 1
ATOM 5809 O O . TRP B 1 247 ? 13.528 47.438 67.783 1.00 22.92 247 TRP B O 1
ATOM 5820 N N . LEU B 1 248 ? 15.727 47.908 67.732 1.00 16.49 248 LEU B N 1
ATOM 5821 C CA . LEU B 1 248 ? 15.636 48.993 68.688 1.00 15.28 248 LEU B CA 1
ATOM 5822 C C . LEU B 1 248 ? 14.971 50.253 68.165 1.00 18.55 248 LEU B C 1
ATOM 5823 O O . LEU B 1 248 ? 14.116 50.830 68.832 1.00 17.54 248 LEU B O 1
ATOM 5828 N N . ALA B 1 249 ? 15.371 50.697 66.982 1.00 16.74 249 ALA B N 1
ATOM 5829 C CA . ALA B 1 249 ? 14.848 51.934 66.419 1.00 12.60 249 ALA B CA 1
ATOM 5830 C C . ALA B 1 249 ? 13.540 51.842 65.671 1.00 17.80 249 ALA B C 1
ATOM 5831 O O . ALA B 1 249 ? 12.951 52.870 65.349 1.00 19.42 249 ALA B O 1
ATOM 5833 N N . MET B 1 250 ? 13.054 50.633 65.419 1.00 18.05 250 MET B N 1
ATOM 5834 C CA . MET B 1 250 ? 11.824 50.480 64.645 1.00 20.03 250 MET B CA 1
ATOM 5835 C C . MET B 1 250 ? 10.649 51.257 65.211 1.00 22.39 250 MET B C 1
ATOM 5836 O O . MET B 1 250 ? 10.636 51.636 66.382 1.00 21.43 250 MET B O 1
ATOM 5841 N N . GLU B 1 251 ? 9.707 51.591 64.338 1.00 23.83 251 GLU B N 1
ATOM 5842 C CA . GLU B 1 251 ? 8.506 52.281 64.772 1.00 25.50 251 GLU B CA 1
ATOM 5843 C C . GLU B 1 251 ? 7.607 51.182 65.337 1.00 25.81 251 GLU B C 1
ATOM 5844 O O . GLU B 1 251 ? 7.912 49.988 65.217 1.00 26.94 251 GLU B O 1
ATOM 5850 N N . LYS B 1 252 ? 6.516 51.575 65.979 1.00 26.03 252 LYS B N 1
ATOM 5851 C CA . LYS B 1 252 ? 5.567 50.600 66.511 1.00 29.37 252 LYS B CA 1
ATOM 5852 C C . LYS B 1 252 ? 4.815 50.041 65.304 1.00 30.76 252 LYS B C 1
ATOM 5853 O O . LYS B 1 252 ? 4.151 50.786 64.584 1.00 30.67 252 LYS B O 1
ATOM 5859 N N . PRO B 1 253 ? 4.882 48.722 65.084 1.00 30.53 253 PRO B N 1
ATOM 5860 C CA . PRO B 1 253 ? 4.172 48.182 63.923 1.00 30.37 253 PRO B CA 1
ATOM 5861 C C . PRO B 1 253 ? 2.682 48.123 64.139 1.00 35.35 253 PRO B C 1
ATOM 5862 O O . PRO B 1 253 ? 2.189 48.184 65.263 1.00 37.70 253 PRO B O 1
ATOM 5866 N N . GLU B 1 254 ? 1.972 47.986 63.035 1.00 42.19 254 GLU B N 1
ATOM 5867 C CA . GLU B 1 254 ? 0.524 47.886 63.014 1.00 45.40 254 GLU B CA 1
ATOM 5868 C C . GLU B 1 254 ? 0.080 46.581 63.698 1.00 42.58 254 GLU B C 1
ATOM 5869 O O . GLU B 1 254 ? -0.958 46.512 64.349 1.00 40.76 254 GLU B O 1
ATOM 5875 N N . SER B 1 255 ? 0.862 45.535 63.509 1.00 38.35 255 SER B N 1
ATOM 5876 C CA . SER B 1 255 ? 0.605 44.256 64.143 1.00 37.60 255 SER B CA 1
ATOM 5877 C C . SER B 1 255 ? 1.961 43.567 64.185 1.00 34.87 255 SER B C 1
ATOM 5878 O O . SER B 1 255 ? 2.950 44.112 63.675 1.00 35.73 255 SER B O 1
ATOM 5881 N N . PHE B 1 256 ? 2.012 42.374 64.766 1.00 33.19 256 PHE B N 1
ATOM 5882 C CA . PHE B 1 256 ? 3.262 41.648 64.871 1.00 34.25 256 PHE B CA 1
ATOM 5883 C C . PHE B 1 256 ? 3.464 40.613 63.761 1.00 38.58 256 PHE B C 1
ATOM 5884 O O . PHE B 1 256 ? 3.964 39.509 64.003 1.00 38.62 256 PHE B O 1
ATOM 5892 N N . THR B 1 257 ? 3.087 40.971 62.539 1.00 38.74 257 THR B N 1
ATOM 5893 C CA . THR B 1 257 ? 3.263 40.067 61.405 1.00 38.88 257 THR B CA 1
ATOM 5894 C C . THR B 1 257 ? 4.541 40.544 60.740 1.00 39.39 257 THR B C 1
ATOM 5895 O O . THR B 1 257 ? 4.820 41.752 60.750 1.00 36.38 257 THR B O 1
ATOM 5899 N N . ASP B 1 258 ? 5.320 39.629 60.167 1.00 36.82 258 ASP B N 1
ATOM 5900 C CA . ASP B 1 258 ? 6.578 40.036 59.547 1.00 39.21 258 ASP B CA 1
ATOM 5901 C C . ASP B 1 258 ? 6.481 41.187 58.544 1.00 36.99 258 ASP B C 1
ATOM 5902 O O . ASP B 1 258 ? 7.384 42.015 58.461 1.00 34.30 258 ASP B O 1
ATOM 5907 N N . LYS B 1 259 ? 5.343 41.312 57.875 1.00 35.01 259 LYS B N 1
ATOM 5908 C CA . LYS B 1 259 ? 5.155 42.389 56.915 1.00 35.77 259 LYS B CA 1
ATOM 5909 C C . LYS B 1 259 ? 5.147 43.749 57.638 1.00 36.94 259 LYS B C 1
ATOM 5910 O O . LYS B 1 259 ? 5.860 44.680 57.242 1.00 33.43 259 LYS B O 1
ATOM 5916 N N . ASP B 1 260 ? 4.359 43.868 58.709 1.00 33.02 260 ASP B N 1
ATOM 5917 C CA . ASP B 1 260 ? 4.297 45.131 59.452 1.00 31.42 260 ASP B CA 1
ATOM 5918 C C . ASP B 1 260 ? 5.598 45.424 60.201 1.00 27.02 260 ASP B C 1
ATOM 5919 O O . ASP B 1 260 ? 6.035 46.574 60.296 1.00 24.98 260 ASP B O 1
ATOM 5924 N N . ILE B 1 261 ? 6.238 44.366 60.678 1.00 23.36 261 ILE B N 1
ATOM 5925 C CA . ILE B 1 261 ? 7.508 44.484 61.381 1.00 25.48 261 ILE B CA 1
ATOM 5926 C C . ILE B 1 261 ? 8.543 45.075 60.418 1.00 26.92 261 ILE B C 1
ATOM 5927 O O . ILE B 1 261 ? 9.244 46.033 60.770 1.00 28.66 261 ILE B O 1
ATOM 5932 N N . ARG B 1 262 ? 8.595 44.544 59.189 1.00 27.18 262 ARG B N 1
ATOM 5933 C CA . ARG B 1 262 ? 9.538 45.033 58.174 1.00 27.93 262 ARG B CA 1
ATOM 5934 C C . ARG B 1 262 ? 9.262 46.481 57.838 1.00 24.35 262 ARG B C 1
ATOM 5935 O O . ARG B 1 262 ? 10.187 47.289 57.701 1.00 23.46 262 ARG B O 1
ATOM 5943 N N . ALA B 1 263 ? 7.988 46.815 57.675 1.00 21.25 263 ALA B N 1
ATOM 5944 C CA . ALA B 1 263 ? 7.649 48.192 57.382 1.00 22.11 263 ALA B CA 1
ATOM 5945 C C . ALA B 1 263 ? 8.129 49.087 58.534 1.00 22.06 263 ALA B C 1
ATOM 5946 O O . ALA B 1 263 ? 8.784 50.114 58.294 1.00 26.11 263 ALA B O 1
ATOM 5948 N N . ALA B 1 264 ? 7.859 48.670 59.776 1.00 20.55 264 ALA B N 1
ATOM 5949 C CA . ALA B 1 264 ? 8.278 49.434 60.965 1.00 17.57 264 ALA B CA 1
ATOM 5950 C C . ALA B 1 264 ? 9.798 49.572 61.001 1.00 16.69 264 ALA B C 1
ATOM 5951 O O . ALA B 1 264 ? 10.339 50.641 61.307 1.00 15.01 264 ALA B O 1
ATOM 5953 N N . LYS B 1 265 ? 10.501 48.490 60.701 1.00 15.84 265 LYS B N 1
ATOM 5954 C CA . LYS B 1 265 ? 11.950 48.567 60.690 1.00 16.39 265 LYS B CA 1
ATOM 5955 C C . LYS B 1 265 ? 12.423 49.501 59.576 1.00 21.45 265 LYS B C 1
ATOM 5956 O O . LYS B 1 265 ? 13.208 50.434 59.817 1.00 19.67 265 LYS B O 1
ATOM 5962 N N . ASN B 1 266 ? 11.857 49.329 58.380 1.00 22.12 266 ASN B N 1
ATOM 5963 C CA . ASN B 1 266 ? 12.256 50.149 57.240 1.00 22.48 266 ASN B CA 1
ATOM 5964 C C . ASN B 1 266 ? 12.021 51.636 57.432 1.00 20.36 266 ASN B C 1
ATOM 5965 O O . ASN B 1 266 ? 12.789 52.462 56.929 1.00 20.85 266 ASN B O 1
ATOM 5970 N N . ALA B 1 267 ? 10.991 51.996 58.195 1.00 21.62 267 ALA B N 1
ATOM 5971 C CA . ALA B 1 267 ? 10.736 53.411 58.471 1.00 25.81 267 ALA B CA 1
ATOM 5972 C C . ALA B 1 267 ? 11.961 54.001 59.192 1.00 27.28 267 ALA B C 1
ATOM 5973 O O . ALA B 1 267 ? 12.319 55.167 58.996 1.00 30.16 267 ALA B O 1
ATOM 5975 N N . ALA B 1 268 ? 12.628 53.184 60.007 1.00 25.72 268 ALA B N 1
ATOM 5976 C CA . ALA B 1 268 ? 13.815 53.638 60.725 1.00 22.66 268 ALA B CA 1
ATOM 5977 C C . ALA B 1 268 ? 15.045 53.654 59.788 1.00 23.56 268 ALA B C 1
ATOM 5978 O O . ALA B 1 268 ? 15.787 54.646 59.722 1.00 22.03 268 ALA B O 1
ATOM 5980 N N . PHE B 1 269 ? 15.261 52.551 59.069 1.00 21.48 269 PHE B N 1
ATOM 5981 C CA . PHE B 1 269 ? 16.385 52.436 58.142 1.00 16.81 269 PHE B CA 1
ATOM 5982 C C . PHE B 1 269 ? 16.401 53.558 57.088 1.00 21.56 269 PHE B C 1
ATOM 5983 O O . PHE B 1 269 ? 17.441 54.168 56.846 1.00 22.16 269 PHE B O 1
ATOM 5991 N N . ASN B 1 270 ? 15.250 53.875 56.501 1.00 19.89 270 ASN B N 1
ATOM 5992 C CA . ASN B 1 270 ? 15.198 54.942 55.501 1.00 22.47 270 ASN B CA 1
ATOM 5993 C C . ASN B 1 270 ? 15.411 56.309 56.121 1.00 24.07 270 ASN B C 1
ATOM 5994 O O . ASN B 1 270 ? 15.652 57.274 55.406 1.00 23.80 270 ASN B O 1
ATOM 5999 N N . ALA B 1 271 ? 15.310 56.389 57.450 1.00 20.10 271 ALA B N 1
ATOM 6000 C CA . ALA B 1 271 ? 15.502 57.644 58.161 1.00 18.06 271 ALA B CA 1
ATOM 6001 C C . ALA B 1 271 ? 16.926 57.784 58.685 1.00 19.25 271 ALA B C 1
ATOM 6002 O O . ALA B 1 271 ? 17.289 58.832 59.220 1.00 21.76 271 ALA B O 1
ATOM 6004 N N . LEU B 1 272 ? 17.723 56.727 58.547 1.00 17.31 272 LEU B N 1
ATOM 6005 C CA . LEU B 1 272 ? 19.118 56.754 58.984 1.00 20.83 272 LEU B CA 1
ATOM 6006 C C . LEU B 1 272 ? 19.952 57.759 58.169 1.00 24.99 272 LEU B C 1
ATOM 6007 O O . LEU B 1 272 ? 19.922 57.755 56.940 1.00 26.47 272 LEU B O 1
ATOM 6012 N N . LYS B 1 273 ? 20.671 58.632 58.861 1.00 23.85 273 LYS B N 1
ATOM 6013 C CA . LYS B 1 273 ? 21.530 59.631 58.230 1.00 26.02 273 LYS B CA 1
ATOM 6014 C C . LYS B 1 273 ? 22.767 58.972 57.605 1.00 24.33 273 LYS B C 1
ATOM 6015 O O . LYS B 1 273 ? 23.472 58.221 58.283 1.00 27.14 273 LYS B O 1
ATOM 6021 N N . ILE B 1 274 ? 23.045 59.231 56.332 1.00 23.28 274 ILE B N 1
ATOM 6022 C CA . ILE B 1 274 ? 24.233 58.663 55.701 1.00 21.92 274 ILE B CA 1
ATOM 6023 C C . ILE B 1 274 ? 25.209 59.826 55.721 1.00 22.01 274 ILE B C 1
ATOM 6024 O O . ILE B 1 274 ? 24.881 60.923 55.293 1.00 21.26 274 ILE B O 1
ATOM 6029 N N . TYR B 1 275 ? 26.419 59.575 56.189 1.00 23.38 275 TYR B N 1
ATOM 6030 C CA . TYR B 1 275 ? 27.397 60.630 56.360 1.00 22.10 275 TYR B CA 1
ATOM 6031 C C . TYR B 1 275 ? 28.300 61.009 55.206 1.00 23.79 275 TYR B C 1
ATOM 6032 O O . TYR B 1 275 ? 28.788 60.140 54.471 1.00 19.62 275 TYR B O 1
ATOM 6041 N N . ASP B 1 276 ? 28.595 62.307 55.123 1.00 22.78 276 ASP B N 1
ATOM 6042 C CA . ASP B 1 276 ? 29.539 62.812 54.140 1.00 29.45 276 ASP B CA 1
ATOM 6043 C C . ASP B 1 276 ? 30.923 62.670 54.813 1.00 33.58 276 ASP B C 1
ATOM 6044 O O . ASP B 1 276 ? 31.028 62.195 55.957 1.00 32.17 276 ASP B O 1
ATOM 6049 N N . GLU B 1 277 ? 31.965 63.164 54.161 1.00 35.05 277 GLU B N 1
ATOM 6050 C CA . GLU B 1 277 ? 33.314 63.039 54.682 1.00 33.58 277 GLU B CA 1
ATOM 6051 C C . GLU B 1 277 ? 33.565 63.723 56.038 1.00 32.46 277 GLU B C 1
ATOM 6052 O O . GLU B 1 277 ? 34.188 63.136 56.937 1.00 25.34 277 GLU B O 1
ATOM 6058 N N . ALA B 1 278 ? 33.099 64.955 56.197 1.00 25.15 278 ALA B N 1
ATOM 6059 C CA . ALA B 1 278 ? 33.305 65.657 57.452 1.00 27.78 278 ALA B CA 1
ATOM 6060 C C . ALA B 1 278 ? 32.627 64.912 58.617 1.00 28.59 278 ALA B C 1
ATOM 6061 O O . ALA B 1 278 ? 33.235 64.682 59.664 1.00 29.77 278 ALA B O 1
ATOM 6063 N N . GLU B 1 279 ? 31.396 64.465 58.383 1.00 27.91 279 GLU B N 1
ATOM 6064 C CA . GLU B 1 279 ? 30.609 63.758 59.385 1.00 23.51 279 GLU B CA 1
ATOM 6065 C C . GLU B 1 279 ? 31.193 62.422 59.835 1.00 23.90 279 GLU B C 1
ATOM 6066 O O . GLU B 1 279 ? 31.027 62.037 61.003 1.00 23.44 279 GLU B O 1
ATOM 6072 N N . VAL B 1 280 ? 31.862 61.708 58.933 1.00 19.51 280 VAL B N 1
ATOM 6073 C CA . VAL B 1 280 ? 32.477 60.447 59.320 1.00 20.40 280 VAL B CA 1
ATOM 6074 C C . VAL B 1 280 ? 33.580 60.808 60.315 1.00 22.79 280 VAL B C 1
ATOM 6075 O O . VAL B 1 280 ? 33.724 60.184 61.366 1.00 24.79 280 VAL B O 1
ATOM 6079 N N . ASN B 1 281 ? 34.295 61.883 60.026 1.00 22.05 281 ASN B N 1
ATOM 6080 C CA . ASN B 1 281 ? 35.356 62.302 60.927 1.00 27.71 281 ASN B CA 1
ATOM 6081 C C . ASN B 1 281 ? 34.804 62.757 62.264 1.00 26.41 281 ASN B C 1
ATOM 6082 O O . ASN B 1 281 ? 35.437 62.591 63.302 1.00 28.00 281 ASN B O 1
ATOM 6087 N N . LYS B 1 282 ? 33.603 63.299 62.243 1.00 25.53 282 LYS B N 1
ATOM 6088 C CA . LYS B 1 282 ? 32.999 63.782 63.465 1.00 29.44 282 LYS B CA 1
ATOM 6089 C C . LYS B 1 282 ? 32.338 62.696 64.306 1.00 28.57 282 LYS B C 1
ATOM 6090 O O . LYS B 1 282 ? 32.492 62.677 65.524 1.00 25.63 282 LYS B O 1
ATOM 6096 N N . TYR B 1 283 ? 31.672 61.749 63.653 1.00 24.44 283 TYR B N 1
ATOM 6097 C CA . TYR B 1 283 ? 30.929 60.740 64.376 1.00 21.08 283 TYR B CA 1
ATOM 6098 C C . TYR B 1 283 ? 31.423 59.320 64.452 1.00 17.82 283 TYR B C 1
ATOM 6099 O O . TYR B 1 283 ? 30.748 58.497 65.061 1.00 16.67 283 TYR B O 1
ATOM 6108 N N . PHE B 1 284 ? 32.518 58.986 63.776 1.00 14.99 284 PHE B N 1
ATOM 6109 C CA . PHE B 1 284 ? 33.019 57.619 63.843 1.00 13.35 284 PHE B CA 1
ATOM 6110 C C . PHE B 1 284 ? 34.452 57.578 64.280 1.00 17.17 284 PHE B C 1
ATOM 6111 O O . PHE B 1 284 ? 35.175 58.545 64.124 1.00 14.70 284 PHE B O 1
ATOM 6119 N N . VAL B 1 285 ? 34.849 56.455 64.856 1.00 15.09 285 VAL B N 1
ATOM 6120 C CA . VAL B 1 285 ? 36.206 56.268 65.313 1.00 16.63 285 VAL B CA 1
ATOM 6121 C C . VAL B 1 285 ? 36.621 54.890 64.846 1.00 16.99 285 VAL B C 1
ATOM 6122 O O . VAL B 1 285 ? 35.836 53.941 64.951 1.00 20.11 285 VAL B O 1
ATOM 6126 N N . ARG B 1 286 ? 37.816 54.795 64.267 1.00 17.42 286 ARG B N 1
ATOM 6127 C CA . ARG B 1 286 ? 38.362 53.512 63.816 1.00 19.64 286 ARG B CA 1
ATOM 6128 C C . ARG B 1 286 ? 39.662 53.371 64.632 1.00 23.09 286 ARG B C 1
ATOM 6129 O O . ARG B 1 286 ? 40.343 54.369 64.938 1.00 21.89 286 ARG B O 1
ATOM 6137 N N . ALA B 1 287 ? 40.008 52.153 65.015 1.00 18.37 287 ALA B N 1
ATOM 6138 C CA . ALA B 1 287 ? 41.213 51.969 65.797 1.00 20.91 287 ALA B CA 1
ATOM 6139 C C . ALA B 1 287 ? 41.791 50.582 65.533 1.00 18.91 287 ALA B C 1
ATOM 6140 O O . ALA B 1 287 ? 41.121 49.716 64.949 1.00 21.51 287 ALA B O 1
ATOM 6142 N N . GLN B 1 288 ? 43.020 50.351 65.963 1.00 17.08 288 GLN B N 1
ATOM 6143 C CA . GLN B 1 288 ? 43.663 49.055 65.739 1.00 18.57 288 GLN B CA 1
ATOM 6144 C C . GLN B 1 288 ? 44.301 48.717 67.068 1.00 19.30 288 GLN B C 1
ATOM 6145 O O . GLN B 1 288 ? 44.892 49.599 67.686 1.00 12.99 288 GLN B O 1
ATOM 6151 N N . TYR B 1 289 ? 44.243 47.460 67.498 1.00 16.68 289 TYR B N 1
ATOM 6152 C CA . TYR B 1 289 ? 44.812 47.137 68.801 1.00 23.19 289 TYR B CA 1
ATOM 6153 C C . TYR B 1 289 ? 46.325 47.050 68.898 1.00 25.15 289 TYR B C 1
ATOM 6154 O O . TYR B 1 289 ? 47.007 46.531 67.992 1.00 26.07 289 TYR B O 1
ATOM 6163 N N . GLY B 1 290 ? 46.827 47.625 69.988 1.00 20.81 290 GLY B N 1
ATOM 6164 C CA . GLY B 1 290 ? 48.241 47.614 70.314 1.00 19.16 290 GLY B CA 1
ATOM 6165 C C . GLY B 1 290 ? 48.506 46.476 71.297 1.00 21.71 290 GLY B C 1
ATOM 6166 O O . GLY B 1 290 ? 47.657 45.593 71.497 1.00 19.93 290 GLY B O 1
ATOM 6167 N N . ALA B 1 291 ? 49.688 46.470 71.902 1.00 20.50 291 ALA B N 1
ATOM 6168 C CA . ALA B 1 291 ? 50.023 45.420 72.864 1.00 26.44 291 ALA B CA 1
ATOM 6169 C C . ALA B 1 291 ? 49.189 45.536 74.156 1.00 26.72 291 ALA B C 1
ATOM 6170 O O . ALA B 1 291 ? 48.610 46.591 74.447 1.00 29.63 291 ALA B O 1
ATOM 6172 N N . GLY B 1 292 ? 49.009 44.411 74.836 1.00 31.15 292 GLY B N 1
ATOM 6173 C CA . GLY B 1 292 ? 48.286 44.395 76.093 1.00 37.29 292 GLY B CA 1
ATOM 6174 C C . GLY B 1 292 ? 49.313 44.448 77.221 1.00 42.97 292 GLY B C 1
ATOM 6175 O O . GLY B 1 292 ? 50.513 44.537 76.963 1.00 38.16 292 GLY B O 1
ATOM 6176 N N . ASP B 1 293 ? 48.866 44.407 78.473 1.00 50.26 293 ASP B N 1
ATOM 6177 C CA . ASP B 1 293 ? 49.800 44.448 79.607 1.00 55.42 293 ASP B CA 1
ATOM 6178 C C . ASP B 1 293 ? 50.535 43.118 79.717 1.00 58.20 293 ASP B C 1
ATOM 6179 O O . ASP B 1 293 ? 51.738 43.073 79.977 1.00 57.00 293 ASP B O 1
ATOM 6184 N N . SER B 1 294 ? 49.798 42.035 79.504 1.00 62.16 294 SER B N 1
ATOM 6185 C CA . SER B 1 294 ? 50.365 40.696 79.561 1.00 66.62 294 SER B CA 1
ATOM 6186 C C . SER B 1 294 ? 51.322 40.452 78.393 1.00 67.46 294 SER B C 1
ATOM 6187 O O . SER B 1 294 ? 51.372 41.227 77.442 1.00 70.00 294 SER B O 1
ATOM 6190 N N . ALA B 1 295 ? 52.025 39.332 78.432 1.00 68.27 295 ALA B N 1
ATOM 6191 C CA . ALA B 1 295 ? 53.013 39.017 77.411 1.00 69.26 295 ALA B CA 1
ATOM 6192 C C . ALA B 1 295 ? 52.524 38.750 75.994 1.00 67.54 295 ALA B C 1
ATOM 6193 O O . ALA B 1 295 ? 52.766 39.539 75.088 1.00 68.58 295 ALA B O 1
ATOM 6195 N N . ASP B 1 296 ? 51.841 37.631 75.807 1.00 65.06 296 ASP B N 1
ATOM 6196 C CA . ASP B 1 296 ? 51.371 37.233 74.492 1.00 63.50 296 ASP B CA 1
ATOM 6197 C C . ASP B 1 296 ? 50.242 38.058 73.873 1.00 58.12 296 ASP B C 1
ATOM 6198 O O . ASP B 1 296 ? 49.588 37.615 72.930 1.00 59.75 296 ASP B O 1
ATOM 6203 N N . PHE B 1 297 ? 49.971 39.235 74.415 1.00 50.39 297 PHE B N 1
ATOM 6204 C CA . PHE B 1 297 ? 48.945 40.072 73.822 1.00 43.71 297 PHE B CA 1
ATOM 6205 C C . PHE B 1 297 ? 4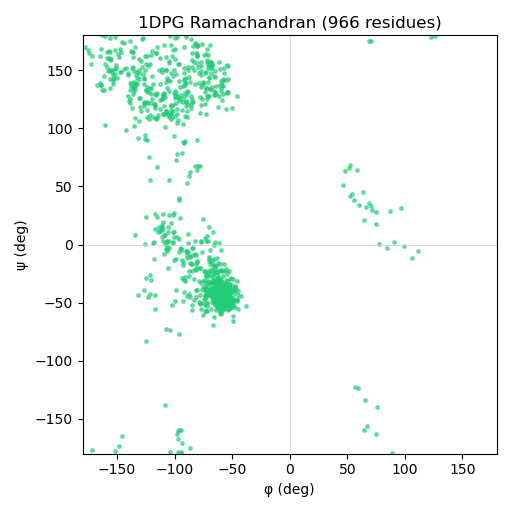9.675 41.086 72.964 1.00 39.58 297 PHE B C 1
ATOM 6206 O O . PHE B 1 297 ? 49.786 42.258 73.312 1.00 38.68 297 PHE B O 1
ATOM 6214 N N . LYS B 1 298 ? 50.195 40.613 71.843 1.00 34.57 298 LYS B N 1
ATOM 6215 C CA . LYS B 1 298 ? 50.957 41.471 70.940 1.00 32.93 298 LYS B CA 1
ATOM 6216 C C . LYS B 1 298 ? 50.133 42.417 70.054 1.00 25.13 298 LYS B C 1
ATOM 6217 O O . LYS B 1 298 ? 48.935 42.208 69.846 1.00 19.57 298 LYS B O 1
ATOM 6223 N N . PRO B 1 299 ? 50.752 43.516 69.585 1.00 22.88 299 PRO B N 1
ATOM 6224 C CA . PRO B 1 299 ? 50.055 44.487 68.729 1.00 22.52 299 PRO B CA 1
ATOM 6225 C C . PRO B 1 299 ? 49.574 43.801 67.445 1.00 23.65 299 PRO B C 1
ATOM 6226 O O . PRO B 1 299 ? 50.181 42.821 66.995 1.00 19.47 299 PRO B O 1
ATOM 6230 N N . TYR B 1 300 ? 48.484 44.303 66.872 1.00 23.47 300 TYR B N 1
ATOM 6231 C CA . TYR B 1 300 ? 47.934 43.764 65.631 1.00 20.43 300 TYR B CA 1
ATOM 6232 C C . TYR B 1 300 ? 49.020 43.658 64.527 1.00 20.52 300 TYR B C 1
ATOM 6233 O O . TYR B 1 300 ? 49.144 42.616 63.861 1.00 18.08 300 TYR B O 1
ATOM 6242 N N . LEU B 1 301 ? 49.837 44.703 64.369 1.00 22.01 301 LEU B N 1
ATOM 6243 C CA . LEU B 1 301 ? 50.902 44.697 63.352 1.00 23.13 301 LEU B CA 1
ATOM 62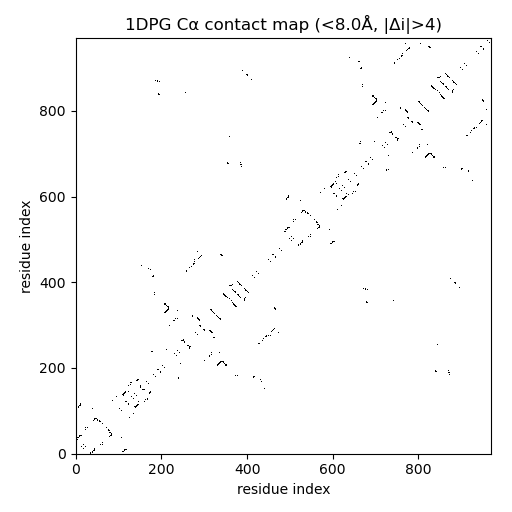44 C C . LEU B 1 301 ? 51.994 43.667 63.592 1.00 26.35 301 LEU B C 1
ATOM 6245 O O . LEU B 1 301 ? 52.992 43.602 62.850 1.00 24.67 301 LEU B O 1
ATOM 6250 N N . GLU B 1 302 ? 51.841 42.884 64.648 1.00 22.24 302 GLU B N 1
ATOM 6251 C CA . GLU B 1 302 ? 52.829 41.877 64.929 1.00 23.87 302 GLU B CA 1
ATOM 6252 C C . GLU B 1 302 ? 52.276 40.478 64.883 1.00 20.85 302 GLU B C 1
ATOM 6253 O O . GLU B 1 302 ? 53.001 39.521 65.133 1.00 22.45 302 GLU B O 1
ATOM 6259 N N . GLU B 1 303 ? 50.992 40.357 64.559 1.00 18.47 303 GLU B N 1
ATOM 6260 C CA . GLU B 1 303 ? 50.368 39.045 64.410 1.00 19.88 303 GLU B CA 1
ATOM 6261 C C . GLU B 1 303 ? 51.055 38.402 63.203 1.00 19.42 303 GLU B C 1
ATOM 6262 O O . GLU B 1 303 ? 51.408 39.095 62.246 1.00 17.44 303 GLU B O 1
ATOM 6268 N N . LEU B 1 304 ? 51.242 37.088 63.258 1.00 18.43 304 LEU B N 1
ATOM 6269 C CA . LEU B 1 304 ? 51.951 36.344 62.219 1.00 22.21 304 LEU B CA 1
ATOM 6270 C C . LEU B 1 304 ? 51.725 36.767 60.775 1.00 23.42 304 LEU B C 1
ATOM 6271 O O . LEU B 1 304 ? 52.676 37.067 60.052 1.00 21.66 304 LEU B O 1
ATOM 6276 N N . ASP B 1 305 ? 50.465 36.845 60.385 1.00 23.64 305 ASP B N 1
ATOM 6277 C CA . ASP B 1 305 ? 50.109 37.148 59.012 1.00 23.56 305 ASP B CA 1
ATOM 6278 C C . ASP B 1 305 ? 49.590 38.540 58.680 1.00 28.21 305 ASP B C 1
ATOM 6279 O O . ASP B 1 305 ? 48.886 38.719 57.689 1.00 30.97 305 ASP B O 1
ATOM 6284 N N . VAL B 1 306 ? 49.937 39.541 59.465 1.00 25.46 306 VAL B N 1
ATOM 6285 C CA . VAL B 1 306 ? 49.447 40.872 59.154 1.00 21.70 306 VAL B CA 1
ATOM 6286 C C . VAL B 1 306 ? 50.542 41.659 58.431 1.00 24.31 306 VAL B C 1
ATOM 6287 O O . VAL B 1 306 ? 51.690 41.686 58.868 1.00 23.80 306 VAL B O 1
ATOM 6291 N N . PRO B 1 307 ? 50.224 42.216 57.252 1.00 23.84 307 PRO B N 1
ATOM 6292 C CA . PRO B 1 307 ? 51.211 42.991 56.490 1.00 26.72 307 PRO B CA 1
ATOM 6293 C C . PRO B 1 307 ? 51.616 44.238 57.249 1.00 29.38 307 PRO B C 1
ATOM 6294 O O . PRO B 1 307 ? 50.793 44.864 57.909 1.00 28.30 307 PRO B O 1
ATOM 6298 N N . ALA B 1 308 ? 52.882 44.600 57.117 1.00 33.74 308 ALA B N 1
ATOM 6299 C CA . ALA B 1 308 ? 53.475 45.759 57.783 1.00 38.27 308 ALA B CA 1
ATOM 6300 C C . ALA B 1 308 ? 52.708 47.080 57.655 1.00 41.51 308 ALA B C 1
ATOM 6301 O O . ALA B 1 308 ? 52.624 47.886 58.593 1.00 41.69 308 ALA B O 1
ATOM 6303 N N . ASP B 1 309 ? 52.166 47.305 56.476 1.00 41.38 309 ASP B N 1
ATOM 6304 C CA . ASP B 1 309 ? 51.456 48.537 56.193 1.00 47.57 309 ASP B CA 1
ATOM 6305 C C . ASP B 1 309 ? 49.980 48.545 56.602 1.00 43.33 309 ASP B C 1
ATOM 6306 O O . ASP B 1 309 ? 49.293 49.558 56.437 1.00 41.92 309 ASP B O 1
ATOM 6311 N N . SER B 1 310 ? 49.484 47.421 57.106 1.00 38.66 310 SER B N 1
ATOM 6312 C CA . SER B 1 310 ? 48.081 47.338 57.436 1.00 32.67 310 SER B CA 1
ATOM 6313 C C . SER B 1 310 ? 47.498 48.504 58.197 1.00 32.43 310 SER B C 1
ATOM 6314 O O . SER B 1 310 ? 47.975 48.883 59.269 1.00 31.55 310 SER B O 1
ATOM 6317 N N . LYS B 1 311 ? 46.411 49.025 57.650 1.00 30.54 311 LYS B N 1
ATOM 6318 C CA . LYS B 1 311 ? 45.692 50.154 58.225 1.00 30.11 311 LYS B CA 1
ATOM 6319 C C . LYS B 1 311 ? 44.271 49.689 58.617 1.00 27.93 311 LYS B C 1
ATOM 6320 O O . LYS B 1 311 ? 43.377 50.501 58.877 1.00 25.75 311 LYS B O 1
ATOM 6326 N N . ASN B 1 312 ? 44.082 48.372 58.637 1.00 22.59 312 ASN B N 1
ATOM 6327 C CA . ASN B 1 312 ? 42.804 47.738 58.959 1.00 21.97 312 ASN B CA 1
ATOM 6328 C C . ASN B 1 312 ? 42.285 48.158 60.319 1.00 21.76 312 ASN B C 1
ATOM 6329 O O . ASN B 1 312 ? 43.077 48.424 61.216 1.00 24.61 312 ASN B O 1
ATOM 6334 N N . ASN B 1 313 ? 40.968 48.235 60.473 1.00 20.33 313 ASN B N 1
ATOM 6335 C CA . ASN B 1 313 ? 40.386 48.595 61.758 1.00 18.00 313 ASN B CA 1
ATOM 6336 C C . ASN B 1 313 ? 39.960 47.328 62.500 1.00 18.70 313 ASN B C 1
ATOM 6337 O O . ASN B 1 313 ? 39.298 46.452 61.927 1.00 16.44 313 ASN B O 1
ATOM 6342 N N . THR B 1 314 ? 40.409 47.191 63.747 1.00 17.07 314 THR B N 1
ATOM 6343 C CA . THR B 1 314 ? 40.023 46.045 64.570 1.00 17.14 314 THR B CA 1
ATOM 6344 C C . THR B 1 314 ? 39.009 46.544 65.606 1.00 20.34 314 THR B C 1
ATOM 6345 O O . THR B 1 314 ? 38.613 45.798 66.512 1.00 20.75 314 THR B O 1
ATOM 6349 N N . PHE B 1 315 ? 38.532 47.776 65.412 1.00 19.58 315 PHE B N 1
ATOM 6350 C CA . PHE B 1 315 ? 37.589 48.404 66.328 1.00 17.11 315 PHE B CA 1
ATOM 6351 C C . PHE B 1 315 ? 36.923 49.610 65.673 1.00 12.91 315 PHE B C 1
ATOM 6352 O O . PHE B 1 315 ? 37.586 50.439 65.049 1.00 17.78 315 PHE B O 1
ATOM 6360 N N . ILE B 1 316 ? 35.618 49.721 65.879 1.00 13.59 316 ILE B N 1
ATOM 6361 C CA . ILE B 1 316 ? 34.840 50.832 65.381 1.00 14.20 316 ILE B CA 1
ATOM 6362 C C . ILE B 1 316 ? 33.885 51.282 66.487 1.00 15.12 316 ILE B C 1
ATOM 6363 O O . ILE B 1 316 ? 33.262 50.446 67.172 1.00 16.77 316 ILE B O 1
ATOM 6368 N N . ALA B 1 317 ? 33.741 52.590 66.624 1.00 11.60 317 ALA B N 1
ATOM 6369 C CA . ALA B 1 317 ? 32.775 53.174 67.543 1.00 15.30 317 ALA B CA 1
ATOM 6370 C C . ALA B 1 317 ? 32.198 54.338 66.745 1.00 16.88 317 ALA B C 1
ATOM 6371 O O . ALA B 1 317 ? 32.942 55.058 66.062 1.00 14.77 317 ALA B O 1
ATOM 6373 N N . GLY B 1 318 ? 30.887 54.534 66.835 1.00 12.25 318 GLY B N 1
ATOM 6374 C CA . GLY B 1 318 ? 30.285 55.632 66.114 1.00 17.26 318 GLY B CA 1
ATOM 6375 C C . GLY B 1 318 ? 28.895 55.957 66.602 1.00 19.57 318 GLY B C 1
ATOM 6376 O O . GLY B 1 318 ? 28.272 55.190 67.360 1.00 18.16 318 GLY B O 1
ATOM 6377 N N . GLU B 1 319 ? 28.416 57.106 66.142 1.00 16.94 319 GLU B N 1
ATOM 6378 C CA . GLU B 1 319 ? 27.097 57.621 66.472 1.00 16.36 319 GLU B CA 1
ATOM 6379 C C . GLU B 1 319 ? 26.171 57.555 65.255 1.00 17.51 319 GLU B C 1
ATOM 6380 O O . GLU B 1 319 ? 26.534 58.012 64.175 1.00 17.89 319 GLU B O 1
ATOM 6386 N N . LEU B 1 320 ? 24.985 56.987 65.431 1.00 16.10 320 LEU B N 1
ATOM 6387 C CA . LEU B 1 320 ? 24.001 56.894 64.363 1.00 22.04 320 LEU B CA 1
ATOM 6388 C C . LEU B 1 320 ? 22.904 57.884 64.706 1.00 26.23 320 LEU B C 1
ATOM 6389 O O . LEU B 1 320 ? 22.644 58.136 65.895 1.00 23.12 320 LEU B O 1
ATOM 6394 N N . GLN B 1 321 ? 22.254 58.428 63.681 1.00 19.29 321 GLN B N 1
ATOM 6395 C CA . GLN B 1 321 ? 21.178 59.393 63.878 1.00 23.11 321 GLN B CA 1
ATOM 6396 C C . GLN B 1 321 ? 20.021 59.062 62.962 1.00 23.29 321 GLN B C 1
ATOM 6397 O O . GLN B 1 321 ? 20.217 58.838 61.766 1.00 28.39 321 GLN B O 1
ATOM 6403 N N . PHE B 1 322 ? 18.822 58.988 63.530 1.00 24.05 322 PHE B N 1
ATOM 6404 C CA . PHE B 1 322 ? 17.626 58.674 62.762 1.00 23.73 322 PHE B CA 1
ATOM 6405 C C . PHE B 1 322 ? 16.763 59.898 62.667 1.00 28.65 322 PHE B C 1
ATOM 6406 O O . PHE B 1 322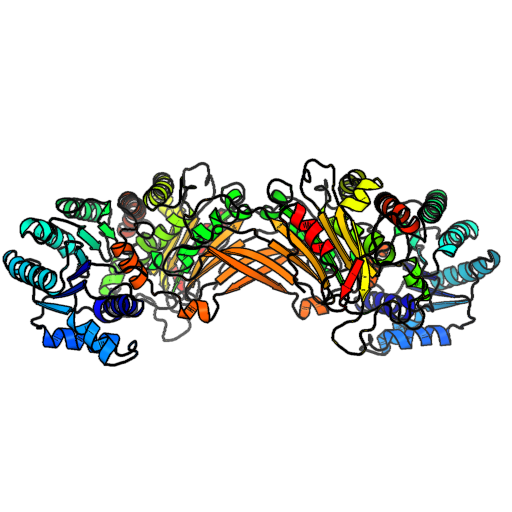 ? 16.448 60.521 63.671 1.00 30.11 322 PHE B O 1
ATOM 6414 N N . ASP B 1 323 ? 16.350 60.223 61.455 1.00 30.50 323 ASP B N 1
ATOM 6415 C CA . ASP B 1 323 ? 15.529 61.385 61.249 1.00 31.53 323 ASP B CA 1
ATOM 6416 C C . ASP B 1 323 ? 14.042 61.086 61.368 1.00 33.02 323 ASP B C 1
ATOM 6417 O O . ASP B 1 323 ? 13.277 61.357 60.450 1.00 35.57 323 ASP B O 1
ATOM 6422 N N . LEU B 1 324 ? 13.637 60.470 62.470 1.00 28.17 324 LEU B N 1
ATOM 6423 C CA . LEU B 1 324 ? 12.228 60.170 62.698 1.00 25.91 324 LEU B CA 1
ATOM 6424 C C . LEU B 1 324 ? 11.791 61.022 63.884 1.00 27.90 324 LEU B C 1
ATOM 6425 O O . LEU B 1 324 ? 12.584 61.279 64.799 1.00 31.16 324 LEU B O 1
ATOM 6430 N N . PRO B 1 325 ? 10.513 61.420 63.933 1.00 27.94 325 PRO B N 1
ATOM 6431 C CA . PRO B 1 325 ? 10.091 62.240 65.080 1.00 29.41 325 PRO B CA 1
ATOM 6432 C C . PRO B 1 325 ? 10.383 61.604 66.460 1.00 29.38 325 PRO B C 1
ATOM 6433 O O . PRO B 1 325 ? 10.826 62.302 67.374 1.00 31.72 325 PRO B O 1
ATOM 6437 N N . ARG B 1 326 ? 10.203 60.295 66.618 1.00 26.29 326 ARG B N 1
ATOM 6438 C CA . ARG B 1 326 ? 10.467 59.707 67.938 1.00 28.15 326 ARG B CA 1
ATOM 6439 C C . ARG B 1 326 ? 11.929 59.685 68.357 1.00 26.60 326 ARG B C 1
ATOM 6440 O O . ARG B 1 326 ? 12.223 59.651 69.546 1.00 22.80 326 ARG B O 1
ATOM 6448 N N . TRP B 1 327 ? 12.835 59.761 67.389 1.00 24.73 327 TRP B N 1
ATOM 6449 C CA . TRP B 1 327 ? 14.264 59.706 67.673 1.00 22.46 327 TRP B CA 1
ATOM 6450 C C . TRP B 1 327 ? 14.990 61.027 67.507 1.00 25.85 327 TRP B C 1
ATOM 6451 O O . TRP B 1 327 ? 16.218 61.067 67.605 1.00 23.66 327 TRP B O 1
ATOM 6462 N N . GLU B 1 328 ? 14.247 62.110 67.288 1.00 28.24 328 GLU B N 1
ATOM 6463 C CA . GLU B 1 328 ? 14.869 63.418 67.117 1.00 32.21 328 GLU B CA 1
ATOM 6464 C C . GLU B 1 328 ? 15.766 63.772 68.290 1.00 29.27 328 GLU B C 1
ATOM 6465 O O . GLU B 1 328 ? 15.311 63.868 69.429 1.00 29.74 328 GLU B O 1
ATOM 6471 N N . GLY B 1 329 ? 17.053 63.923 68.010 1.00 26.79 329 GLY B N 1
ATOM 6472 C CA . GLY B 1 329 ? 17.999 64.288 69.042 1.00 26.46 329 GLY B CA 1
ATOM 6473 C C . GLY B 1 329 ? 18.590 63.189 69.911 1.00 28.63 329 GLY B C 1
ATOM 6474 O O . GLY B 1 329 ? 19.426 63.487 70.762 1.00 27.84 329 GLY B O 1
ATOM 6475 N N . VAL B 1 330 ? 18.175 61.938 69.742 1.00 24.75 330 VAL B N 1
ATOM 6476 C CA . VAL B 1 330 ? 18.757 60.896 70.564 1.00 22.82 330 VAL B CA 1
ATOM 6477 C C . VAL B 1 330 ? 19.801 60.109 69.785 1.00 22.02 330 VAL B C 1
ATOM 6478 O O . VAL B 1 330 ? 19.495 59.510 68.756 1.00 20.95 330 VAL B O 1
ATOM 6482 N N . PRO B 1 331 ? 21.077 60.190 70.200 1.00 19.37 331 PRO B N 1
ATOM 6483 C CA . PRO B 1 331 ? 22.072 59.423 69.443 1.00 15.35 331 PRO B CA 1
ATOM 6484 C C . PRO B 1 331 ? 22.082 57.946 69.786 1.00 19.10 331 PRO B C 1
ATOM 6485 O O . PRO B 1 331 ? 21.782 57.555 70.920 1.00 18.18 331 PRO B O 1
ATOM 6489 N N . PHE B 1 332 ? 22.392 57.129 68.791 1.00 13.26 332 PHE B N 1
ATOM 6490 C CA . PHE B 1 332 ? 22.508 55.691 68.961 1.00 13.59 332 PHE B CA 1
ATOM 6491 C C . PHE B 1 332 ? 24.021 55.466 68.870 1.00 16.72 332 PHE B C 1
ATOM 6492 O O . PHE B 1 332 ? 24.640 55.789 67.861 1.00 20.29 332 PHE B O 1
ATOM 6500 N N . TYR B 1 333 ? 24.634 55.016 69.957 1.00 18.83 333 TYR B N 1
ATOM 6501 C CA . TYR B 1 333 ? 26.066 54.784 69.975 1.00 18.30 333 TYR B CA 1
ATOM 6502 C C . TYR B 1 333 ? 26.297 53.327 69.790 1.00 22.00 333 TYR B C 1
ATOM 6503 O O . TYR B 1 333 ? 25.718 52.495 70.498 1.00 19.33 333 TYR B O 1
ATOM 6512 N N . VAL B 1 334 ? 27.204 53.030 68.874 1.00 18.88 334 VAL B N 1
ATOM 6513 C CA . VAL B 1 334 ? 27.530 51.670 68.538 1.00 14.55 334 VAL B CA 1
ATOM 6514 C C . VAL B 1 334 ? 29.038 51.442 68.656 1.00 14.86 334 VAL B C 1
ATOM 6515 O O . VAL B 1 334 ? 29.832 52.345 68.394 1.00 15.14 334 VAL B O 1
ATOM 6519 N N . ARG B 1 335 ? 29.434 50.269 69.128 1.00 12.78 335 ARG B N 1
ATOM 6520 C CA . ARG B 1 335 ? 30.849 49.952 69.215 1.00 11.93 335 ARG B CA 1
ATOM 6521 C C . ARG B 1 335 ? 31.063 48.447 69.134 1.00 11.66 335 ARG B C 1
ATOM 6522 O O . ARG B 1 335 ? 30.238 47.656 69.627 1.00 11.92 335 ARG B O 1
ATOM 6530 N N . SER B 1 336 ? 32.123 48.058 68.429 1.00 10.86 336 SER B N 1
ATOM 6531 C CA . SER B 1 336 ? 32.482 46.649 68.271 1.00 14.53 336 SER B CA 1
ATOM 6532 C C . SER B 1 336 ? 33.974 46.583 68.021 1.00 15.22 336 SER B C 1
ATOM 6533 O O . SER B 1 336 ? 34.542 47.469 67.367 1.00 16.82 336 SER B O 1
ATOM 6536 N N . GLY B 1 337 ? 34.622 45.574 68.582 1.00 14.05 337 GLY B N 1
ATOM 6537 C CA . GLY B 1 337 ? 36.050 45.447 68.401 1.00 9.31 337 GLY B CA 1
ATOM 6538 C C . GLY B 1 337 ? 36.654 44.192 69.005 1.00 17.86 337 GLY B C 1
ATOM 6539 O O . GLY B 1 337 ? 36.018 43.460 69.781 1.00 20.20 337 GLY B O 1
ATOM 6540 N N . LYS B 1 338 ? 37.899 43.931 68.630 1.00 15.19 338 LYS B N 1
ATOM 6541 C CA . LYS B 1 338 ? 38.615 42.761 69.116 1.00 17.36 338 LYS B CA 1
ATOM 6542 C C . LYS B 1 338 ? 39.590 43.193 70.200 1.00 18.77 338 LYS B C 1
ATOM 6543 O O . LYS B 1 338 ? 39.918 44.381 70.310 1.00 16.05 338 LYS B O 1
ATOM 6549 N N . ARG B 1 339 ? 40.050 42.238 71.002 1.00 18.84 339 ARG B N 1
ATOM 6550 C CA . ARG B 1 339 ? 40.995 42.547 72.066 1.00 18.30 339 ARG B CA 1
ATOM 6551 C C . ARG B 1 339 ? 40.463 43.629 73.023 1.00 18.45 339 ARG B C 1
ATOM 6552 O O . ARG B 1 339 ? 41.217 44.505 73.434 1.00 17.92 339 ARG B O 1
ATOM 6560 N N . LEU B 1 340 ? 39.166 43.598 73.323 1.00 15.50 340 LEU B N 1
ATOM 6561 C CA . LEU B 1 340 ? 38.556 44.537 74.263 1.00 16.47 340 LEU B CA 1
ATOM 6562 C C . LEU B 1 340 ? 38.565 43.817 75.652 1.00 22.69 340 LEU B C 1
ATOM 6563 O O . LEU B 1 340 ? 39.027 42.674 75.746 1.00 19.73 340 LEU B O 1
ATOM 6568 N N . ALA B 1 341 ? 38.045 44.455 76.706 1.00 22.49 341 ALA B N 1
ATOM 6569 C CA . ALA B 1 341 ? 38.051 43.867 78.065 1.00 23.57 341 ALA B CA 1
ATOM 6570 C C . ALA B 1 341 ? 37.296 42.565 78.313 1.00 25.10 341 ALA B C 1
ATOM 6571 O O . ALA B 1 341 ? 37.715 41.774 79.165 1.00 28.43 341 ALA B O 1
ATOM 6573 N N . ALA B 1 342 ? 36.200 42.333 77.587 1.00 23.58 342 ALA B N 1
ATOM 6574 C CA . ALA B 1 342 ? 35.386 41.141 77.809 1.00 21.72 342 ALA B CA 1
ATOM 6575 C C . ALA B 1 342 ? 34.531 40.804 76.605 1.00 23.69 342 ALA B C 1
ATOM 6576 O O . ALA B 1 342 ? 34.297 41.650 75.744 1.00 23.62 342 ALA B O 1
ATOM 6578 N N . LYS B 1 343 ? 34.074 39.561 76.543 1.00 24.40 343 LYS B N 1
ATOM 6579 C CA . LYS B 1 343 ? 33.227 39.104 75.454 1.00 29.91 343 LYS B CA 1
ATOM 6580 C C . LYS B 1 343 ? 31.832 39.518 75.869 1.00 29.71 343 LYS B C 1
ATOM 6581 O O . LYS B 1 343 ? 31.374 39.132 76.943 1.00 29.11 343 LYS B O 1
ATOM 6587 N N . GLN B 1 344 ? 31.158 40.305 75.037 1.00 25.97 344 GLN B N 1
ATOM 6588 C CA . GLN B 1 344 ? 29.835 40.764 75.397 1.00 25.61 344 GLN B CA 1
ATOM 6589 C C . GLN B 1 344 ? 29.048 41.403 74.253 1.00 25.31 344 GLN B C 1
ATOM 6590 O O . GLN B 1 344 ? 29.591 42.194 73.474 1.00 26.17 344 GLN B O 1
ATOM 6596 N N . THR B 1 345 ? 27.770 41.058 74.171 1.00 20.11 345 THR B N 1
ATOM 6597 C CA . THR B 1 345 ? 26.847 41.604 73.174 1.00 21.93 345 THR B CA 1
ATOM 6598 C C . THR B 1 345 ? 25.724 42.174 74.048 1.00 21.62 345 THR B C 1
ATOM 6599 O O . THR B 1 345 ? 25.051 41.429 74.768 1.00 21.56 345 THR B O 1
ATOM 6603 N N . ARG B 1 346 ? 25.525 43.484 74.028 1.00 22.11 346 ARG B N 1
ATOM 6604 C CA . ARG B 1 346 ? 24.484 44.048 74.874 1.00 19.80 346 ARG B CA 1
ATOM 6605 C C . ARG B 1 346 ? 23.989 45.384 74.393 1.00 17.54 346 ARG B C 1
ATOM 6606 O O . ARG B 1 346 ? 24.691 46.116 73.682 1.00 17.39 346 ARG B O 1
ATOM 6614 N N . VAL B 1 347 ? 22.802 45.721 74.882 1.00 15.71 347 VAL B N 1
ATOM 6615 C CA . VAL B 1 347 ? 22.138 46.983 74.604 1.00 14.43 347 VAL B CA 1
ATOM 6616 C C . VAL B 1 347 ? 21.902 47.700 75.946 1.00 20.18 347 VAL B C 1
ATOM 6617 O O . VAL B 1 347 ? 21.468 47.076 76.917 1.00 16.14 347 VAL B O 1
ATOM 6621 N N . ASP B 1 348 ? 22.200 48.994 75.998 1.00 15.67 348 ASP B N 1
ATOM 6622 C CA . ASP B 1 348 ? 21.998 49.800 77.196 1.00 13.49 348 ASP B CA 1
ATOM 6623 C C . ASP B 1 348 ? 21.171 51.004 76.762 1.00 16.28 348 ASP B C 1
ATOM 6624 O O . ASP B 1 348 ? 21.573 51.758 75.875 1.00 20.90 348 ASP B O 1
ATOM 6629 N N . ILE B 1 349 ? 19.994 51.159 77.329 1.00 15.32 349 ILE B N 1
ATOM 6630 C CA . ILE B 1 349 ? 19.148 52.283 76.977 1.00 14.27 349 ILE B CA 1
ATOM 6631 C C . ILE B 1 349 ? 19.209 53.232 78.159 1.00 19.30 349 ILE B C 1
ATOM 6632 O O . ILE B 1 349 ? 18.829 52.869 79.270 1.00 18.51 349 ILE B O 1
ATOM 6637 N N . VAL B 1 350 ? 19.798 54.400 77.936 1.00 17.60 350 VAL B N 1
ATOM 6638 C CA . VAL B 1 350 ? 19.950 55.400 78.980 1.00 15.53 350 VAL B CA 1
ATOM 6639 C C . VAL B 1 350 ? 18.780 56.373 78.971 1.00 22.23 350 VAL B C 1
ATOM 6640 O O . VAL B 1 350 ? 18.514 57.028 77.949 1.00 22.25 350 VAL B O 1
ATOM 6644 N N . PHE B 1 351 ? 18.081 56.468 80.105 1.00 21.10 351 PHE B N 1
ATOM 6645 C CA . PHE B 1 351 ? 16.928 57.361 80.253 1.00 17.06 351 PHE B CA 1
ATOM 6646 C C . PHE B 1 351 ? 17.333 58.728 80.800 1.00 19.85 351 PHE B C 1
ATOM 6647 O O . PHE B 1 351 ? 18.201 58.815 81.656 1.00 17.44 351 PHE B O 1
ATOM 6655 N N . LYS B 1 352 ? 16.714 59.800 80.310 1.00 18.72 352 LYS B N 1
ATOM 6656 C CA . LYS B 1 352 ? 17.023 61.148 80.805 1.00 19.84 352 LYS B CA 1
ATOM 6657 C C . LYS B 1 352 ? 16.710 61.175 82.304 1.00 21.42 352 LYS B C 1
ATOM 6658 O O . LYS B 1 352 ? 15.683 60.626 82.722 1.00 12.67 352 LYS B O 1
ATOM 6664 N N . ALA B 1 353 ? 17.545 61.835 83.100 1.00 21.54 353 ALA B N 1
ATOM 6665 C CA . ALA B 1 353 ? 17.309 61.939 84.543 1.00 24.24 353 ALA B CA 1
ATOM 6666 C C . ALA B 1 353 ? 16.059 62.789 84.837 1.00 23.59 353 ALA B C 1
ATOM 6667 O O . ALA B 1 353 ? 15.701 63.663 84.056 1.00 23.34 353 ALA B O 1
ATOM 6669 N N . GLY B 1 354 ? 15.387 62.532 85.953 1.00 25.73 354 GLY B N 1
ATOM 6670 C CA . GLY B 1 354 ? 14.230 63.342 86.302 1.00 21.72 354 GLY B CA 1
ATOM 6671 C C . GLY B 1 354 ? 14.660 64.730 86.767 1.00 22.27 354 GLY B C 1
ATOM 6672 O O . GLY B 1 354 ? 15.831 64.974 87.071 1.00 17.87 354 GLY B O 1
ATOM 6673 N N . THR B 1 355 ? 13.724 65.665 86.795 1.00 18.60 355 THR B N 1
ATOM 6674 C CA . THR B 1 355 ? 14.054 67.014 87.216 1.00 27.22 355 THR B CA 1
ATOM 6675 C C . THR B 1 355 ? 13.452 67.410 88.578 1.00 29.51 355 THR B C 1
ATOM 6676 O O . THR B 1 355 ? 13.629 68.552 89.026 1.00 31.27 355 THR B O 1
ATOM 6680 N N . PHE B 1 356 ? 12.757 66.471 89.227 1.00 28.97 356 PHE B N 1
ATOM 6681 C CA . PHE B 1 356 ? 12.140 66.704 90.534 1.00 25.80 356 PHE B CA 1
ATOM 6682 C C . PHE B 1 356 ? 13.217 67.044 91.571 1.00 25.00 356 PHE B C 1
ATOM 6683 O O . PHE B 1 356 ? 14.205 66.331 91.698 1.00 30.28 356 PHE B O 1
ATOM 6691 N N . ASN B 1 357 ? 13.050 68.144 92.290 1.00 27.40 357 ASN B N 1
ATOM 6692 C CA . ASN B 1 357 ? 14.047 68.533 93.273 1.00 31.22 357 ASN B CA 1
ATOM 6693 C C . ASN B 1 357 ? 13.722 67.947 94.646 1.00 28.75 357 ASN B C 1
ATOM 6694 O O . ASN B 1 357 ? 12.738 68.311 95.283 1.00 25.26 357 ASN B O 1
ATOM 6699 N N . PHE B 1 358 ? 14.537 66.997 95.074 1.00 28.69 358 PHE B N 1
ATOM 6700 C CA . PHE B 1 358 ? 14.347 66.372 96.372 1.00 27.10 358 PHE B CA 1
ATOM 6701 C C . PHE B 1 358 ? 14.997 67.202 97.450 1.00 29.73 358 PHE B C 1
ATOM 6702 O O . PHE B 1 358 ? 14.711 67.017 98.625 1.00 30.11 358 PHE B O 1
ATOM 6710 N N . GLY B 1 359 ? 15.878 68.110 97.047 1.00 27.85 359 GLY B N 1
ATOM 6711 C CA . GLY B 1 359 ? 16.587 68.914 98.018 1.00 27.05 359 GLY B CA 1
ATOM 6712 C C . GLY B 1 359 ? 17.647 68.051 98.681 1.00 29.21 359 GLY B C 1
ATOM 6713 O O . GLY B 1 359 ? 18.023 68.290 99.820 1.00 31.81 359 GLY B O 1
ATOM 6714 N N . SER B 1 360 ? 18.143 67.049 97.960 1.00 27.38 360 SER B N 1
ATOM 6715 C CA . SER B 1 360 ? 19.157 66.150 98.492 1.00 26.10 360 SER B CA 1
ATOM 6716 C C . SER B 1 360 ? 20.541 66.482 97.945 1.00 27.31 360 SER B C 1
ATOM 6717 O O . SER B 1 360 ? 20.689 67.313 97.057 1.00 31.25 360 SER B O 1
ATOM 6720 N N . GLU B 1 361 ? 21.556 65.833 98.496 1.00 29.60 361 GLU B N 1
ATOM 6721 C CA . GLU B 1 361 ? 22.938 66.020 98.066 1.00 31.31 361 GLU B CA 1
ATOM 6722 C C . GLU B 1 361 ? 23.115 65.402 96.668 1.00 29.02 361 GLU B C 1
ATOM 6723 O O . GLU B 1 361 ? 23.809 65.943 95.806 1.00 30.63 361 GLU B O 1
ATOM 6729 N N . GLN B 1 362 ? 22.484 64.255 96.465 1.00 28.10 362 GLN B N 1
ATOM 6730 C CA . GLN B 1 362 ? 22.548 63.550 95.200 1.00 27.74 362 GLN B CA 1
ATOM 6731 C C . GLN B 1 362 ? 21.148 63.526 94.627 1.00 25.46 362 GLN B C 1
ATOM 6732 O O . GLN B 1 362 ? 20.254 62.895 95.191 1.00 20.75 362 GLN B O 1
ATOM 6738 N N . GLU B 1 363 ? 20.931 64.303 93.576 1.00 26.05 363 GLU B N 1
ATOM 6739 C CA . GLU B 1 363 ? 19.633 64.317 92.912 1.00 26.17 363 GLU B CA 1
ATOM 6740 C C . GLU B 1 363 ? 19.536 63.080 91.992 1.00 22.76 363 GLU B C 1
ATOM 6741 O O . GLU B 1 363 ? 20.528 62.368 91.793 1.00 19.41 363 GLU B O 1
ATOM 6747 N N . ALA B 1 364 ? 18.349 62.835 91.438 1.00 19.31 364 ALA B N 1
ATOM 6748 C CA . ALA B 1 364 ? 18.101 61.684 90.567 1.00 18.46 364 ALA B CA 1
ATOM 6749 C C . ALA B 1 364 ? 19.056 61.583 89.369 1.00 19.18 364 ALA B C 1
ATOM 6750 O O . ALA B 1 364 ? 19.333 62.566 88.681 1.00 22.71 364 ALA B O 1
ATOM 6752 N N . GLN B 1 365 ? 19.609 60.396 89.173 1.00 16.87 365 GLN B N 1
ATOM 6753 C CA . GLN B 1 365 ? 20.512 60.136 88.069 1.00 15.46 365 GLN B CA 1
ATOM 6754 C C . GLN B 1 365 ? 19.712 59.432 86.977 1.00 18.71 365 GLN B C 1
ATOM 6755 O O . GLN B 1 365 ? 18.521 59.151 87.137 1.00 13.81 365 GLN B O 1
ATOM 6761 N N . GLU B 1 366 ? 20.353 59.142 85.856 1.00 19.17 366 GLU B N 1
ATOM 6762 C CA . GLU B 1 366 ? 19.656 58.487 84.745 1.00 19.25 366 GLU B CA 1
ATOM 6763 C C . GLU B 1 366 ? 19.386 57.034 85.003 1.00 14.62 366 GLU B C 1
ATOM 6764 O O . GLU B 1 366 ? 20.273 56.302 85.436 1.00 16.69 366 GLU B O 1
ATOM 6770 N N . ALA B 1 367 ? 18.152 56.611 84.767 1.00 11.58 367 ALA B N 1
ATOM 6771 C CA . ALA B 1 367 ? 17.833 55.203 84.923 1.00 13.94 367 ALA B CA 1
ATOM 6772 C C . ALA B 1 367 ? 18.404 54.508 83.673 1.00 15.96 367 ALA B C 1
ATOM 6773 O O . ALA B 1 367 ? 18.558 55.135 82.617 1.00 20.17 367 ALA B O 1
ATOM 6775 N N . VAL B 1 368 ? 18.728 53.228 83.775 1.00 19.15 368 VAL B N 1
ATOM 6776 C CA . VAL B 1 368 ? 19.286 52.513 82.634 1.00 18.89 368 VAL B CA 1
ATOM 6777 C C . VAL B 1 368 ? 18.688 51.116 82.544 1.00 24.70 368 VAL B C 1
ATOM 6778 O O . VAL B 1 368 ? 18.599 50.399 83.561 1.00 24.70 368 VAL B O 1
ATOM 6782 N N . LEU B 1 369 ? 18.261 50.746 81.340 1.00 19.05 369 LEU B N 1
ATOM 6783 C CA . LEU B 1 369 ? 17.731 49.416 81.080 1.00 17.86 369 LEU B CA 1
ATOM 6784 C C . LEU B 1 369 ? 18.790 48.706 80.227 1.00 22.07 369 LEU B C 1
ATOM 6785 O O . LEU B 1 369 ? 19.151 49.188 79.140 1.00 17.31 369 LEU B O 1
ATOM 6790 N N . SER B 1 370 ? 19.331 47.606 80.736 1.00 20.71 370 SER B N 1
ATOM 6791 C CA . SER B 1 370 ? 20.333 46.844 80.003 1.00 19.59 370 SER B CA 1
ATOM 6792 C C . SER B 1 370 ? 19.816 45.479 79.575 1.00 22.24 370 SER B C 1
ATOM 6793 O O . SER B 1 370 ? 19.209 44.763 80.370 1.00 22.66 370 SER B O 1
ATOM 6796 N N . ILE B 1 371 ? 20.123 45.083 78.350 1.00 21.97 371 ILE B N 1
ATOM 6797 C CA . ILE B 1 371 ? 19.731 43.777 77.849 1.00 19.26 371 ILE B CA 1
ATOM 6798 C C . ILE B 1 371 ? 21.017 43.082 77.434 1.00 19.73 371 ILE B C 1
ATOM 6799 O O . ILE B 1 371 ? 21.680 43.503 76.488 1.00 21.25 371 ILE B O 1
ATOM 6804 N N . ILE B 1 372 ? 21.427 42.090 78.214 1.00 20.84 372 ILE B N 1
ATOM 6805 C CA . ILE B 1 372 ? 22.642 41.346 77.922 1.00 20.85 372 ILE B CA 1
ATOM 6806 C C . ILE B 1 372 ? 22.268 40.166 77.028 1.00 23.18 372 ILE B C 1
ATOM 6807 O O . ILE B 1 372 ? 21.397 39.354 77.365 1.00 21.53 372 ILE B O 1
ATOM 6812 N N . ILE B 1 373 ? 22.906 40.095 75.868 1.00 23.02 373 ILE B N 1
ATOM 6813 C CA . ILE B 1 373 ? 22.614 39.040 74.905 1.00 22.27 373 ILE B CA 1
ATOM 6814 C C . ILE B 1 373 ? 23.626 37.895 74.980 1.00 22.36 373 ILE B C 1
ATOM 6815 O O . ILE B 1 373 ? 23.240 36.739 74.899 1.00 23.84 373 ILE B O 1
ATOM 6820 N N . ASP B 1 374 ? 24.901 38.226 75.181 1.00 22.40 374 ASP B N 1
ATOM 6821 C CA . ASP B 1 374 ? 25.992 37.257 75.303 1.00 22.84 374 ASP B CA 1
ATOM 6822 C C . ASP B 1 374 ? 26.863 37.840 76.394 1.00 23.26 374 ASP B C 1
ATOM 6823 O O . ASP B 1 374 ? 27.017 39.063 76.458 1.00 18.97 374 ASP B O 1
ATOM 6828 N N . PRO B 1 375 ? 27.531 36.994 77.201 1.00 25.08 375 PRO B N 1
ATOM 6829 C CA . PRO B 1 375 ? 27.574 35.523 77.229 1.00 27.36 375 PRO B CA 1
ATOM 6830 C C . PRO B 1 375 ? 26.266 34.852 77.645 1.00 31.12 375 PRO B C 1
ATOM 6831 O O . PRO B 1 375 ? 25.850 33.869 77.035 1.00 38.07 375 PRO B O 1
ATOM 6835 N N . LYS B 1 376 ? 25.634 35.350 78.700 1.00 33.46 376 LYS B N 1
ATOM 6836 C CA . LYS B 1 376 ? 24.377 34.756 79.146 1.00 36.52 376 LYS B CA 1
ATOM 6837 C C . LYS B 1 376 ? 23.303 35.828 79.252 1.00 29.87 376 LYS B C 1
ATOM 6838 O O . LYS B 1 376 ? 23.597 36.968 79.577 1.00 32.89 376 LYS B O 1
ATOM 6844 N N . GLY B 1 377 ? 22.078 35.467 78.897 1.00 24.80 377 GLY B N 1
ATOM 6845 C CA . GLY B 1 377 ? 20.977 36.402 78.934 1.00 24.31 377 GLY B CA 1
ATOM 6846 C C . GLY B 1 377 ? 20.694 36.979 80.308 1.00 28.09 377 GLY B C 1
ATOM 6847 O O . GLY B 1 377 ? 20.585 36.263 81.303 1.00 26.54 377 GLY B O 1
ATOM 6848 N N . ALA B 1 378 ? 20.537 38.288 80.359 1.00 27.22 378 ALA B N 1
ATOM 6849 C CA . ALA B 1 378 ? 20.251 38.967 81.606 1.00 26.21 378 ALA B CA 1
ATOM 6850 C C . ALA B 1 378 ? 19.605 40.299 81.261 1.00 28.72 378 ALA B C 1
ATOM 6851 O O . ALA B 1 378 ? 19.846 40.847 80.176 1.00 26.91 378 ALA B O 1
ATOM 6853 N N . ILE B 1 379 ? 18.726 40.769 82.142 1.00 25.76 379 ILE B N 1
ATOM 6854 C CA . ILE B 1 379 ? 18.047 42.057 81.974 1.00 24.78 379 ILE B CA 1
ATOM 6855 C C . ILE B 1 379 ? 18.222 42.802 83.297 1.00 26.44 379 ILE B C 1
ATOM 6856 O O . ILE B 1 379 ? 17.957 42.249 84.361 1.00 24.34 379 ILE B O 1
ATOM 6861 N N . GLU B 1 380 ? 18.749 44.016 83.229 1.00 25.81 380 GLU B N 1
ATOM 6862 C CA . GLU B 1 380 ? 18.957 44.820 84.415 1.00 26.96 380 GLU B CA 1
ATOM 6863 C C . GLU B 1 380 ? 18.341 46.179 84.243 1.00 25.45 380 GLU B C 1
ATOM 6864 O O . GLU B 1 380 ? 18.333 46.736 83.143 1.00 26.10 380 GLU B O 1
ATOM 6870 N N . LEU B 1 381 ? 17.857 46.718 85.353 1.00 22.10 381 LEU B N 1
ATOM 6871 C CA . LEU B 1 381 ? 17.244 48.022 85.377 1.00 17.20 381 LEU B CA 1
ATOM 6872 C C . LEU B 1 381 ? 17.806 48.774 86.580 1.00 22.05 381 LEU B C 1
ATOM 6873 O O . LEU B 1 381 ? 17.621 48.358 87.743 1.00 17.54 381 LEU B O 1
ATOM 6878 N N . LYS B 1 382 ? 18.638 49.768 86.283 1.00 21.00 382 LYS B N 1
ATOM 6879 C CA . LYS B 1 382 ? 19.231 50.629 87.304 1.00 20.03 382 LYS B CA 1
ATOM 6880 C C . LYS B 1 382 ? 18.178 51.729 87.542 1.00 24.59 382 LYS B C 1
ATOM 6881 O O . LYS B 1 382 ? 17.800 52.436 86.599 1.00 25.48 382 LYS B O 1
ATOM 6887 N N . LEU B 1 383 ? 17.679 51.846 88.774 1.00 24.39 383 LEU B N 1
ATOM 6888 C CA . LEU B 1 383 ? 16.647 52.835 89.124 1.00 20.07 383 LEU B CA 1
ATOM 6889 C C . LEU B 1 383 ? 17.112 53.679 90.280 1.00 19.55 383 LEU B C 1
ATOM 6890 O O . LEU B 1 383 ? 18.011 53.279 91.018 1.00 21.10 383 LEU B O 1
ATOM 6895 N N . ASN B 1 384 ? 16.468 54.825 90.456 1.00 18.23 384 ASN B N 1
ATOM 6896 C CA . ASN B 1 384 ? 16.775 55.726 91.566 1.00 16.71 384 ASN B CA 1
ATOM 6897 C C . ASN B 1 384 ? 15.876 55.345 92.743 1.00 19.23 384 ASN B C 1
ATOM 6898 O O . ASN B 1 384 ? 14.672 55.101 92.578 1.00 16.81 384 ASN B O 1
ATOM 6903 N N . ALA B 1 385 ? 16.451 55.311 93.935 1.00 21.14 385 ALA B N 1
ATOM 6904 C CA . ALA B 1 385 ? 15.682 54.986 95.131 1.00 17.84 385 ALA B CA 1
ATOM 6905 C C . ALA B 1 385 ? 16.307 55.837 96.242 1.00 21.86 385 ALA B C 1
ATOM 6906 O O . ALA B 1 385 ? 17.093 56.758 95.949 1.00 17.63 385 ALA B O 1
ATOM 6908 N N . LYS B 1 386 ? 16.016 55.512 97.499 1.00 15.94 386 LYS B N 1
ATOM 6909 C CA . LYS B 1 386 ? 16.562 56.267 98.618 1.00 19.22 386 LYS B CA 1
ATOM 6910 C C . LYS B 1 386 ? 17.818 55.590 99.168 1.00 19.09 386 LYS B C 1
ATOM 6911 O O . LYS B 1 386 ? 17.909 54.363 99.208 1.00 21.49 386 LYS B O 1
ATOM 6917 N N . SER B 1 387 ? 18.810 56.378 99.545 1.00 18.95 387 SER B N 1
ATOM 6918 C CA . SER B 1 387 ? 20.017 55.799 100.121 1.00 22.18 387 SER B CA 1
ATOM 6919 C C . SER B 1 387 ? 19.776 55.512 101.604 1.00 25.08 387 SER B C 1
ATOM 6920 O O . SER B 1 387 ? 18.810 56.011 102.207 1.00 26.93 387 SER B O 1
ATOM 6923 N N . VAL B 1 388 ? 20.645 54.704 102.196 1.00 23.74 388 VAL B N 1
ATOM 6924 C CA . VAL B 1 388 ? 20.512 54.401 103.615 1.00 26.48 388 VAL B CA 1
ATOM 6925 C C . VAL B 1 388 ? 21.370 55.379 104.426 1.00 25.31 388 VAL B C 1
ATOM 6926 O O . VAL B 1 388 ? 22.482 55.064 104.819 1.00 30.49 388 VAL B O 1
ATOM 6930 N N . GLU B 1 389 ? 20.871 56.592 104.609 1.00 24.42 389 GLU B N 1
ATOM 6931 C CA . GLU B 1 389 ? 21.583 57.618 105.371 1.00 26.76 389 GLU B CA 1
ATOM 6932 C C . GLU B 1 389 ? 20.581 58.286 106.314 1.00 28.88 389 GLU B C 1
ATOM 6933 O O . GLU B 1 389 ? 19.362 58.096 106.179 1.00 30.76 389 GLU B O 1
ATOM 6939 N N . ASP B 1 390 ? 21.077 59.103 107.240 1.00 29.19 390 ASP B N 1
ATOM 6940 C CA . ASP B 1 390 ? 20.198 59.775 108.186 1.00 28.54 390 ASP B CA 1
ATOM 6941 C C . ASP B 1 390 ? 19.312 60.775 107.476 1.00 28.34 390 ASP B C 1
ATOM 6942 O O . ASP B 1 390 ? 18.102 60.780 107.675 1.00 33.72 390 ASP B O 1
ATOM 6947 N N . ALA B 1 391 ? 19.912 61.598 106.626 1.00 23.19 391 ALA B N 1
ATOM 6948 C CA . ALA B 1 391 ? 19.168 62.597 105.863 1.00 24.39 391 ALA B CA 1
ATOM 6949 C C . ALA B 1 391 ? 18.696 61.955 104.553 1.00 25.54 391 ALA B C 1
ATOM 6950 O O . ALA B 1 391 ? 19.336 61.027 104.039 1.00 26.72 391 ALA B O 1
ATOM 6952 N N . PHE B 1 392 ? 17.590 62.456 104.016 1.00 25.01 392 PHE B N 1
ATOM 6953 C CA . PHE B 1 392 ? 17.025 61.930 102.783 1.00 21.71 392 PHE B CA 1
ATOM 6954 C C . PHE B 1 392 ? 17.968 62.191 101.619 1.00 22.96 392 PHE B C 1
ATOM 6955 O O . PHE B 1 392 ? 18.404 63.327 101.399 1.00 22.45 392 PHE B O 1
ATOM 6963 N N . ASN B 1 393 ? 18.269 61.148 100.864 1.00 24.44 393 ASN B N 1
ATOM 6964 C CA . ASN B 1 393 ? 19.169 61.281 99.725 1.00 22.10 393 ASN B CA 1
ATOM 6965 C C . ASN B 1 393 ? 18.833 60.165 98.749 1.00 24.43 393 ASN B C 1
ATOM 6966 O O . ASN B 1 393 ? 18.221 59.163 99.151 1.00 26.37 393 ASN B O 1
ATOM 6971 N N . THR B 1 394 ? 19.224 60.316 97.480 1.00 22.61 394 THR B N 1
ATOM 6972 C CA . THR B 1 394 ? 18.943 59.284 96.481 1.00 21.11 394 THR B CA 1
ATOM 6973 C C . THR B 1 394 ? 20.196 58.527 96.088 1.00 19.73 394 THR B C 1
ATOM 6974 O O . THR B 1 394 ? 21.317 58.976 96.343 1.00 20.52 394 THR B O 1
ATOM 6978 N N . ARG B 1 395 ? 19.994 57.355 95.500 1.00 18.46 395 ARG B N 1
ATOM 6979 C CA . ARG B 1 395 ? 21.087 56.512 95.017 1.00 17.50 395 ARG B CA 1
ATOM 6980 C C . ARG B 1 395 ? 20.470 55.644 93.938 1.00 21.53 395 ARG B C 1
ATOM 6981 O O . ARG B 1 395 ? 19.240 55.549 93.852 1.00 20.78 395 ARG B O 1
ATOM 6989 N N . THR B 1 396 ? 21.300 54.995 93.128 1.00 20.75 396 THR B N 1
ATOM 6990 C CA . THR B 1 396 ? 20.773 54.095 92.116 1.00 20.57 396 THR B CA 1
ATOM 6991 C C . THR B 1 396 ? 20.953 52.676 92.662 1.00 22.45 396 THR B C 1
ATOM 6992 O O . THR B 1 396 ? 21.882 52.404 93.441 1.00 23.84 396 THR B O 1
ATOM 6996 N N . ILE B 1 397 ? 20.000 51.812 92.340 1.00 18.14 397 ILE B N 1
ATOM 6997 C CA . ILE B 1 397 ? 20.029 50.424 92.759 1.00 20.39 397 ILE B CA 1
ATOM 6998 C C . ILE B 1 397 ? 19.750 49.667 91.471 1.00 20.53 397 ILE B C 1
ATOM 6999 O O . ILE B 1 397 ? 19.175 50.226 90.527 1.00 17.96 397 ILE B O 1
ATOM 7004 N N . ASP B 1 398 ? 20.120 48.400 91.442 1.00 19.92 398 ASP B N 1
ATOM 7005 C CA . ASP B 1 398 ? 19.938 47.580 90.259 1.00 21.28 398 ASP B CA 1
ATOM 7006 C C . ASP B 1 398 ? 18.998 46.396 90.453 1.00 21.82 398 ASP B C 1
ATOM 7007 O O . ASP B 1 398 ? 19.237 45.551 91.308 1.00 23.20 398 ASP B O 1
ATOM 7012 N N . LEU B 1 399 ? 17.912 46.354 89.693 1.00 18.52 399 LEU B N 1
ATOM 7013 C CA . LEU B 1 399 ? 17.019 45.217 89.754 1.00 19.49 399 LEU B CA 1
ATOM 7014 C C . LEU B 1 399 ? 17.535 44.357 88.598 1.00 24.15 399 LEU B C 1
ATOM 7015 O O . LEU B 1 399 ? 17.796 44.871 87.507 1.00 25.67 399 LEU B O 1
ATOM 7020 N N . GLY B 1 400 ? 17.679 43.061 88.819 1.00 23.87 400 GLY B N 1
ATOM 7021 C CA . GLY B 1 400 ? 18.172 42.209 87.760 1.00 20.44 400 GLY B CA 1
ATOM 7022 C C . GLY B 1 400 ? 17.436 40.895 87.629 1.00 23.53 400 GLY B C 1
ATOM 7023 O O . GLY B 1 400 ? 16.686 40.478 88.522 1.00 23.69 400 GLY B O 1
ATOM 7024 N N . TRP B 1 401 ? 17.663 40.245 86.500 1.00 20.47 401 TRP B N 1
ATOM 7025 C CA . TRP B 1 401 ? 17.084 38.949 86.193 1.00 24.62 401 TRP B CA 1
ATOM 7026 C C . TRP B 1 401 ? 18.096 38.289 85.263 1.00 26.43 401 TRP B C 1
ATOM 7027 O O . TRP B 1 401 ? 18.799 38.993 84.541 1.00 27.87 401 TRP B O 1
ATOM 7038 N N . THR B 1 402 ? 18.235 36.970 85.330 1.00 28.09 402 THR B N 1
ATOM 7039 C CA . THR B 1 402 ? 19.155 36.251 84.451 1.00 32.25 402 THR B CA 1
ATOM 7040 C C . THR B 1 402 ? 18.471 34.944 84.072 1.00 32.66 402 THR B C 1
ATOM 7041 O O . THR B 1 402 ? 17.611 34.463 84.814 1.00 32.40 402 THR B O 1
ATOM 7045 N N . VAL B 1 403 ? 18.801 34.398 82.902 1.00 31.01 403 VAL B N 1
ATOM 7046 C CA . VAL B 1 403 ? 18.203 33.135 82.464 1.00 35.59 403 VAL B CA 1
ATOM 7047 C C . VAL B 1 403 ? 18.523 32.015 83.458 1.00 38.82 403 VAL B C 1
ATOM 7048 O O . VAL B 1 403 ? 19.661 31.884 83.935 1.00 39.93 403 VAL B O 1
ATOM 7052 N N . SER B 1 404 ? 17.516 31.201 83.751 1.00 40.58 404 SER B N 1
ATOM 7053 C CA . SER B 1 404 ? 17.669 30.081 84.668 1.00 42.55 404 SER B CA 1
ATOM 7054 C C . SER B 1 404 ? 18.317 28.919 83.924 1.00 45.47 404 SER B C 1
ATOM 7055 O O . SER B 1 404 ? 18.429 28.942 82.693 1.00 42.74 404 SER B O 1
ATOM 7058 N N . ASP B 1 405 ? 18.693 27.879 84.659 1.00 51.24 405 ASP B N 1
ATOM 7059 C CA . ASP B 1 405 ? 19.300 26.705 84.033 1.00 55.83 405 ASP B CA 1
ATOM 7060 C C . ASP B 1 405 ? 18.312 26.061 83.061 1.00 52.23 405 ASP B C 1
ATOM 7061 O O . ASP B 1 405 ? 18.689 25.632 81.972 1.00 49.51 405 ASP B O 1
ATOM 7066 N N . GLU B 1 406 ? 17.041 26.031 83.447 1.00 50.95 406 GLU B N 1
ATOM 7067 C CA . GLU B 1 406 ? 16.008 25.463 82.599 1.00 52.84 406 GLU B CA 1
ATOM 7068 C C . GLU B 1 406 ? 15.844 26.273 81.307 1.00 52.81 406 GLU B C 1
ATOM 7069 O O . GLU B 1 406 ? 15.643 25.703 80.232 1.00 52.46 406 GLU B O 1
ATOM 7075 N N . ASP B 1 407 ? 15.923 27.598 81.409 1.00 50.99 407 ASP B N 1
ATOM 7076 C CA . ASP B 1 407 ? 15.788 28.440 80.228 1.00 48.95 407 ASP B CA 1
ATOM 7077 C C . ASP B 1 407 ? 16.894 28.179 79.239 1.00 47.02 407 ASP B C 1
ATOM 7078 O O . ASP B 1 407 ? 16.623 27.870 78.087 1.00 45.77 407 ASP B O 1
ATOM 7083 N N . LYS B 1 408 ? 18.141 28.261 79.685 1.00 48.70 408 LYS B N 1
ATOM 7084 C CA . LYS B 1 408 ? 19.246 28.042 78.765 1.00 53.69 408 LYS B CA 1
ATOM 7085 C C . LYS B 1 408 ? 19.278 26.619 78.247 1.00 54.85 408 LYS B C 1
ATOM 7086 O O . LYS B 1 408 ? 19.836 26.360 77.184 1.00 56.26 408 LYS B O 1
ATOM 7092 N N . LYS B 1 409 ? 18.648 25.699 78.969 1.00 56.35 409 LYS B N 1
ATOM 7093 C CA . LYS B 1 409 ? 18.630 24.319 78.520 1.00 56.08 409 LYS B CA 1
ATOM 7094 C C . LYS B 1 409 ? 17.538 24.072 77.467 1.00 53.51 409 LYS B C 1
ATOM 7095 O O . LYS B 1 409 ? 17.653 23.147 76.675 1.00 54.65 409 LYS B O 1
ATOM 7101 N N . ASN B 1 410 ? 16.521 24.931 77.414 1.00 50.31 410 ASN B N 1
ATOM 7102 C CA . ASN B 1 410 ? 15.455 24.790 76.413 1.00 49.02 410 ASN B CA 1
ATOM 7103 C C . ASN B 1 410 ? 15.568 25.806 75.280 1.00 46.32 410 ASN B C 1
ATOM 7104 O O . ASN B 1 410 ? 14.768 25.807 74.352 1.00 45.32 410 ASN B O 1
ATOM 7109 N N . THR B 1 411 ? 16.547 26.693 75.382 1.00 45.93 411 THR B N 1
ATOM 7110 C CA . THR B 1 411 ? 16.763 27.716 74.374 1.00 42.43 411 THR B CA 1
ATOM 7111 C C . THR B 1 411 ? 17.320 27.115 73.082 1.00 43.38 411 THR B C 1
ATOM 7112 O O . THR B 1 411 ? 18.332 26.403 73.091 1.00 42.45 411 THR B O 1
ATOM 7116 N N . PRO B 1 412 ? 16.644 27.376 71.951 1.00 43.83 412 PRO B N 1
ATOM 7117 C CA . PRO B 1 412 ? 17.125 26.839 70.677 1.00 42.47 412 PRO B CA 1
ATOM 7118 C C . PRO B 1 412 ? 18.418 27.553 70.284 1.00 44.03 412 PRO B C 1
ATOM 7119 O O . PRO B 1 412 ? 18.679 28.674 70.732 1.00 45.00 412 PRO B O 1
ATOM 7123 N N . GLU B 1 413 ? 19.253 26.882 69.504 1.00 44.70 413 GLU B N 1
ATOM 7124 C CA . GLU B 1 413 ? 20.485 27.489 69.003 1.00 43.59 413 GLU B CA 1
ATOM 7125 C C . GLU B 1 413 ? 20.014 28.404 67.864 1.00 37.98 413 GLU B C 1
ATOM 7126 O O . GLU B 1 413 ? 19.018 28.086 67.194 1.00 36.60 413 GLU B O 1
ATOM 7132 N N . PRO B 1 414 ? 20.711 29.531 67.611 1.00 33.65 414 PRO B N 1
ATOM 7133 C CA . PRO B 1 414 ? 20.284 30.431 66.528 1.00 33.07 414 PRO B CA 1
ATOM 7134 C C . PRO B 1 414 ? 19.933 29.729 65.200 1.00 33.60 414 PRO B C 1
ATOM 7135 O O . PRO B 1 414 ? 18.841 29.949 64.653 1.00 34.68 414 PRO B O 1
ATOM 7139 N N . TYR B 1 415 ? 20.809 28.834 64.730 1.00 31.22 415 TYR B N 1
ATOM 7140 C CA . TYR B 1 415 ? 20.581 28.114 63.469 1.00 32.23 415 TYR B CA 1
ATOM 7141 C C . TYR B 1 415 ? 19.352 27.227 63.445 1.00 32.48 415 TYR B C 1
ATOM 7142 O O . TYR B 1 415 ? 18.725 27.041 62.395 1.00 36.20 415 TYR B O 1
ATOM 7151 N N . GLU B 1 416 ? 18.995 26.673 64.595 1.00 34.26 416 GLU B N 1
ATOM 7152 C CA . GLU B 1 416 ? 17.815 25.829 64.665 1.00 33.91 416 GLU B CA 1
ATOM 7153 C C . GLU B 1 416 ? 16.614 26.749 64.574 1.00 35.01 416 GLU B C 1
ATOM 7154 O O . GLU B 1 416 ? 15.668 26.472 63.855 1.00 36.50 416 GLU B O 1
ATOM 7160 N N . ARG B 1 417 ? 16.677 27.860 65.295 1.00 32.32 417 ARG B N 1
ATOM 7161 C CA . ARG B 1 417 ? 15.610 28.838 65.291 1.00 36.29 417 ARG B CA 1
ATOM 7162 C C . ARG B 1 417 ? 15.343 29.304 63.863 1.00 36.41 417 ARG B C 1
ATOM 7163 O O . ARG B 1 417 ? 14.204 29.323 63.401 1.00 38.25 417 ARG B O 1
ATOM 7171 N N . MET B 1 418 ? 16.409 29.610 63.139 1.00 38.61 418 MET B N 1
ATOM 7172 C CA . MET B 1 418 ? 16.289 30.093 61.774 1.00 38.17 418 MET B CA 1
ATOM 7173 C C . MET B 1 418 ? 15.788 29.065 60.780 1.00 37.20 418 MET B C 1
ATOM 7174 O O . MET B 1 418 ? 14.957 29.389 59.915 1.00 38.39 418 MET B O 1
ATOM 7179 N N . ILE B 1 419 ? 16.282 27.833 60.887 1.00 34.34 419 ILE B N 1
ATOM 7180 C CA . ILE B 1 419 ? 15.844 26.781 59.970 1.00 33.78 419 ILE B CA 1
ATOM 7181 C C . ILE B 1 419 ? 14.359 26.501 60.228 1.00 37.62 419 ILE B C 1
ATOM 7182 O O . ILE B 1 419 ? 13.533 26.444 59.295 1.00 35.98 419 ILE B O 1
ATOM 7187 N N . HIS B 1 420 ? 14.010 26.414 61.507 1.00 35.20 420 HIS B N 1
ATOM 7188 C CA . HIS B 1 420 ? 12.639 26.157 61.890 1.00 36.03 420 HIS B CA 1
ATOM 7189 C C . HIS B 1 420 ? 11.745 27.253 61.328 1.00 38.17 420 HIS B C 1
ATOM 7190 O O . HIS B 1 420 ? 10.731 26.975 60.684 1.00 38.80 420 HIS B O 1
ATOM 7197 N N . ASP B 1 421 ? 12.139 28.501 61.545 1.00 38.13 421 ASP B N 1
ATOM 7198 C CA . ASP B 1 421 ? 11.364 29.625 61.043 1.00 38.02 421 ASP B CA 1
ATOM 7199 C C . ASP B 1 421 ? 11.141 29.516 59.541 1.00 40.03 421 ASP B C 1
ATOM 7200 O O . ASP B 1 421 ? 10.035 29.764 59.066 1.00 41.42 421 ASP B O 1
ATOM 7205 N N . THR B 1 422 ? 12.180 29.142 58.798 1.00 38.29 422 THR B N 1
ATOM 7206 C CA . THR B 1 422 ? 12.064 29.036 57.348 1.00 39.53 422 THR B CA 1
ATOM 7207 C C . THR B 1 422 ? 11.076 27.967 56.952 1.00 38.59 422 THR B C 1
ATOM 7208 O O . THR B 1 422 ? 10.348 28.127 55.979 1.00 37.01 422 THR B O 1
ATOM 7212 N N . MET B 1 423 ? 11.032 26.890 57.725 1.00 40.00 423 MET B N 1
ATOM 7213 C CA . MET B 1 423 ? 10.093 25.818 57.441 1.00 45.08 423 MET B CA 1
ATOM 7214 C C . MET B 1 423 ? 8.701 26.398 57.619 1.00 47.69 423 MET B C 1
ATOM 7215 O O . MET B 1 423 ? 7.841 26.248 56.751 1.00 49.18 423 MET B O 1
ATOM 7220 N N . ASN B 1 424 ? 8.519 27.150 58.701 1.00 47.76 424 ASN B N 1
ATOM 7221 C CA . ASN B 1 424 ? 7.240 27.788 58.979 1.00 48.42 424 ASN B CA 1
ATOM 7222 C C . ASN B 1 424 ? 6.976 28.912 57.982 1.00 49.92 424 ASN B C 1
ATOM 7223 O O . ASN B 1 424 ? 5.870 29.441 57.922 1.00 50.95 424 ASN B O 1
ATOM 7228 N N . GLY B 1 425 ? 7.984 29.278 57.198 1.00 48.66 425 GLY B N 1
ATOM 7229 C CA . GLY B 1 425 ? 7.804 30.359 56.252 1.00 50.03 425 GLY B CA 1
ATOM 7230 C C . GLY B 1 425 ? 7.576 31.691 56.962 1.00 52.45 425 GLY B C 1
ATOM 7231 O O . GLY B 1 425 ? 6.843 32.546 56.468 1.00 55.87 425 GLY B O 1
ATOM 7232 N N . ASP B 1 426 ? 8.186 31.863 58.133 1.00 51.41 426 ASP B N 1
ATOM 7233 C CA . ASP B 1 426 ? 8.055 33.103 58.895 1.00 47.25 426 ASP B CA 1
ATOM 7234 C C . ASP B 1 426 ? 9.327 33.930 58.720 1.00 41.88 426 ASP B C 1
ATOM 7235 O O . ASP B 1 426 ? 10.409 33.496 59.109 1.00 41.19 426 ASP B O 1
ATOM 7240 N N . GLY B 1 427 ? 9.188 35.134 58.173 1.00 39.03 427 GLY B N 1
ATOM 7241 C CA . GLY B 1 427 ? 10.350 35.977 57.939 1.00 34.61 427 GLY B CA 1
ATOM 7242 C C . GLY B 1 427 ? 10.672 37.049 58.965 1.00 34.00 427 GLY B C 1
ATOM 7243 O O . GLY B 1 427 ? 11.604 37.819 58.771 1.00 33.53 427 GLY B O 1
ATOM 7244 N N . SER B 1 428 ? 9.954 37.076 60.079 1.00 34.38 428 SER B N 1
ATOM 7245 C CA . SER B 1 428 ? 10.181 38.088 61.108 1.00 35.04 428 SER B CA 1
ATOM 7246 C C . SER B 1 428 ? 11.625 38.234 61.610 1.00 34.79 428 SER B C 1
ATOM 7247 O O . SER B 1 428 ? 12.064 39.348 61.873 1.00 32.87 428 SER B O 1
ATOM 7250 N N . ASN B 1 429 ? 12.366 37.133 61.719 1.00 31.06 429 ASN B N 1
ATOM 7251 C CA . ASN B 1 429 ? 13.743 37.193 62.207 1.00 30.95 429 ASN B CA 1
ATOM 7252 C C . ASN B 1 429 ? 14.820 37.147 61.128 1.00 30.44 429 ASN B C 1
ATOM 7253 O O . ASN B 1 429 ? 15.931 36.678 61.382 1.00 31.84 429 ASN B O 1
ATOM 7258 N N . PHE B 1 430 ? 14.481 37.600 59.921 1.00 27.05 430 PHE B N 1
ATOM 7259 C CA . PHE B 1 430 ? 15.430 37.620 58.802 1.00 28.87 430 PHE B CA 1
ATOM 7260 C C . PHE B 1 430 ? 15.590 39.044 58.311 1.00 27.90 430 PHE B C 1
ATOM 7261 O O . PHE B 1 430 ? 14.740 39.896 58.575 1.00 27.14 430 PHE B O 1
ATOM 7269 N N . ALA B 1 431 ? 16.731 39.325 57.694 1.00 29.57 431 ALA B N 1
ATOM 7270 C CA . ALA B 1 431 ? 16.991 40.658 57.180 1.00 29.38 431 ALA B CA 1
ATOM 7271 C C . ALA B 1 431 ? 16.248 40.771 55.864 1.00 29.80 431 ALA B C 1
ATOM 7272 O O . ALA B 1 431 ? 15.991 39.767 55.215 1.00 30.76 431 ALA B O 1
ATOM 7274 N N . ASP B 1 432 ? 15.869 41.981 55.484 1.00 32.76 432 ASP B N 1
ATOM 7275 C CA . ASP B 1 432 ? 15.179 42.173 54.219 1.00 34.34 432 ASP B CA 1
ATOM 7276 C C . ASP B 1 432 ? 16.089 43.037 53.341 1.00 34.18 432 ASP B C 1
ATOM 7277 O O . ASP B 1 432 ? 17.017 43.688 53.855 1.00 29.44 432 ASP B O 1
ATOM 7282 N N . TRP B 1 433 ? 15.801 43.080 52.038 1.00 30.92 433 TRP B N 1
ATOM 7283 C CA . TRP B 1 433 ? 16.622 43.846 51.112 1.00 27.58 433 TRP B CA 1
ATOM 7284 C C . TRP B 1 433 ? 16.869 45.306 51.497 1.00 25.38 433 TRP B C 1
ATOM 7285 O O . TRP B 1 433 ? 18.006 45.770 51.465 1.00 26.13 433 TRP B O 1
ATOM 7296 N N . ASN B 1 434 ? 15.817 46.028 51.863 1.00 27.36 434 ASN B N 1
ATOM 7297 C CA . ASN B 1 434 ? 15.949 47.441 52.244 1.00 30.10 434 ASN B CA 1
ATOM 7298 C C . ASN B 1 434 ? 16.945 47.663 53.412 1.00 28.35 434 ASN B C 1
ATOM 7299 O O . ASN B 1 434 ? 17.798 48.555 53.343 1.00 27.59 434 ASN B O 1
ATOM 7304 N N . GLY B 1 435 ? 16.851 46.836 54.456 1.00 21.94 435 GLY B N 1
ATOM 7305 C CA . GLY B 1 435 ? 17.765 46.956 55.579 1.00 22.71 435 GLY B CA 1
ATOM 7306 C C . GLY B 1 435 ? 19.190 46.665 55.136 1.00 23.41 435 GLY B C 1
ATOM 7307 O O . GLY B 1 435 ? 20.124 47.403 55.482 1.00 24.83 435 GLY B O 1
ATOM 7308 N N . VAL B 1 436 ? 19.363 45.581 54.380 1.00 23.35 436 VAL B N 1
ATOM 7309 C CA . VAL B 1 436 ? 20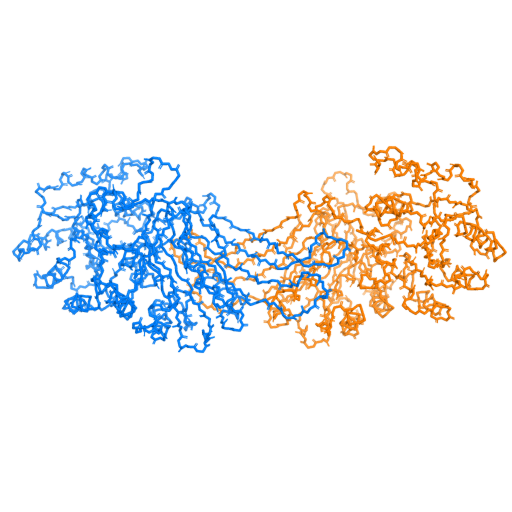.684 45.194 53.858 1.00 27.33 436 VAL B CA 1
ATOM 7310 C C . VAL B 1 436 ? 21.265 46.292 52.943 1.00 28.69 436 VAL B C 1
ATOM 7311 O O . VAL B 1 436 ? 22.468 46.605 52.977 1.00 29.16 436 VAL B O 1
ATOM 7315 N N . SER B 1 437 ? 20.390 46.878 52.135 1.00 27.45 437 SER B N 1
ATOM 7316 C CA . SER B 1 437 ? 20.756 47.929 51.208 1.00 27.45 437 SER B CA 1
ATOM 7317 C C . SER B 1 437 ? 21.280 49.151 51.956 1.00 27.21 437 SER B C 1
ATOM 7318 O O . SER B 1 437 ? 22.378 49.646 51.675 1.00 27.16 437 SER B O 1
ATOM 7321 N N . ILE B 1 438 ? 20.469 49.653 52.888 1.00 28.37 438 ILE B N 1
ATOM 7322 C CA . ILE B 1 438 ? 20.814 50.821 53.712 1.00 25.93 438 ILE B CA 1
ATOM 7323 C C . ILE B 1 438 ? 22.125 50.595 54.480 1.00 26.90 438 ILE B C 1
ATOM 7324 O O . ILE B 1 438 ? 23.010 51.450 54.477 1.00 26.53 438 ILE B O 1
ATOM 7329 N N . ALA B 1 439 ? 22.233 49.451 55.153 1.00 24.90 439 ALA B N 1
ATOM 7330 C CA . ALA B 1 439 ? 23.439 49.122 55.908 1.00 23.26 439 ALA B CA 1
ATOM 7331 C C . ALA B 1 439 ? 24.670 49.291 54.996 1.00 28.08 439 ALA B C 1
ATOM 7332 O O . ALA B 1 439 ? 25.661 49.952 55.383 1.00 24.13 439 ALA B O 1
ATOM 7334 N N . TRP B 1 440 ? 24.569 48.777 53.760 1.00 23.96 440 TRP B N 1
ATOM 7335 C CA . TRP B 1 440 ? 25.673 48.886 52.798 1.00 26.17 440 TRP B CA 1
ATOM 7336 C C . TRP B 1 440 ? 26.010 50.319 52.453 1.00 23.06 440 TRP B C 1
ATOM 7337 O O . TRP B 1 440 ? 27.169 50.719 52.478 1.00 20.64 440 TRP B O 1
ATOM 7348 N N . LYS B 1 441 ? 25.002 51.093 52.103 1.00 22.21 441 LYS B N 1
ATOM 7349 C CA . LYS B 1 441 ? 25.246 52.479 51.758 1.00 28.95 441 LYS B CA 1
ATOM 7350 C C . LYS B 1 441 ? 25.862 53.187 52.960 1.00 28.33 441 LYS B C 1
ATOM 7351 O O . LYS B 1 441 ? 26.797 53.984 52.824 1.00 30.48 441 LYS B O 1
ATOM 7357 N N . PHE B 1 442 ? 25.357 52.869 54.143 1.00 25.61 442 PHE B N 1
ATOM 7358 C CA . PHE B 1 442 ? 25.854 53.504 55.344 1.00 21.53 442 PHE B CA 1
ATOM 7359 C C . PHE B 1 442 ? 27.328 53.195 55.545 1.00 19.21 442 PHE B C 1
ATOM 7360 O O . PHE B 1 442 ? 28.157 54.094 55.709 1.00 20.82 442 PHE B O 1
ATOM 7368 N N . VAL B 1 443 ? 27.666 51.919 55.441 1.00 18.19 443 VAL B N 1
ATOM 7369 C CA . VAL B 1 443 ? 29.035 51.488 55.634 1.00 23.18 443 VAL B CA 1
ATOM 7370 C C . VAL B 1 443 ? 29.982 51.980 54.530 1.00 25.01 443 VAL B C 1
ATOM 7371 O O . VAL B 1 443 ? 31.072 52.517 54.813 1.00 24.31 443 VAL B O 1
ATOM 7375 N N . ASP B 1 444 ? 29.542 51.869 53.284 1.00 23.66 444 ASP B N 1
ATOM 7376 C CA . ASP B 1 444 ? 30.357 52.307 52.146 1.00 25.26 444 ASP B CA 1
ATOM 7377 C C . ASP B 1 444 ? 30.771 53.762 52.273 1.00 25.09 444 ASP B C 1
ATOM 7378 O O . ASP B 1 444 ? 31.864 54.133 51.843 1.00 23.91 444 ASP B O 1
ATOM 7383 N N . ALA B 1 445 ? 29.905 54.581 52.865 1.00 21.69 445 ALA B N 1
ATOM 7384 C CA . ALA B 1 445 ? 30.220 55.997 53.054 1.00 20.31 445 ALA B CA 1
ATOM 7385 C C . ALA B 1 445 ? 31.405 56.135 53.994 1.00 22.38 445 ALA B C 1
ATOM 7386 O O . ALA B 1 445 ? 32.207 57.072 53.867 1.00 18.39 445 ALA B O 1
ATOM 7388 N N . ILE B 1 446 ? 31.499 55.207 54.947 1.00 21.51 446 ILE B N 1
ATOM 7389 C CA . ILE B 1 446 ? 32.572 55.231 55.934 1.00 22.45 446 ILE B CA 1
ATOM 7390 C C . ILE B 1 446 ? 33.828 54.629 55.350 1.00 22.54 446 ILE B C 1
ATOM 7391 O O . ILE B 1 446 ? 34.915 55.196 55.508 1.00 22.45 446 ILE B O 1
ATOM 7396 N N . SER B 1 447 ? 33.684 53.488 54.673 1.00 22.50 447 SER B N 1
ATOM 7397 C CA . SER B 1 447 ? 34.828 52.828 54.038 1.00 22.50 447 SER B CA 1
ATOM 7398 C C . SER B 1 447 ? 35.539 53.764 53.072 1.00 22.71 447 SER B C 1
ATOM 7399 O O . SER B 1 447 ? 36.768 53.782 53.008 1.00 21.58 447 SER B O 1
ATOM 7402 N N . ALA B 1 448 ? 34.762 54.543 52.320 1.00 25.60 448 ALA B N 1
ATOM 7403 C CA . ALA B 1 448 ? 35.332 55.449 51.325 1.00 24.00 448 ALA B CA 1
ATOM 7404 C C . ALA B 1 448 ? 36.350 56.380 51.954 1.00 23.68 448 ALA B C 1
ATOM 7405 O O . ALA B 1 448 ? 37.484 56.474 51.465 1.00 25.22 448 ALA B O 1
ATOM 7407 N N . VAL B 1 449 ? 35.988 57.037 53.053 1.00 22.81 449 VAL B N 1
ATOM 7408 C CA . VAL B 1 449 ? 36.955 57.933 53.653 1.00 20.85 449 VAL B CA 1
ATOM 7409 C C . VAL B 1 449 ? 38.091 57.144 54.293 1.00 22.41 449 VAL B C 1
ATOM 7410 O O . VAL B 1 449 ? 39.211 57.624 54.334 1.00 24.84 449 VAL B O 1
ATOM 7414 N N . TYR B 1 450 ? 37.834 55.912 54.723 1.00 23.16 450 TYR B N 1
ATOM 7415 C CA . TYR B 1 450 ? 38.905 55.116 55.323 1.00 23.53 450 TYR B CA 1
ATOM 7416 C C . TYR B 1 450 ? 39.905 54.631 54.284 1.00 28.63 450 TYR B C 1
ATOM 7417 O O . TYR B 1 450 ? 41.113 54.739 54.492 1.00 28.13 450 TYR B O 1
ATOM 7426 N N . THR B 1 451 ? 39.429 54.148 53.142 1.00 29.55 451 THR B N 1
ATOM 7427 C CA . THR B 1 451 ? 40.366 53.667 52.133 1.00 36.65 451 THR B CA 1
ATOM 7428 C C . THR B 1 451 ? 41.153 54.830 51.541 1.00 37.06 451 THR B C 1
ATOM 7429 O O . THR B 1 451 ? 42.252 54.644 51.031 1.00 39.92 451 THR B O 1
ATOM 7433 N N . ALA B 1 452 ? 40.599 56.033 51.631 1.00 36.36 452 ALA B N 1
ATOM 7434 C CA . ALA B 1 452 ? 41.271 57.217 51.119 1.00 35.93 452 ALA B CA 1
ATOM 7435 C C . ALA B 1 452 ? 42.173 57.790 52.210 1.00 38.48 452 ALA B C 1
ATOM 7436 O O . ALA B 1 452 ? 42.804 58.834 52.019 1.00 40.15 452 ALA B O 1
ATOM 7438 N N . ASP B 1 453 ? 42.200 57.119 53.359 1.00 37.95 453 ASP B N 1
ATOM 7439 C CA . ASP B 1 453 ? 42.995 57.541 54.510 1.00 39.80 453 ASP B CA 1
ATOM 7440 C C . ASP B 1 453 ? 42.700 58.990 54.905 1.00 38.48 453 ASP B C 1
ATOM 7441 O O . ASP B 1 453 ? 43.606 59.771 55.215 1.00 39.65 453 ASP B O 1
ATOM 7446 N N . LYS B 1 454 ? 41.417 59.337 54.915 1.00 36.95 454 LYS B N 1
ATOM 7447 C CA . LYS B 1 454 ? 41.004 60.689 55.256 1.00 36.17 454 LYS B CA 1
ATOM 7448 C C . LYS B 1 454 ? 40.435 60.853 56.665 1.00 35.49 454 LYS B C 1
ATOM 7449 O O . LYS B 1 454 ? 39.714 61.815 56.919 1.00 34.89 454 LYS B O 1
ATOM 7455 N N . ALA B 1 455 ? 40.711 59.893 57.553 1.00 33.22 455 ALA B N 1
ATOM 7456 C CA . ALA B 1 455 ? 40.276 59.914 58.966 1.00 29.69 455 ALA B CA 1
ATOM 7457 C C . ALA B 1 455 ? 41.425 59.284 59.714 1.00 29.06 455 ALA B C 1
ATOM 7458 O O . ALA B 1 455 ? 42.140 58.450 59.166 1.00 29.02 455 ALA B O 1
ATOM 7460 N N . PRO B 1 456 ? 41.622 59.665 60.980 1.00 28.09 456 PRO B N 1
ATOM 7461 C CA . PRO B 1 456 ? 42.727 59.106 61.776 1.00 28.51 456 PRO B CA 1
ATOM 7462 C C . PRO B 1 456 ? 42.516 57.636 62.093 1.00 28.52 456 PRO B C 1
ATOM 7463 O O . PRO B 1 456 ? 41.386 57.147 62.055 1.00 24.73 456 PRO B O 1
ATOM 7467 N N . LEU B 1 457 ? 43.612 56.933 62.365 1.00 27.95 457 LEU B N 1
ATOM 7468 C CA . LEU B 1 457 ? 43.566 55.528 62.753 1.00 25.43 457 LEU B CA 1
ATOM 7469 C C . LEU B 1 457 ? 44.102 55.539 64.188 1.00 29.78 457 LEU B C 1
ATOM 7470 O O . LEU B 1 457 ? 45.283 55.810 64.429 1.00 24.85 457 LEU B O 1
ATOM 7475 N N . GLU B 1 458 ? 43.210 55.298 65.136 1.00 28.65 458 GLU B N 1
ATOM 7476 C CA . GLU B 1 458 ? 43.545 55.304 66.548 1.00 30.23 458 GLU B CA 1
ATOM 7477 C C . GLU B 1 458 ? 44.197 53.983 66.997 1.00 28.64 458 GLU B C 1
ATOM 7478 O O . GLU B 1 458 ? 44.112 52.967 66.301 1.00 27.16 458 GLU B O 1
ATOM 7484 N N . THR B 1 459 ? 44.828 54.006 68.169 1.00 28.06 459 THR B N 1
ATOM 7485 C CA . THR B 1 459 ? 45.437 52.820 68.785 1.00 29.23 459 THR B CA 1
ATOM 7486 C C . THR B 1 459 ? 44.824 52.636 70.185 1.00 27.77 459 THR B C 1
ATOM 7487 O O . THR B 1 459 ? 44.328 53.595 70.781 1.00 30.84 459 THR B O 1
ATOM 7491 N N . TYR B 1 460 ? 44.797 51.411 70.689 1.00 22.98 460 TYR B N 1
ATOM 7492 C CA . TYR B 1 460 ? 44.297 51.191 72.042 1.00 23.40 460 TYR B CA 1
ATOM 7493 C C . TYR B 1 460 ? 44.992 49.986 72.641 1.00 22.44 460 TYR B C 1
ATOM 7494 O O . TYR B 1 460 ? 45.416 49.088 71.922 1.00 20.38 460 TYR B O 1
ATOM 7503 N N . LYS B 1 461 ? 45.122 49.979 73.957 1.00 26.30 461 LYS B N 1
ATOM 7504 C CA . LYS B 1 461 ? 45.772 48.885 74.667 1.00 23.55 461 LYS B CA 1
ATOM 7505 C C . LYS B 1 461 ? 44.876 47.662 74.577 1.00 21.91 461 LYS B C 1
ATOM 7506 O O . LYS B 1 461 ? 43.661 47.795 74.757 1.00 19.62 461 LYS B O 1
ATOM 7512 N N . SER B 1 462 ? 45.426 46.488 74.250 1.00 19.57 462 SER B N 1
ATOM 7513 C CA . SER B 1 462 ? 44.591 45.273 74.214 1.00 23.70 462 SER B CA 1
ATOM 7514 C C . SER B 1 462 ? 44.134 44.996 75.653 1.00 24.32 462 SER B C 1
ATOM 7515 O O . SER B 1 462 ? 44.948 45.019 76.571 1.00 23.36 462 SER B O 1
ATOM 7518 N N . GLY B 1 463 ? 42.846 44.744 75.855 1.00 23.42 463 GLY B N 1
ATOM 7519 C CA . GLY B 1 463 ? 42.356 44.489 77.197 1.00 23.41 463 GLY B CA 1
ATOM 7520 C C . GLY B 1 463 ? 41.557 45.657 77.754 1.00 24.21 463 GLY B C 1
ATOM 7521 O O . GLY B 1 463 ? 40.948 45.549 78.812 1.00 29.44 463 GLY B O 1
ATOM 7522 N N . SER B 1 464 ? 41.605 46.802 77.083 1.00 20.45 464 SER B N 1
ATOM 7523 C CA . SER B 1 464 ? 40.836 47.965 77.504 1.00 17.24 464 SER B CA 1
ATOM 7524 C C . SER B 1 464 ? 39.522 47.916 76.717 1.00 21.34 464 SER B C 1
ATOM 7525 O O . SER B 1 464 ? 39.198 46.895 76.090 1.00 19.05 464 SER B O 1
ATOM 7528 N N . MET B 1 465 ? 38.733 48.982 76.793 1.00 18.89 465 MET B N 1
ATOM 7529 C CA . MET B 1 465 ? 37.485 49.036 76.028 1.00 19.90 465 MET B CA 1
ATOM 7530 C C . MET B 1 465 ? 37.645 49.891 74.749 1.00 21.15 465 MET B C 1
ATOM 7531 O O . MET B 1 465 ? 36.658 50.259 74.129 1.00 21.55 465 MET B O 1
ATOM 7536 N N . GLY B 1 466 ? 38.876 50.269 74.396 1.00 21.06 466 GLY B N 1
ATOM 7537 C CA . GLY B 1 466 ? 39.077 51.027 73.168 1.00 16.21 466 GLY B CA 1
ATOM 7538 C C . GLY B 1 466 ? 39.828 52.322 73.362 1.00 23.71 466 GLY B C 1
ATOM 7539 O O . GLY B 1 466 ? 40.199 52.646 74.491 1.00 25.46 466 GLY B O 1
ATOM 7540 N N . PRO B 1 467 ? 40.079 53.091 72.286 1.00 22.58 467 PRO B N 1
ATOM 7541 C CA . PRO B 1 467 ? 40.804 54.366 72.383 1.00 20.82 467 PRO B CA 1
ATOM 7542 C C . PRO B 1 467 ? 39.936 55.407 73.094 1.00 20.79 467 PRO B C 1
ATOM 7543 O O . PRO B 1 467 ? 38.702 55.335 73.047 1.00 21.28 467 PRO B O 1
ATOM 7547 N N . GLU B 1 468 ? 40.550 56.406 73.708 1.00 26.72 468 GLU B N 1
ATOM 7548 C CA . GLU B 1 468 ? 39.744 57.399 74.401 1.00 30.44 468 GLU B CA 1
ATOM 7549 C C . GLU B 1 468 ? 38.896 58.257 73.480 1.00 27.44 468 GLU B C 1
ATOM 7550 O O . GLU B 1 468 ? 37.957 58.934 73.927 1.00 27.43 468 GLU B O 1
ATOM 7556 N N . ALA B 1 469 ? 39.189 58.191 72.185 1.00 21.09 469 ALA B N 1
ATOM 7557 C CA . ALA B 1 469 ? 38.410 58.928 71.195 1.00 20.32 469 ALA B CA 1
ATOM 7558 C C . ALA B 1 469 ? 36.996 58.355 71.247 1.00 15.13 469 ALA B C 1
ATOM 7559 O O . ALA B 1 469 ? 36.031 59.032 70.917 1.00 19.97 469 ALA B O 1
ATOM 7561 N N . SER B 1 470 ? 36.881 57.099 71.667 1.00 16.92 470 SER B N 1
ATOM 7562 C CA . SER B 1 470 ? 35.578 56.446 71.789 1.00 19.33 470 SER B CA 1
ATOM 7563 C C . SER B 1 470 ? 34.788 57.130 72.924 1.00 23.30 470 SER B C 1
ATOM 7564 O O . SER B 1 470 ? 33.578 57.346 72.813 1.00 26.81 470 SER B O 1
ATOM 7567 N N . ASP B 1 471 ? 35.477 57.476 74.017 1.00 24.13 471 ASP B N 1
ATOM 7568 C CA . ASP B 1 471 ? 34.823 58.163 75.136 1.00 25.21 471 ASP B CA 1
ATOM 7569 C C . ASP B 1 471 ? 34.517 59.603 74.740 1.00 23.57 471 ASP B C 1
ATOM 7570 O O . ASP B 1 471 ? 33.454 60.133 75.084 1.00 24.44 471 ASP B O 1
ATOM 7575 N N . LYS B 1 472 ? 35.434 60.240 74.014 1.00 21.95 472 LYS B N 1
ATOM 7576 C CA . LYS B 1 472 ? 35.208 61.617 73.569 1.00 26.17 472 LYS B CA 1
ATOM 7577 C C . LYS B 1 472 ? 33.952 61.755 72.682 1.00 23.47 472 LYS B C 1
ATOM 7578 O O . LYS B 1 472 ? 33.247 62.763 72.748 1.00 24.20 472 LYS B O 1
ATOM 7584 N N . LEU B 1 473 ? 33.664 60.737 71.874 1.00 20.09 473 LEU B N 1
ATOM 7585 C CA . LEU B 1 473 ? 32.499 60.754 70.993 1.00 18.84 473 LEU B CA 1
ATOM 7586 C C . LEU B 1 473 ? 31.230 61.013 71.813 1.00 22.39 473 LEU B C 1
ATOM 7587 O O . LEU B 1 473 ? 30.437 61.908 71.505 1.00 22.78 473 LEU B O 1
ATOM 7592 N N . LEU B 1 474 ? 31.049 60.218 72.863 1.00 22.54 474 LEU B N 1
ATOM 7593 C CA . LEU B 1 474 ? 29.889 60.344 73.738 1.00 21.41 474 LEU B CA 1
ATOM 7594 C C . LEU B 1 474 ? 29.936 61.591 74.634 1.00 18.39 474 LEU B C 1
ATOM 7595 O O . LEU B 1 474 ? 28.911 62.250 74.840 1.00 19.02 474 LEU B O 1
ATOM 7600 N N . ALA B 1 475 ? 31.117 61.939 75.139 1.00 20.91 475 ALA B N 1
ATOM 7601 C CA . ALA B 1 475 ? 31.262 63.109 76.019 1.00 21.89 475 ALA B CA 1
ATOM 7602 C C . ALA B 1 475 ? 30.787 64.401 75.355 1.00 25.51 475 ALA B C 1
ATOM 7603 O O . ALA B 1 475 ? 30.322 65.310 76.036 1.00 27.02 475 ALA B O 1
ATOM 7605 N N . ALA B 1 476 ? 30.856 64.456 74.025 1.00 26.59 476 ALA B N 1
ATOM 7606 C CA . ALA B 1 476 ? 30.442 65.641 73.267 1.00 26.56 476 ALA B CA 1
ATOM 7607 C C . ALA B 1 476 ? 28.957 65.913 73.469 1.00 29.22 476 ALA B C 1
ATOM 7608 O O . ALA B 1 476 ? 28.487 67.032 73.288 1.00 34.44 476 ALA B O 1
ATOM 7610 N N . ASN B 1 477 ? 28.217 64.884 73.850 1.00 27.66 477 ASN B N 1
ATOM 7611 C CA . ASN B 1 477 ? 26.793 65.032 74.109 1.00 25.21 477 ASN B CA 1
ATOM 7612 C C . ASN B 1 477 ? 26.468 64.838 75.583 1.00 26.51 477 ASN B C 1
ATOM 7613 O O . ASN B 1 477 ? 25.308 64.676 75.926 1.00 26.58 477 ASN B O 1
ATOM 7618 N N . GLY B 1 478 ? 27.491 64.827 76.437 1.00 23.58 478 GLY B N 1
ATOM 7619 C CA . GLY B 1 478 ? 27.269 64.634 77.851 1.00 21.35 478 GLY B CA 1
ATOM 7620 C C . GLY B 1 478 ? 26.840 63.215 78.135 1.00 28.23 478 GLY B C 1
ATOM 7621 O O . GLY B 1 478 ? 26.064 62.967 79.058 1.00 31.07 478 GLY B O 1
ATOM 7622 N N . ASP B 1 479 ? 27.350 62.270 77.352 1.00 24.25 479 ASP B N 1
ATOM 7623 C CA . ASP B 1 479 ? 27.005 60.865 77.538 1.00 21.58 479 ASP B CA 1
ATOM 7624 C C . ASP B 1 479 ? 28.261 60.095 77.838 1.00 22.94 479 ASP B C 1
ATOM 7625 O O . ASP B 1 479 ? 29.351 60.611 77.635 1.00 16.26 479 ASP B O 1
ATOM 7630 N N . ALA B 1 480 ? 28.108 58.858 78.301 1.00 22.86 480 ALA B N 1
ATOM 7631 C CA . ALA B 1 480 ? 29.254 58.008 78.617 1.00 22.25 480 ALA B CA 1
ATOM 7632 C C . ALA B 1 480 ? 28.825 56.566 78.507 1.00 21.23 480 ALA B C 1
ATOM 7633 O O . ALA B 1 480 ? 27.648 56.258 78.693 1.00 19.84 480 ALA B O 1
ATOM 7635 N N . TRP B 1 481 ? 29.762 55.688 78.161 1.00 19.61 481 TRP B N 1
ATOM 7636 C CA . TRP B 1 481 ? 29.441 54.269 78.024 1.00 20.23 481 TRP B CA 1
ATOM 7637 C C . TRP B 1 481 ? 29.034 53.710 79.376 1.00 21.67 481 TRP B C 1
ATOM 7638 O O . TRP B 1 481 ? 29.732 53.945 80.369 1.00 20.74 481 TRP B O 1
ATOM 7649 N N . VAL B 1 482 ? 27.918 52.987 79.445 1.00 20.17 482 VAL B N 1
ATOM 7650 C CA . VAL B 1 482 ? 27.542 52.436 80.737 1.00 20.95 482 VAL B CA 1
ATOM 7651 C C . VAL B 1 482 ? 28.376 51.207 81.030 1.00 24.84 482 VAL B C 1
ATOM 7652 O O . VAL B 1 482 ? 28.880 51.065 82.134 1.00 26.84 482 VAL B O 1
ATOM 7656 N N . PHE B 1 483 ? 28.558 50.333 80.039 1.00 24.66 483 PHE B N 1
ATOM 7657 C CA . PHE B 1 483 ? 29.372 49.142 80.243 1.00 24.55 483 PHE B CA 1
ATOM 7658 C C . PHE B 1 483 ? 30.850 49.537 80.319 1.00 27.35 483 PHE B C 1
ATOM 7659 O O . PHE B 1 483 ? 31.458 49.961 79.327 1.00 23.93 483 PHE B O 1
ATOM 7667 N N . LYS B 1 484 ? 31.425 49.374 81.507 1.00 27.17 484 LYS B N 1
ATOM 7668 C CA . LYS B 1 484 ? 32.806 49.758 81.769 1.00 30.40 484 LYS B CA 1
ATOM 7669 C C . LYS B 1 484 ? 33.857 48.680 81.495 1.00 33.03 484 LYS B C 1
ATOM 7670 O O . LYS B 1 484 ? 35.066 48.936 81.568 1.00 33.25 484 LYS B O 1
ATOM 7676 N N . GLY B 1 485 ? 33.402 47.481 81.165 1.00 30.70 485 GLY B N 1
ATOM 7677 C CA . GLY B 1 485 ? 34.332 46.412 80.879 1.00 30.35 485 GLY B CA 1
ATOM 7678 C C . GLY B 1 485 ? 34.196 45.250 81.842 1.00 33.90 485 GLY B C 1
ATOM 7679 O O . GLY B 1 485 ? 35.023 44.324 81.733 1.00 30.12 485 GLY B O 1
#

InterPro domains:
  IPR001282 Glucose-6-phosphate dehydrogenase [MF_00966] (6-484)
  IPR001282 Glucose-6-phosphate dehydrogenase [PIRSF000110] (8-483)
  IPR001282 Glucose-6-phosphate dehydrogenase [PR00079] (144-157)
  IPR001282 Glucose-6-phosphate dehydrogenase [PR00079] (168-196)
  IPR001282 Glucose-6-phosphate dehydrogenase [PR00079] (220-237)
  IPR001282 Glucose-6-phosphate dehydrogenase [PR00079] (238-254)
  IPR001282 Glucose-6-phosphate dehydrogenase [PR00079] (327-353)
  IPR001282 Glucose-6-phosphate dehydrogenase [PTHR23429] (7-479)
  IPR001282 Glucose-6-phosphate dehydrogenase [TIGR00871] (7-482)
  IPR019796 Glucose-6-phosphate dehydrogenase, active site [PS00069] (178-184)
  IPR022674 Glucose-6-phosphate dehydrogenase, NAD-binding [PF00479] (11-188)
  IPR022675 Glucose-6-phosphate dehydrogenase, C-terminal [PF02781] (191-482)
  IPR036291 NAD(P)-binding domain superfamily [SSF51735] (4-187)

Secondary structure (DSSP, 8-state):
-PPP-EEEEEETTTSHHIIIIIHHHHHHHHHTTSS-SSEEEEEEESS---HHHHHHHHHHHHGGG-S-HHHHHHHHTTEEEEE--TT-TTHHHHHHHHHHHHHHHTT--S-EEEEE-S-GGGHHHHHHHHHHTT-S-SSS-EEEEE-S---SSHHHHHHHHHHHTTT--GGGEEE--GGGGSGGGGGHHHHHHT-HHHHTTSSTTTEEEEEEEEE-S---TT-HHHHHHHHHIIIIIIIIIHHHHHHHHPPPPSSSSHHHHHHHHHHHHTTBPPP-HHHHHHHEEEEEE---SSTT---GGGSTT--TT----SEEEEEE-B-SGGGTT--EEEEEESSBSS-EEEEEEEEPPP-----SSS-----EEEEEEESS-EEEEEEEEE-SSSS--EEEEEEEEE--HHHHHHPPPHHHHHHHHHHHT--TTSB-HHHHHHHHHHHHHHHHHHHTT-S--EEE-TTBSS-HHHHHHHHTTT---S---/-----EEEEEETTTSHHIIIIIHHHHHHHHHTTSS-SSEEEEEEESS---HHHHHHHHHHHHGGG-SSHHHHHHHHTTEEEEE--TT-GGGHHHHHHHHHHHHHHHT--S-EEEEE-S-GGGHHHHHHHHHHTT-S-SSS-EEEEES-TTTTSHHHHHHHHHHHHHHS-GGGEEE--GGGGSTTGGGHHHHHHH-HHHHTTSSTTTEEEEEEEEE-S---TT-HHHHHHHHHIIIIIIIIIHHHHHHHHPPPPSSSSHHHHHHHHHHHHTTBPPP-HHHHHHHEEEEEEEEESSTT---GGGSTT--TT----SEEEEEE-B-SGGGTT--EEEEEESS-SS-EEEEEEEEPPP------SS-----EEEEEEESS-EEEEEEEEE-SSSS--EEEEEEEEE--HHHHHHPPPHHHHHHHHHHHT--TTSB-HHHHHHHHHHHHHHHHHHHTT-S--EEEEETSS--HHHHHHHHTTT---S---

GO terms:
  GO:0004345 glucose-6-phosphate dehydrogenase activity (F, EXP)

Organism: Leuconostoc mesenteroides (NCBI:txid1245)